Protein AF-0000000079569533 (afdb_homodimer)

Structure (mmCIF, N/CA/C/O backbone):
data_AF-0000000079569533-model_v1
#
loop_
_entity.id
_entity.type
_entity.pdbx_description
1 polymer 'Phosphonate metabolism protein PhnI'
#
loop_
_atom_site.group_PDB
_atom_site.id
_atom_site.type_symbol
_atom_site.label_atom_id
_atom_site.label_alt_id
_atom_site.label_comp_id
_atom_site.label_asym_id
_atom_site.label_entity_id
_atom_site.label_seq_id
_atom_site.pdbx_PDB_ins_code
_atom_site.Cartn_x
_atom_site.Cartn_y
_atom_site.Cartn_z
_atom_site.occupancy
_atom_site.B_iso_or_equiv
_atom_site.auth_seq_id
_atom_site.auth_comp_id
_atom_site.auth_asym_id
_atom_site.auth_atom_id
_atom_site.pdbx_PDB_model_num
ATOM 1 N N . MET A 1 1 ? -7.703 -17.672 13.281 1 24.03 1 MET A N 1
ATOM 2 C CA . MET A 1 1 ? -8.133 -18.969 12.766 1 24.03 1 MET A CA 1
ATOM 3 C C . MET A 1 1 ? -6.938 -19.844 12.43 1 24.03 1 MET A C 1
ATOM 5 O O . MET A 1 1 ? -6.188 -19.547 11.5 1 24.03 1 MET A O 1
ATOM 9 N N . THR A 1 2 ? -6.414 -20.453 13.367 1 28.97 2 THR A N 1
ATOM 10 C CA . THR A 1 2 ? -5.352 -21.438 13.297 1 28.97 2 THR A CA 1
ATOM 11 C C . THR A 1 2 ? -5.652 -22.484 12.219 1 28.97 2 THR A C 1
ATOM 13 O O . THR A 1 2 ? -6.77 -23 12.141 1 28.97 2 THR A O 1
ATOM 16 N N . TYR A 1 3 ? -5.039 -22.203 11.141 1 34.75 3 TYR A N 1
ATOM 17 C CA . TYR A 1 3 ? -5.086 -23.172 10.055 1 34.75 3 TYR A CA 1
ATOM 18 C C . TYR A 1 3 ? -4.938 -24.594 10.586 1 34.75 3 TYR A C 1
ATOM 20 O O . TYR A 1 3 ? -3.85 -25.172 10.539 1 34.75 3 TYR A O 1
ATOM 28 N N . ALA A 1 4 ? -5.539 -24.875 11.664 1 33.09 4 ALA A N 1
ATOM 29 C CA . ALA A 1 4 ? -5.441 -26.172 12.344 1 33.09 4 ALA A CA 1
ATOM 30 C C . ALA A 1 4 ? -5.852 -27.312 11.414 1 33.09 4 ALA A C 1
ATOM 32 O O . ALA A 1 4 ? -5.402 -28.453 11.578 1 33.09 4 ALA A O 1
ATOM 33 N N . GLY A 1 5 ? -6.98 -27.188 10.82 1 34.03 5 GLY A N 1
ATOM 34 C CA . GLY A 1 5 ? -7.516 -28.422 10.273 1 34.03 5 GLY A CA 1
ATOM 35 C C . GLY A 1 5 ? -6.785 -28.875 9.023 1 34.03 5 GLY A C 1
ATOM 36 O O . GLY A 1 5 ? -7.367 -29.547 8.164 1 34.03 5 GLY A O 1
ATOM 37 N N . THR A 1 6 ? -5.75 -28.141 8.672 1 40.69 6 THR A N 1
ATOM 38 C CA . THR A 1 6 ? -5.145 -28.531 7.406 1 40.69 6 THR A CA 1
ATOM 39 C C . THR A 1 6 ? -4.602 -29.953 7.488 1 40.69 6 THR A C 1
ATOM 41 O O . THR A 1 6 ? -4.129 -30.391 8.539 1 40.69 6 THR A O 1
ATOM 44 N N . ASN A 1 7 ? -5.031 -30.891 6.617 1 44.38 7 ASN A N 1
ATOM 45 C CA . ASN A 1 7 ? -4.504 -32.25 6.438 1 44.38 7 ASN A CA 1
ATOM 46 C C . ASN A 1 7 ? -2.98 -32.25 6.504 1 44.38 7 ASN A C 1
ATOM 48 O O . ASN A 1 7 ? -2.334 -31.234 6.34 1 44.38 7 ASN A O 1
ATOM 52 N N . LYS A 1 8 ? -2.406 -33.438 7.023 1 48.06 8 LYS A N 1
ATOM 53 C CA . LYS A 1 8 ? -0.995 -33.688 7.301 1 48.06 8 LYS A CA 1
ATOM 54 C C . LYS A 1 8 ? -0.109 -33.094 6.195 1 48.06 8 LYS A C 1
ATOM 56 O O . LYS A 1 8 ? 0.933 -32.5 6.473 1 48.06 8 LYS A O 1
ATOM 61 N N . GLY A 1 9 ? -0.618 -33.344 4.977 1 47.81 9 GLY A N 1
ATOM 62 C CA . GLY A 1 9 ? 0.149 -32.812 3.863 1 47.81 9 GLY A CA 1
ATOM 63 C C . GLY A 1 9 ? 0.203 -31.281 3.848 1 47.81 9 GLY A C 1
ATOM 64 O O . GLY A 1 9 ? 1.255 -30.688 3.582 1 47.81 9 GLY A O 1
ATOM 65 N N . GLY A 1 10 ? -0.952 -30.703 4.262 1 60.94 10 GLY A N 1
ATOM 66 C CA . GLY A 1 10 ? -1.012 -29.266 4.324 1 60.94 10 GLY A CA 1
ATOM 67 C C . GLY A 1 10 ? -0.12 -28.672 5.398 1 60.94 10 GLY A C 1
ATOM 68 O O . GLY A 1 10 ? 0.573 -27.672 5.164 1 60.94 10 GLY A O 1
ATOM 69 N N . THR A 1 11 ? 0.023 -29.375 6.461 1 64.44 11 THR A N 1
ATOM 70 C CA . THR A 1 11 ? 0.805 -28.875 7.586 1 64.44 11 THR A CA 1
ATOM 71 C C . THR A 1 11 ? 2.297 -28.922 7.273 1 64.44 11 THR A C 1
ATOM 73 O O . THR A 1 11 ? 3.041 -28 7.613 1 64.44 11 THR A O 1
ATOM 76 N N . ALA A 1 12 ? 2.707 -30.094 6.629 1 65.19 12 ALA A N 1
ATOM 77 C CA . ALA A 1 12 ? 4.121 -30.203 6.285 1 65.19 12 ALA A CA 1
ATOM 78 C C . ALA A 1 12 ? 4.547 -29.094 5.328 1 65.19 12 ALA A C 1
ATOM 80 O O . ALA A 1 12 ? 5.645 -28.547 5.453 1 65.19 12 ALA A O 1
ATOM 81 N N . ALA A 1 13 ? 3.701 -28.844 4.398 1 67.94 13 ALA A N 1
ATOM 82 C CA . ALA A 1 13 ? 3.994 -27.797 3.424 1 67.94 13 ALA A CA 1
ATOM 83 C C . ALA A 1 13 ? 4.055 -26.422 4.098 1 67.94 13 ALA A C 1
ATOM 85 O O . ALA A 1 13 ? 4.895 -25.594 3.75 1 67.94 13 ALA A O 1
ATOM 86 N N . ILE A 1 14 ? 3.254 -26.219 5.043 1 68 14 ILE A N 1
ATOM 87 C CA . ILE A 1 14 ? 3.205 -24.953 5.77 1 68 14 ILE A CA 1
ATOM 88 C C . ILE A 1 14 ? 4.484 -24.781 6.586 1 68 14 ILE A C 1
ATOM 90 O O . ILE A 1 14 ? 5.098 -23.703 6.562 1 68 14 ILE A O 1
ATOM 94 N N . VAL A 1 15 ? 4.871 -25.844 7.184 1 68.31 15 VAL A N 1
ATOM 95 C CA . VAL A 1 15 ? 6.074 -25.781 8.008 1 68.31 15 VAL A CA 1
ATOM 96 C C . VAL A 1 15 ? 7.293 -25.531 7.125 1 68.31 15 VAL A C 1
ATOM 98 O O . VAL A 1 15 ? 8.18 -24.766 7.484 1 68.31 15 VAL A O 1
ATOM 101 N N . ALA A 1 16 ? 7.262 -26.203 6.051 1 69.25 16 ALA A N 1
ATOM 102 C CA . ALA A 1 16 ? 8.375 -26.016 5.121 1 69.25 16 ALA A CA 1
ATOM 103 C C . ALA A 1 16 ? 8.43 -24.578 4.617 1 69.25 16 ALA A C 1
ATOM 105 O O . ALA A 1 16 ? 9.516 -24 4.469 1 69.25 16 ALA A O 1
ATOM 106 N N . ALA A 1 17 ? 7.348 -24.062 4.285 1 70.25 17 ALA A N 1
ATOM 107 C CA . ALA A 1 17 ? 7.277 -22.672 3.834 1 70.25 17 ALA A CA 1
ATOM 108 C C . ALA A 1 17 ? 7.781 -21.719 4.91 1 70.25 17 ALA A C 1
ATOM 110 O O . ALA A 1 17 ? 8.531 -20.781 4.621 1 70.25 17 ALA A O 1
ATOM 111 N N . GLU A 1 18 ? 7.395 -21.953 6.066 1 69.31 18 GLU A N 1
ATOM 112 C CA . GLU A 1 18 ? 7.824 -21.109 7.18 1 69.31 18 GLU A CA 1
ATOM 113 C C . GLU A 1 18 ? 9.328 -21.203 7.391 1 69.31 18 GLU A C 1
ATOM 115 O O . GLU A 1 18 ? 9.984 -20.203 7.684 1 69.31 18 GLU A O 1
ATOM 120 N N . ARG A 1 19 ? 9.805 -22.391 7.242 1 69.5 19 ARG A N 1
ATOM 121 C CA . ARG A 1 19 ? 11.242 -22.594 7.391 1 69.5 19 ARG A CA 1
ATOM 122 C C . ARG A 1 19 ? 12.023 -21.828 6.324 1 69.5 19 ARG A C 1
ATOM 124 O O . ARG A 1 19 ? 13.094 -21.281 6.602 1 69.5 19 ARG A O 1
ATOM 131 N N . LEU A 1 20 ? 11.445 -21.938 5.207 1 69.06 20 LEU A N 1
ATOM 132 C CA . LEU A 1 20 ? 12.117 -21.234 4.109 1 69.06 20 LEU A CA 1
ATOM 133 C C . LEU A 1 20 ? 12.156 -19.734 4.363 1 69.06 20 LEU A C 1
ATOM 135 O O . LEU A 1 20 ? 13.172 -19.094 4.109 1 69.06 20 LEU A O 1
ATOM 139 N N . VAL A 1 21 ? 11.133 -19.219 4.832 1 68.81 21 VAL A N 1
ATOM 140 C CA . VAL A 1 21 ? 11.062 -17.797 5.133 1 68.81 21 VAL A CA 1
ATOM 141 C C . VAL A 1 21 ? 12.055 -17.453 6.238 1 68.81 21 VAL A C 1
ATOM 143 O O . VAL A 1 21 ? 12.781 -16.453 6.137 1 68.81 21 VAL A O 1
ATOM 146 N N . THR A 1 22 ? 12.023 -18.281 7.207 1 67.81 22 THR A N 1
ATOM 147 C CA . THR A 1 22 ? 12.914 -18.047 8.336 1 67.81 22 THR A CA 1
ATOM 148 C C . THR A 1 22 ? 14.375 -18.156 7.91 1 67.81 22 THR A C 1
ATOM 150 O O . THR A 1 22 ? 15.219 -17.359 8.32 1 67.81 22 THR A O 1
ATOM 153 N N . ARG A 1 23 ? 14.594 -19.141 7.098 1 67.81 23 ARG A N 1
ATOM 154 C CA . ARG A 1 23 ? 15.953 -19.344 6.625 1 67.81 23 ARG A CA 1
ATOM 155 C C . ARG A 1 23 ? 16.438 -18.156 5.812 1 67.81 23 ARG A C 1
ATOM 157 O O . ARG A 1 23 ? 17.578 -17.719 5.957 1 67.81 23 ARG A O 1
ATOM 164 N N . ASN A 1 24 ? 15.602 -17.766 4.984 1 68.25 24 ASN A N 1
ATOM 165 C CA . ASN A 1 24 ? 15.961 -16.609 4.16 1 68.25 24 ASN A CA 1
ATOM 166 C C . ASN A 1 24 ? 16.25 -15.375 5.016 1 68.25 24 ASN A C 1
ATOM 168 O O . ASN A 1 24 ? 17.188 -14.633 4.734 1 68.25 24 ASN A O 1
ATOM 172 N N . ARG A 1 25 ? 15.531 -15.203 6.035 1 65.06 25 ARG A N 1
ATOM 173 C CA . ARG A 1 25 ? 15.703 -14.07 6.934 1 65.06 25 ARG A CA 1
ATOM 174 C C . ARG A 1 25 ? 17.016 -14.18 7.707 1 65.06 25 ARG A C 1
ATOM 176 O O . ARG A 1 25 ? 17.75 -13.195 7.84 1 65.06 25 ARG A O 1
ATOM 183 N N . VAL A 1 26 ? 17.234 -15.336 8.172 1 59.09 26 VAL A N 1
ATOM 184 C CA . VAL A 1 26 ? 18.422 -15.578 8.977 1 59.09 26 VAL A CA 1
ATOM 185 C C . VAL A 1 26 ? 19.672 -15.453 8.102 1 59.09 26 VAL A C 1
ATOM 187 O O . VAL A 1 26 ? 20.672 -14.883 8.531 1 59.09 26 VAL A O 1
ATOM 190 N N . ALA A 1 27 ? 19.531 -15.969 6.977 1 63.03 27 ALA A N 1
ATOM 191 C CA . ALA A 1 27 ? 20.688 -15.906 6.07 1 63.03 27 ALA A CA 1
ATOM 192 C C . ALA A 1 27 ? 21.031 -14.461 5.734 1 63.03 27 ALA A C 1
ATOM 194 O O . ALA A 1 27 ? 22.219 -14.102 5.676 1 63.03 27 ALA A O 1
ATOM 195 N N . ALA A 1 28 ? 20.156 -13.711 5.59 1 63.41 28 ALA A N 1
ATOM 196 C CA . ALA A 1 28 ? 20.391 -12.297 5.297 1 63.41 28 ALA A CA 1
ATOM 197 C C . ALA A 1 28 ? 21.078 -11.602 6.473 1 63.41 28 ALA A C 1
ATOM 199 O O . ALA A 1 28 ? 21.938 -10.742 6.277 1 63.41 28 ALA A O 1
ATOM 200 N N . PHE A 1 29 ? 20.766 -11.945 7.613 1 57.66 29 PHE A N 1
ATOM 201 C CA . PHE A 1 29 ? 21.359 -11.375 8.812 1 57.66 29 PHE A CA 1
ATOM 202 C C . PHE A 1 29 ? 22.812 -11.836 8.969 1 57.66 29 PHE A C 1
ATOM 204 O O . PHE A 1 29 ? 23.688 -11.047 9.32 1 57.66 29 PHE A O 1
ATOM 211 N N . ARG A 1 30 ? 22.953 -13 8.734 1 54.88 30 ARG A N 1
ATOM 212 C CA . ARG A 1 30 ? 24.281 -13.594 8.914 1 54.88 30 ARG A CA 1
ATOM 213 C C . ARG A 1 30 ? 25.266 -13.07 7.871 1 54.88 30 ARG A C 1
ATOM 215 O O . ARG A 1 30 ? 26.422 -12.812 8.18 1 54.88 30 ARG A O 1
ATOM 222 N N . ASP A 1 31 ? 24.812 -13.016 6.789 1 61.78 31 ASP A N 1
ATOM 223 C CA . ASP A 1 31 ? 25.719 -12.648 5.699 1 61.78 31 ASP A CA 1
ATOM 224 C C . ASP A 1 31 ? 25.969 -11.148 5.672 1 61.78 31 ASP A C 1
ATOM 226 O O . ASP A 1 31 ? 26.719 -10.648 4.824 1 61.78 31 ASP A O 1
ATOM 230 N N . GLY A 1 32 ? 25.531 -10.547 6.805 1 58.38 32 GLY A N 1
ATOM 231 C CA . GLY A 1 32 ? 25.766 -9.117 6.91 1 58.38 32 GLY A CA 1
ATOM 232 C C . GLY A 1 32 ? 24.984 -8.297 5.902 1 58.38 32 GLY A C 1
ATOM 233 O O . GLY A 1 32 ? 25.344 -7.164 5.594 1 58.38 32 GLY A O 1
ATOM 234 N N . THR A 1 33 ? 24.109 -8.992 5.402 1 64.69 33 THR A N 1
ATOM 235 C CA . THR A 1 33 ? 23.344 -8.305 4.375 1 64.69 33 THR A CA 1
ATOM 236 C C . THR A 1 33 ? 22.062 -7.734 4.953 1 64.69 33 THR A C 1
ATOM 238 O O . THR A 1 33 ? 21.281 -7.102 4.238 1 64.69 33 THR A O 1
ATOM 241 N N . SER A 1 34 ? 22.141 -7.852 6.301 1 79.19 34 SER A N 1
ATOM 242 C CA . SER A 1 34 ? 20.922 -7.336 6.934 1 79.19 34 SER A CA 1
ATOM 243 C C . SER A 1 34 ? 20.984 -5.816 7.066 1 79.19 34 SER A C 1
ATOM 245 O O . SER A 1 34 ? 22.047 -5.238 7.246 1 79.19 34 SER A O 1
ATOM 247 N N . ILE A 1 35 ? 20 -5.16 6.895 1 88.56 35 ILE A N 1
ATOM 248 C CA . ILE A 1 35 ? 19.859 -3.713 7.008 1 88.56 35 ILE A CA 1
ATOM 249 C C . ILE A 1 35 ? 19.391 -3.346 8.414 1 88.56 35 ILE A C 1
ATOM 251 O O . ILE A 1 35 ? 18.344 -3.809 8.875 1 88.56 35 ILE A O 1
ATOM 255 N N . PRO A 1 36 ? 20.172 -2.609 9.211 1 89.56 36 PRO A N 1
ATOM 256 C CA . PRO A 1 36 ? 19.719 -2.158 10.531 1 89.56 36 PRO A CA 1
ATOM 257 C C . PRO A 1 36 ? 18.453 -1.31 10.469 1 89.56 36 PRO A C 1
ATOM 259 O O . PRO A 1 36 ? 18.297 -0.51 9.539 1 89.56 36 PRO A O 1
ATOM 262 N N . PRO A 1 37 ? 17.625 -1.461 11.477 1 91.31 37 PRO A N 1
ATOM 263 C CA . PRO A 1 37 ? 16.375 -0.688 11.492 1 91.31 37 PRO A CA 1
ATOM 264 C C . PRO A 1 37 ? 16.625 0.816 11.391 1 91.31 37 PRO A C 1
ATOM 266 O O . PRO A 1 37 ? 15.812 1.536 10.797 1 91.31 37 PRO A O 1
ATOM 269 N N . GLU A 1 38 ? 17.688 1.298 11.961 1 91.06 38 GLU A N 1
ATOM 270 C CA . GLU A 1 38 ? 18 2.725 11.93 1 91.06 38 GLU A CA 1
ATOM 271 C C . GLU A 1 38 ? 18.219 3.211 10.5 1 91.06 38 GLU A C 1
ATOM 273 O O . GLU A 1 38 ? 17.859 4.344 10.164 1 91.06 38 GLU A O 1
ATOM 278 N N . GLN A 1 39 ? 18.75 2.391 9.688 1 91.12 39 GLN A N 1
ATOM 279 C CA . GLN A 1 39 ? 18.953 2.736 8.289 1 91.12 39 GLN A CA 1
ATOM 280 C C . GLN A 1 39 ? 17.625 2.736 7.523 1 91.12 39 GLN A C 1
ATOM 282 O O . GLN A 1 39 ? 17.438 3.545 6.613 1 91.12 39 GLN A O 1
ATOM 287 N N . VAL A 1 40 ? 16.797 1.774 7.895 1 93.94 40 VAL A N 1
ATOM 288 C CA . VAL A 1 40 ? 15.477 1.716 7.273 1 93.94 40 VAL A CA 1
ATOM 289 C C . VAL A 1 40 ? 14.703 2.994 7.582 1 93.94 40 VAL A C 1
ATOM 291 O O . VAL A 1 40 ? 14.07 3.576 6.695 1 93.94 40 VAL A O 1
ATOM 294 N N . ILE A 1 41 ? 14.781 3.484 8.828 1 93.62 41 ILE A N 1
ATOM 295 C CA . ILE A 1 41 ? 14.07 4.68 9.273 1 93.62 41 ILE A CA 1
ATOM 296 C C . ILE A 1 41 ? 14.602 5.902 8.531 1 93.62 41 ILE A C 1
ATOM 298 O O . ILE A 1 41 ? 13.828 6.762 8.109 1 93.62 41 ILE A O 1
ATOM 302 N N . ALA A 1 42 ? 15.812 5.945 8.281 1 89.75 42 ALA A N 1
ATOM 303 C CA . ALA A 1 42 ? 16.438 7.098 7.645 1 89.75 42 ALA A CA 1
ATOM 304 C C . ALA A 1 42 ? 16.172 7.109 6.141 1 89.75 42 ALA A C 1
ATOM 306 O O . ALA A 1 42 ? 16 8.172 5.547 1 89.75 42 ALA A O 1
ATOM 307 N N . THR A 1 43 ? 16.109 5.969 5.547 1 90.94 4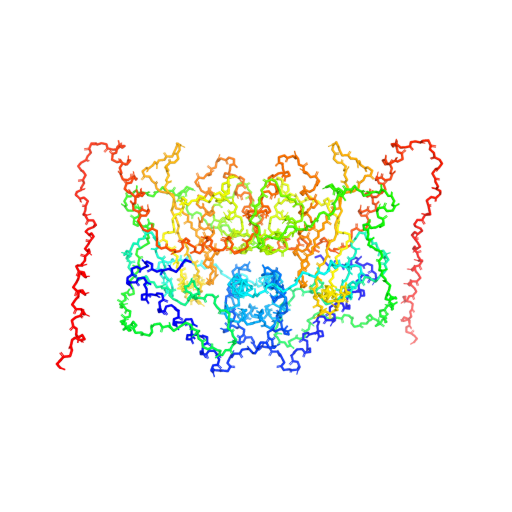3 THR A N 1
ATOM 308 C CA . THR A 1 43 ? 16.109 5.879 4.094 1 90.94 43 THR A CA 1
ATOM 309 C C . THR A 1 43 ? 14.68 5.742 3.562 1 90.94 43 THR A C 1
ATOM 311 O O . THR A 1 43 ? 14.344 6.301 2.518 1 90.94 43 THR A O 1
ATOM 314 N N . PHE A 1 44 ? 13.891 4.988 4.262 1 94.38 44 PHE A N 1
ATOM 315 C CA . PHE A 1 44 ? 12.578 4.629 3.732 1 94.38 44 PHE A CA 1
ATOM 316 C C . PHE A 1 44 ? 11.469 5.238 4.578 1 94.38 44 PHE A C 1
ATOM 318 O O . PHE A 1 44 ? 10.523 4.543 4.957 1 94.38 44 PHE A O 1
ATOM 325 N N . ARG A 1 45 ? 11.562 6.473 4.82 1 92.62 45 ARG A N 1
ATOM 326 C CA . ARG A 1 45 ? 10.594 7.172 5.66 1 92.62 45 ARG A CA 1
ATOM 327 C C . ARG A 1 45 ? 9.203 7.145 5.031 1 92.62 45 ARG A C 1
ATOM 329 O O . ARG A 1 45 ? 8.195 7.062 5.738 1 92.62 45 ARG A O 1
ATOM 336 N N . ALA A 1 46 ? 9.18 7.25 3.77 1 94.69 46 ALA A N 1
ATOM 337 C CA . ALA A 1 46 ? 7.887 7.25 3.09 1 94.69 46 ALA A CA 1
ATOM 338 C C . ALA A 1 46 ? 7.152 5.926 3.299 1 94.69 46 ALA A C 1
ATOM 340 O O . ALA A 1 46 ? 5.938 5.906 3.5 1 94.69 46 ALA A O 1
ATOM 341 N N . SER A 1 47 ? 7.895 4.836 3.219 1 97.44 47 SER A N 1
ATOM 342 C CA . SER A 1 47 ? 7.305 3.523 3.459 1 97.44 47 SER A CA 1
ATOM 343 C C . SER A 1 47 ? 6.777 3.406 4.887 1 97.44 47 SER A C 1
ATOM 345 O O . SER A 1 47 ? 5.66 2.939 5.102 1 97.44 47 SER A O 1
ATOM 347 N N . LEU A 1 48 ? 7.59 3.809 5.797 1 98.06 48 LEU A N 1
ATOM 348 C CA . LEU A 1 48 ? 7.238 3.668 7.207 1 98.06 48 LEU A CA 1
ATOM 349 C C . LEU A 1 48 ? 6.035 4.543 7.555 1 98.06 48 LEU A C 1
ATOM 351 O O . LEU A 1 48 ? 5.164 4.129 8.32 1 98.06 48 LEU A O 1
ATOM 355 N N . ASP A 1 49 ? 5.984 5.758 7.016 1 97.94 49 ASP A N 1
ATOM 356 C CA . ASP A 1 49 ? 4.84 6.637 7.242 1 97.94 49 ASP A CA 1
ATOM 357 C C . ASP A 1 49 ? 3.547 5.992 6.75 1 97.94 49 ASP A C 1
ATOM 359 O O . ASP A 1 49 ? 2.52 6.055 7.43 1 97.94 49 ASP A O 1
ATOM 363 N N . ARG A 1 50 ? 3.582 5.418 5.582 1 98.19 50 ARG A N 1
ATOM 364 C CA . ARG A 1 50 ? 2.404 4.754 5.035 1 98.19 50 ARG A CA 1
ATOM 365 C C . ARG A 1 50 ? 1.986 3.572 5.906 1 98.19 50 ARG A C 1
ATOM 367 O O . ARG A 1 50 ? 0.803 3.406 6.207 1 98.19 50 ARG A O 1
ATOM 374 N N . ILE A 1 51 ? 2.979 2.746 6.277 1 98.44 51 ILE A N 1
ATOM 375 C CA . ILE A 1 51 ? 2.711 1.562 7.086 1 98.44 51 ILE A CA 1
ATOM 376 C C . ILE A 1 51 ? 2.094 1.977 8.422 1 98.44 51 ILE A C 1
ATOM 378 O O . ILE A 1 51 ? 1.085 1.41 8.844 1 98.44 51 ILE A O 1
ATOM 382 N N . MET A 1 52 ? 2.645 2.973 9.086 1 98.44 52 MET A N 1
ATOM 383 C CA . MET A 1 52 ? 2.129 3.447 10.367 1 98.44 52 MET A CA 1
ATOM 384 C C . MET A 1 52 ? 0.743 4.062 10.203 1 98.44 52 MET A C 1
ATOM 386 O O . MET A 1 52 ? -0.125 3.885 11.062 1 98.44 52 MET A O 1
ATOM 390 N N . GLY A 1 53 ? 0.566 4.785 9.109 1 97.88 53 GLY A N 1
ATOM 391 C CA . GLY A 1 53 ? -0.74 5.352 8.812 1 97.88 53 GLY A CA 1
ATOM 392 C C . GLY A 1 53 ? -1.821 4.305 8.641 1 97.88 53 GLY A C 1
ATOM 393 O O . GLY A 1 53 ? -2.9 4.414 9.219 1 97.88 53 GLY A O 1
ATOM 394 N N . GLU A 1 54 ? -1.577 3.295 7.895 1 97.94 54 GLU A N 1
ATOM 395 C CA . GLU A 1 54 ? -2.553 2.248 7.609 1 97.94 54 GLU A CA 1
ATOM 396 C C . GLU A 1 54 ? -2.752 1.336 8.82 1 97.94 54 GLU A C 1
ATOM 398 O O . GLU A 1 54 ? -3.834 0.776 9.008 1 97.94 54 GLU A O 1
ATOM 403 N N . ALA A 1 55 ? -1.723 1.233 9.664 1 97.06 55 ALA A N 1
ATOM 404 C CA . ALA A 1 55 ? -1.809 0.366 10.836 1 97.06 55 ALA A CA 1
ATOM 405 C C . ALA A 1 55 ? -2.467 1.09 12.008 1 97.06 55 ALA A C 1
ATOM 407 O O . ALA A 1 55 ? -2.947 0.453 12.945 1 97.06 55 ALA A O 1
ATOM 408 N N . GLY A 1 56 ? -2.43 2.373 11.945 1 95.31 56 GLY A N 1
ATOM 409 C CA . GLY A 1 56 ? -2.961 3.152 13.047 1 95.31 56 GLY A CA 1
ATOM 410 C C . GLY A 1 56 ? -2.1 3.082 14.297 1 95.31 56 GLY A C 1
ATOM 411 O O . GLY A 1 56 ? -2.619 3.066 15.414 1 95.31 56 GLY A O 1
ATOM 412 N N . LEU A 1 57 ? -0.797 3.002 14.156 1 96.38 57 LEU A N 1
ATOM 413 C CA . LEU A 1 57 ? 0.155 2.951 15.258 1 96.38 57 LEU A CA 1
ATOM 414 C C . LEU A 1 57 ? 1.401 3.77 14.945 1 96.38 57 LEU A C 1
ATOM 416 O O . LEU A 1 57 ? 2.068 3.525 13.938 1 96.38 57 LEU A O 1
ATOM 420 N N . TRP A 1 58 ? 1.71 4.688 15.797 1 96.81 58 TRP A N 1
ATOM 421 C CA . TRP A 1 58 ? 2.869 5.551 15.578 1 96.81 58 TRP A CA 1
ATOM 422 C C . TRP A 1 58 ? 4.066 5.062 16.391 1 96.81 58 TRP A C 1
ATOM 424 O O . TRP A 1 58 ? 4.156 5.309 17.594 1 96.81 58 TRP A O 1
ATOM 434 N N . ASP A 1 59 ? 4.969 4.426 15.82 1 97.25 59 ASP A N 1
ATOM 435 C CA . ASP A 1 59 ? 6.242 3.916 16.328 1 97.25 59 ASP A CA 1
ATOM 436 C C . ASP A 1 59 ? 7.18 3.545 15.18 1 97.25 59 ASP A C 1
ATOM 438 O O . ASP A 1 59 ? 7.074 2.455 14.617 1 97.25 59 ASP A O 1
ATOM 442 N N . GLU A 1 60 ? 8.117 4.402 14.898 1 96.94 60 GLU A N 1
ATOM 443 C CA . GLU A 1 60 ? 8.977 4.234 13.734 1 96.94 60 GLU A CA 1
ATOM 444 C C . GLU A 1 60 ? 9.82 2.969 13.852 1 96.94 60 GLU A C 1
ATOM 446 O O . GLU A 1 60 ? 10.086 2.301 12.852 1 96.94 60 GLU A O 1
ATOM 451 N N . THR A 1 61 ? 10.219 2.66 15 1 96.38 61 THR A N 1
ATOM 452 C CA . THR A 1 61 ? 11.047 1.479 15.203 1 96.38 61 THR A CA 1
ATOM 453 C C . THR A 1 61 ? 10.25 0.204 14.953 1 96.38 61 THR A C 1
ATOM 455 O O . THR A 1 61 ? 10.719 -0.696 14.25 1 96.38 61 THR A O 1
ATOM 458 N N . LEU A 1 62 ? 9.094 0.104 15.516 1 96.69 62 LEU A N 1
ATOM 459 C CA . LEU A 1 62 ? 8.25 -1.064 15.289 1 96.69 62 LEU A CA 1
ATOM 460 C C . LEU A 1 62 ? 7.852 -1.18 13.82 1 96.69 62 LEU A C 1
ATOM 462 O O . LEU A 1 62 ? 7.758 -2.285 13.289 1 96.69 62 LEU A O 1
ATOM 466 N N . ALA A 1 63 ? 7.59 -0.014 13.219 1 98.12 63 ALA A N 1
ATOM 467 C CA . ALA A 1 63 ? 7.27 -0.021 11.797 1 98.12 63 ALA A CA 1
ATOM 468 C C . ALA A 1 63 ? 8.445 -0.545 10.977 1 98.12 63 ALA A C 1
ATOM 470 O O . ALA A 1 63 ? 8.25 -1.28 10 1 98.12 63 ALA A O 1
ATOM 471 N N . ALA A 1 64 ? 9.664 -0.168 11.336 1 96.69 64 ALA A N 1
ATOM 472 C CA . ALA A 1 64 ? 10.859 -0.658 10.656 1 96.69 64 ALA A CA 1
ATOM 473 C C . ALA A 1 64 ? 11.008 -2.168 10.82 1 96.69 64 ALA A C 1
ATOM 475 O O . ALA A 1 64 ? 11.367 -2.873 9.875 1 96.69 64 ALA A O 1
ATOM 476 N N . TYR A 1 65 ? 10.719 -2.66 12.062 1 94.44 65 TYR A N 1
ATOM 477 C CA . TYR A 1 65 ? 10.742 -4.102 12.297 1 94.44 65 TYR A CA 1
ATOM 478 C C . TYR A 1 65 ? 9.766 -4.82 11.383 1 94.44 65 TYR A C 1
ATOM 480 O O . TYR A 1 65 ? 10.109 -5.824 10.758 1 94.44 65 TYR A O 1
ATOM 488 N N . ALA A 1 66 ? 8.57 -4.324 11.359 1 95.19 66 ALA A N 1
ATOM 489 C CA . ALA A 1 66 ? 7.516 -4.938 10.562 1 95.19 66 ALA A CA 1
ATOM 490 C C . ALA A 1 66 ? 7.891 -4.949 9.078 1 95.19 66 ALA A C 1
ATOM 492 O O . ALA A 1 66 ? 7.664 -5.938 8.383 1 95.19 66 ALA A O 1
ATOM 493 N N . PHE A 1 67 ? 8.438 -3.857 8.617 1 96.44 67 PHE A N 1
ATOM 494 C CA . PHE A 1 67 ? 8.82 -3.705 7.219 1 96.44 67 PHE A CA 1
ATOM 495 C C . PHE A 1 67 ? 9.922 -4.688 6.848 1 96.44 67 PHE A C 1
ATOM 497 O O . PHE A 1 67 ? 9.852 -5.34 5.805 1 96.44 67 PHE A O 1
ATOM 504 N N . LEU A 1 68 ? 10.867 -4.789 7.652 1 92.81 68 LEU A N 1
ATOM 505 C CA . LEU A 1 68 ? 11.961 -5.734 7.453 1 92.81 68 LEU A CA 1
ATOM 506 C C . LEU A 1 68 ? 11.453 -7.172 7.516 1 92.81 68 LEU A C 1
ATOM 508 O O . LEU A 1 68 ? 11.789 -7.988 6.652 1 92.81 68 LEU A O 1
ATOM 512 N N . GLN A 1 69 ? 10.656 -7.449 8.516 1 89.19 69 GLN A N 1
ATOM 513 C CA . GLN A 1 69 ? 10.117 -8.789 8.695 1 89.19 69 GLN A CA 1
ATOM 514 C C . GLN A 1 69 ? 9.25 -9.203 7.516 1 89.19 69 GLN A C 1
ATOM 516 O O . GLN A 1 69 ? 9.219 -10.375 7.133 1 89.19 69 GLN A O 1
ATOM 521 N N . ALA A 1 70 ? 8.617 -8.25 6.938 1 91.69 70 ALA A N 1
ATOM 522 C CA . ALA A 1 70 ? 7.707 -8.508 5.824 1 91.69 70 ALA A CA 1
ATOM 523 C C . ALA A 1 70 ? 8.461 -8.578 4.504 1 91.69 70 ALA A C 1
ATOM 525 O O . ALA A 1 70 ? 7.867 -8.82 3.451 1 91.69 70 ALA A O 1
ATOM 526 N N . GLY A 1 71 ? 9.719 -8.352 4.473 1 90.12 71 GLY A N 1
ATOM 527 C CA . GLY A 1 71 ? 10.508 -8.344 3.248 1 90.12 71 GLY A CA 1
ATOM 528 C C . GLY A 1 71 ? 10.102 -7.234 2.291 1 90.12 71 GLY A C 1
ATOM 529 O O . GLY A 1 71 ? 10.211 -7.391 1.072 1 90.12 71 GLY A O 1
ATOM 530 N N . GLY A 1 72 ? 9.492 -6.16 2.84 1 93.62 72 GLY A N 1
ATOM 531 C CA . GLY A 1 72 ? 9.117 -5.008 2.029 1 93.62 72 GLY A CA 1
ATOM 532 C C . GLY A 1 72 ? 7.668 -5.035 1.589 1 93.62 72 GLY A C 1
ATOM 533 O O . GLY A 1 72 ? 7.199 -4.109 0.922 1 93.62 72 GLY A O 1
ATOM 534 N N . ASP A 1 73 ? 6.949 -6.043 1.96 1 94.31 73 ASP A N 1
ATOM 535 C CA . ASP A 1 73 ? 5.535 -6.129 1.611 1 94.31 73 ASP A CA 1
ATOM 536 C C . ASP A 1 73 ? 4.691 -5.246 2.527 1 94.31 73 ASP A C 1
ATOM 538 O O . ASP A 1 73 ? 4.527 -5.547 3.711 1 94.31 73 ASP A O 1
ATOM 542 N N . TYR A 1 74 ? 4.074 -4.191 1.99 1 96.44 74 TYR A N 1
ATOM 543 C CA . TYR A 1 74 ? 3.307 -3.236 2.779 1 96.44 74 TYR A CA 1
ATOM 544 C C . TYR A 1 74 ? 2.143 -3.924 3.484 1 96.44 74 TYR A C 1
ATOM 546 O O . TYR A 1 74 ? 1.909 -3.697 4.676 1 96.44 74 TYR A O 1
ATOM 554 N N . ALA A 1 75 ? 1.425 -4.703 2.762 1 95.25 75 ALA A N 1
ATOM 555 C CA . ALA A 1 75 ? 0.238 -5.336 3.332 1 95.25 75 ALA A CA 1
ATOM 556 C C . ALA A 1 75 ? 0.604 -6.207 4.531 1 95.25 75 ALA A C 1
ATOM 558 O O . ALA A 1 75 ? -0.081 -6.18 5.559 1 95.25 75 ALA A O 1
ATOM 559 N N . GLU A 1 76 ? 1.654 -6.996 4.363 1 93.88 76 GLU A N 1
ATOM 560 C CA . GLU A 1 76 ? 2.111 -7.844 5.461 1 93.88 76 GLU A CA 1
ATOM 561 C C . GLU A 1 76 ? 2.643 -7.008 6.621 1 93.88 76 GLU A C 1
ATOM 563 O O . GLU A 1 76 ? 2.426 -7.344 7.789 1 93.88 76 GLU A O 1
ATOM 568 N N . ALA A 1 77 ? 3.428 -5.984 6.348 1 96.5 77 ALA A N 1
ATOM 569 C CA . ALA A 1 77 ? 3.957 -5.121 7.398 1 96.5 77 ALA A CA 1
ATOM 570 C C . ALA A 1 77 ? 2.83 -4.484 8.203 1 96.5 77 ALA A C 1
ATOM 572 O O . ALA A 1 77 ? 2.91 -4.402 9.438 1 96.5 77 ALA A O 1
ATOM 573 N N . VAL A 1 78 ? 1.772 -3.99 7.523 1 97.5 78 VAL A N 1
ATOM 574 C CA . VAL A 1 78 ? 0.616 -3.395 8.188 1 97.5 78 VAL A CA 1
ATOM 575 C C . VAL A 1 78 ? -0.067 -4.438 9.07 1 97.5 78 VAL A C 1
ATOM 577 O O . VAL A 1 78 ? -0.472 -4.137 10.195 1 97.5 78 VAL A O 1
ATOM 580 N N . HIS A 1 79 ? -0.195 -5.66 8.508 1 94.88 79 HIS A N 1
ATOM 581 C CA . HIS A 1 79 ? -0.808 -6.734 9.281 1 94.88 79 HIS A CA 1
ATOM 582 C C . HIS A 1 79 ? -0.025 -7.008 10.562 1 94.88 79 HIS A C 1
ATOM 584 O O . HIS A 1 79 ? -0.615 -7.16 11.633 1 94.88 79 HIS A O 1
ATOM 590 N N . LEU A 1 80 ? 1.309 -7.07 10.461 1 93.94 80 LEU A N 1
ATOM 591 C CA . LEU A 1 80 ? 2.172 -7.309 11.617 1 93.94 80 LEU A CA 1
ATOM 592 C C . LEU A 1 80 ? 1.999 -6.215 12.664 1 93.94 80 LEU A C 1
ATOM 594 O O . LEU A 1 80 ? 1.886 -6.504 13.859 1 93.94 80 LEU A O 1
ATOM 598 N N . LEU A 1 81 ? 1.968 -5.02 12.203 1 96.12 81 LEU A N 1
ATOM 599 C CA . LEU A 1 81 ? 1.874 -3.889 13.117 1 96.12 81 LEU A CA 1
ATOM 600 C C . LEU A 1 81 ? 0.496 -3.826 13.766 1 96.12 81 LEU A C 1
ATOM 602 O O . LEU A 1 81 ? 0.378 -3.506 14.953 1 96.12 81 LEU A O 1
ATOM 606 N N . ARG A 1 82 ? -0.569 -4.059 13.039 1 94.69 82 ARG A N 1
ATOM 607 C CA . ARG A 1 82 ? -1.914 -4.074 13.602 1 94.69 82 ARG A CA 1
ATOM 608 C C . ARG A 1 82 ? -2.072 -5.207 14.617 1 94.69 82 ARG A C 1
ATOM 610 O O . ARG A 1 82 ? -2.762 -5.051 15.625 1 94.69 82 ARG A O 1
ATOM 617 N N . ALA A 1 83 ? -1.527 -6.398 14.211 1 92.69 83 ALA A N 1
ATOM 618 C CA . ALA A 1 83 ? -1.565 -7.508 15.164 1 92.69 83 ALA A CA 1
ATOM 619 C C . ALA A 1 83 ? -0.874 -7.137 16.469 1 92.69 83 ALA A C 1
ATOM 621 O O . ALA A 1 83 ? -1.368 -7.457 17.547 1 92.69 83 ALA A O 1
ATOM 622 N N . HIS A 1 84 ? 0.206 -6.461 16.391 1 93.38 84 HIS A N 1
ATOM 623 C CA . HIS A 1 84 ? 0.911 -6.008 17.578 1 93.38 84 HIS A CA 1
ATOM 624 C C . HIS A 1 84 ? 0.075 -5.004 18.359 1 93.38 84 HIS A C 1
ATOM 626 O O . HIS A 1 84 ? -0.017 -5.09 19.594 1 93.38 84 HIS A O 1
ATOM 632 N N . ARG A 1 85 ? -0.476 -4.074 17.688 1 93.19 85 ARG A N 1
ATOM 633 C CA . ARG A 1 85 ? -1.302 -3.045 18.297 1 93.19 85 ARG A CA 1
ATOM 634 C C . ARG A 1 85 ? -2.42 -3.668 19.141 1 93.19 85 ARG A C 1
ATOM 636 O O . ARG A 1 85 ? -2.773 -3.152 20.203 1 93.19 85 ARG A O 1
ATOM 643 N N . SER A 1 86 ? -2.988 -4.746 18.641 1 89.06 86 SER A N 1
ATOM 644 C CA . SER A 1 86 ? -4.117 -5.387 19.312 1 89.06 86 SER A CA 1
ATOM 645 C C . SER A 1 86 ? -3.689 -6.012 20.641 1 89.06 86 SER A C 1
ATOM 647 O O . SER A 1 86 ? -4.531 -6.32 21.484 1 89.06 86 SER A O 1
ATOM 649 N N . THR A 1 87 ? -2.375 -6.207 20.812 1 90.06 87 THR A N 1
ATOM 650 C CA . THR A 1 87 ? -1.885 -6.801 22.062 1 90.06 87 THR A CA 1
ATOM 651 C C . THR A 1 87 ? -1.589 -5.719 23.094 1 90.06 87 THR A C 1
ATOM 653 O O . THR A 1 87 ? -1.37 -6.023 24.266 1 90.06 87 THR A O 1
ATOM 656 N N . LEU A 1 88 ? -1.555 -4.543 22.688 1 90.81 88 LEU A N 1
ATOM 657 C CA . LEU A 1 88 ? -1.165 -3.451 23.578 1 90.81 88 LEU A CA 1
ATOM 658 C C . LEU A 1 88 ? -2.34 -3.01 24.453 1 90.81 88 LEU A C 1
ATOM 660 O O . LEU A 1 88 ? -3.48 -2.963 23.984 1 90.81 88 LEU A O 1
ATOM 664 N N . PRO A 1 89 ? -2.143 -2.699 25.672 1 91.81 89 PRO A N 1
ATOM 665 C CA . PRO A 1 89 ? -3.215 -2.143 26.5 1 91.81 89 PRO A CA 1
ATOM 666 C C . PRO A 1 89 ? -3.576 -0.71 26.125 1 91.81 89 PRO A C 1
ATOM 668 O O . PRO A 1 89 ? -2.721 0.039 25.641 1 91.81 89 PRO A O 1
ATOM 671 N N . ARG A 1 90 ? -4.73 -0.372 26.344 1 89.81 90 ARG A N 1
ATOM 672 C CA . ARG A 1 90 ? -5.184 1.007 26.188 1 89.81 90 ARG A CA 1
ATOM 673 C C . ARG A 1 90 ? -5.16 1.751 27.516 1 89.81 90 ARG A C 1
ATOM 675 O O . ARG A 1 90 ? -6.012 1.523 28.375 1 89.81 90 ARG A O 1
ATOM 682 N N . LEU A 1 91 ? -4.301 2.695 27.547 1 89.5 91 LEU A N 1
ATOM 683 C CA . LEU A 1 91 ? -4.016 3.324 28.844 1 89.5 91 LEU A CA 1
ATOM 684 C C . LEU A 1 91 ? -4.797 4.629 28.984 1 89.5 91 LEU A C 1
ATOM 686 O O . LEU A 1 91 ? -5.246 4.961 30.094 1 89.5 91 LEU A O 1
ATOM 690 N N . ALA A 1 92 ? -4.848 5.359 28 1 91.81 92 ALA A N 1
ATOM 691 C CA . ALA A 1 92 ? -5.504 6.66 28.062 1 91.81 92 ALA A CA 1
ATOM 692 C C . ALA A 1 92 ? -5.965 7.105 26.672 1 91.81 92 ALA A C 1
ATOM 694 O O . ALA A 1 92 ? -5.488 6.594 25.656 1 91.81 92 ALA A O 1
ATOM 695 N N . VAL A 1 93 ? -6.938 7.949 26.672 1 91.12 93 VAL A N 1
ATOM 696 C CA . VAL A 1 93 ? -7.363 8.664 25.469 1 91.12 93 VAL A CA 1
ATOM 697 C C . VAL A 1 93 ? -6.797 10.086 25.484 1 91.12 93 VAL A C 1
ATOM 699 O O . VAL A 1 93 ? -6.855 10.773 26.516 1 91.12 93 VAL A O 1
ATOM 702 N N . SER A 1 94 ? -6.152 10.445 24.422 1 93.25 94 SER A N 1
ATOM 703 C CA . SER A 1 94 ? -5.527 11.766 24.359 1 93.25 94 SER A CA 1
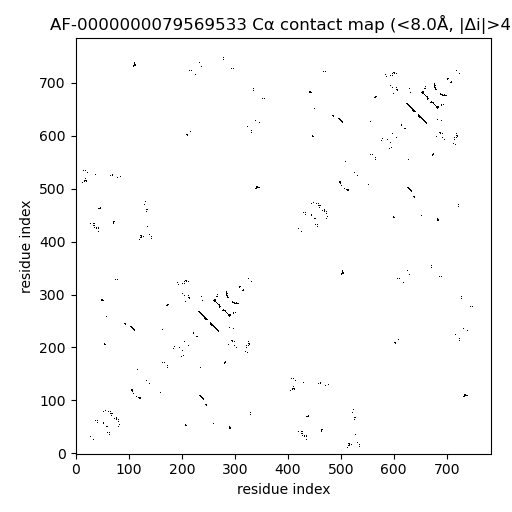ATOM 704 C C . SER A 1 94 ? -6.57 12.875 24.312 1 93.25 94 SER A C 1
ATOM 706 O O . SER A 1 94 ? -7.719 12.633 23.938 1 93.25 94 SER A O 1
ATOM 708 N N . GLU A 1 95 ? -6.164 14.086 24.75 1 93.44 95 GLU A N 1
ATOM 709 C CA . GLU A 1 95 ? -6.934 15.281 24.422 1 93.44 95 GLU A CA 1
ATOM 710 C C . GLU A 1 95 ? -6.977 15.523 22.922 1 93.44 95 GLU A C 1
ATOM 712 O O . GLU A 1 95 ? -6.043 15.156 22.203 1 93.44 95 GLU A O 1
ATOM 717 N N . PRO A 1 96 ? -8.078 16.078 22.453 1 91.25 96 PRO A N 1
ATOM 718 C CA . PRO A 1 96 ? -8.109 16.391 21.016 1 91.25 96 PRO A CA 1
ATOM 719 C C . PRO A 1 96 ? -6.957 17.297 20.594 1 91.25 96 PRO A C 1
ATOM 721 O O . PRO A 1 96 ? -6.605 18.234 21.312 1 91.25 96 PRO A O 1
ATOM 724 N N . VAL A 1 97 ? -6.379 17.016 19.5 1 90.19 97 VAL A N 1
ATOM 725 C CA . VAL A 1 97 ? -5.281 17.812 18.969 1 90.19 97 VAL A CA 1
ATOM 726 C C . VAL A 1 97 ? -5.84 19.047 18.234 1 90.19 97 VAL A C 1
ATOM 728 O O . VAL A 1 97 ? -6.836 18.938 17.516 1 90.19 97 VAL A O 1
ATOM 731 N N . ASP A 1 98 ? -5.23 20.188 18.562 1 84.06 98 ASP A N 1
ATOM 732 C CA . ASP A 1 98 ? -5.508 21.375 17.766 1 84.06 98 ASP A CA 1
ATOM 733 C C . ASP A 1 98 ? -4.535 21.484 16.594 1 84.06 98 ASP A C 1
ATOM 735 O O . ASP A 1 98 ? -3.363 21.828 16.781 1 84.06 98 ASP A O 1
ATOM 739 N N . ALA A 1 99 ? -4.969 21.234 15.445 1 82.69 99 ALA A N 1
ATOM 740 C CA . ALA A 1 99 ? -4.129 21.203 14.25 1 82.69 99 ALA A CA 1
ATOM 741 C C . ALA A 1 99 ? -3.477 22.562 14.008 1 82.69 99 ALA A C 1
ATOM 743 O O . ALA A 1 99 ? -2.449 22.656 13.336 1 82.69 99 ALA A O 1
ATOM 744 N N . ARG A 1 100 ? -4.004 23.625 14.562 1 82.12 100 ARG A N 1
ATOM 745 C CA . ARG A 1 100 ? -3.426 24.953 14.406 1 82.12 100 ARG A CA 1
ATOM 746 C C . ARG A 1 100 ? -2.098 25.062 15.141 1 82.12 100 ARG A C 1
ATOM 748 O O . ARG A 1 100 ? -1.291 25.953 14.852 1 82.12 100 ARG A O 1
ATOM 755 N N . SER A 1 101 ? -1.938 24.219 16.062 1 84.94 101 SER A N 1
ATOM 756 C CA . SER A 1 101 ? -0.718 24.266 16.859 1 84.94 101 SER A CA 1
ATOM 757 C C . SER A 1 101 ? 0.376 23.406 16.25 1 84.94 101 SER A C 1
ATOM 759 O O . SER A 1 101 ? 1.451 23.234 16.828 1 84.94 101 SER A O 1
ATOM 761 N N . MET A 1 102 ? 0.164 22.906 15.109 1 89.62 102 MET A N 1
ATOM 762 C CA . MET A 1 102 ? 1.125 22.031 14.43 1 89.62 102 MET A CA 1
ATOM 763 C C . MET A 1 102 ? 2.434 22.781 14.172 1 89.62 102 MET A C 1
ATOM 765 O O . MET A 1 102 ? 2.426 23.938 13.766 1 89.62 102 MET A O 1
ATOM 769 N N . GLN A 1 103 ? 3.496 22.203 14.594 1 89.94 103 GLN A N 1
ATOM 770 C CA . GLN A 1 103 ? 4.789 22.672 14.094 1 89.94 103 GLN A CA 1
ATOM 771 C C . GLN A 1 103 ? 5 22.25 12.641 1 89.94 103 GLN A C 1
ATOM 773 O O . GLN A 1 103 ? 5.371 21.109 12.367 1 89.94 103 GLN A O 1
ATOM 778 N N . ILE A 1 104 ? 4.898 23.141 11.781 1 87.88 104 ILE A N 1
ATOM 779 C CA . ILE A 1 104 ? 4.75 22.875 10.359 1 87.88 104 ILE A CA 1
ATOM 780 C C . ILE A 1 104 ? 6.113 22.547 9.75 1 87.88 104 ILE A C 1
ATOM 782 O O . ILE A 1 104 ? 7.086 23.281 9.961 1 87.88 104 ILE A O 1
ATOM 786 N N . LEU A 1 105 ? 6.164 21.484 9.055 1 85.88 105 LEU A N 1
ATOM 787 C CA . LEU A 1 105 ? 7.328 21.109 8.266 1 85.88 105 LEU A CA 1
ATOM 788 C C . LEU A 1 105 ? 7.094 21.375 6.785 1 85.88 105 LEU A C 1
ATOM 790 O O . LEU A 1 105 ? 8.047 21.562 6.027 1 85.88 105 LEU A O 1
ATOM 794 N N . ARG A 1 106 ? 5.867 21.328 6.422 1 87.12 106 ARG A N 1
ATOM 795 C CA . ARG A 1 106 ? 5.445 21.547 5.043 1 87.12 106 ARG A CA 1
ATOM 796 C C . ARG A 1 106 ? 4.031 22.109 4.988 1 87.12 106 ARG A C 1
ATOM 798 O O . ARG A 1 106 ? 3.16 21.703 5.758 1 87.12 106 ARG A O 1
ATOM 805 N N . ARG A 1 107 ? 3.863 23.094 4.105 1 87.44 107 ARG A N 1
ATOM 806 C CA . ARG A 1 107 ? 2.553 23.719 3.947 1 87.44 107 ARG A CA 1
ATOM 807 C C . ARG A 1 107 ? 2.369 24.266 2.531 1 87.44 107 ARG A C 1
ATOM 809 O O . ARG A 1 107 ? 3.193 25.031 2.045 1 87.44 107 ARG A O 1
ATOM 816 N N . ILE A 1 108 ? 1.375 23.766 1.873 1 86.31 108 ILE A N 1
ATOM 817 C CA . ILE A 1 108 ? 1.017 24.219 0.533 1 86.31 108 ILE A CA 1
ATOM 818 C C . ILE A 1 108 ? -0.429 24.703 0.523 1 86.31 108 ILE A C 1
ATOM 820 O O . ILE A 1 108 ? -1.317 24.062 1.077 1 86.31 108 ILE A O 1
ATOM 824 N N . VAL A 1 109 ? -0.627 25.891 -0.073 1 86.69 109 VAL A N 1
ATOM 825 C CA . VAL A 1 109 ? -1.961 26.469 -0.155 1 86.69 109 VAL A CA 1
ATOM 826 C C . VAL A 1 109 ? -2.316 26.75 -1.614 1 86.69 109 VAL A C 1
ATOM 828 O O . VAL A 1 109 ? -2.217 27.891 -2.078 1 86.69 109 VAL A O 1
ATOM 831 N N . PRO A 1 110 ? -2.869 25.781 -2.309 1 85.19 110 PRO A N 1
ATOM 832 C CA . PRO A 1 110 ? -3.176 25.938 -3.732 1 85.19 110 PRO A CA 1
ATOM 833 C C . PRO A 1 110 ? -4.258 26.984 -3.998 1 85.19 110 PRO A C 1
ATOM 835 O O . PRO A 1 110 ? -4.27 27.609 -5.059 1 85.19 110 PRO A O 1
ATOM 838 N N . ALA A 1 111 ? -5.113 27.219 -3.102 1 85.69 111 ALA A N 1
ATOM 839 C CA . ALA A 1 111 ? -6.297 28.062 -3.295 1 85.69 111 ALA A CA 1
ATOM 840 C C . ALA A 1 111 ? -5.941 29.547 -3.184 1 85.69 111 ALA A C 1
ATOM 842 O O . ALA A 1 111 ? -6.734 30.406 -3.562 1 85.69 111 ALA A O 1
ATOM 843 N N . HIS A 1 112 ? -4.766 29.797 -2.748 1 79.19 112 HIS A N 1
ATOM 844 C CA . HIS A 1 112 ? -4.43 31.188 -2.492 1 79.19 112 HIS A CA 1
ATOM 845 C C . HIS A 1 112 ? -3.016 31.516 -2.963 1 79.19 112 HIS A C 1
ATOM 847 O O . HIS A 1 112 ? -2.078 30.766 -2.68 1 79.19 112 HIS A O 1
ATOM 853 N N . ARG A 1 113 ? -2.896 32.562 -3.605 1 72.06 113 ARG A N 1
ATOM 854 C CA . ARG A 1 113 ? -1.603 32.969 -4.141 1 72.06 113 ARG A CA 1
ATOM 855 C C . ARG A 1 113 ? -0.654 33.406 -3.018 1 72.06 113 ARG A C 1
ATOM 857 O O . ARG A 1 113 ? 0.527 33.031 -3.037 1 72.06 113 ARG A O 1
ATOM 864 N N . SER A 1 114 ? -1.163 34.188 -2.07 1 70.06 114 SER A N 1
ATOM 865 C CA . SER A 1 114 ? -0.388 34.688 -0.941 1 70.06 114 SER A CA 1
ATOM 866 C C . SER A 1 114 ? -1.11 34.438 0.38 1 70.06 114 SER A C 1
ATOM 868 O O . SER A 1 114 ? -1.6 35.375 1.011 1 70.06 114 SER A O 1
ATOM 870 N N . PRO A 1 115 ? -1.012 33.188 0.724 1 69.56 115 PRO A N 1
ATOM 871 C CA . PRO A 1 115 ? -1.727 32.844 1.96 1 69.56 115 PRO A CA 1
ATOM 872 C C . PRO A 1 115 ? -1.056 33.438 3.201 1 69.56 115 PRO A C 1
ATOM 874 O O . PRO A 1 115 ? 0.116 33.812 3.15 1 69.56 115 PRO A O 1
ATOM 877 N N . ASP A 1 116 ? -1.962 33.625 4.168 1 69.31 116 ASP A N 1
ATOM 878 C CA . ASP A 1 116 ? -1.395 33.969 5.465 1 69.31 116 ASP A CA 1
ATOM 879 C C . ASP A 1 116 ? -0.444 32.906 5.973 1 69.31 116 ASP A C 1
ATOM 881 O O . ASP A 1 116 ? -0.762 31.703 5.914 1 69.31 116 ASP A O 1
ATOM 885 N N . GLY A 1 117 ? 0.792 33.312 6.309 1 66.19 117 GLY A N 1
ATOM 886 C CA . GLY A 1 117 ? 1.797 32.375 6.77 1 66.19 117 GLY A CA 1
ATOM 887 C C . GLY A 1 117 ? 2.689 31.859 5.652 1 66.19 117 GLY A 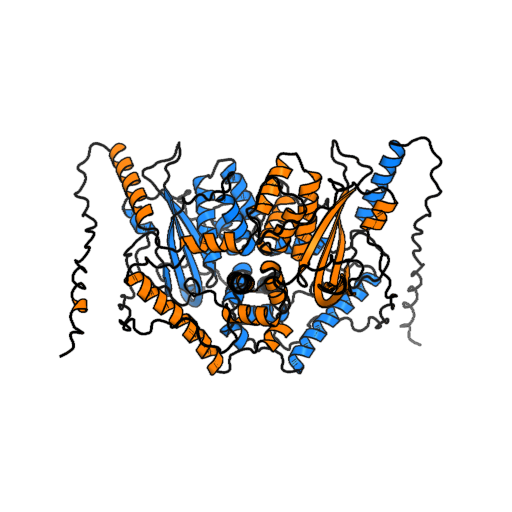C 1
ATOM 888 O O . GLY A 1 117 ? 2.557 32.281 4.504 1 66.19 117 GLY A O 1
ATOM 889 N N . PRO A 1 118 ? 3.602 31.016 5.973 1 67.31 118 PRO A N 1
ATOM 890 C CA . PRO A 1 118 ? 4.605 30.594 4.992 1 67.31 118 PRO A CA 1
ATOM 891 C C . PRO A 1 118 ? 4.094 29.5 4.055 1 67.31 118 PRO A C 1
ATOM 893 O O . PRO A 1 118 ? 3.289 28.656 4.465 1 67.31 118 PRO A O 1
ATOM 896 N N . GLN A 1 119 ? 4.32 29.641 2.773 1 71.5 119 GLN A N 1
ATOM 897 C CA . GLN A 1 119 ? 4.336 28.5 1.864 1 71.5 119 GLN A CA 1
ATOM 898 C C . GLN A 1 119 ? 5.66 27.75 1.943 1 71.5 119 GLN A C 1
ATOM 900 O O . GLN A 1 119 ? 6.715 28.312 1.644 1 71.5 119 GLN A O 1
ATOM 905 N N . LEU A 1 120 ? 5.508 26.547 2.518 1 73 120 LEU A N 1
ATOM 906 C CA . LEU A 1 120 ? 6.699 25.734 2.756 1 73 120 LEU A CA 1
ATOM 907 C C . LEU A 1 120 ? 6.629 24.422 1.987 1 73 120 LEU A C 1
ATOM 909 O O . LEU A 1 120 ? 5.879 23.516 2.361 1 73 120 LEU A O 1
ATOM 913 N N . LEU A 1 121 ? 7.383 24.344 0.967 1 71.44 121 LEU A N 1
ATOM 914 C CA . LEU A 1 121 ? 7.348 23.109 0.177 1 71.44 121 LEU A CA 1
ATOM 915 C C . LEU A 1 121 ? 8.008 21.969 0.929 1 71.44 121 LEU A C 1
ATOM 917 O O . LEU A 1 121 ? 7.566 20.812 0.822 1 71.44 121 LEU A O 1
ATOM 921 N N . GLY A 1 122 ? 8.922 22.297 1.787 1 67.31 122 GLY A N 1
ATOM 922 C CA . GLY A 1 122 ? 9.641 21.25 2.494 1 67.31 122 GLY A CA 1
ATOM 923 C C . GLY A 1 122 ? 10.297 20.25 1.566 1 67.31 122 GLY A C 1
ATOM 924 O O . GLY A 1 122 ? 10.445 20.5 0.37 1 67.31 122 GLY A O 1
ATOM 925 N N . ALA A 1 123 ? 10.789 19.188 2.168 1 67.31 123 ALA A N 1
ATOM 926 C CA . ALA A 1 123 ? 11.375 18.094 1.392 1 67.31 123 ALA A CA 1
ATOM 927 C C . ALA A 1 123 ? 10.297 17.297 0.663 1 67.31 123 ALA A C 1
ATOM 929 O O . ALA A 1 123 ? 9.453 16.656 1.296 1 67.31 123 ALA A O 1
ATOM 930 N N . THR A 1 124 ? 10.281 17.531 -0.68 1 73 124 THR A N 1
ATOM 931 C CA . THR A 1 124 ? 9.281 16.812 -1.461 1 73 124 THR A CA 1
ATOM 932 C C . THR A 1 124 ? 9.828 16.469 -2.844 1 73 124 THR A C 1
ATOM 934 O O . THR A 1 124 ? 10.602 17.234 -3.422 1 73 124 THR A O 1
ATOM 937 N N . VAL A 1 125 ? 9.367 15.391 -3.303 1 69.19 125 VAL A N 1
ATOM 938 C CA . VAL A 1 125 ? 9.797 14.938 -4.621 1 69.19 125 VAL A CA 1
ATOM 939 C C . VAL A 1 125 ? 8.805 15.422 -5.68 1 69.19 125 VAL A C 1
ATOM 941 O O . VAL A 1 125 ? 8.992 15.172 -6.875 1 69.19 125 VAL A O 1
ATOM 944 N N . ASP A 1 126 ? 7.949 16.219 -5.305 1 71.12 126 ASP A N 1
ATOM 945 C CA . ASP A 1 126 ? 6.867 16.625 -6.191 1 71.12 126 ASP A CA 1
ATOM 946 C C . ASP A 1 126 ? 7.406 17.391 -7.398 1 71.12 126 ASP A C 1
ATOM 948 O O . ASP A 1 126 ? 6.82 17.344 -8.477 1 71.12 126 ASP A O 1
ATOM 952 N N . TYR A 1 127 ? 8.539 18.031 -7.207 1 68.06 127 TYR A N 1
ATOM 953 C CA . TYR A 1 127 ? 9.023 18.953 -8.227 1 68.06 127 TYR A CA 1
ATOM 954 C C . TYR A 1 127 ? 10.359 18.5 -8.789 1 68.06 127 TYR A C 1
ATOM 956 O O . TYR A 1 127 ? 10.984 19.203 -9.586 1 68.06 127 TYR A O 1
ATOM 964 N N . THR A 1 128 ? 10.727 17.328 -8.383 1 69.81 128 THR A N 1
ATOM 965 C CA . THR A 1 128 ? 11.992 16.781 -8.859 1 69.81 128 THR A CA 1
ATOM 966 C C . THR A 1 128 ? 11.82 16.141 -10.234 1 69.81 128 THR A C 1
ATOM 968 O O . THR A 1 128 ? 10.781 15.555 -10.523 1 69.81 128 THR A O 1
ATOM 971 N N . ALA A 1 129 ? 12.859 16.375 -11.008 1 72.19 129 ALA A N 1
ATOM 972 C CA . ALA A 1 129 ? 12.859 15.672 -12.289 1 72.19 129 ALA A CA 1
ATOM 973 C C . ALA A 1 129 ? 12.867 14.156 -12.086 1 72.19 129 ALA A C 1
ATOM 975 O O . ALA A 1 129 ? 13.555 13.648 -11.188 1 72.19 129 ALA A O 1
ATOM 976 N N . ARG A 1 130 ? 12.094 13.57 -12.797 1 79.81 130 ARG A N 1
ATOM 977 C CA . ARG A 1 130 ? 12 12.125 -12.672 1 79.81 130 ARG A CA 1
ATOM 978 C C . ARG A 1 130 ? 13.008 11.43 -13.578 1 79.81 130 ARG A C 1
ATOM 980 O O . ARG A 1 130 ? 12.625 10.75 -14.539 1 79.81 130 ARG A O 1
ATOM 987 N N . ILE A 1 131 ? 14.258 11.625 -13.219 1 81.44 131 ILE A N 1
ATOM 988 C CA . ILE A 1 131 ? 15.391 11 -13.891 1 81.44 131 ILE A CA 1
ATOM 989 C C . ILE A 1 131 ? 16.031 9.953 -12.977 1 81.44 131 ILE A C 1
ATOM 991 O O . ILE A 1 131 ? 16.516 10.289 -11.891 1 81.44 131 ILE A O 1
ATOM 995 N N . LEU A 1 132 ? 15.953 8.742 -13.43 1 87.69 132 LEU A N 1
ATOM 996 C CA . LEU A 1 132 ? 16.516 7.652 -12.641 1 87.69 132 LEU A CA 1
ATOM 997 C C . LEU A 1 132 ? 18.031 7.758 -12.57 1 87.69 132 LEU A C 1
ATOM 999 O O . LEU A 1 132 ? 18.688 8.055 -13.578 1 87.69 132 LEU A O 1
ATOM 1003 N N . ARG A 1 133 ? 18.578 7.602 -11.375 1 81.06 133 ARG A N 1
ATOM 1004 C CA . ARG A 1 133 ? 20.016 7.727 -11.164 1 81.06 133 ARG A CA 1
ATOM 1005 C C . ARG A 1 133 ? 20.531 6.613 -10.266 1 81.06 133 ARG A C 1
ATOM 1007 O O . ARG A 1 133 ? 19.812 6.102 -9.414 1 81.06 133 ARG A O 1
ATOM 1014 N N . ARG A 1 134 ? 21.766 6.348 -10.531 1 82.81 134 ARG A N 1
ATOM 1015 C CA . ARG A 1 134 ? 22.438 5.434 -9.617 1 82.81 134 ARG A CA 1
ATOM 1016 C C . ARG A 1 134 ? 22.688 6.094 -8.266 1 82.81 134 ARG A C 1
ATOM 1018 O O . ARG A 1 134 ? 22.953 7.293 -8.195 1 82.81 134 ARG A O 1
ATOM 1025 N N . PRO A 1 135 ? 22.609 5.191 -7.191 1 78.06 135 PRO A N 1
ATOM 1026 C CA . PRO A 1 135 ? 22.922 5.777 -5.887 1 78.06 135 PRO A CA 1
ATOM 1027 C C . PRO A 1 135 ? 24.297 6.453 -5.852 1 78.06 135 PRO A C 1
ATOM 1029 O O . PRO A 1 135 ? 25.281 5.891 -6.332 1 78.06 135 PRO A O 1
ATOM 1032 N N . GLY A 1 136 ? 24.281 7.652 -5.324 1 73.19 136 GLY A N 1
ATOM 1033 C CA . GLY A 1 136 ? 25.547 8.375 -5.223 1 73.19 136 GLY A CA 1
ATOM 1034 C C . GLY A 1 136 ? 25.797 9.305 -6.391 1 73.19 136 GLY A C 1
ATOM 1035 O O . GLY A 1 136 ? 26.641 10.195 -6.312 1 73.19 136 GLY A O 1
ATOM 1036 N N . GLU A 1 137 ? 25.047 9.055 -7.445 1 75.31 137 GLU A N 1
ATOM 1037 C CA . GLU A 1 137 ? 25.203 9.93 -8.602 1 75.31 137 GLU A CA 1
ATOM 1038 C C . GLU A 1 137 ? 24.516 11.266 -8.383 1 75.31 137 GLU A C 1
ATOM 1040 O O . GLU A 1 137 ? 23.438 11.328 -7.777 1 75.31 137 GLU A O 1
ATOM 1045 N N . GLY A 1 138 ? 25.141 12.344 -8.781 1 65.69 138 GLY A N 1
ATOM 1046 C CA . GLY A 1 138 ? 24.578 13.672 -8.633 1 65.69 138 GLY A CA 1
ATOM 1047 C C . GLY A 1 138 ? 23.391 13.922 -9.539 1 65.69 138 GLY A C 1
ATOM 1048 O O . GLY A 1 138 ? 23.078 13.102 -10.406 1 65.69 138 GLY A O 1
ATOM 1049 N N . ASP A 1 139 ? 22.625 14.891 -9.211 1 65.38 139 ASP A N 1
ATOM 1050 C CA . ASP A 1 139 ? 21.469 15.281 -10.016 1 65.38 139 ASP A CA 1
ATOM 1051 C C . ASP A 1 139 ? 21.906 15.773 -11.398 1 65.38 139 ASP A C 1
ATOM 1053 O O . ASP A 1 139 ? 22.781 16.625 -11.508 1 65.38 139 ASP A O 1
ATOM 1057 N N . PRO A 1 140 ? 21.438 15.039 -12.32 1 61.25 140 PRO A N 1
ATOM 1058 C CA . PRO A 1 140 ? 21.844 15.414 -13.68 1 61.25 140 PRO A CA 1
ATOM 1059 C C . PRO A 1 140 ? 21.406 16.828 -14.055 1 61.25 140 PRO A C 1
ATOM 1061 O O . PRO A 1 140 ? 21.953 17.422 -14.992 1 61.25 140 PRO A O 1
ATOM 1064 N N . LEU A 1 141 ? 20.344 17.234 -13.516 1 61.06 141 LEU A N 1
ATOM 1065 C CA . LEU A 1 141 ? 19.891 18.578 -13.836 1 61.06 141 LEU A CA 1
ATOM 1066 C C . LEU A 1 141 ? 20.438 19.594 -12.828 1 61.06 141 LEU A C 1
ATOM 1068 O O . LEU A 1 141 ? 20.312 19.391 -11.617 1 61.06 141 LEU A O 1
ATOM 1072 N N . PRO A 1 142 ? 21.297 20.422 -13.312 1 53.5 142 PRO A N 1
ATOM 1073 C CA . PRO A 1 142 ? 21.875 21.406 -12.398 1 53.5 142 PRO A CA 1
ATOM 1074 C C . PRO A 1 142 ? 20.812 22.172 -11.609 1 53.5 142 PRO A C 1
ATOM 1076 O O . PRO A 1 142 ? 19.797 22.578 -12.164 1 53.5 142 PRO A O 1
ATOM 1079 N N . ILE A 1 143 ? 20.797 21.797 -10.289 1 53.59 143 ILE A N 1
ATOM 1080 C CA . ILE A 1 143 ? 19.984 22.672 -9.445 1 53.59 143 ILE A CA 1
ATOM 1081 C C . ILE A 1 143 ? 20.469 24.109 -9.594 1 53.59 143 ILE A C 1
ATOM 1083 O O . ILE A 1 143 ? 21.672 24.375 -9.547 1 53.59 143 ILE A O 1
ATOM 1087 N N . VAL A 1 144 ? 19.781 24.906 -10.398 1 49.19 144 VAL A N 1
ATOM 1088 C CA . VAL A 1 144 ? 20.172 26.297 -10.602 1 49.19 144 VAL A CA 1
ATOM 1089 C C . VAL A 1 144 ? 20.609 26.906 -9.273 1 49.19 144 VAL A C 1
ATOM 1091 O O . VAL A 1 144 ? 19.797 27.047 -8.352 1 49.19 144 VAL A O 1
ATOM 1094 N N . ASP A 1 145 ? 21.75 26.656 -8.945 1 46.41 145 ASP A N 1
ATOM 1095 C CA . ASP A 1 145 ? 22.391 27.234 -7.762 1 46.41 145 ASP A CA 1
ATOM 1096 C C . ASP A 1 145 ? 22.094 28.719 -7.633 1 46.41 145 ASP A C 1
ATOM 1098 O O . ASP A 1 145 ? 22.281 29.312 -6.562 1 46.41 145 ASP A O 1
ATOM 1102 N N . ASP A 1 146 ? 21.984 29.328 -8.789 1 43.69 146 ASP A N 1
ATOM 1103 C CA . ASP A 1 146 ? 22.125 30.766 -8.664 1 43.69 146 ASP A CA 1
ATOM 1104 C C . ASP A 1 146 ? 20.906 31.391 -7.996 1 43.69 146 ASP A C 1
ATOM 1106 O O . ASP A 1 146 ? 20.609 32.562 -8.195 1 43.69 146 ASP A O 1
ATOM 1110 N N . ILE A 1 147 ? 19.969 30.672 -7.855 1 44.94 147 ILE A N 1
ATOM 1111 C CA . ILE A 1 147 ? 18.953 31.469 -7.184 1 44.94 147 ILE A CA 1
ATOM 1112 C C . ILE A 1 147 ? 19.453 31.906 -5.809 1 44.94 147 ILE A C 1
ATOM 1114 O O . ILE A 1 147 ? 19.812 31.062 -4.977 1 44.94 147 ILE A O 1
ATOM 1118 N N . SER A 1 148 ? 20.047 33 -5.703 1 41.06 148 SER A N 1
ATOM 1119 C CA . SER A 1 148 ? 20.469 33.656 -4.473 1 41.06 148 SER A CA 1
ATOM 1120 C C . SER A 1 148 ? 19.656 33.188 -3.277 1 41.06 148 SER A C 1
ATOM 1122 O O . SER A 1 148 ? 18.422 33.094 -3.342 1 41.06 148 SER A O 1
ATOM 1124 N N . ALA A 1 149 ? 20.266 32.312 -2.52 1 45.91 149 ALA A N 1
ATOM 1125 C CA . ALA A 1 149 ? 19.797 31.859 -1.209 1 45.91 149 ALA A CA 1
ATOM 1126 C C . ALA A 1 149 ? 18.953 32.938 -0.538 1 45.91 149 ALA A C 1
ATOM 1128 O O . ALA A 1 149 ? 19.469 33.781 0.222 1 45.91 149 ALA A O 1
ATOM 1129 N N . GLN A 1 150 ? 18.203 33.625 -1.2 1 44.22 150 GLN A N 1
ATOM 1130 C CA . GLN A 1 150 ? 17.406 34.5 -0.331 1 44.22 150 GLN A CA 1
ATOM 1131 C C . GLN A 1 150 ? 16.859 33.719 0.857 1 44.22 150 GLN A C 1
ATOM 1133 O O . GLN A 1 150 ? 16.453 32.562 0.71 1 44.22 150 GLN A O 1
ATOM 1138 N N . GLN A 1 151 ? 17.453 34.062 2.049 1 47.59 151 GLN A N 1
ATOM 1139 C CA . GLN A 1 151 ? 16.969 33.531 3.318 1 47.59 151 GLN A CA 1
ATOM 1140 C C . GLN A 1 151 ? 15.438 33.438 3.316 1 47.59 151 GLN A C 1
ATOM 1142 O O . GLN A 1 151 ? 14.742 34.375 2.949 1 47.59 151 GLN A O 1
ATOM 1147 N N . PRO A 1 152 ? 15.047 32.219 3.299 1 53.31 152 PRO A N 1
ATOM 1148 C CA . PRO A 1 152 ? 13.586 32.125 3.412 1 53.31 152 PRO A CA 1
ATOM 1149 C C . PRO A 1 152 ? 13.008 33.125 4.426 1 53.31 152 PRO A C 1
ATOM 1151 O O . PRO A 1 152 ? 13.648 33.438 5.434 1 53.31 152 PRO A O 1
ATOM 1154 N N . PRO A 1 153 ? 12.039 34 4.008 1 52.84 153 PRO A N 1
ATOM 1155 C CA . PRO A 1 153 ? 11.406 34.875 5.004 1 52.84 153 PRO A CA 1
ATOM 1156 C C . PRO A 1 153 ? 11.07 34.125 6.301 1 52.84 153 PRO A C 1
ATOM 1158 O O . PRO A 1 153 ? 10.781 32.938 6.277 1 52.84 153 PRO A O 1
ATOM 1161 N N . GLU A 1 154 ? 11.594 34.688 7.445 1 55.84 154 GLU A N 1
ATOM 1162 C CA . GLU A 1 154 ? 11.227 34.188 8.766 1 55.84 154 GLU A CA 1
ATOM 1163 C C . GLU A 1 154 ? 9.766 34.469 9.086 1 55.84 154 GLU A C 1
ATOM 1165 O O . GLU A 1 154 ? 9.281 35.562 8.844 1 55.84 154 GLU A O 1
ATOM 1170 N N . TYR A 1 155 ? 9.031 33.5 9.062 1 58.91 155 TYR A N 1
ATOM 1171 C CA . TYR A 1 155 ? 7.648 33.688 9.477 1 58.91 155 TYR A CA 1
ATOM 1172 C C . TYR A 1 155 ? 7.496 33.5 10.977 1 58.91 155 TYR A C 1
ATOM 1174 O O . TYR A 1 155 ? 8.219 32.719 11.586 1 58.91 155 TYR A O 1
ATOM 1182 N N . ALA A 1 156 ? 6.75 34.5 11.672 1 55.22 156 ALA A N 1
ATOM 1183 C CA . ALA A 1 156 ? 6.461 34.375 13.102 1 55.22 156 ALA A CA 1
ATOM 1184 C C . ALA A 1 156 ? 5.766 33.031 13.391 1 55.22 156 ALA A C 1
ATOM 1186 O O . ALA A 1 156 ? 5.016 32.531 12.555 1 55.22 156 ALA A O 1
ATOM 1187 N N . ASP A 1 157 ? 6.25 32.5 14.484 1 58.44 157 ASP A N 1
ATOM 1188 C CA . ASP A 1 157 ? 5.625 31.266 14.992 1 58.44 157 ASP A CA 1
ATOM 1189 C C . ASP A 1 157 ? 4.188 31.531 15.438 1 58.44 157 ASP A C 1
ATOM 1191 O O . ASP A 1 157 ? 3.904 31.594 16.641 1 58.44 157 ASP A O 1
ATOM 1195 N N . GLU A 1 158 ? 3.375 32.219 14.641 1 56.53 158 GLU A N 1
ATOM 1196 C CA . GLU A 1 158 ? 1.977 32.438 14.992 1 56.53 158 GLU A CA 1
ATOM 1197 C C . GLU A 1 158 ? 1.064 31.453 14.266 1 56.53 158 GLU A C 1
ATOM 1199 O O . GLU A 1 158 ? 1.369 31.031 13.148 1 56.53 158 GLU A O 1
ATOM 1204 N N . PRO A 1 159 ? 0.103 31.188 15.102 1 61.38 159 PRO A N 1
ATOM 1205 C CA . PRO A 1 159 ? -0.865 30.297 14.461 1 61.38 159 PRO A CA 1
ATOM 1206 C C . PRO A 1 159 ? -1.438 30.875 13.172 1 61.38 159 PRO A C 1
ATOM 1208 O O . PRO A 1 159 ? -1.727 32.062 13.094 1 61.38 159 PRO A O 1
ATOM 1211 N N . PHE A 1 160 ? -1.247 30.25 12.203 1 65.62 160 PHE A N 1
ATOM 1212 C CA . PHE A 1 160 ? -1.789 30.688 10.914 1 65.62 160 PHE A CA 1
ATOM 1213 C C . PHE A 1 160 ? -3.291 30.453 10.852 1 65.62 160 PHE A C 1
ATOM 1215 O O . PHE A 1 160 ? -3.824 29.625 11.602 1 65.62 160 PHE A O 1
ATOM 1222 N N . GLN A 1 161 ? -3.975 31.375 10.148 1 69.69 161 GLN A N 1
ATOM 1223 C CA . GLN A 1 161 ? -5.398 31.188 9.891 1 69.69 161 GLN A CA 1
ATOM 1224 C C . GLN A 1 161 ? -5.629 30.141 8.812 1 69.69 161 GLN A C 1
ATOM 1226 O O . GLN A 1 161 ? -4.992 30.172 7.754 1 69.69 161 GLN A O 1
ATOM 1231 N N . ARG A 1 162 ? -6.441 29.219 9.156 1 79.12 162 ARG A N 1
ATOM 1232 C CA . ARG A 1 162 ? -6.848 28.234 8.164 1 79.12 162 ARG A CA 1
ATOM 1233 C C . ARG A 1 162 ? -7.691 28.875 7.066 1 79.12 162 ARG A C 1
ATOM 1235 O O . ARG A 1 162 ? -8.383 29.875 7.316 1 79.12 162 ARG A O 1
ATOM 1242 N N . TYR A 1 163 ? -7.617 28.359 5.977 1 82.69 163 TYR A N 1
ATOM 1243 C CA . TYR A 1 163 ? -8.422 28.891 4.875 1 82.69 163 TYR A CA 1
ATOM 1244 C C . TYR A 1 163 ? -9.906 28.719 5.152 1 82.69 163 TYR A C 1
ATOM 1246 O O . TYR A 1 163 ? -10.727 29.547 4.758 1 82.69 163 TYR A O 1
ATOM 1254 N N . SER A 1 164 ? -10.211 27.625 5.785 1 87.44 164 SER A N 1
ATOM 1255 C CA . SER A 1 164 ? -11.602 27.406 6.172 1 87.44 164 SER A CA 1
ATOM 1256 C C . SER A 1 164 ? -12.102 28.516 7.09 1 87.44 164 SER A C 1
ATOM 1258 O O . SER A 1 164 ? -13.258 28.922 7.012 1 87.44 164 SER A O 1
ATOM 1260 N N . ASP A 1 165 ? -11.281 29 7.914 1 84.12 165 ASP A N 1
ATOM 1261 C CA . ASP A 1 165 ? -11.648 30.109 8.797 1 84.12 165 ASP A CA 1
ATOM 1262 C C . ASP A 1 165 ? -11.93 31.375 8 1 84.12 165 ASP A C 1
ATOM 1264 O O . ASP A 1 165 ? -12.836 32.125 8.336 1 84.12 165 ASP A O 1
ATOM 1268 N N . PHE A 1 166 ? -11.102 31.516 7.059 1 83.25 166 PHE A N 1
ATOM 1269 C CA . PHE A 1 166 ? -11.281 32.656 6.168 1 83.25 166 PHE A CA 1
ATOM 1270 C C . PHE A 1 166 ? -12.648 32.625 5.504 1 83.25 166 PHE A C 1
ATOM 1272 O O . PHE A 1 166 ? -13.352 33.625 5.465 1 83.25 166 PHE A O 1
ATOM 1279 N N . LEU A 1 167 ? -13.055 31.484 4.988 1 88.94 167 LEU A N 1
ATOM 1280 C CA . LEU A 1 167 ? -14.344 31.312 4.336 1 88.94 167 LEU A CA 1
ATOM 1281 C C . LEU A 1 167 ? -15.484 31.422 5.344 1 88.94 167 LEU A C 1
ATOM 1283 O O . LEU A 1 167 ? -16.531 31.984 5.047 1 88.94 167 LEU A O 1
ATOM 1287 N N . ARG A 1 168 ? -15.297 30.922 6.492 1 89 168 ARG A N 1
ATOM 1288 C CA . ARG A 1 168 ? -16.312 30.938 7.535 1 89 168 ARG A CA 1
ATOM 1289 C C . ARG A 1 168 ? -16.594 32.375 8.008 1 89 168 ARG A C 1
ATOM 1291 O O . ARG A 1 168 ? -17.75 32.75 8.227 1 89 168 ARG A O 1
ATOM 1298 N N . GLU A 1 169 ? -15.633 33.062 8.227 1 87.25 169 GLU A N 1
ATOM 1299 C CA . GLU A 1 169 ? -15.766 34.469 8.68 1 87.25 169 GLU A CA 1
ATOM 1300 C C . GLU A 1 169 ? -16.578 35.281 7.688 1 87.25 169 GLU A C 1
ATOM 1302 O O . GLU A 1 169 ? -17.234 36.25 8.07 1 87.25 169 GLU A O 1
ATOM 1307 N N . ARG A 1 170 ? -16.531 34.844 6.496 1 87 170 ARG A N 1
ATOM 1308 C CA . ARG A 1 170 ? -17.234 35.562 5.441 1 87 170 ARG A CA 1
ATOM 1309 C C . ARG A 1 170 ? -18.562 34.906 5.117 1 87 170 ARG A C 1
ATOM 1311 O O . ARG A 1 170 ? -19.219 35.25 4.133 1 87 170 ARG A O 1
ATOM 1318 N N . ASP A 1 171 ? -18.891 33.906 5.891 1 90.69 171 ASP A N 1
ATOM 1319 C CA . ASP A 1 171 ? -20.141 33.156 5.75 1 90.69 171 ASP A CA 1
ATOM 1320 C C . ASP A 1 171 ? -20.234 32.5 4.375 1 90.69 171 ASP A C 1
ATOM 1322 O O . ASP A 1 171 ? -21.297 32.531 3.752 1 90.69 171 ASP A O 1
ATOM 1326 N N . LEU A 1 172 ? -19.172 32.031 3.879 1 93.75 172 LEU A N 1
ATOM 1327 C CA . LEU A 1 172 ? -19.109 31.391 2.564 1 93.75 172 LEU A CA 1
ATOM 1328 C C . LEU A 1 172 ? -19.016 29.875 2.693 1 93.75 172 LEU A C 1
ATOM 1330 O O . LEU A 1 172 ? -19.109 29.156 1.694 1 93.75 172 LEU A O 1
ATOM 1334 N N . LEU A 1 173 ? -18.922 29.375 3.881 1 94.19 173 LEU A N 1
ATOM 1335 C CA . LEU A 1 173 ? -18.766 27.938 4.102 1 94.19 173 LEU A CA 1
ATOM 1336 C C . LEU A 1 173 ? -20.047 27.344 4.652 1 94.19 173 LEU A C 1
ATOM 1338 O O . LEU A 1 173 ? -20.578 27.797 5.672 1 94.19 173 LEU A O 1
ATOM 1342 N N . ALA A 1 174 ? -20.5 26.312 3.939 1 92.44 174 ALA A N 1
ATOM 1343 C CA . ALA A 1 174 ? -21.656 25.578 4.445 1 92.44 174 ALA A CA 1
ATOM 1344 C C . ALA A 1 174 ? -21.312 24.828 5.723 1 92.44 174 ALA A C 1
ATOM 1346 O O . ALA A 1 174 ? -20.234 24.25 5.84 1 92.44 174 ALA A O 1
ATOM 1347 N N . PRO A 1 175 ? -22.172 24.922 6.652 1 84.5 175 PRO A N 1
ATOM 1348 C CA . PRO A 1 175 ? -21.891 24.188 7.887 1 84.5 175 PRO A CA 1
ATOM 1349 C C . PRO A 1 175 ? -21.953 22.672 7.691 1 84.5 175 PRO A C 1
ATOM 1351 O O . PRO A 1 175 ? -22.656 22.188 6.805 1 84.5 175 PRO A O 1
ATOM 1354 N N . HIS A 1 176 ? -21.078 22.031 8.5 1 79.56 176 HIS A N 1
ATOM 1355 C CA . HIS A 1 176 ? -21.203 20.578 8.57 1 79.56 176 HIS A CA 1
ATOM 1356 C C . HIS A 1 176 ? -22.266 20.172 9.586 1 79.56 176 HIS A C 1
ATOM 1358 O O . HIS A 1 176 ? -22.375 20.766 10.656 1 79.56 176 HIS A O 1
ATOM 1364 N N . GLU A 1 177 ? -23.219 19.328 9.141 1 67.5 177 GLU A N 1
ATOM 1365 C CA . GLU A 1 177 ? -24.234 18.781 10.039 1 67.5 177 GLU A CA 1
ATOM 1366 C C . GLU A 1 177 ? -23.844 17.375 10.508 1 67.5 177 GLU A C 1
ATOM 1368 O O . GLU A 1 177 ? -23.25 16.609 9.758 1 67.5 177 GLU A O 1
ATOM 1373 N N . PRO A 1 178 ? -24.188 17.062 11.656 1 62.81 178 PRO A N 1
ATOM 1374 C CA . PRO A 1 178 ? -24.781 17.891 12.719 1 62.81 178 PRO A CA 1
ATOM 1375 C C . PRO A 1 178 ? -23.781 18.844 13.352 1 62.81 178 PRO A C 1
ATOM 1377 O O . PRO A 1 178 ? -22.562 18.656 13.227 1 62.81 178 PRO A O 1
ATOM 1380 N N . HIS A 1 179 ? -24.328 19.781 14 1 68.12 179 HIS A N 1
ATOM 1381 C CA . HIS A 1 179 ? -23.531 20.859 14.594 1 68.12 179 HIS A CA 1
ATOM 1382 C C . HIS A 1 179 ? -22.906 20.406 15.906 1 68.12 179 HIS A C 1
ATOM 1384 O O . HIS A 1 179 ? -21.922 21.016 16.359 1 68.12 179 HIS A O 1
ATOM 1390 N N . ASP A 1 180 ? -23.438 19.266 16.297 1 73 180 ASP A N 1
ATOM 1391 C CA . ASP A 1 180 ? -22.875 18.75 17.531 1 73 180 ASP A CA 1
ATOM 1392 C C . ASP A 1 180 ? -21.562 18 17.281 1 73 180 ASP A C 1
ATOM 1394 O O . ASP A 1 180 ? -21.266 17.641 16.141 1 73 180 ASP A O 1
ATOM 1398 N N . ASP A 1 181 ? -20.641 18.109 18.172 1 78.69 181 ASP A N 1
ATOM 1399 C CA . ASP A 1 181 ? -19.344 17.469 18.078 1 78.69 181 ASP A CA 1
ATOM 1400 C C . ASP A 1 181 ? -19.25 16.281 19.031 1 78.69 181 ASP A C 1
ATOM 1402 O O . ASP A 1 181 ? -18.5 16.312 20.016 1 78.69 181 ASP A O 1
ATOM 1406 N N . PRO A 1 182 ? -20.047 15.234 18.656 1 83.38 182 PRO A N 1
ATOM 1407 C CA . PRO A 1 182 ? -20 14.055 19.516 1 83.38 182 PRO A CA 1
ATOM 1408 C C . PRO A 1 182 ? -18.625 13.383 19.531 1 83.38 182 PRO A C 1
ATOM 1410 O O . PRO A 1 182 ? -17.781 13.688 18.688 1 83.38 182 PRO A O 1
ATOM 1413 N N . GLU A 1 183 ? -18.453 12.5 20.609 1 87.75 183 GLU A N 1
ATOM 1414 C CA . GLU A 1 183 ? -17.234 11.703 20.656 1 87.75 183 GLU A CA 1
ATOM 1415 C C . GLU A 1 183 ? -17.078 10.852 19.391 1 87.75 183 GLU A C 1
ATOM 1417 O O . GLU A 1 183 ? -18.047 10.297 18.891 1 87.75 183 GLU A O 1
ATOM 1422 N N . PRO A 1 184 ? -15.875 10.836 18.891 1 89.19 184 PRO A N 1
ATOM 1423 C CA . PRO A 1 184 ? -15.656 10.07 17.672 1 89.19 184 PRO A CA 1
ATOM 1424 C C . PRO A 1 184 ? -15.812 8.57 17.875 1 89.19 184 PRO A C 1
ATOM 1426 O O . PRO A 1 184 ? -15.578 8.062 18.969 1 89.19 184 PRO A O 1
ATOM 1429 N N . ILE A 1 185 ? -16.219 7.898 16.781 1 87.88 185 ILE A N 1
ATOM 1430 C CA . ILE A 1 185 ? -16.359 6.445 16.797 1 87.88 185 ILE A CA 1
ATOM 1431 C C . ILE A 1 185 ? -15 5.789 16.578 1 87.88 185 ILE A C 1
ATOM 1433 O O . ILE A 1 185 ? -14.289 6.117 15.625 1 87.88 185 ILE A O 1
ATOM 1437 N N . ASP A 1 186 ? -14.586 4.945 17.531 1 84.44 186 ASP A N 1
ATOM 1438 C CA . ASP A 1 186 ? -13.383 4.137 17.391 1 84.44 186 ASP A CA 1
ATOM 1439 C C . ASP A 1 186 ? -13.672 2.836 16.656 1 84.44 186 ASP A C 1
ATOM 1441 O O . ASP A 1 186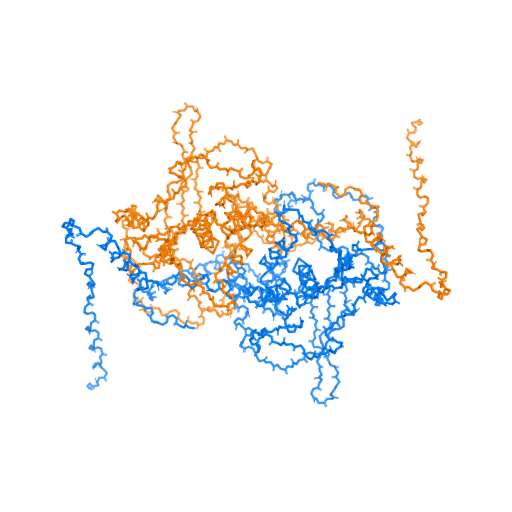 ? -14.289 1.922 17.203 1 84.44 186 ASP A O 1
ATOM 1445 N N . LEU A 1 187 ? -13.18 2.693 15.453 1 85.62 187 LEU A N 1
ATOM 1446 C CA . LEU A 1 187 ? -13.5 1.55 14.602 1 85.62 187 LEU A CA 1
ATOM 1447 C C . LEU A 1 187 ? -12.766 0.301 15.078 1 85.62 187 LEU A C 1
ATOM 1449 O O . LEU A 1 187 ? -13.102 -0.814 14.672 1 85.62 187 LEU A O 1
ATOM 1453 N N . ALA A 1 188 ? -11.766 0.477 15.906 1 78.06 188 ALA A N 1
ATOM 1454 C CA . ALA A 1 188 ? -11.102 -0.687 16.484 1 78.06 188 ALA A CA 1
ATOM 1455 C C . ALA A 1 188 ? -12.008 -1.375 17.5 1 78.06 188 ALA A C 1
ATOM 1457 O O . ALA A 1 188 ? -11.859 -2.572 17.766 1 78.06 188 ALA A O 1
ATOM 1458 N N . LEU A 1 189 ? -12.945 -0.621 18.031 1 79.94 189 LEU A N 1
ATOM 1459 C CA . LEU A 1 189 ? -13.789 -1.13 19.109 1 79.94 189 LEU A CA 1
ATOM 1460 C C . LEU A 1 189 ? -15.219 -1.358 18.609 1 79.94 189 LEU A C 1
ATOM 1462 O O . LEU A 1 189 ? -15.961 -2.145 19.203 1 79.94 189 LEU A O 1
ATOM 1466 N N . ASN A 1 190 ? -15.547 -0.63 17.531 1 81 190 ASN A N 1
ATOM 1467 C CA . ASN A 1 190 ? -16.906 -0.694 17 1 81 190 ASN A CA 1
ATOM 1468 C C . ASN A 1 190 ? -16.906 -1.117 15.531 1 81 190 ASN A C 1
ATOM 1470 O O . ASN A 1 190 ? -16.344 -0.416 14.68 1 81 190 ASN A O 1
ATOM 1474 N N . PRO A 1 191 ? -17.516 -2.168 15.336 1 78.38 191 PRO A N 1
ATOM 1475 C CA . PRO A 1 191 ? -17.562 -2.574 13.93 1 78.38 191 PRO A CA 1
ATOM 1476 C C . PRO A 1 191 ? -18.297 -1.562 13.055 1 78.38 191 PRO A C 1
ATOM 1478 O O . PRO A 1 191 ? -19.156 -0.827 13.539 1 78.38 191 PRO A O 1
ATOM 1481 N N . PRO A 1 192 ? -18.047 -1.618 11.836 1 75.25 192 PRO A N 1
ATOM 1482 C CA . PRO A 1 192 ? -18.672 -0.68 10.906 1 75.25 192 PRO A CA 1
ATOM 1483 C C . PRO A 1 192 ? -20.203 -0.808 10.883 1 75.25 192 PRO A C 1
ATOM 1485 O O . PRO A 1 192 ? -20.734 -1.921 10.906 1 75.25 192 PRO A O 1
ATOM 1488 N N . ALA A 1 193 ? -20.891 0.311 10.969 1 80.38 193 ALA A N 1
ATOM 1489 C CA . ALA A 1 193 ? -22.344 0.367 10.891 1 80.38 193 ALA A CA 1
ATOM 1490 C C . ALA A 1 193 ? -22.797 1.499 9.977 1 80.38 193 ALA A C 1
ATOM 1492 O O . ALA A 1 193 ? -22.109 2.514 9.844 1 80.38 193 ALA A O 1
ATOM 1493 N N . LEU A 1 194 ? -23.812 1.134 9.203 1 82.44 194 LEU A N 1
ATOM 1494 C CA . LEU A 1 194 ? -24.391 2.152 8.336 1 82.44 194 LEU A CA 1
ATOM 1495 C C . LEU A 1 194 ? -25.797 2.539 8.812 1 82.44 194 LEU A C 1
ATOM 1497 O O . LEU A 1 194 ? -26.531 1.701 9.344 1 82.44 194 LEU A O 1
ATOM 1501 N N . PRO A 1 195 ? -26.234 3.854 8.664 1 84.44 195 PRO A N 1
ATOM 1502 C CA . PRO A 1 195 ? -25.406 4.969 8.203 1 84.44 195 PRO A CA 1
ATOM 1503 C C . PRO A 1 195 ? -24.297 5.328 9.195 1 84.44 195 PRO A C 1
ATOM 1505 O O . PRO A 1 195 ? -24.484 5.195 10.406 1 84.44 195 PRO A O 1
ATOM 1508 N N . ALA A 1 196 ? -23.203 5.754 8.641 1 86.5 196 ALA A N 1
ATOM 1509 C CA . ALA A 1 196 ? -22.031 6.027 9.469 1 86.5 196 ALA A CA 1
ATOM 1510 C C . ALA A 1 196 ? -21.891 7.52 9.75 1 86.5 196 ALA A C 1
ATOM 1512 O O . ALA A 1 196 ? -22.078 8.344 8.852 1 86.5 196 ALA A O 1
ATOM 1513 N N . PRO A 1 197 ? -21.609 7.828 11.031 1 89 197 PRO A N 1
ATOM 1514 C CA . PRO A 1 197 ? -21.281 9.227 11.305 1 89 197 PRO A CA 1
ATOM 1515 C C . PRO A 1 197 ? -19.984 9.664 10.633 1 89 197 PRO A C 1
ATOM 1517 O O . PRO A 1 197 ? -19.156 8.828 10.273 1 89 197 PRO A O 1
ATOM 1520 N N . ARG A 1 198 ? -19.797 10.945 10.414 1 92.25 198 ARG A N 1
ATOM 1521 C CA . ARG A 1 198 ? -18.656 11.508 9.719 1 92.25 198 ARG A CA 1
ATOM 1522 C C . ARG A 1 198 ? -17.344 11.07 10.375 1 92.25 198 ARG A C 1
ATOM 1524 O O . ARG A 1 198 ? -16.359 10.82 9.688 1 92.25 198 ARG A O 1
ATOM 1531 N N . SER A 1 199 ? -17.344 10.984 11.734 1 92.31 199 SER A N 1
ATOM 1532 C CA . SER A 1 199 ? -16.141 10.578 12.438 1 92.31 199 SER A CA 1
ATOM 1533 C C . SER A 1 199 ? -15.727 9.156 12.062 1 92.31 199 SER A C 1
ATOM 1535 O O . SER A 1 199 ? -14.539 8.844 11.977 1 92.31 199 SER A O 1
ATOM 1537 N N . ALA A 1 200 ? -16.688 8.305 11.859 1 94.38 200 ALA A N 1
ATOM 1538 C CA . ALA A 1 200 ? -16.406 6.93 11.438 1 94.38 200 ALA A CA 1
ATOM 1539 C C . ALA A 1 200 ? -15.836 6.895 10.023 1 94.38 200 ALA A C 1
ATOM 1541 O O . ALA A 1 200 ? -14.914 6.121 9.734 1 94.38 200 ALA A O 1
ATOM 1542 N N . LEU A 1 201 ? -16.406 7.715 9.141 1 95.44 201 LEU A N 1
ATOM 1543 C CA . LEU A 1 201 ? -15.906 7.797 7.77 1 95.44 201 LEU A CA 1
ATOM 1544 C C . LEU A 1 201 ? -14.461 8.258 7.738 1 95.44 201 LEU A C 1
ATOM 1546 O O . LEU A 1 201 ? -13.625 7.672 7.043 1 95.44 201 LEU A O 1
ATOM 1550 N N . LEU A 1 202 ? -14.203 9.289 8.484 1 95.94 202 LEU A N 1
ATOM 1551 C CA . LEU A 1 202 ? -12.859 9.844 8.531 1 95.94 202 LEU A CA 1
ATOM 1552 C C . LEU A 1 202 ? -11.883 8.836 9.141 1 95.94 202 LEU A C 1
ATOM 1554 O O . LEU A 1 202 ? -10.75 8.711 8.68 1 95.94 202 LEU A O 1
ATOM 1558 N N . SER A 1 203 ? -12.32 8.172 10.195 1 95.38 203 SER A N 1
ATOM 1559 C CA . SER A 1 203 ? -11.484 7.148 10.812 1 95.38 203 SER A CA 1
ATOM 1560 C C . SER A 1 203 ? -11.18 6.02 9.836 1 95.38 203 SER A C 1
ATOM 1562 O O . SER A 1 203 ? -10.031 5.57 9.742 1 95.38 203 SER A O 1
ATOM 1564 N N . ALA A 1 204 ? -12.195 5.527 9.117 1 96.19 204 ALA A N 1
ATOM 1565 C CA . ALA A 1 204 ? -12.016 4.461 8.133 1 96.19 204 ALA A CA 1
ATOM 1566 C C . ALA A 1 204 ? -11.016 4.871 7.062 1 96.19 204 ALA A C 1
ATOM 1568 O O . ALA A 1 204 ? -10.148 4.078 6.672 1 96.19 204 ALA A O 1
ATOM 1569 N N . MET A 1 205 ? -11.117 6.098 6.613 1 97.94 205 MET A N 1
ATOM 1570 C CA . MET A 1 205 ? -10.25 6.566 5.535 1 97.94 205 MET A CA 1
ATOM 1571 C C . MET A 1 205 ? -8.828 6.801 6.043 1 97.94 205 MET A C 1
ATOM 1573 O O . MET A 1 205 ? -7.859 6.59 5.312 1 97.94 205 MET A O 1
ATOM 1577 N N . SER A 1 206 ? -8.672 7.23 7.281 1 97.38 206 SER A N 1
ATOM 1578 C CA . SER A 1 206 ? -7.344 7.438 7.844 1 97.38 206 SER A CA 1
ATOM 1579 C C . SER A 1 206 ? -6.57 6.125 7.926 1 97.38 206 SER A C 1
ATOM 1581 O O . SER A 1 206 ? -5.34 6.113 7.82 1 97.38 206 SER A O 1
ATOM 1583 N N . LEU A 1 207 ? -7.301 5.031 8.078 1 96.5 207 LEU A N 1
ATOM 1584 C CA . LEU A 1 207 ? -6.684 3.715 8.211 1 96.5 207 LEU A CA 1
ATOM 1585 C C . LEU A 1 207 ? -6.719 2.959 6.887 1 96.5 207 LEU A C 1
ATOM 1587 O O . LEU A 1 207 ? -6.195 1.847 6.785 1 96.5 207 LEU A O 1
ATOM 1591 N N . ALA A 1 208 ? -7.246 3.518 5.867 1 97.94 208 ALA A N 1
ATOM 1592 C CA . ALA A 1 208 ? -7.496 2.848 4.594 1 97.94 208 ALA A CA 1
ATOM 1593 C C . ALA A 1 208 ? -6.188 2.486 3.898 1 97.94 208 ALA A C 1
ATOM 1595 O O . ALA A 1 208 ? -5.164 3.145 4.102 1 97.94 208 ALA A O 1
ATOM 1596 N N . GLU A 1 209 ? -6.199 1.415 3.164 1 98.06 209 GLU A N 1
ATOM 1597 C CA . GLU A 1 209 ? -5.098 1.162 2.236 1 98.06 209 GLU A CA 1
ATOM 1598 C C . GLU A 1 209 ? -4.949 2.303 1.235 1 98.06 209 GLU A C 1
ATOM 1600 O O . GLU A 1 209 ? -5.906 2.668 0.552 1 98.06 209 GLU A O 1
ATOM 1605 N N . THR A 1 210 ? -3.816 2.879 1.137 1 98 210 THR A N 1
ATOM 1606 C CA . THR A 1 210 ? -3.596 4.156 0.465 1 98 210 THR A CA 1
ATOM 1607 C C . THR A 1 210 ? -3.885 4.035 -1.029 1 98 210 THR A C 1
ATOM 1609 O O . THR A 1 210 ? -4.578 4.879 -1.603 1 98 210 THR A O 1
ATOM 1612 N N . GLY A 1 211 ? -3.326 3.014 -1.684 1 96.69 211 GLY A N 1
ATOM 1613 C CA . GLY A 1 211 ? -3.576 2.824 -3.104 1 96.69 211 GLY A CA 1
ATOM 1614 C C . GLY A 1 211 ? -5.047 2.633 -3.428 1 96.69 211 GLY A C 1
ATOM 1615 O O . GLY A 1 211 ? -5.543 3.17 -4.422 1 96.69 211 GLY A O 1
ATOM 1616 N N . GLY A 1 212 ? -5.727 1.849 -2.621 1 96.81 212 GLY A N 1
ATOM 1617 C CA . GLY A 1 212 ? -7.156 1.637 -2.785 1 96.81 212 GLY A CA 1
ATOM 1618 C C . GLY A 1 212 ? -7.969 2.906 -2.625 1 96.81 212 GLY A C 1
ATOM 1619 O O . GLY A 1 212 ? -8.906 3.152 -3.391 1 96.81 212 GLY A O 1
ATOM 1620 N N . LEU A 1 213 ? -7.613 3.686 -1.62 1 98.06 213 LEU A N 1
ATOM 1621 C CA . LEU A 1 213 ? -8.328 4.934 -1.368 1 98.06 213 LEU A CA 1
ATOM 1622 C C . LEU A 1 213 ? -8.125 5.918 -2.516 1 98.06 213 LEU A C 1
ATOM 1624 O O . LEU A 1 213 ? -9.07 6.566 -2.961 1 98.06 213 LEU A O 1
ATOM 1628 N N . VAL A 1 214 ? -6.898 6.039 -3 1 97.44 214 VAL A N 1
ATOM 1629 C CA . VAL A 1 214 ? -6.586 6.922 -4.117 1 97.44 214 VAL A CA 1
ATOM 1630 C C . VAL A 1 214 ? -7.309 6.438 -5.375 1 97.44 214 VAL A C 1
ATOM 1632 O O . VAL A 1 214 ? -7.828 7.242 -6.148 1 97.44 214 VAL A O 1
ATOM 1635 N N . GLY A 1 215 ? -7.316 5.125 -5.551 1 95 215 GLY A N 1
ATOM 1636 C CA . GLY A 1 215 ? -8.055 4.574 -6.676 1 95 215 GLY A CA 1
ATOM 1637 C C . GLY A 1 215 ? -9.539 4.863 -6.617 1 95 215 GLY A C 1
ATOM 1638 O O . GLY A 1 215 ? -10.156 5.18 -7.637 1 95 215 GLY A O 1
ATOM 1639 N N . MET A 1 216 ? -10.117 4.754 -5.457 1 94 216 MET A N 1
ATOM 1640 C CA . MET A 1 216 ? -11.531 5.047 -5.258 1 94 216 MET A CA 1
ATOM 1641 C C . MET A 1 216 ? -11.82 6.52 -5.539 1 94 216 MET A C 1
ATOM 1643 O O . MET A 1 216 ? -12.82 6.844 -6.188 1 94 216 MET A O 1
ATOM 1647 N N . TRP A 1 217 ? -11.008 7.363 -5.035 1 95.69 217 TRP A N 1
ATOM 1648 C CA . TRP A 1 217 ? -11.125 8.797 -5.297 1 95.69 217 TRP A CA 1
ATOM 1649 C C . TRP A 1 217 ? -11.055 9.086 -6.789 1 95.69 217 TRP A C 1
ATOM 1651 O O . TRP A 1 217 ? -11.906 9.805 -7.328 1 95.69 217 TRP A O 1
ATOM 1661 N N . TYR A 1 218 ? -10.047 8.492 -7.461 1 94.81 218 TYR A N 1
ATOM 1662 C CA . TYR A 1 218 ? -9.828 8.734 -8.883 1 94.81 218 TYR A CA 1
ATOM 1663 C C . TYR A 1 218 ? -11.047 8.305 -9.703 1 94.81 218 TYR A C 1
ATOM 1665 O O . TYR A 1 218 ? -11.453 9 -10.633 1 94.81 218 TYR A O 1
ATOM 1673 N N . ARG A 1 219 ? -11.633 7.211 -9.344 1 90.06 219 ARG A N 1
ATOM 1674 C CA . ARG A 1 219 ? -12.852 6.73 -9.984 1 90.06 219 ARG A CA 1
ATOM 1675 C C . ARG A 1 219 ? -14 7.715 -9.789 1 90.06 219 ARG A C 1
ATOM 1677 O O . ARG A 1 219 ? -14.812 7.914 -10.695 1 90.06 219 ARG A O 1
ATOM 1684 N N . SER A 1 220 ? -14.047 8.297 -8.695 1 87 220 SER A N 1
ATOM 1685 C CA . SER A 1 220 ? -15.148 9.188 -8.344 1 87 220 SER A CA 1
ATOM 1686 C C . SER A 1 220 ? -15.094 10.484 -9.148 1 87 220 SER A C 1
ATOM 1688 O O . SER A 1 220 ? -16.125 11.109 -9.391 1 87 220 SER A O 1
ATOM 1690 N N . ILE A 1 221 ? -13.945 10.844 -9.562 1 85.62 221 ILE A N 1
ATOM 1691 C CA . ILE A 1 221 ? -13.844 12.148 -10.211 1 85.62 221 ILE A CA 1
ATOM 1692 C C . ILE A 1 221 ? -13.859 11.969 -11.727 1 85.62 221 ILE A C 1
ATOM 1694 O O . ILE A 1 221 ? -14.016 12.938 -12.477 1 85.62 221 ILE A O 1
ATOM 1698 N N . LEU A 1 222 ? -13.602 10.68 -12.094 1 80.88 222 LEU A N 1
ATOM 1699 C CA . LEU A 1 222 ? -13.609 10.43 -13.531 1 80.88 222 LEU A CA 1
ATOM 1700 C C . LEU A 1 222 ? -15.039 10.297 -14.055 1 80.88 222 LEU A C 1
ATOM 1702 O O . LEU A 1 222 ? -15.828 9.523 -13.516 1 80.88 222 LEU A O 1
ATOM 1706 N N . GLY A 1 223 ? -15.547 11.141 -14.742 1 63.19 223 GLY A N 1
ATOM 1707 C CA . GLY A 1 223 ? -16.859 11.086 -15.359 1 63.19 223 GLY A CA 1
ATOM 1708 C C . GLY A 1 223 ? -17.016 9.961 -16.359 1 63.19 223 GLY A C 1
ATOM 1709 O O . GLY A 1 223 ? -16.047 9.234 -16.641 1 63.19 223 GLY A O 1
ATOM 1710 N N . PRO A 1 224 ? -18.172 9.742 -16.719 1 58.31 224 PRO A N 1
ATOM 1711 C CA . PRO A 1 224 ? -18.469 8.664 -17.656 1 58.31 224 PRO A CA 1
ATOM 1712 C C . PRO A 1 224 ? -17.641 8.766 -18.938 1 58.31 224 PRO A C 1
ATOM 1714 O O . PRO A 1 224 ? -17.406 7.754 -19.609 1 58.31 224 PRO A O 1
ATOM 1717 N N . ASP A 1 225 ? -17.312 9.953 -19.156 1 57.31 225 ASP A N 1
ATOM 1718 C CA . ASP A 1 225 ? -16.562 10.172 -20.391 1 57.31 225 ASP A CA 1
ATOM 1719 C C . ASP A 1 225 ? -15.062 10.086 -20.156 1 57.31 225 ASP A C 1
ATOM 1721 O O . ASP A 1 225 ? -14.273 10.211 -21.094 1 57.31 225 ASP A O 1
ATOM 1725 N N . GLY A 1 226 ? -14.789 9.844 -19 1 61.19 226 GLY A N 1
ATOM 1726 C CA . GLY A 1 226 ? -13.375 9.695 -18.703 1 61.19 226 GLY A CA 1
ATOM 1727 C C . GLY A 1 226 ? -12.703 11 -18.328 1 61.19 226 GLY A C 1
ATOM 1728 O O . GLY A 1 226 ? -11.5 11.023 -18.031 1 61.19 226 GLY A O 1
ATOM 1729 N N . TYR A 1 227 ? -13.484 11.992 -18.391 1 59.38 227 TYR A N 1
ATOM 1730 C CA . TYR A 1 227 ? -12.891 13.273 -18.031 1 59.38 227 TYR A CA 1
ATOM 1731 C C . TYR A 1 227 ? -13.055 13.547 -16.531 1 59.38 227 TYR A C 1
ATOM 1733 O O . TYR A 1 227 ? -14.102 13.258 -15.953 1 59.38 227 TYR A O 1
ATOM 1741 N N . ALA A 1 228 ? -12.023 14.055 -15.984 1 69.5 228 ALA A N 1
ATOM 1742 C CA . ALA A 1 228 ? -11.984 14.273 -14.547 1 69.5 228 ALA A CA 1
ATOM 1743 C C . ALA A 1 228 ? -12.664 15.586 -14.172 1 69.5 228 ALA A C 1
ATOM 1745 O O . ALA A 1 228 ? -12.516 16.594 -14.867 1 69.5 228 ALA A O 1
ATOM 1746 N N . ASP A 1 229 ? -13.492 15.469 -13.211 1 68.69 229 ASP A N 1
ATOM 1747 C CA . ASP A 1 229 ? -14.125 16.641 -12.609 1 68.69 229 ASP A CA 1
ATOM 1748 C C . ASP A 1 229 ? -13.156 17.359 -11.672 1 68.69 229 ASP A C 1
ATOM 1750 O O . ASP A 1 229 ? -12.695 16.781 -10.688 1 68.69 229 ASP A O 1
ATOM 1754 N N . GLU A 1 230 ? -12.844 18.578 -12.055 1 66.44 230 GLU A N 1
ATOM 1755 C CA . GLU A 1 230 ? -11.906 19.375 -11.273 1 66.44 230 GLU A CA 1
ATOM 1756 C C . GLU A 1 230 ? -12.648 20.391 -10.398 1 66.44 230 GLU A C 1
ATOM 1758 O O . GLU A 1 230 ? -12.18 21.516 -10.203 1 66.44 230 GLU A O 1
ATOM 1763 N N . SER A 1 231 ? -13.594 19.891 -9.859 1 80.44 231 SER A N 1
ATOM 1764 C CA . SER A 1 231 ? -14.438 20.828 -9.133 1 80.44 231 SER A CA 1
ATOM 1765 C C . SER A 1 231 ? -13.953 21.031 -7.703 1 80.44 231 SER A C 1
ATOM 1767 O O . SER A 1 231 ? -14.43 21.906 -6.992 1 80.44 231 SER A O 1
ATOM 1769 N N . VAL A 1 232 ? -12.984 20.359 -7.332 1 91.38 232 VAL A N 1
ATOM 1770 C CA . VAL A 1 232 ? -12.492 20.453 -5.961 1 91.38 232 VAL A CA 1
ATOM 1771 C C . VAL A 1 232 ? -11.148 21.188 -5.945 1 91.38 232 VAL A C 1
ATOM 1773 O O . VAL A 1 232 ? -10.266 20.891 -6.758 1 91.38 232 VAL A O 1
ATOM 1776 N N . THR A 1 233 ? -11.047 22.156 -5.129 1 93.62 233 THR A N 1
ATOM 1777 C CA . THR A 1 233 ? -9.797 22.891 -4.938 1 93.62 233 THR A CA 1
ATOM 1778 C C . THR A 1 233 ? -9.219 22.625 -3.553 1 93.62 233 THR A C 1
ATOM 1780 O O . THR A 1 233 ? -9.93 22.734 -2.547 1 93.62 233 THR A O 1
ATOM 1783 N N . LEU A 1 234 ? -7.93 22.312 -3.514 1 94.25 234 LEU A N 1
ATOM 1784 C CA . LEU A 1 234 ? -7.289 22.141 -2.217 1 94.25 234 LEU A CA 1
ATOM 1785 C C . LEU A 1 234 ? -7.102 23.484 -1.515 1 94.25 234 LEU A C 1
ATOM 1787 O O . LEU A 1 234 ? -6.602 24.438 -2.113 1 94.25 234 LEU A O 1
ATOM 1791 N N . GLY A 1 235 ? -7.605 23.578 -0.347 1 92.88 235 GLY A N 1
ATOM 1792 C CA . GLY A 1 235 ? -7.344 24.75 0.475 1 92.88 235 GLY A CA 1
ATOM 1793 C C . GLY A 1 235 ? -5.93 24.781 1.023 1 92.88 235 GLY A C 1
ATOM 1794 O O . GLY A 1 235 ? -5.156 25.688 0.684 1 92.88 235 GLY A O 1
ATOM 1795 N N . GLU A 1 236 ? -5.727 23.75 1.829 1 91.88 236 GLU A N 1
ATOM 1796 C CA . GLU A 1 236 ? -4.414 23.641 2.455 1 91.88 236 GLU A CA 1
ATOM 1797 C C . GLU A 1 236 ? -4 22.188 2.625 1 91.88 236 GLU A C 1
ATOM 1799 O O . GLU A 1 236 ? -4.824 21.328 2.969 1 91.88 236 GLU A O 1
ATOM 1804 N N . VAL A 1 237 ? -2.721 21.922 2.334 1 93.06 237 VAL A N 1
ATOM 1805 C CA . VAL A 1 237 ? -2.051 20.672 2.635 1 93.06 237 VAL A CA 1
ATOM 1806 C C . VAL A 1 237 ? -0.869 20.922 3.566 1 93.06 237 VAL A C 1
ATOM 1808 O O . VAL A 1 237 ? 0.027 21.703 3.246 1 93.06 237 VAL A O 1
ATOM 1811 N N . ARG A 1 238 ? -0.9 20.297 4.676 1 92.5 238 ARG A N 1
ATOM 1812 C CA . ARG A 1 238 ? 0.153 20.531 5.656 1 92.5 238 ARG A CA 1
ATOM 1813 C C . ARG A 1 238 ? 0.712 19.234 6.199 1 92.5 238 ARG A C 1
ATOM 1815 O O . ARG A 1 238 ? 0.006 18.219 6.25 1 92.5 238 ARG A O 1
ATOM 1822 N N . HIS A 1 239 ? 1.895 19.266 6.598 1 92.81 239 HIS A N 1
ATOM 1823 C CA . HIS A 1 239 ? 2.625 18.203 7.285 1 92.81 239 HIS A CA 1
ATOM 1824 C C . HIS A 1 239 ? 3.465 18.766 8.43 1 92.81 239 HIS A C 1
ATOM 1826 O O . HIS A 1 239 ? 4.113 19.797 8.273 1 92.81 239 HIS A O 1
ATOM 1832 N N . GLY A 1 240 ? 3.334 18.125 9.562 1 93.12 240 GLY A N 1
ATOM 1833 C CA . GLY A 1 240 ? 4.09 18.609 10.711 1 93.12 240 GLY A CA 1
ATOM 1834 C C . GLY A 1 240 ? 3.902 17.766 11.953 1 93.12 240 GLY A C 1
ATOM 1835 O O . GLY A 1 240 ? 3.385 16.641 11.875 1 93.12 240 GLY A O 1
ATOM 1836 N N . THR A 1 241 ? 4.441 18.344 13.094 1 94.31 241 THR A N 1
ATOM 1837 C CA . THR A 1 241 ? 4.395 17.656 14.375 1 94.31 241 THR A CA 1
ATOM 1838 C C . THR A 1 241 ? 3.346 18.281 15.289 1 94.31 241 THR A C 1
ATOM 1840 O O . THR A 1 241 ? 3.234 19.5 15.367 1 94.31 241 THR A O 1
ATOM 1843 N N . VAL A 1 242 ? 2.57 17.422 15.883 1 94.62 242 VAL A N 1
ATOM 1844 C CA . VAL A 1 242 ? 1.581 17.875 16.859 1 94.62 242 VAL A CA 1
ATOM 1845 C C . VAL A 1 242 ? 1.878 17.266 18.219 1 94.62 242 VAL A C 1
ATOM 1847 O O . VAL A 1 242 ? 2.41 16.156 18.312 1 94.62 242 VAL A O 1
ATOM 1850 N N . ALA A 1 243 ? 1.505 18 19.234 1 94.69 243 ALA A N 1
ATOM 1851 C CA . ALA A 1 243 ? 1.718 17.531 20.594 1 94.69 243 ALA A CA 1
ATOM 1852 C C . ALA A 1 243 ? 0.637 16.531 21 1 94.69 243 ALA A C 1
ATOM 1854 O O . ALA A 1 243 ? -0.523 16.672 20.609 1 94.69 243 ALA A O 1
ATOM 1855 N N . LEU A 1 244 ? 1.044 15.562 21.766 1 94.38 244 LEU A N 1
ATOM 1856 C CA . LEU A 1 244 ? 0.125 14.586 22.344 1 94.38 244 LEU A CA 1
ATOM 1857 C C . LEU A 1 244 ? -0.013 14.789 23.844 1 94.38 244 LEU A C 1
ATOM 1859 O O . LEU A 1 244 ? 0.932 14.547 24.609 1 94.38 244 LEU A O 1
ATOM 1863 N N . ASP A 1 245 ? -1.235 15.188 24.234 1 96.12 245 ASP A N 1
ATOM 1864 C CA . ASP A 1 245 ? -1.506 15.438 25.641 1 96.12 245 ASP A CA 1
ATOM 1865 C C . ASP A 1 245 ? -2.572 14.477 26.172 1 96.12 245 ASP A C 1
ATOM 1867 O O . ASP A 1 245 ? -3.506 14.117 25.453 1 96.12 245 ASP A O 1
ATOM 1871 N N . VAL A 1 246 ? -2.361 14.039 27.438 1 95.56 246 VAL A N 1
ATOM 1872 C CA . VAL A 1 246 ? -3.361 13.234 28.125 1 95.56 246 VAL A CA 1
ATOM 1873 C C . VAL A 1 246 ? -3.705 13.891 29.469 1 95.56 246 VAL A C 1
ATOM 1875 O O . VAL A 1 246 ? -2.871 14.57 30.062 1 95.56 246 VAL A O 1
ATOM 1878 N N . THR A 1 247 ? -4.961 13.68 29.812 1 95.44 247 THR A N 1
ATOM 1879 C CA . THR A 1 247 ? -5.375 14.172 31.109 1 95.44 247 THR A CA 1
ATOM 1880 C C . THR A 1 247 ? -4.777 13.32 32.219 1 95.44 247 THR A C 1
ATOM 1882 O O . THR A 1 247 ? -4.973 12.102 32.25 1 95.44 247 THR A O 1
ATOM 1885 N N . HIS A 1 248 ? -4.109 14.023 33.125 1 93.38 248 HIS A N 1
ATOM 1886 C CA . HIS A 1 248 ? -3.543 13.297 34.281 1 93.38 248 HIS A CA 1
ATOM 1887 C C . HIS A 1 248 ? -4.641 12.742 35.188 1 93.38 248 HIS A C 1
ATOM 1889 O O . HIS A 1 248 ? -5.547 13.469 35.594 1 93.38 248 HIS A O 1
ATOM 1895 N N . PRO A 1 249 ? -4.52 11.453 35.531 1 91.31 249 PRO A N 1
ATOM 1896 C CA . PRO A 1 249 ? -5.613 10.812 36.281 1 91.31 249 PRO A CA 1
ATOM 1897 C C . PRO A 1 249 ? -5.809 11.406 37.688 1 91.31 249 PRO A C 1
ATOM 1899 O O . PRO A 1 249 ? -6.93 11.438 38.188 1 91.31 249 PRO A O 1
ATOM 1902 N N . HIS A 1 250 ? -4.789 11.977 38.25 1 93.75 250 HIS A N 1
ATOM 1903 C CA . HIS A 1 250 ? -4.883 12.469 39.594 1 93.75 250 HIS A CA 1
ATOM 1904 C C . HIS A 1 250 ? -5.117 13.977 39.625 1 93.75 250 HIS A C 1
ATOM 1906 O O . HIS A 1 250 ? -5.941 14.469 40.406 1 93.75 250 HIS A O 1
ATOM 1912 N N . THR A 1 251 ? -4.484 14.75 38.844 1 95.06 251 THR A N 1
ATOM 1913 C CA . THR A 1 251 ? -4.547 16.203 38.906 1 95.06 251 THR A CA 1
ATOM 1914 C C . THR A 1 251 ? -5.641 16.734 37.969 1 95.06 251 THR A C 1
ATOM 1916 O O . THR A 1 251 ? -6.062 17.891 38.125 1 95.06 251 THR A O 1
ATOM 1919 N N . GLY A 1 252 ? -6.012 15.93 36.969 1 94.19 252 GLY A N 1
ATOM 1920 C CA . GLY A 1 252 ? -7.004 16.375 36.031 1 94.19 252 GLY A CA 1
ATOM 1921 C C . GLY A 1 252 ? -6.457 17.359 35 1 94.19 252 GLY A C 1
ATOM 1922 O O . GLY A 1 252 ? -7.195 17.859 34.156 1 94.19 252 GLY A O 1
ATOM 1923 N N . LYS A 1 253 ? -5.184 17.672 35 1 95.62 253 LYS A N 1
ATOM 1924 C CA . LYS A 1 253 ? -4.535 18.625 34.094 1 95.62 253 LYS A CA 1
ATOM 1925 C C . LYS A 1 253 ? -3.906 17.891 32.906 1 95.62 253 LYS A C 1
ATOM 1927 O O . LYS A 1 253 ? -3.457 16.75 33.031 1 95.62 253 LYS A O 1
ATOM 1932 N N . PRO A 1 254 ? -3.889 18.547 31.766 1 94.69 254 PRO A N 1
ATOM 1933 C CA . PRO A 1 254 ? -3.23 17.922 30.609 1 94.69 254 PRO A CA 1
ATOM 1934 C C . PRO A 1 254 ? -1.725 17.766 30.812 1 94.69 254 PRO A C 1
ATOM 1936 O O . PRO A 1 254 ? -1.075 18.656 31.359 1 94.69 254 PRO A O 1
ATOM 1939 N N . VAL A 1 255 ? -1.171 16.656 30.469 1 95.62 255 VAL A N 1
ATOM 1940 C CA . VAL A 1 255 ? 0.259 16.375 30.5 1 95.62 255 VAL A CA 1
ATOM 1941 C C . VAL A 1 255 ? 0.725 15.914 29.125 1 95.62 255 VAL A C 1
ATOM 1943 O O . VAL A 1 255 ? 0.1 15.055 28.5 1 95.62 255 VAL A O 1
ATOM 1946 N N . ARG A 1 256 ? 1.84 16.547 28.703 1 95.25 256 ARG A N 1
ATOM 1947 C CA . ARG A 1 256 ? 2.424 16.156 27.422 1 95.25 256 ARG A CA 1
ATOM 1948 C C . ARG A 1 256 ? 3.174 14.844 27.531 1 95.25 256 ARG A C 1
ATOM 1950 O O . ARG A 1 256 ? 4.102 14.719 28.328 1 95.25 256 ARG A O 1
ATOM 1957 N N . ILE A 1 257 ? 2.814 13.875 26.672 1 94.38 257 ILE A N 1
ATOM 1958 C CA . ILE A 1 257 ? 3.451 12.57 26.797 1 94.38 257 ILE A CA 1
ATOM 1959 C C . ILE A 1 257 ? 4.277 12.281 25.547 1 94.38 257 ILE A C 1
ATOM 1961 O O . ILE A 1 257 ? 4.992 11.281 25.469 1 94.38 257 ILE A O 1
ATOM 1965 N N . GLY A 1 258 ? 4.219 13.164 24.484 1 94.5 258 GLY A N 1
ATOM 1966 C CA . GLY A 1 258 ? 4.992 12.977 23.281 1 94.5 258 GLY A CA 1
ATOM 1967 C C . GLY A 1 258 ? 4.504 13.836 22.125 1 94.5 258 GLY A C 1
ATOM 1968 O O . GLY A 1 258 ? 3.879 14.875 22.344 1 94.5 258 GLY A O 1
ATOM 1969 N N . SER A 1 259 ? 4.93 13.516 20.953 1 95.19 259 SER A N 1
ATOM 1970 C CA . SER A 1 259 ? 4.52 14.188 19.719 1 95.19 259 SER A CA 1
ATOM 1971 C C . SER A 1 259 ? 4.336 13.188 18.578 1 95.19 259 SER A C 1
ATOM 1973 O O . SER A 1 259 ? 4.848 12.07 18.641 1 95.19 259 SER A O 1
ATOM 1975 N N . LEU A 1 260 ? 3.539 13.555 17.625 1 94.25 260 LEU A N 1
ATOM 1976 C CA . LEU A 1 260 ? 3.285 12.781 16.406 1 94.25 260 LEU A CA 1
ATOM 1977 C C . LEU A 1 260 ? 3.473 13.633 15.164 1 94.25 260 LEU A C 1
ATOM 1979 O O . LEU A 1 260 ? 3.223 14.844 15.195 1 94.25 260 LEU A O 1
ATOM 1983 N N . ARG A 1 261 ? 3.883 12.992 14.133 1 96.44 261 ARG A N 1
ATOM 1984 C CA . ARG A 1 261 ? 3.867 13.641 12.828 1 96.44 261 ARG A CA 1
ATOM 1985 C C . ARG A 1 261 ? 2.6 13.281 12.055 1 96.44 261 ARG A C 1
ATOM 1987 O O . ARG A 1 261 ? 2.18 12.125 12.047 1 96.44 261 ARG A O 1
ATOM 1994 N N . VAL A 1 262 ? 2.014 14.297 11.438 1 96.75 262 VAL A N 1
ATOM 1995 C CA . VAL A 1 262 ? 0.751 14.062 10.742 1 96.75 262 VAL A CA 1
ATOM 1996 C C . VAL A 1 262 ? 0.708 14.883 9.461 1 96.75 262 VAL A C 1
ATOM 1998 O O . VAL A 1 262 ? 1.497 15.82 9.281 1 96.75 262 VAL A O 1
ATOM 2001 N N . SER A 1 263 ? -0.084 14.469 8.578 1 96.88 263 SER A N 1
ATOM 2002 C CA . SER A 1 263 ? -0.506 15.258 7.422 1 96.88 263 SER A CA 1
ATOM 2003 C C . SER A 1 263 ? -1.979 15.641 7.523 1 96.88 263 SER A C 1
ATOM 2005 O O . SER A 1 263 ? -2.799 14.852 8 1 96.88 263 SER A O 1
ATOM 2007 N N . GLU A 1 264 ? -2.312 16.781 7.117 1 96.38 264 GLU A N 1
ATOM 2008 C CA . GLU A 1 264 ? -3.666 17.328 7.152 1 96.38 264 GLU A CA 1
ATOM 2009 C C . GLU A 1 264 ? -4 18.047 5.852 1 96.38 264 GLU A C 1
ATOM 2011 O O . GLU A 1 264 ? -3.16 18.75 5.293 1 96.38 264 GLU A O 1
ATOM 2016 N N . THR A 1 265 ? -5.152 17.828 5.332 1 97 265 THR A N 1
ATOM 2017 C CA . THR A 1 265 ? -5.598 18.469 4.102 1 97 265 THR A CA 1
ATOM 2018 C C . THR A 1 265 ? -7.023 18.984 4.25 1 97 265 THR A C 1
ATOM 2020 O O . THR A 1 265 ? -7.879 18.312 4.828 1 97 265 THR A O 1
ATOM 2023 N N . GLU A 1 266 ? -7.309 20.172 3.785 1 95.75 266 GLU A N 1
ATOM 2024 C CA . GLU A 1 266 ? -8.641 20.734 3.584 1 95.75 266 GLU A CA 1
ATOM 2025 C C . GLU A 1 266 ? -8.883 21.062 2.117 1 95.75 266 GLU A C 1
ATOM 2027 O O . GLU A 1 266 ? -7.984 21.547 1.43 1 95.75 266 GLU A O 1
ATOM 2032 N N . CYS A 1 267 ? -10.039 20.828 1.658 1 96.38 267 CYS A N 1
ATOM 2033 C CA . CYS A 1 267 ? -10.398 21.172 0.286 1 96.38 267 CYS A CA 1
ATOM 2034 C C . CYS A 1 267 ? -11.797 21.766 0.218 1 96.38 267 CYS A C 1
ATOM 2036 O O . CYS A 1 267 ? -12.547 21.703 1.193 1 96.38 267 CYS A O 1
ATOM 2038 N N . PHE A 1 268 ? -12.164 22.391 -0.93 1 95.38 268 PHE A N 1
ATOM 2039 C CA . PHE A 1 268 ? -13.422 23.109 -1.073 1 95.38 268 PHE A CA 1
ATOM 2040 C C . PHE A 1 268 ? -14.031 22.859 -2.447 1 95.38 268 PHE A C 1
ATOM 2042 O O . PHE A 1 268 ? -13.312 22.734 -3.439 1 95.38 268 PHE A O 1
ATOM 2049 N N . SER A 1 269 ? -15.242 22.781 -2.477 1 94.88 269 SER A N 1
ATOM 2050 C CA . SER A 1 269 ? -16 22.766 -3.721 1 94.88 269 SER A CA 1
ATOM 2051 C C . SER A 1 269 ? -17.141 23.797 -3.682 1 94.88 269 SER A C 1
ATOM 2053 O O . SER A 1 269 ? -17.797 23.953 -2.654 1 94.88 269 SER A O 1
ATOM 2055 N N . HIS A 1 270 ? -17.328 24.516 -4.77 1 94.81 270 HIS A N 1
ATOM 2056 C CA . HIS A 1 270 ? -18.438 25.453 -4.898 1 94.81 270 HIS A CA 1
ATOM 2057 C C . HIS A 1 270 ? -19.766 24.734 -5.062 1 94.81 270 HIS A C 1
ATOM 2059 O O . HIS A 1 270 ? -19.875 23.812 -5.871 1 94.81 270 HIS A O 1
ATOM 2065 N N . LEU A 1 271 ? -20.719 25.141 -4.297 1 94.19 271 LEU A N 1
ATOM 2066 C CA . LEU A 1 271 ? -22.031 24.516 -4.352 1 94.19 271 LEU A CA 1
ATOM 2067 C C . LEU A 1 271 ? -22.891 25.156 -5.434 1 94.19 271 LEU A C 1
ATOM 2069 O O . LEU A 1 271 ? -23.891 25.812 -5.129 1 94.19 271 LEU A O 1
ATOM 2073 N N . ASP A 1 272 ? -22.594 24.828 -6.66 1 91.31 272 ASP A N 1
ATOM 2074 C CA . ASP A 1 272 ? -23.234 25.531 -7.766 1 91.31 272 ASP A CA 1
ATOM 2075 C C . ASP A 1 272 ? -24.109 24.578 -8.578 1 91.31 272 ASP A C 1
ATOM 2077 O O . ASP A 1 272 ? -24.531 24.906 -9.688 1 91.31 272 ASP A O 1
ATOM 2081 N N . GLU A 1 273 ? -24.359 23.406 -8.062 1 89.25 273 GLU A N 1
ATOM 2082 C CA . GLU A 1 273 ? -25.281 22.5 -8.734 1 89.25 273 GLU A CA 1
ATOM 2083 C C . GLU A 1 273 ? -26.734 22.844 -8.414 1 89.25 273 GLU A C 1
ATOM 2085 O O . GLU A 1 273 ? -27 23.609 -7.492 1 89.25 273 GLU A O 1
ATOM 2090 N N . ARG A 1 274 ? -27.641 22.25 -9.219 1 88.44 274 ARG A N 1
ATOM 2091 C CA . ARG A 1 274 ? -29.062 22.516 -9 1 88.44 274 ARG A CA 1
ATOM 2092 C C . ARG A 1 274 ? -29.484 22.078 -7.609 1 88.44 274 ARG A C 1
ATOM 2094 O O . ARG A 1 274 ? -29.203 20.953 -7.191 1 88.44 274 ARG A O 1
ATOM 2101 N N . GLY A 1 275 ? -30.141 22.984 -6.887 1 89.19 275 GLY A N 1
ATOM 2102 C CA . GLY A 1 275 ? -30.641 22.672 -5.562 1 89.19 275 GLY A CA 1
ATOM 2103 C C . GLY A 1 275 ? -29.688 23.062 -4.445 1 89.19 275 GLY A C 1
ATOM 2104 O O . GLY A 1 275 ? -30.062 23.031 -3.271 1 89.19 275 GLY A O 1
ATOM 2105 N N . GLU A 1 276 ? -28.516 23.453 -4.82 1 92.25 276 GLU A N 1
ATOM 2106 C CA . GLU A 1 276 ? -27.531 23.875 -3.83 1 92.25 276 GLU A CA 1
ATOM 2107 C C . GLU A 1 276 ? -27.531 25.391 -3.656 1 92.25 276 GLU A C 1
ATOM 2109 O O . GLU A 1 276 ? -28.203 26.109 -4.402 1 92.25 276 GLU A O 1
ATOM 2114 N N . ASP A 1 277 ? -26.906 25.859 -2.611 1 93.88 277 ASP A N 1
ATOM 2115 C CA . ASP A 1 277 ? -26.75 27.281 -2.355 1 93.88 277 ASP A CA 1
ATOM 2116 C C . ASP A 1 277 ? -25.469 27.812 -2.998 1 93.88 277 ASP A C 1
ATOM 2118 O O . ASP A 1 277 ? -24.375 27.703 -2.416 1 93.88 277 ASP A O 1
ATOM 2122 N N . PRO A 1 278 ? -25.562 28.406 -4.07 1 94.44 278 PRO A N 1
ATOM 2123 C CA . PRO A 1 278 ? -24.375 28.812 -4.832 1 94.44 278 PRO A CA 1
ATOM 2124 C C . PRO A 1 278 ? -23.578 29.922 -4.137 1 94.44 278 PRO A C 1
ATOM 2126 O O . PRO A 1 278 ? -22.5 30.281 -4.594 1 94.44 278 PRO A O 1
ATOM 2129 N N . SER A 1 279 ? -24.047 30.438 -3.078 1 95.19 279 SER A N 1
ATOM 2130 C CA . SER A 1 279 ? -23.297 31.438 -2.322 1 95.19 279 SER A CA 1
ATOM 2131 C C . SER A 1 279 ? -22.328 30.766 -1.357 1 95.19 279 SER A C 1
ATOM 2133 O O . SER A 1 279 ? -21.562 31.453 -0.664 1 95.19 279 SER A O 1
ATOM 2135 N N . ARG A 1 280 ? -22.328 29.438 -1.416 1 95.5 280 ARG A N 1
ATOM 2136 C CA . ARG A 1 280 ? -21.562 28.75 -0.381 1 95.5 280 ARG A CA 1
ATOM 2137 C C . ARG A 1 280 ? -20.594 27.734 -0.994 1 95.5 280 ARG A C 1
ATOM 2139 O O . ARG A 1 280 ? -20.734 27.375 -2.164 1 95.5 280 ARG A O 1
ATOM 2146 N N . PHE A 1 281 ? -19.609 27.375 -0.179 1 95.88 281 PHE A N 1
ATOM 2147 C CA . PHE A 1 281 ? -18.703 26.266 -0.448 1 95.88 281 PHE A CA 1
ATOM 2148 C C . PHE A 1 281 ? -18.906 25.141 0.558 1 95.88 281 PHE A C 1
ATOM 2150 O O . PHE A 1 281 ? -19.391 25.375 1.663 1 95.88 281 PHE A O 1
ATOM 2157 N N . GLN A 1 282 ? -18.656 23.953 0.083 1 95.38 282 GLN A N 1
ATOM 2158 C CA . GLN A 1 282 ? -18.562 22.812 0.984 1 95.38 282 GLN A CA 1
ATOM 2159 C C . GLN A 1 282 ? -17.094 22.438 1.239 1 95.38 282 GLN A C 1
ATOM 2161 O O . GLN A 1 282 ? -16.281 22.438 0.317 1 95.38 282 GLN A O 1
ATOM 2166 N N . ALA A 1 283 ? -16.828 22.172 2.504 1 95.44 283 ALA A N 1
ATOM 2167 C CA . ALA A 1 283 ? -15.453 21.797 2.859 1 95.44 283 ALA A CA 1
ATOM 2168 C C . ALA A 1 283 ? -15.312 20.297 3.025 1 95.44 283 ALA A C 1
ATOM 2170 O O . ALA A 1 283 ? -16.25 19.625 3.461 1 95.44 283 ALA A O 1
ATOM 2171 N N . GLY A 1 284 ? -14.156 19.719 2.689 1 96.31 284 GLY A N 1
ATOM 2172 C CA . GLY A 1 284 ? -13.695 18.375 3.012 1 96.31 284 GLY A CA 1
ATOM 2173 C C . GLY A 1 284 ? -12.43 18.375 3.85 1 96.31 284 GLY A C 1
ATOM 2174 O O . GLY A 1 284 ? -11.68 19.359 3.863 1 96.31 284 GLY A O 1
ATOM 2175 N N . TYR A 1 285 ? -12.219 17.266 4.465 1 96.25 285 TYR A N 1
ATOM 2176 C CA . TYR A 1 285 ? -11.133 17.203 5.434 1 96.25 285 TYR A CA 1
ATOM 2177 C C . TYR A 1 285 ? -10.477 15.828 5.438 1 96.25 285 TYR A C 1
ATOM 2179 O O . TYR A 1 285 ? -11.148 14.812 5.219 1 96.25 285 TYR A O 1
ATOM 2187 N N . GLY A 1 286 ? -9.164 15.797 5.668 1 97.31 286 GLY A N 1
ATOM 2188 C CA . GLY A 1 286 ? -8.398 14.578 5.863 1 97.31 286 GLY A CA 1
ATOM 2189 C C . GLY A 1 286 ? -7.195 14.758 6.77 1 97.31 286 GLY A C 1
ATOM 2190 O O . GLY A 1 286 ? -6.52 15.789 6.707 1 97.31 286 GLY A O 1
ATOM 2191 N N . MET A 1 287 ? -6.973 13.836 7.594 1 97.06 287 MET A N 1
ATOM 2192 C CA . MET A 1 287 ? -5.797 13.797 8.461 1 97.06 287 MET A CA 1
ATOM 2193 C C . MET A 1 287 ? -5.328 12.367 8.68 1 97.06 287 MET A C 1
ATOM 2195 O O . MET A 1 287 ? -6.148 11.461 8.836 1 97.06 287 MET A O 1
ATOM 2199 N N . ALA A 1 288 ? -4.105 12.117 8.68 1 97.25 288 ALA A N 1
ATOM 2200 C CA . ALA A 1 288 ? -3.533 10.789 8.883 1 97.25 288 ALA A CA 1
ATOM 2201 C C . ALA A 1 288 ? -2.143 10.883 9.5 1 97.25 288 ALA A C 1
ATOM 2203 O O . ALA A 1 288 ? -1.492 11.922 9.438 1 97.25 288 ALA A O 1
ATOM 2204 N N . LEU A 1 289 ? -1.663 9.812 10.078 1 97.44 289 LEU A N 1
ATOM 2205 C CA . LEU A 1 289 ? -0.334 9.727 10.672 1 97.44 289 LEU A CA 1
ATOM 2206 C C . LEU A 1 289 ? 0.749 9.789 9.602 1 97.44 289 LEU A C 1
ATOM 2208 O O . LEU A 1 289 ? 0.585 9.234 8.516 1 97.44 289 LEU A O 1
ATOM 2212 N N . GLY A 1 290 ? 1.826 10.469 9.93 1 96.69 290 GLY A N 1
ATOM 2213 C CA . GLY A 1 290 ? 2.986 10.484 9.055 1 96.69 290 GLY A CA 1
ATOM 2214 C C . GLY A 1 290 ? 2.852 11.469 7.906 1 96.69 290 GLY A C 1
ATOM 2215 O O . GLY A 1 290 ? 1.903 12.258 7.867 1 96.69 290 GLY A O 1
ATOM 2216 N N . HIS A 1 291 ? 3.828 11.492 7.039 1 95.38 291 HIS A N 1
ATOM 2217 C CA . HIS A 1 291 ? 3.812 12.305 5.828 1 95.38 291 HIS A CA 1
ATOM 2218 C C . HIS A 1 291 ? 3.07 11.602 4.699 1 95.38 291 HIS A C 1
ATOM 2220 O O . HIS A 1 291 ? 3.689 11.102 3.758 1 95.38 291 HIS A O 1
ATOM 2226 N N . ASN A 1 292 ? 1.798 11.617 4.809 1 96.81 292 ASN A N 1
ATOM 2227 C CA . ASN A 1 292 ? 0.915 10.914 3.883 1 96.81 292 ASN A CA 1
ATOM 2228 C C . ASN A 1 292 ? -0.042 11.875 3.182 1 96.81 292 ASN A C 1
ATOM 2230 O O . ASN A 1 292 ? -1.261 11.75 3.312 1 96.81 292 ASN A O 1
ATOM 2234 N N . GLU A 1 293 ? 0.455 12.727 2.375 1 95.88 293 GLU A N 1
ATOM 2235 C CA . GLU A 1 293 ? -0.345 13.758 1.728 1 95.88 293 GLU A CA 1
ATOM 2236 C C . GLU A 1 293 ? -1.323 13.156 0.724 1 95.88 293 GLU A C 1
ATOM 2238 O O . GLU A 1 293 ? -2.467 13.602 0.618 1 95.88 293 GLU A O 1
ATOM 2243 N N . ARG A 1 294 ? -0.839 12.148 -0.046 1 96.31 294 ARG A N 1
ATOM 2244 C CA . ARG A 1 294 ? -1.717 11.516 -1.029 1 96.31 294 ARG A CA 1
ATOM 2245 C C . ARG A 1 294 ? -2.977 10.969 -0.368 1 96.31 294 ARG A C 1
ATOM 2247 O O . ARG A 1 294 ? -4.078 11.133 -0.893 1 96.31 294 ARG A O 1
ATOM 2254 N N . LYS A 1 295 ? -2.795 10.344 0.72 1 97.88 295 LYS A N 1
ATOM 2255 C CA . LYS A 1 295 ? -3.93 9.805 1.461 1 97.88 295 LYS A CA 1
ATOM 2256 C C . LYS A 1 295 ? -4.848 10.914 1.958 1 97.88 295 LYS A C 1
ATOM 2258 O O . LYS A 1 295 ? -6.066 10.828 1.821 1 97.88 295 LYS A O 1
ATOM 2263 N N . THR A 1 296 ? -4.297 11.969 2.537 1 98.31 296 THR A N 1
ATOM 2264 C CA . THR A 1 296 ? -5.121 13.008 3.146 1 98.31 296 THR A CA 1
ATOM 2265 C C . THR A 1 296 ? -5.84 13.828 2.076 1 98.31 296 THR A C 1
ATOM 2267 O O . THR A 1 296 ? -6.957 14.297 2.295 1 98.31 296 THR A O 1
ATOM 2270 N N . ILE A 1 297 ? -5.227 13.953 0.932 1 97.69 297 ILE A N 1
ATOM 2271 C CA . ILE A 1 297 ? -5.883 14.633 -0.178 1 97.69 297 ILE A CA 1
ATOM 2272 C C . ILE A 1 297 ? -7.082 13.812 -0.648 1 97.69 297 ILE A C 1
ATOM 2274 O O . ILE A 1 297 ? -8.172 14.352 -0.843 1 97.69 297 ILE A O 1
ATOM 2278 N N . ALA A 1 298 ? -6.852 12.508 -0.798 1 98 298 ALA A N 1
ATOM 2279 C CA . ALA A 1 298 ? -7.965 11.641 -1.17 1 98 298 ALA A CA 1
ATOM 2280 C C . ALA A 1 298 ? -9.055 11.656 -0.105 1 98 298 ALA A C 1
ATOM 2282 O O . ALA A 1 298 ? -10.25 11.711 -0.428 1 98 298 ALA A O 1
ATOM 2283 N N . MET A 1 299 ? -8.688 11.648 1.118 1 98.25 299 MET A N 1
ATOM 2284 C CA . MET A 1 299 ? -9.617 11.703 2.246 1 98.25 299 MET A CA 1
ATOM 2285 C C . MET A 1 299 ? -10.484 12.953 2.178 1 98.25 299 MET A C 1
ATOM 2287 O O . MET A 1 299 ? -11.703 12.883 2.314 1 98.25 299 MET A O 1
ATOM 2291 N N . ALA A 1 300 ? -9.812 14.055 2.016 1 97.62 300 ALA A N 1
ATOM 2292 C CA . ALA A 1 300 ? -10.523 15.328 2.012 1 97.62 300 ALA A CA 1
ATOM 2293 C C . ALA A 1 300 ? -11.562 15.375 0.893 1 97.62 300 ALA A C 1
ATOM 2295 O O . ALA A 1 300 ? -12.688 15.828 1.102 1 97.62 300 ALA A O 1
ATOM 2296 N N . ASN A 1 301 ? -11.18 14.914 -0.258 1 96.94 301 ASN A N 1
ATOM 2297 C CA . ASN A 1 301 ? -12.086 14.891 -1.401 1 96.94 301 ASN A CA 1
ATOM 2298 C C . ASN A 1 301 ? -13.266 13.953 -1.167 1 96.94 301 ASN A C 1
ATOM 2300 O O . ASN A 1 301 ? -14.406 14.289 -1.489 1 96.94 301 ASN A O 1
ATOM 2304 N N . MET A 1 302 ? -12.938 12.781 -0.622 1 96.81 302 MET A N 1
ATOM 2305 C CA . MET A 1 302 ? -13.984 11.797 -0.378 1 96.81 302 MET A CA 1
ATOM 2306 C C . MET A 1 302 ? -14.922 12.258 0.732 1 96.81 302 MET A C 1
ATOM 2308 O O . MET A 1 302 ? -16.125 12.008 0.674 1 96.81 302 MET A O 1
ATOM 2312 N N . ASP A 1 303 ? -14.383 12.898 1.732 1 96.19 303 ASP A N 1
ATOM 2313 C CA . ASP A 1 303 ? -15.188 13.492 2.799 1 96.19 303 ASP A CA 1
ATOM 2314 C C . ASP A 1 303 ? -16.141 14.555 2.25 1 96.19 303 ASP A C 1
ATOM 2316 O O . ASP A 1 303 ? -17.312 14.609 2.631 1 96.19 303 ASP A O 1
ATOM 2320 N N . LEU A 1 304 ? -15.625 15.398 1.409 1 95.56 304 LEU A N 1
ATOM 2321 C CA . LEU A 1 304 ? -16.422 16.438 0.763 1 95.56 304 LEU A CA 1
ATOM 2322 C C . LEU A 1 304 ? -17.578 15.828 -0.011 1 95.56 304 LEU A C 1
ATOM 2324 O O . LEU A 1 304 ? -18.719 16.266 0.142 1 95.56 304 LEU A O 1
ATOM 2328 N N . ALA A 1 305 ? -17.281 14.82 -0.813 1 94.06 305 ALA A N 1
ATOM 2329 C CA . ALA A 1 305 ? -18.312 14.18 -1.629 1 94.06 305 ALA A CA 1
ATOM 2330 C C . ALA A 1 305 ? -19.359 13.508 -0.753 1 94.06 305 ALA A C 1
ATOM 2332 O O . ALA A 1 305 ? -20.562 13.617 -1.021 1 94.06 305 ALA A O 1
ATOM 2333 N N . ALA A 1 306 ? -18.906 12.812 0.264 1 93 306 ALA A N 1
ATOM 2334 C CA . ALA A 1 306 ? -19.828 12.117 1.163 1 93 306 ALA A CA 1
ATOM 2335 C C . ALA A 1 306 ? -20.75 13.102 1.882 1 93 306 ALA A C 1
ATOM 2337 O O . ALA A 1 306 ? -21.906 12.797 2.152 1 93 306 ALA A O 1
ATOM 2338 N N . THR A 1 307 ? -20.219 14.242 2.217 1 91.94 307 THR A N 1
ATOM 2339 C CA . THR A 1 307 ? -20.984 15.273 2.906 1 91.94 307 THR A CA 1
ATOM 2340 C C . THR A 1 307 ? -21.938 15.984 1.939 1 91.94 307 THR A C 1
ATOM 2342 O O . THR A 1 307 ? -23.109 16.156 2.232 1 91.94 307 THR A O 1
ATOM 2345 N N . ARG A 1 308 ? -21.422 16.391 0.787 1 91.44 308 ARG A N 1
ATOM 2346 C CA . ARG A 1 308 ? -22.172 17.156 -0.206 1 91.44 308 ARG A CA 1
ATOM 2347 C C . ARG A 1 308 ? -23.359 16.359 -0.743 1 91.44 308 ARG A C 1
ATOM 2349 O O . ARG A 1 308 ? -24.422 16.922 -0.986 1 91.44 308 ARG A O 1
ATOM 2356 N N . TYR A 1 309 ? -23.188 15.062 -0.82 1 91.38 309 TYR A N 1
ATOM 2357 C CA . TYR A 1 309 ? -24.234 14.242 -1.436 1 91.38 309 TYR A CA 1
ATOM 2358 C C . TYR A 1 309 ? -24.938 13.383 -0.395 1 91.38 309 TYR A C 1
ATOM 2360 O O . TYR A 1 309 ? -25.625 12.414 -0.74 1 91.38 309 TYR A O 1
ATOM 2368 N N . ALA A 1 310 ? -24.781 13.695 0.847 1 88.88 310 ALA A N 1
ATOM 2369 C CA . ALA A 1 310 ? -25.438 12.969 1.924 1 88.88 310 ALA A CA 1
ATOM 2370 C C . ALA A 1 310 ? -26.953 12.938 1.716 1 88.88 310 ALA A C 1
ATOM 2372 O O . ALA A 1 310 ? -27.562 13.953 1.378 1 88.88 310 ALA A O 1
ATOM 2373 N N . GLY A 1 311 ? -27.547 11.75 1.883 1 87.69 311 GLY A N 1
ATOM 2374 C CA . GLY A 1 311 ? -29 11.617 1.75 1 87.69 311 GLY A CA 1
ATOM 2375 C C . GLY A 1 311 ? -29.438 11.242 0.347 1 87.69 311 GLY A C 1
ATOM 2376 O O . GLY A 1 311 ? -30.609 10.977 0.109 1 87.69 311 GLY A O 1
ATOM 2377 N N . THR A 1 312 ? -28.531 11.305 -0.557 1 90.75 312 THR A N 1
ATOM 2378 C CA . THR A 1 312 ? -28.812 10.836 -1.909 1 90.75 312 THR A CA 1
ATOM 2379 C C . THR A 1 312 ? -28.312 9.406 -2.1 1 90.75 312 THR A C 1
ATOM 2381 O O . THR A 1 312 ? -27.562 8.891 -1.268 1 90.75 312 THR A O 1
ATOM 2384 N N . ASP A 1 313 ? -28.734 8.758 -3.186 1 89.06 313 ASP A N 1
ATOM 2385 C CA . ASP A 1 313 ? -28.281 7.41 -3.492 1 89.06 313 ASP A CA 1
ATOM 2386 C C . ASP A 1 313 ? -26.766 7.375 -3.697 1 89.06 313 ASP A C 1
ATOM 2388 O O . ASP A 1 313 ? -26.094 6.441 -3.26 1 89.06 313 ASP A O 1
ATOM 2392 N N . GLU A 1 314 ? -26.234 8.383 -4.312 1 86.56 314 GLU A N 1
ATOM 2393 C CA . GLU A 1 314 ? -24.797 8.461 -4.574 1 86.56 314 GLU A CA 1
ATOM 2394 C C . GLU A 1 314 ? -24.016 8.625 -3.277 1 86.56 314 GLU A C 1
ATOM 2396 O O . GLU A 1 314 ? -22.969 7.98 -3.096 1 86.56 314 GLU A O 1
ATOM 2401 N N . GLY A 1 315 ? -24.531 9.5 -2.477 1 88.12 315 GLY A N 1
ATOM 2402 C CA . GLY A 1 315 ? -23.875 9.703 -1.194 1 88.12 315 GLY A CA 1
ATOM 2403 C C . GLY A 1 315 ? -23.922 8.477 -0.299 1 88.12 315 GLY A C 1
ATOM 2404 O O . GLY A 1 315 ? -22.938 8.156 0.367 1 88.12 315 GLY A O 1
ATOM 2405 N N . ASP A 1 316 ? -25.031 7.809 -0.255 1 88.56 316 ASP A N 1
ATOM 2406 C CA . ASP A 1 316 ? -25.188 6.609 0.562 1 88.56 316 ASP A CA 1
ATOM 2407 C C . ASP A 1 316 ? -24.281 5.484 0.061 1 88.56 316 ASP A C 1
ATOM 2409 O O . ASP A 1 316 ? -23.656 4.781 0.859 1 88.56 316 ASP A O 1
ATOM 2413 N N . SER A 1 317 ? -24.234 5.348 -1.231 1 87.94 317 SER A N 1
ATOM 2414 C CA . SER A 1 317 ? -23.359 4.344 -1.831 1 87.94 317 SER A CA 1
ATOM 2415 C C . SER A 1 317 ? -21.906 4.629 -1.516 1 87.94 317 SER A C 1
ATOM 2417 O O . SER A 1 317 ? -21.109 3.705 -1.302 1 87.94 317 SER A O 1
ATOM 2419 N N . LEU A 1 318 ? -21.547 5.883 -1.56 1 90.69 318 LEU A N 1
ATOM 2420 C CA . LEU A 1 318 ? -20.172 6.277 -1.276 1 90.69 318 LEU A CA 1
ATOM 2421 C C . LEU A 1 318 ? -19.812 5.973 0.173 1 90.69 318 LEU A C 1
ATOM 2423 O O . LEU A 1 318 ? -18.719 5.477 0.451 1 90.69 318 LEU A O 1
ATOM 2427 N N . GLN A 1 319 ? -20.734 6.266 1.069 1 91.88 319 GLN A N 1
ATOM 2428 C CA . GLN A 1 319 ? -20.5 5.992 2.482 1 91.88 319 GLN A CA 1
ATOM 2429 C C . GLN A 1 319 ? -20.328 4.496 2.732 1 91.88 319 GLN A C 1
ATOM 2431 O O . GLN A 1 319 ? -19.484 4.086 3.527 1 91.88 319 GLN A O 1
ATOM 2436 N N . GLN A 1 320 ? -21.094 3.768 2.047 1 90.19 320 GLN A N 1
ATOM 2437 C CA . GLN A 1 320 ? -20.969 2.316 2.154 1 90.19 320 GLN A CA 1
ATOM 2438 C C . GLN A 1 320 ? -19.625 1.837 1.643 1 90.19 320 GLN A C 1
ATOM 2440 O O . GLN A 1 320 ? -18.984 0.993 2.27 1 90.19 320 GLN A O 1
ATOM 2445 N N . LEU A 1 321 ? -19.234 2.35 0.557 1 91.25 321 LEU A N 1
ATOM 2446 C CA . LEU A 1 321 ? -17.953 1.97 -0.035 1 91.25 321 LEU A CA 1
ATOM 2447 C C . LEU A 1 321 ? -16.797 2.328 0.893 1 91.25 321 LEU A C 1
ATOM 2449 O O . LEU A 1 321 ? -15.875 1.528 1.082 1 91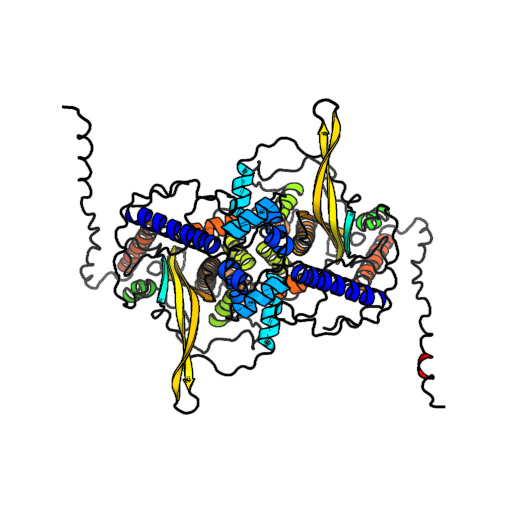.25 321 LEU A O 1
ATOM 2453 N N . ILE A 1 322 ? -16.828 3.516 1.441 1 94.25 322 ILE A N 1
ATOM 2454 C CA . ILE A 1 322 ? -15.781 3.973 2.338 1 94.25 322 ILE A CA 1
ATOM 2455 C C . ILE A 1 322 ? -15.695 3.053 3.553 1 94.25 322 ILE A C 1
ATOM 2457 O O . ILE A 1 322 ? -14.609 2.623 3.941 1 94.25 322 ILE A O 1
ATOM 2461 N N . MET A 1 323 ? -16.812 2.686 4.09 1 92.75 323 MET A N 1
ATOM 2462 C CA . MET A 1 323 ? -16.875 1.95 5.352 1 92.75 323 MET A CA 1
ATOM 2463 C C . MET A 1 323 ? -16.531 0.478 5.137 1 92.75 323 MET A C 1
ATOM 2465 O O . MET A 1 323 ? -15.945 -0.164 6.008 1 92.75 323 MET A O 1
ATOM 2469 N N . LEU A 1 324 ? -16.797 -0.033 3.947 1 90.56 324 LEU A N 1
ATOM 2470 C CA . LEU A 1 324 ? -16.797 -1.487 3.836 1 90.56 324 LEU A CA 1
ATOM 2471 C C . LEU A 1 324 ? -15.633 -1.956 2.961 1 90.56 324 LEU A C 1
ATOM 2473 O O . LEU A 1 324 ? -15.258 -3.129 3.002 1 90.56 324 LEU A O 1
ATOM 2477 N N . THR A 1 325 ? -15.016 -1.069 2.232 1 92.25 325 THR A N 1
ATOM 2478 C CA . THR A 1 325 ? -14.125 -1.612 1.206 1 92.25 325 THR A CA 1
ATOM 2479 C C . THR A 1 325 ? -12.742 -0.987 1.303 1 92.25 325 THR A C 1
ATOM 2481 O O . THR A 1 325 ? -11.844 -1.331 0.53 1 92.25 325 THR A O 1
ATOM 2484 N N . THR A 1 326 ? -12.469 -0.108 2.199 1 93.88 326 THR A N 1
ATOM 2485 C CA . THR A 1 326 ? -11.219 0.641 2.168 1 93.88 326 THR A CA 1
ATOM 2486 C C . THR A 1 326 ? -10.18 0.005 3.09 1 93.88 326 THR A C 1
ATOM 2488 O O . THR A 1 326 ? -9 0.346 3.033 1 93.88 326 THR A O 1
ATOM 2491 N N . ASP A 1 327 ? -10.539 -0.942 3.953 1 93.88 327 ASP A N 1
ATOM 2492 C CA . ASP A 1 327 ? -9.617 -1.591 4.875 1 93.88 327 ASP A CA 1
ATOM 2493 C C . ASP A 1 327 ? -8.719 -2.586 4.141 1 93.88 327 ASP A C 1
ATOM 2495 O O . ASP A 1 327 ? -9.188 -3.611 3.65 1 93.88 327 ASP A O 1
ATOM 2499 N N . GLY A 1 328 ? -7.418 -2.307 4.16 1 95.19 328 GLY A N 1
ATOM 2500 C CA . GLY A 1 328 ? -6.457 -3.15 3.471 1 95.19 328 GLY A CA 1
ATOM 2501 C C . GLY A 1 328 ? -6.336 -4.535 4.074 1 95.19 328 GLY A C 1
ATOM 2502 O O . GLY A 1 328 ? -6.074 -5.508 3.365 1 95.19 328 GLY A O 1
ATOM 2503 N N . LEU A 1 329 ? -6.477 -4.629 5.371 1 92.69 329 LEU A N 1
ATOM 2504 C CA . LEU A 1 329 ? -6.422 -5.93 6.023 1 92.69 329 LEU A CA 1
ATOM 2505 C C . LEU A 1 329 ? -7.574 -6.82 5.559 1 92.69 329 LEU A C 1
ATOM 2507 O O . LEU A 1 329 ? -7.383 -8.016 5.324 1 92.69 329 LEU A O 1
ATOM 2511 N N . ALA A 1 330 ? -8.719 -6.254 5.434 1 91.25 330 ALA A N 1
ATOM 2512 C CA . ALA A 1 330 ? -9.891 -7.008 5 1 91.25 330 ALA A CA 1
ATOM 2513 C C . ALA A 1 330 ? -9.75 -7.449 3.545 1 91.25 330 ALA A C 1
ATOM 2515 O O . ALA A 1 330 ? -9.984 -8.617 3.219 1 91.25 330 ALA A O 1
ATOM 2516 N N . SER A 1 331 ? -9.422 -6.504 2.635 1 93.94 331 SER A N 1
ATOM 2517 C CA . SER A 1 331 ? -9.328 -6.82 1.213 1 93.94 331 SER A CA 1
ATOM 2518 C C . SER A 1 331 ? -8.203 -7.812 0.936 1 93.94 331 SER A C 1
ATOM 2520 O O . SER A 1 331 ? -8.414 -8.82 0.263 1 93.94 331 SER A O 1
ATOM 2522 N N . ASN A 1 332 ? -7.008 -7.527 1.459 1 93.62 332 ASN A N 1
ATOM 2523 C CA . ASN A 1 332 ? -5.875 -8.43 1.273 1 93.62 332 ASN A CA 1
ATOM 2524 C C . ASN A 1 332 ? -6.102 -9.758 1.984 1 93.62 332 ASN A C 1
ATOM 2526 O O . ASN A 1 332 ? -5.707 -10.812 1.479 1 93.62 332 ASN A O 1
ATOM 2530 N N . GLY A 1 333 ? -6.688 -9.672 3.172 1 89.44 333 GLY A N 1
ATOM 2531 C CA . GLY A 1 333 ? -6.988 -10.891 3.902 1 89.44 333 GLY A CA 1
ATOM 2532 C C . GLY A 1 333 ? -7.926 -11.82 3.154 1 89.44 333 GLY A C 1
ATOM 2533 O O . GLY A 1 333 ? -7.703 -13.031 3.102 1 89.44 333 GLY A O 1
ATOM 2534 N N . PHE A 1 334 ? -8.984 -11.289 2.637 1 90.25 334 PHE A N 1
ATOM 2535 C CA . PHE A 1 334 ? -9.93 -12.094 1.873 1 90.25 334 PHE A CA 1
ATOM 2536 C C . PHE A 1 334 ? -9.266 -12.688 0.635 1 90.25 334 PHE A C 1
ATOM 2538 O O . PHE A 1 334 ? -9.523 -13.836 0.272 1 90.25 334 PHE A O 1
ATOM 2545 N N . LEU A 1 335 ? -8.477 -11.883 -0.01 1 93 335 LEU A N 1
ATOM 2546 C CA . LEU A 1 335 ? -7.773 -12.344 -1.201 1 93 335 LEU A CA 1
ATOM 2547 C C . LEU A 1 335 ? -6.848 -13.516 -0.866 1 93 335 LEU A C 1
ATOM 2549 O O . LEU A 1 335 ? -6.812 -14.508 -1.59 1 93 335 LEU A O 1
ATOM 2553 N N . GLU A 1 336 ? -6.109 -13.398 0.182 1 88.19 336 GLU A N 1
ATOM 2554 C CA . GLU A 1 336 ? -5.211 -14.461 0.628 1 88.19 336 GLU A CA 1
ATOM 2555 C C . GLU A 1 336 ? -5.988 -15.719 0.988 1 88.19 336 GLU A C 1
ATOM 2557 O O . GLU A 1 336 ? -5.496 -16.844 0.796 1 88.19 336 GLU A O 1
ATOM 2562 N N . HIS A 1 337 ? -7.156 -15.555 1.506 1 87.5 337 HIS A N 1
ATOM 2563 C CA . HIS A 1 337 ? -8.023 -16.672 1.866 1 87.5 337 HIS A CA 1
ATOM 2564 C C . HIS A 1 337 ? -8.359 -17.531 0.646 1 87.5 337 HIS A C 1
ATOM 2566 O O . HIS A 1 337 ? -8.539 -18.734 0.763 1 87.5 337 HIS A O 1
ATOM 2572 N N . LEU A 1 338 ? -8.359 -16.922 -0.509 1 90.19 338 LEU A N 1
ATOM 2573 C CA . LEU A 1 338 ? -8.688 -17.672 -1.724 1 90.19 338 LEU A CA 1
ATOM 2574 C C . LEU A 1 338 ? -7.613 -18.703 -2.037 1 90.19 338 LEU A C 1
ATOM 2576 O O . LEU A 1 338 ? -7.859 -19.656 -2.789 1 90.19 338 LEU A O 1
ATOM 2580 N N . LYS A 1 339 ? -6.461 -18.531 -1.482 1 88.12 339 LYS A N 1
ATOM 2581 C CA . LYS A 1 339 ? -5.359 -19.453 -1.727 1 88.12 339 LYS A CA 1
ATOM 2582 C C . LYS A 1 339 ? -5.512 -20.734 -0.896 1 88.12 339 LYS A C 1
ATOM 2584 O O . LYS A 1 339 ? -4.848 -21.734 -1.158 1 88.12 339 LYS A O 1
ATOM 2589 N N . LEU A 1 340 ? -6.398 -20.734 0.088 1 83 340 LEU A N 1
ATOM 2590 C CA . LEU A 1 340 ? -6.645 -21.922 0.909 1 83 340 LEU A CA 1
ATOM 2591 C C . LEU A 1 340 ? -7.328 -23.016 0.097 1 83 340 LEU A C 1
ATOM 2593 O O . LEU A 1 340 ? -7.883 -22.734 -0.971 1 83 340 LEU A O 1
ATOM 2597 N N . PRO A 1 341 ? -7.273 -24.25 0.617 1 82.38 341 PRO A N 1
ATOM 2598 C CA . PRO A 1 341 ? -7.914 -25.344 -0.122 1 82.38 341 PRO A CA 1
ATOM 2599 C C . PRO A 1 341 ? -9.43 -25.172 -0.22 1 82.38 341 PRO A C 1
ATOM 2601 O O . PRO A 1 341 ? -10.109 -25.062 0.803 1 82.38 341 PRO A O 1
ATOM 2604 N N . HIS A 1 342 ? -9.891 -25.141 -1.43 1 86.25 342 HIS A N 1
ATOM 2605 C CA . HIS A 1 342 ? -11.32 -25.047 -1.703 1 86.25 342 HIS A CA 1
ATOM 2606 C C . HIS A 1 342 ? -11.789 -26.203 -2.576 1 86.25 342 HIS A C 1
ATOM 2608 O O . HIS A 1 342 ? -12.773 -26.078 -3.307 1 86.25 342 HIS A O 1
ATOM 2614 N N . TYR A 1 343 ? -11.109 -27.328 -2.475 1 85.19 343 TYR A N 1
ATOM 2615 C CA . TYR A 1 343 ? -11.352 -28.422 -3.4 1 85.19 343 TYR A CA 1
ATOM 2616 C C . TYR A 1 343 ? -12.703 -29.078 -3.131 1 85.19 343 TYR A C 1
ATOM 2618 O O . TYR A 1 343 ? -13.352 -29.594 -4.051 1 85.19 343 TYR A O 1
ATOM 2626 N N . VAL A 1 344 ? -13.203 -29.047 -1.834 1 82.94 344 VAL A N 1
ATOM 2627 C CA . VAL A 1 344 ? -14.492 -29.656 -1.521 1 82.94 344 VAL A CA 1
ATOM 2628 C C . VAL A 1 344 ? -15.609 -28.875 -2.197 1 82.94 344 VAL A C 1
ATOM 2630 O O . VAL A 1 344 ? -16.484 -29.453 -2.838 1 82.94 344 VAL A O 1
ATOM 2633 N N . THR A 1 345 ? -15.516 -27.578 -2.043 1 85.31 345 THR A N 1
ATOM 2634 C CA . THR A 1 345 ? -16.516 -26.703 -2.656 1 85.31 345 THR A CA 1
ATOM 2635 C C . THR A 1 345 ? -16.453 -26.812 -4.18 1 85.31 345 THR A C 1
ATOM 2637 O O . THR A 1 345 ? -17.484 -26.859 -4.844 1 85.31 345 THR A O 1
ATOM 2640 N N . PHE A 1 346 ? -15.352 -26.906 -4.73 1 89.12 346 PHE A N 1
ATOM 2641 C CA . PHE A 1 346 ? -15.211 -26.953 -6.18 1 89.12 346 PHE A CA 1
ATOM 2642 C C . PHE A 1 346 ? -15.719 -28.281 -6.73 1 89.12 346 PHE A C 1
ATOM 2644 O O . PHE A 1 346 ? -16.328 -28.328 -7.805 1 89.12 346 PHE A O 1
ATOM 2651 N N . ARG A 1 347 ? -15.43 -29.266 -6.023 1 87.88 347 ARG A N 1
ATOM 2652 C CA . ARG A 1 347 ? -15.93 -30.578 -6.426 1 87.88 347 ARG A CA 1
ATOM 2653 C C . ARG A 1 347 ? -17.453 -30.578 -6.496 1 87.88 347 ARG A C 1
ATOM 2655 O O . ARG A 1 347 ? -18.031 -31.188 -7.406 1 87.88 347 ARG A O 1
ATOM 2662 N N . SER A 1 348 ? -18 -29.984 -5.543 1 90.31 348 SER A N 1
ATOM 2663 C CA . SER A 1 348 ? -19.469 -29.875 -5.559 1 90.31 348 SER A CA 1
ATOM 2664 C C . SER A 1 348 ? -19.938 -29.125 -6.801 1 90.31 348 SER A C 1
ATOM 2666 O O . SER A 1 348 ? -20.969 -29.484 -7.391 1 90.31 348 SER A O 1
ATOM 2668 N N . MET A 1 349 ? -19.25 -28.141 -7.176 1 90.69 349 MET A N 1
ATOM 2669 C CA . MET A 1 349 ? -19.594 -27.391 -8.383 1 90.69 349 MET A CA 1
ATOM 2670 C C . MET A 1 349 ? -19.406 -28.25 -9.625 1 90.69 349 MET A C 1
ATOM 2672 O O . MET A 1 349 ? -20.219 -28.188 -10.555 1 90.69 349 MET A O 1
ATOM 2676 N N . LEU A 1 350 ? -18.375 -29 -9.617 1 91.31 350 LEU A N 1
ATOM 2677 C CA . LEU A 1 350 ? -18.094 -29.906 -10.727 1 91.31 350 LEU A CA 1
ATOM 2678 C C . LEU A 1 350 ? -19.219 -30.938 -10.883 1 91.31 350 LEU A C 1
ATOM 2680 O O . LEU A 1 350 ? -19.672 -31.219 -11.992 1 91.31 350 LEU A O 1
ATOM 2684 N N . ASP A 1 351 ? -19.609 -31.422 -9.758 1 92.31 351 ASP A N 1
ATOM 2685 C CA . ASP A 1 351 ? -20.703 -32.406 -9.766 1 92.31 351 ASP A CA 1
ATOM 2686 C C . ASP A 1 351 ? -21.984 -31.797 -10.32 1 92.31 351 ASP A C 1
ATOM 2688 O O . ASP A 1 351 ? -22.703 -32.438 -11.078 1 92.31 351 ASP A O 1
ATOM 2692 N N . ARG A 1 352 ? -22.203 -30.641 -9.977 1 92.56 352 ARG A N 1
ATOM 2693 C CA . ARG A 1 352 ? -23.391 -29.938 -10.469 1 92.56 352 ARG A CA 1
ATOM 2694 C C . ARG A 1 352 ? -23.297 -29.688 -11.969 1 92.56 352 ARG A C 1
ATOM 2696 O O . ARG A 1 352 ? -24.281 -29.797 -12.688 1 92.56 352 ARG A O 1
ATOM 2703 N N . ALA A 1 353 ? -22.188 -29.297 -12.398 1 93.5 353 ALA A N 1
ATOM 2704 C CA . ALA A 1 353 ? -22 -29.047 -13.828 1 93.5 353 ALA A CA 1
ATOM 2705 C C . ALA A 1 353 ? -22.188 -30.328 -14.641 1 93.5 353 ALA A C 1
ATOM 2707 O O . ALA A 1 353 ? -22.812 -30.297 -15.711 1 93.5 353 ALA A O 1
ATOM 2708 N N . LEU A 1 354 ? -21.672 -31.375 -14.125 1 92.19 354 LEU A N 1
ATOM 2709 C CA . LEU A 1 354 ? -21.781 -32.656 -14.805 1 92.19 354 LEU A CA 1
ATOM 2710 C C . LEU A 1 354 ? -23.234 -33.125 -14.828 1 92.19 354 LEU A C 1
ATOM 2712 O O . LEU A 1 354 ? -23.703 -33.688 -15.828 1 92.19 354 LEU A O 1
ATOM 2716 N N . ALA A 1 355 ? -23.875 -32.906 -13.758 1 92.44 355 ALA A N 1
ATOM 2717 C CA . ALA A 1 355 ? -25.297 -33.25 -13.703 1 92.44 355 ALA A CA 1
ATOM 2718 C C . ALA A 1 355 ? -26.094 -32.438 -14.711 1 92.44 355 ALA A C 1
ATOM 2720 O O . ALA A 1 355 ? -27 -32.969 -15.375 1 92.44 355 ALA A O 1
ATOM 2721 N N . ALA A 1 356 ? -25.828 -31.25 -14.805 1 92 356 ALA A N 1
ATOM 2722 C CA . ALA A 1 356 ? -26.5 -30.375 -15.766 1 92 356 ALA A CA 1
ATOM 2723 C C . ALA A 1 356 ? -26.219 -30.828 -17.188 1 92 356 ALA A C 1
ATOM 2725 O O . ALA A 1 356 ? -27.094 -30.75 -18.062 1 92 356 ALA A O 1
ATOM 2726 N N . ARG A 1 357 ? -25.031 -31.219 -17.406 1 90.38 357 ARG A N 1
ATOM 2727 C CA . ARG A 1 357 ? -24.641 -31.703 -18.734 1 90.38 357 ARG A CA 1
ATOM 2728 C C . ARG A 1 357 ? -25.422 -32.969 -19.109 1 90.38 357 ARG A C 1
ATOM 2730 O O . ARG A 1 357 ? -25.859 -33.125 -20.25 1 90.38 357 ARG A O 1
ATOM 2737 N N . ALA A 1 358 ? -25.578 -33.812 -18.203 1 89.19 358 ALA A N 1
ATOM 2738 C CA . ALA A 1 358 ? -26.297 -35.062 -18.406 1 89.19 358 ALA A CA 1
ATOM 2739 C C . ALA A 1 358 ? -27.766 -34.781 -18.719 1 89.19 358 ALA A C 1
ATOM 2741 O O . ALA A 1 358 ? -28.391 -35.5 -19.516 1 89.19 358 ALA A O 1
ATOM 2742 N N . GLU A 1 359 ? -28.219 -33.844 -18.062 1 87.88 359 GLU A N 1
ATOM 2743 C CA . GLU A 1 359 ? -29.609 -33.469 -18.312 1 87.88 359 GLU A CA 1
ATOM 2744 C C . GLU A 1 359 ? -29.781 -32.875 -19.703 1 87.88 359 GLU A C 1
ATOM 2746 O O . GLU A 1 359 ? -30.844 -33 -20.312 1 87.88 359 GLU A O 1
ATOM 2751 N N . GLN A 1 360 ? -28.859 -32.156 -20.203 1 83.44 360 GLN A N 1
ATOM 2752 C CA . GLN A 1 360 ? -28.922 -31.5 -21.516 1 83.44 360 GLN A CA 1
ATOM 2753 C C . GLN A 1 360 ? -28.703 -32.5 -22.641 1 83.44 360 GLN A C 1
ATOM 2755 O O . GLN A 1 360 ? -29.156 -32.312 -23.766 1 83.44 360 GLN A O 1
ATOM 2760 N N . GLN A 1 361 ? -27.844 -33.625 -22.453 1 70.75 361 GLN A N 1
ATOM 2761 C CA . GLN A 1 361 ? -27.609 -34.656 -23.453 1 70.75 361 GLN A CA 1
ATOM 2762 C C . GLN A 1 361 ? -28.172 -36 -23 1 70.75 361 GLN A C 1
ATOM 2764 O O . GLN A 1 361 ? -27.422 -36.844 -22.547 1 70.75 361 GLN A O 1
ATOM 2769 N N . PRO A 1 362 ? -29.375 -36.219 -22.828 1 54.62 362 PRO A N 1
ATOM 2770 C CA . PRO A 1 362 ? -29.891 -37.5 -22.328 1 54.62 362 PRO A CA 1
ATOM 2771 C C . PRO A 1 362 ? -29.359 -38.688 -23.125 1 54.62 362 PRO A C 1
ATOM 2773 O O . PRO A 1 362 ? -29.531 -39.844 -22.703 1 54.62 362 PRO A O 1
ATOM 2776 N N . ALA A 1 363 ? -29.297 -38.906 -24.469 1 47.09 363 ALA A N 1
ATOM 2777 C CA . ALA A 1 363 ? -29.203 -40.188 -25.172 1 47.09 363 ALA A CA 1
ATOM 2778 C C . ALA A 1 363 ? -27.875 -40.875 -24.875 1 47.09 363 ALA A C 1
ATOM 2780 O O . ALA A 1 363 ? -27.812 -42.125 -24.812 1 47.09 363 ALA A O 1
ATOM 2781 N N . GLN A 1 364 ? -26.609 -40.5 -25.562 1 41.81 364 GLN A N 1
ATOM 2782 C CA . GLN A 1 364 ? -25.547 -41.469 -25.844 1 41.81 364 GLN A CA 1
ATOM 2783 C C . GLN A 1 364 ? -24.891 -41.938 -24.562 1 41.81 364 GLN A C 1
ATOM 2785 O O . GLN A 1 364 ? -24.844 -41.219 -23.562 1 41.81 364 GLN A O 1
ATOM 2790 N N . GLN A 1 365 ? -24.266 -43.281 -24.547 1 38.88 365 GLN A N 1
ATOM 2791 C CA . GLN A 1 365 ? -23.672 -44.125 -23.531 1 38.88 365 GLN A CA 1
ATOM 2792 C C . GLN A 1 365 ? -22.609 -43.375 -22.734 1 38.88 365 GLN A C 1
ATOM 2794 O O . GLN A 1 365 ? -21.656 -42.844 -23.297 1 38.88 365 GLN A O 1
ATOM 2799 N N . ALA A 1 366 ? -22.797 -42.969 -21.625 1 40.81 366 ALA A N 1
ATOM 2800 C CA . ALA A 1 366 ? -21.875 -42.312 -20.703 1 40.81 366 ALA A CA 1
ATOM 2801 C C . ALA A 1 366 ? -20.594 -43.125 -20.547 1 40.81 366 ALA A C 1
ATOM 2803 O O . ALA A 1 366 ? -20.641 -44.312 -20.125 1 40.81 366 ALA A O 1
ATOM 2804 N N . PRO A 1 367 ? -19.516 -42.906 -21.312 1 36.72 367 PRO A N 1
ATOM 2805 C CA . PRO A 1 367 ? -18.406 -43.75 -20.844 1 36.72 367 PRO A CA 1
ATOM 2806 C C . PRO A 1 367 ? -18.266 -43.75 -19.312 1 36.72 367 PRO A C 1
ATOM 2808 O O . PRO A 1 367 ? -18.688 -42.781 -18.656 1 36.72 367 PRO A O 1
ATOM 2811 N N . GLN A 1 368 ? -18 -44.938 -18.656 1 34.03 368 GLN A N 1
ATOM 2812 C CA . GLN A 1 368 ? -17.688 -45.25 -17.266 1 34.03 368 GLN A CA 1
ATOM 2813 C C . GLN A 1 368 ? -16.703 -44.25 -16.688 1 34.03 368 GLN A C 1
ATOM 2815 O O . GLN A 1 368 ? -15.602 -44.062 -17.219 1 34.03 368 GLN A O 1
ATOM 2820 N N . GLN A 1 369 ? -17.109 -43.156 -16.094 1 37 369 GLN A N 1
ATOM 2821 C CA . GLN A 1 369 ? -16.297 -42.188 -15.383 1 37 369 GLN A CA 1
ATOM 2822 C C . GLN A 1 369 ? -15.297 -42.844 -14.438 1 37 369 GLN A C 1
ATOM 2824 O O . GLN A 1 369 ? -15.688 -43.688 -13.617 1 37 369 GLN A O 1
ATOM 2829 N N . PRO A 1 370 ? -14 -43.031 -14.758 1 34.66 370 PRO A N 1
ATOM 2830 C CA . PRO A 1 370 ? -13.156 -43.562 -13.68 1 34.66 370 PRO A CA 1
ATOM 2831 C C . PRO A 1 370 ? -13.406 -42.875 -12.336 1 34.66 370 PRO A C 1
ATOM 2833 O O . PRO A 1 370 ? -13.648 -41.656 -12.289 1 34.66 370 PRO A O 1
ATOM 2836 N N . GLU A 1 371 ? -14.055 -43.531 -11.406 1 32.97 371 GLU A N 1
ATOM 2837 C CA . GLU A 1 371 ? -14.18 -43.125 -10.016 1 32.97 371 GLU A CA 1
ATOM 2838 C C . GLU A 1 371 ? -12.898 -42.469 -9.508 1 32.97 371 GLU A C 1
ATOM 2840 O O . GLU A 1 371 ? -11.82 -43.062 -9.602 1 32.97 371 GLU A O 1
ATOM 2845 N N . LEU A 1 372 ? -12.758 -41.125 -9.648 1 34.47 372 LEU A N 1
ATOM 2846 C CA . LEU A 1 372 ? -11.703 -40.531 -8.828 1 34.47 372 LEU A CA 1
ATOM 2847 C C . LEU A 1 372 ? -11.672 -41.156 -7.445 1 34.47 372 LEU A C 1
ATOM 2849 O O . LEU A 1 372 ? -12.578 -40.969 -6.637 1 34.47 372 LEU A O 1
ATOM 2853 N N . THR A 1 373 ? -11.258 -42.562 -7.328 1 30.7 373 THR A N 1
ATOM 2854 C CA . THR A 1 373 ? -11.047 -43.25 -6.074 1 30.7 373 THR A CA 1
ATOM 2855 C C . THR A 1 373 ? -10.352 -42.375 -5.055 1 30.7 373 THR A C 1
ATOM 2857 O O . THR A 1 373 ? -9.297 -41.781 -5.34 1 30.7 373 THR A O 1
ATOM 2860 N N . ASP A 1 374 ? -11.109 -41.781 -4.199 1 35.16 374 ASP A N 1
ATOM 2861 C CA . ASP A 1 374 ? -10.625 -41.281 -2.916 1 35.16 374 ASP A CA 1
ATOM 2862 C C . ASP A 1 374 ? -9.688 -42.281 -2.252 1 35.16 374 ASP A C 1
ATOM 2864 O O . ASP A 1 374 ? -10.141 -43.25 -1.631 1 35.16 374 ASP A O 1
ATOM 2868 N N . GLN A 1 375 ? -8.648 -42.812 -2.799 1 28.2 375 GLN A N 1
ATOM 2869 C CA . GLN A 1 375 ? -7.793 -43.688 -1.992 1 28.2 375 GLN A CA 1
ATOM 2870 C C . GLN A 1 375 ? -7.387 -43 -0.692 1 28.2 375 GLN A C 1
ATOM 2872 O O . GLN A 1 375 ? -6.457 -42.188 -0.676 1 28.2 375 GLN A O 1
ATOM 2877 N N . ALA A 1 376 ? -8.312 -42.719 0.205 1 31.19 376 ALA A N 1
ATOM 2878 C CA . ALA A 1 376 ? -8.078 -42.562 1.638 1 31.19 376 ALA A CA 1
ATOM 2879 C C . ALA A 1 376 ? -7.25 -43.719 2.193 1 31.19 376 ALA A C 1
ATOM 2881 O O . ALA A 1 376 ? -7.746 -44.812 2.338 1 31.19 376 ALA A O 1
ATOM 2882 N N . GLY A 1 377 ? -5.992 -43.906 1.931 1 27 377 GLY A N 1
ATOM 2883 C CA . GLY A 1 377 ? -5.258 -44.844 2.791 1 27 377 GLY A CA 1
ATOM 2884 C C . GLY A 1 377 ? -5.547 -44.625 4.266 1 27 377 GLY A C 1
ATOM 2885 O O . GLY A 1 377 ? -5.918 -43.531 4.684 1 27 377 GLY A O 1
ATOM 2886 N N . ASP A 1 378 ? -5.941 -45.719 4.988 1 27.58 378 ASP A N 1
ATOM 2887 C CA . ASP A 1 378 ? -6.234 -46.094 6.371 1 27.58 378 ASP A CA 1
ATOM 2888 C C . ASP A 1 378 ? -5.18 -45.531 7.32 1 27.58 378 ASP A C 1
ATOM 2890 O O . ASP A 1 378 ? -4.113 -46.125 7.5 1 27.58 378 ASP A O 1
ATOM 2894 N N . LEU A 1 379 ? -4.766 -44.312 7.211 1 24.94 379 LEU A N 1
ATOM 2895 C CA . LEU A 1 379 ? -3.832 -43.906 8.258 1 24.94 379 LEU A CA 1
ATOM 2896 C C . LEU A 1 379 ? -4.473 -44.062 9.641 1 24.94 379 LEU A C 1
ATOM 2898 O O . LEU A 1 379 ? -4.793 -43.031 10.281 1 24.94 379 LEU A O 1
ATOM 2902 N N . ASP A 1 380 ? -5.484 -44.938 9.781 1 26.41 380 ASP A N 1
ATOM 2903 C CA . ASP A 1 380 ? -6.016 -45.281 11.102 1 26.41 380 ASP A CA 1
ATOM 2904 C C . ASP A 1 380 ? -4.902 -45.75 12.039 1 26.41 380 ASP A C 1
ATOM 2906 O O . ASP A 1 380 ? -5.141 -45.969 13.227 1 26.41 380 ASP A O 1
ATOM 2910 N N . ASP A 1 381 ? -3.764 -46.312 11.5 1 24.66 381 ASP A N 1
ATOM 2911 C CA . ASP A 1 381 ? -2.992 -47.125 12.43 1 24.66 381 ASP A CA 1
ATOM 2912 C C . ASP A 1 381 ? -2.264 -46.25 13.453 1 24.66 381 ASP A C 1
ATOM 2914 O O . ASP A 1 381 ? -1.386 -46.75 14.172 1 24.66 381 ASP A O 1
ATOM 2918 N N . VAL A 1 382 ? -2.342 -44.906 13.32 1 23.84 382 VAL A N 1
ATOM 2919 C CA . VAL A 1 382 ? -1.536 -44.281 14.367 1 23.84 382 VAL A CA 1
ATOM 2920 C C . VAL A 1 382 ? -2.232 -44.438 15.719 1 23.84 382 VAL A C 1
ATOM 2922 O O . VAL A 1 382 ? -2.727 -43.438 16.281 1 23.84 382 VAL A O 1
ATOM 2925 N N . ARG A 1 383 ? -3.127 -45.438 15.844 1 26.73 383 ARG A N 1
ATOM 2926 C CA . ARG A 1 383 ? -3.74 -45.688 17.141 1 26.73 383 ARG A CA 1
ATOM 2927 C C . ARG A 1 383 ? -2.682 -45.938 18.203 1 26.73 383 ARG A C 1
ATOM 2929 O O . ARG A 1 383 ? -2.912 -45.719 19.391 1 26.73 383 ARG A O 1
ATOM 2936 N N . ASP A 1 384 ? -1.634 -46.781 17.859 1 23.16 384 ASP A N 1
ATOM 2937 C CA . ASP A 1 384 ? -0.992 -47.531 18.938 1 23.16 384 ASP A CA 1
ATOM 2938 C C . ASP A 1 384 ? 0.002 -46.656 19.703 1 23.16 384 ASP A C 1
ATOM 2940 O O . ASP A 1 384 ? 0.798 -47.188 20.484 1 23.16 384 ASP A O 1
ATOM 2944 N N . ILE A 1 385 ? 0.241 -45.438 19.391 1 23.3 385 ILE A N 1
ATOM 2945 C CA . ILE A 1 385 ? 1.279 -44.875 20.25 1 23.3 385 ILE A CA 1
ATOM 2946 C C . ILE A 1 385 ? 0.716 -44.594 21.641 1 23.3 385 ILE A C 1
ATOM 2948 O O . ILE A 1 385 ? 1.039 -43.594 22.266 1 23.3 385 ILE A O 1
ATOM 2952 N N . GLN A 1 386 ? -0.558 -45.156 21.906 1 22.59 386 GLN A N 1
ATOM 2953 C CA . GLN A 1 386 ? -1.004 -44.906 23.281 1 22.59 386 GLN A CA 1
ATOM 2954 C C . GLN A 1 386 ? -0.044 -45.562 24.281 1 22.59 386 GLN A C 1
ATOM 2956 O O . GLN A 1 386 ? -0.013 -45.156 25.453 1 22.59 386 GLN A O 1
ATOM 2961 N N . LYS A 1 387 ? 0.384 -46.812 24.047 1 26.03 387 LYS A N 1
ATOM 2962 C CA . LYS A 1 387 ? 0.662 -47.75 25.141 1 26.03 387 LYS A CA 1
ATOM 2963 C C . LYS A 1 387 ? 2.039 -47.5 25.75 1 26.03 387 LYS A C 1
ATOM 2965 O O . LYS A 1 387 ? 2.516 -48.281 26.578 1 26.03 387 LYS A O 1
ATOM 2970 N N . VAL A 1 388 ? 2.928 -46.781 25.188 1 23.11 388 VAL A N 1
ATOM 2971 C CA . VAL A 1 388 ? 4.281 -47 25.688 1 23.11 388 VAL A CA 1
ATOM 2972 C C . VAL A 1 388 ? 4.398 -46.469 27.109 1 23.11 388 VAL A C 1
ATOM 2974 O O . VAL A 1 388 ? 5.414 -46.688 27.781 1 23.11 388 VAL A O 1
ATOM 2977 N N . GLY A 1 389 ? 3.643 -45.5 27.656 1 20.66 389 GLY A N 1
ATOM 2978 C CA . GLY A 1 389 ? 4.215 -45 28.906 1 20.66 389 GLY A CA 1
ATOM 2979 C C . GLY A 1 389 ? 3.9 -45.906 30.094 1 20.66 389 GLY A C 1
ATOM 2980 O O . GLY A 1 389 ? 3.971 -45.469 31.234 1 20.66 389 GLY A O 1
ATOM 2981 N N . GLN A 1 390 ? 3.293 -47.188 29.766 1 19.86 390 GLN A N 1
ATOM 2982 C CA . GLN A 1 390 ? 3.236 -47.875 31.047 1 19.86 390 GLN A CA 1
ATOM 2983 C C . GLN A 1 390 ? 4.625 -48.312 31.5 1 19.86 390 GLN A C 1
ATOM 2985 O O . GLN A 1 390 ? 5.418 -48.812 30.688 1 19.86 390 GLN A O 1
ATOM 2990 N N . PRO A 1 391 ? 5.168 -48.094 32.75 1 22.66 391 PRO A N 1
ATOM 2991 C CA . PRO A 1 391 ? 6.348 -48.625 33.438 1 22.66 391 PRO A CA 1
ATOM 2992 C C . PRO A 1 391 ? 6.367 -50.156 33.5 1 22.66 391 PRO A C 1
ATOM 2994 O O . PRO A 1 391 ? 5.312 -50.781 33.438 1 22.66 391 PRO A O 1
ATOM 2997 N N . ALA A 1 392 ? 7.352 -50.906 33 1 18.3 392 ALA A N 1
ATOM 2998 C CA . ALA A 1 392 ? 7.836 -51.844 34 1 18.3 392 ALA A CA 1
ATOM 2999 C C . ALA A 1 392 ? 8.336 -51.125 35.25 1 18.3 392 ALA A C 1
ATOM 3001 O O . ALA A 1 392 ? 8.93 -50.062 35.156 1 18.3 392 ALA A O 1
ATOM 3002 N N . MET B 1 1 ? 5.477 18.625 -18.797 1 23.75 1 MET B N 1
ATOM 3003 C CA . MET B 1 1 ? 4.992 19.984 -18.547 1 23.75 1 MET B CA 1
ATOM 3004 C C . MET B 1 1 ? 5.863 20.688 -17.531 1 23.75 1 MET B C 1
ATOM 3006 O O . MET B 1 1 ? 5.867 20.328 -16.344 1 23.75 1 MET B O 1
ATOM 3010 N N . THR B 1 2 ? 6.895 21.172 -17.938 1 28.55 2 THR B N 1
ATOM 3011 C CA . THR B 1 2 ? 7.824 22.016 -17.188 1 28.55 2 THR B CA 1
ATOM 3012 C C . THR B 1 2 ? 7.074 23.125 -16.453 1 28.55 2 THR B C 1
ATOM 3014 O O . THR B 1 2 ? 6.203 23.781 -17.031 1 28.55 2 THR B O 1
ATOM 3017 N N . TYR B 1 3 ? 6.855 22.797 -15.234 1 34.78 3 TYR B N 1
ATOM 3018 C CA . TYR B 1 3 ? 6.297 23.812 -14.336 1 34.78 3 TYR B CA 1
ATOM 3019 C C . TYR B 1 3 ? 6.934 25.172 -14.578 1 34.78 3 TYR B C 1
ATOM 3021 O O . TYR B 1 3 ? 7.844 25.578 -13.852 1 34.78 3 TYR B O 1
ATOM 3029 N N . ALA B 1 4 ? 7.164 25.516 -15.773 1 33.06 4 ALA B N 1
ATOM 3030 C CA . ALA B 1 4 ? 7.836 26.75 -16.172 1 33.06 4 ALA B CA 1
ATOM 3031 C C . ALA B 1 4 ? 7.109 27.969 -15.625 1 33.06 4 ALA B C 1
ATOM 3033 O O . ALA B 1 4 ? 7.723 29.016 -15.414 1 33.06 4 ALA B O 1
ATOM 3034 N N . GLY B 1 5 ? 5.883 28 -15.859 1 34.16 5 GLY B N 1
ATOM 3035 C CA . GLY B 1 5 ? 5.344 29.344 -15.664 1 34.16 5 GLY B CA 1
ATOM 3036 C C . GLY B 1 5 ? 5.285 29.75 -14.203 1 34.16 5 GLY B C 1
ATOM 3037 O O . GLY B 1 5 ? 4.395 30.5 -13.805 1 34.16 5 GLY B O 1
ATOM 3038 N N . THR B 1 6 ? 5.824 28.891 -13.383 1 40.44 6 THR B N 1
ATOM 3039 C CA . THR B 1 6 ? 5.652 29.234 -11.977 1 40.44 6 THR B CA 1
ATOM 3040 C C . THR B 1 6 ? 6.305 30.578 -11.672 1 40.44 6 THR B C 1
ATOM 3042 O O . THR B 1 6 ? 7.348 30.922 -12.242 1 40.44 6 THR B O 1
ATOM 3045 N N . ASN B 1 7 ? 5.559 31.547 -11.188 1 45.34 7 ASN B N 1
ATOM 3046 C CA . ASN B 1 7 ? 6.035 32.812 -10.641 1 45.34 7 ASN B CA 1
ATOM 3047 C C . ASN B 1 7 ? 7.293 32.625 -9.797 1 45.34 7 ASN B C 1
ATOM 3049 O O . ASN B 1 7 ? 7.582 31.5 -9.359 1 45.34 7 ASN B O 1
ATOM 3053 N N . LYS B 1 8 ? 8.219 33.625 -9.875 1 47.94 8 LYS B N 1
ATOM 3054 C CA . LYS B 1 8 ? 9.539 33.656 -9.242 1 47.94 8 LYS B CA 1
ATOM 3055 C C . LYS B 1 8 ? 9.508 33.031 -7.855 1 47.94 8 LYS B C 1
ATOM 3057 O O . LYS B 1 8 ? 10.414 32.281 -7.492 1 47.94 8 LYS B O 1
ATOM 3062 N N . GLY B 1 9 ? 8.391 33.375 -7.117 1 49.16 9 GLY B N 1
ATOM 3063 C CA . GLY B 1 9 ? 8.273 32.812 -5.789 1 49.16 9 GLY B CA 1
ATOM 3064 C C . GLY B 1 9 ? 8.102 31.297 -5.816 1 49.16 9 GLY B C 1
ATOM 3065 O O . GLY B 1 9 ? 8.703 30.578 -5.012 1 49.16 9 GLY B O 1
ATOM 3066 N N . GLY B 1 10 ? 7.359 30.875 -6.848 1 61.59 10 GLY B N 1
ATOM 3067 C CA . GLY B 1 10 ? 7.145 29.453 -7.004 1 61.59 10 GLY B CA 1
ATOM 3068 C C . GLY B 1 10 ? 8.406 28.703 -7.375 1 61.59 10 GLY B C 1
ATOM 3069 O O . GLY B 1 10 ? 8.688 27.625 -6.828 1 61.59 10 GLY B O 1
ATOM 3070 N N . THR B 1 11 ? 9.234 29.328 -8.125 1 65 11 THR B N 1
ATOM 3071 C CA . THR B 1 11 ? 10.445 28.672 -8.602 1 65 11 THR B CA 1
ATOM 3072 C C . THR B 1 11 ? 11.461 28.531 -7.473 1 65 11 THR B C 1
ATOM 3074 O O . THR B 1 11 ? 12.133 27.5 -7.355 1 65 11 THR B O 1
ATOM 3077 N N . ALA B 1 12 ? 11.578 29.672 -6.617 1 65.5 12 ALA B N 1
ATOM 3078 C CA . ALA B 1 12 ? 12.523 29.609 -5.504 1 65.5 12 ALA B CA 1
ATOM 3079 C C . ALA B 1 12 ? 12.148 28.5 -4.527 1 65.5 12 ALA B C 1
ATOM 3081 O O . ALA B 1 12 ? 13.016 27.797 -4.012 1 65.5 12 ALA B O 1
ATOM 3082 N N . ALA B 1 13 ? 10.891 28.391 -4.305 1 68.31 13 ALA B N 1
ATOM 3083 C CA . ALA B 1 13 ? 10.406 27.359 -3.395 1 68.31 13 ALA B CA 1
ATOM 3084 C C . ALA B 1 13 ? 10.656 25.969 -3.963 1 68.31 13 ALA B C 1
ATOM 3086 O O . ALA B 1 13 ? 11.016 25.047 -3.227 1 68.31 13 ALA B O 1
ATOM 3087 N N . ILE B 1 14 ? 10.547 25.828 -5.18 1 68.25 14 ILE B N 1
ATOM 3088 C CA . ILE B 1 14 ? 10.758 24.562 -5.855 1 68.25 14 ILE B CA 1
ATOM 3089 C C . ILE B 1 14 ? 12.234 24.172 -5.77 1 68.25 14 ILE B C 1
ATOM 3091 O O . ILE B 1 14 ? 12.555 23.031 -5.438 1 68.25 14 ILE B O 1
ATOM 3095 N N . VAL B 1 15 ? 13.039 25.125 -6.004 1 68.38 15 VAL B N 1
ATOM 3096 C CA . VAL B 1 15 ? 14.469 24.875 -5.969 1 68.38 15 VAL B CA 1
ATOM 3097 C C . VAL B 1 15 ? 14.891 24.5 -4.547 1 68.38 15 VAL B C 1
ATOM 3099 O O . VAL B 1 15 ? 15.703 23.594 -4.352 1 68.38 15 VAL B O 1
ATOM 3102 N N . ALA B 1 16 ? 14.328 25.203 -3.648 1 69.44 16 ALA B N 1
ATOM 3103 C CA . ALA B 1 16 ? 14.648 24.906 -2.254 1 69.44 16 ALA B CA 1
ATOM 3104 C C . ALA B 1 16 ? 14.203 23.5 -1.875 1 69.44 16 ALA B C 1
ATOM 3106 O O . ALA B 1 16 ? 14.898 22.797 -1.146 1 69.44 16 ALA B O 1
ATOM 3107 N N . ALA B 1 17 ? 13.07 23.156 -2.26 1 70.25 17 ALA B N 1
ATOM 3108 C CA . ALA B 1 17 ? 12.555 21.812 -1.998 1 70.25 17 ALA B CA 1
ATOM 3109 C C . ALA B 1 17 ? 13.461 20.75 -2.615 1 70.25 17 ALA B C 1
ATOM 3111 O O . ALA B 1 17 ? 13.758 19.734 -1.979 1 70.25 17 ALA B O 1
ATOM 3112 N N . GLU B 1 18 ? 13.859 20.969 -3.785 1 69.38 18 GLU B N 1
ATOM 3113 C CA . GLU B 1 18 ? 14.734 20.031 -4.477 1 69.38 18 GLU B CA 1
ATOM 3114 C C . GLU B 1 18 ? 16.078 19.906 -3.758 1 69.38 18 GLU B C 1
ATOM 3116 O O . GLU B 1 18 ? 16.625 18.812 -3.656 1 69.38 18 GLU B O 1
ATOM 3121 N N . ARG B 1 19 ? 16.531 21.031 -3.285 1 69.44 19 ARG B N 1
ATOM 3122 C CA . ARG B 1 19 ? 17.797 21.031 -2.551 1 69.44 19 ARG B CA 1
ATOM 3123 C C . ARG B 1 19 ? 17.688 20.219 -1.271 1 69.44 19 ARG B C 1
ATOM 3125 O O . ARG B 1 19 ? 18.625 19.516 -0.892 1 69.44 19 ARG B O 1
ATOM 3132 N N . LEU B 1 20 ? 16.594 20.438 -0.713 1 69.25 20 LEU B N 1
ATOM 3133 C CA . LEU B 1 20 ? 16.391 19.703 0.537 1 69.25 20 LEU B CA 1
ATOM 3134 C C . LEU B 1 20 ? 16.359 18.203 0.294 1 69.25 20 LEU B C 1
ATOM 3136 O O . LEU B 1 20 ? 16.938 17.438 1.069 1 69.25 20 LEU B O 1
ATOM 3140 N N . VAL B 1 21 ? 15.742 17.828 -0.68 1 68.75 21 VAL B N 1
ATOM 3141 C CA . VAL B 1 21 ? 15.664 16.422 -1.027 1 68.75 21 VAL B CA 1
ATOM 3142 C C . VAL B 1 21 ? 17.062 15.883 -1.351 1 68.75 21 VAL B C 1
ATOM 3144 O O . VAL B 1 21 ? 17.438 14.805 -0.889 1 68.75 21 VAL B O 1
ATOM 3147 N N . THR B 1 22 ? 17.719 16.641 -2.148 1 67.81 22 THR B N 1
ATOM 3148 C CA . THR B 1 22 ? 19.062 16.234 -2.549 1 67.81 22 THR B CA 1
ATOM 3149 C C . THR B 1 22 ? 19.984 16.172 -1.341 1 67.81 22 THR B C 1
ATOM 3151 O O . THR B 1 22 ? 20.797 15.25 -1.216 1 67.81 22 THR B O 1
ATOM 3154 N N . ARG B 1 23 ? 19.828 17.188 -0.505 1 67.88 23 ARG B N 1
ATOM 3155 C CA . ARG B 1 23 ? 20.672 17.219 0.689 1 67.88 23 ARG B CA 1
ATOM 3156 C C . ARG B 1 23 ? 20.406 16 1.576 1 67.88 23 ARG B C 1
ATOM 3158 O O . ARG B 1 23 ? 21.344 15.406 2.109 1 67.88 23 ARG B O 1
ATOM 3165 N N . ASN B 1 24 ? 19.203 15.75 1.737 1 68.38 24 ASN B N 1
ATOM 3166 C CA . ASN B 1 24 ? 18.844 14.602 2.562 1 68.38 24 ASN B CA 1
ATOM 3167 C C . ASN B 1 24 ? 19.406 13.305 1.985 1 68.38 24 ASN B C 1
ATOM 3169 O O . ASN B 1 24 ? 19.875 12.445 2.727 1 68.38 24 ASN B O 1
ATOM 3173 N N . ARG B 1 25 ? 19.391 13.211 0.747 1 64.88 25 ARG B N 1
ATOM 3174 C CA . ARG B 1 25 ? 19.891 12.023 0.067 1 64.88 25 ARG B CA 1
ATOM 3175 C C . ARG B 1 25 ? 21.406 11.914 0.215 1 64.88 25 ARG B C 1
ATOM 3177 O O . ARG B 1 25 ? 21.938 10.828 0.495 1 64.88 25 ARG B O 1
ATOM 3184 N N . VAL B 1 26 ? 22.031 12.992 0.003 1 59.12 26 VAL B N 1
ATOM 3185 C CA . VAL B 1 26 ? 23.484 13.031 0.064 1 59.12 26 VAL B CA 1
ATOM 3186 C C . VAL B 1 26 ? 23.953 12.773 1.495 1 59.12 26 VAL B C 1
ATOM 3188 O O . VAL B 1 26 ? 24.938 12.055 1.717 1 59.12 26 VAL B O 1
ATOM 3191 N N . ALA B 1 27 ? 23.25 13.375 2.352 1 62.88 27 ALA B N 1
ATOM 3192 C CA . ALA B 1 27 ? 23.625 13.195 3.752 1 62.88 27 ALA B CA 1
ATOM 3193 C C . ALA B 1 27 ? 23.516 11.734 4.168 1 62.88 27 ALA B C 1
ATOM 3195 O O . ALA B 1 27 ? 24.359 11.219 4.891 1 62.88 27 ALA B O 1
ATOM 3196 N N . ALA B 1 28 ? 22.609 11.102 3.76 1 62.97 28 ALA B N 1
ATOM 3197 C CA . ALA B 1 28 ? 22.438 9.688 4.07 1 62.97 28 ALA B CA 1
ATOM 3198 C C . ALA B 1 28 ? 23.578 8.852 3.496 1 62.97 28 ALA B C 1
ATOM 3200 O O . ALA B 1 28 ? 24.031 7.887 4.117 1 62.97 28 ALA B O 1
ATOM 3201 N N . PHE B 1 29 ? 24.062 9.195 2.365 1 57.25 29 PHE B N 1
ATOM 3202 C CA . PHE B 1 29 ? 25.156 8.484 1.725 1 57.25 29 PHE B CA 1
ATOM 3203 C C . PHE B 1 29 ? 26.469 8.734 2.473 1 57.25 29 PHE B C 1
ATOM 3205 O O . PHE B 1 29 ? 27.25 7.812 2.672 1 57.25 29 PHE B O 1
ATOM 3212 N N . ARG B 1 30 ? 26.609 9.906 2.826 1 54.75 30 ARG B N 1
ATOM 3213 C CA . ARG B 1 30 ? 27.859 10.305 3.48 1 54.75 30 ARG B CA 1
ATOM 3214 C C . ARG B 1 30 ? 27.969 9.695 4.875 1 54.75 30 ARG B C 1
ATOM 3216 O O . ARG B 1 30 ? 29.047 9.273 5.297 1 54.75 30 ARG B O 1
ATOM 3223 N N . ASP B 1 31 ? 26.953 9.75 5.492 1 61.72 31 ASP B N 1
ATOM 3224 C CA . ASP B 1 31 ? 26.984 9.32 6.887 1 61.72 31 ASP B CA 1
ATOM 3225 C C . ASP B 1 31 ? 26.969 7.793 6.992 1 61.72 31 ASP B C 1
ATOM 3227 O O . ASP B 1 31 ? 26.984 7.242 8.094 1 61.72 31 ASP B O 1
ATOM 3231 N N . GLY B 1 32 ? 27.219 7.188 5.773 1 58.03 32 GLY B N 1
ATOM 3232 C CA . GLY B 1 32 ? 27.281 5.734 5.777 1 58.03 32 GLY B CA 1
ATOM 3233 C C . GLY B 1 32 ? 25.938 5.086 6.078 1 58.03 32 GLY B C 1
ATOM 3234 O O . GLY B 1 32 ? 25.891 3.918 6.477 1 58.03 32 GLY B O 1
ATOM 3235 N N . THR B 1 33 ? 25.047 5.93 6.016 1 64.5 33 THR B N 1
ATOM 3236 C CA . THR B 1 33 ? 23.719 5.395 6.355 1 64.5 33 THR B CA 1
ATOM 3237 C C . THR B 1 33 ? 22.969 4.984 5.098 1 64.5 33 THR B C 1
ATOM 3239 O O . THR B 1 33 ? 21.844 4.5 5.18 1 64.5 33 THR B O 1
ATOM 3242 N N . SER B 1 34 ? 23.844 5.008 4.066 1 79 34 SER B N 1
ATOM 3243 C CA . SER B 1 34 ? 23.188 4.633 2.816 1 79 34 SER B CA 1
ATOM 3244 C C . SER B 1 34 ? 23.109 3.117 2.67 1 79 34 SER B C 1
ATOM 3246 O O . SER B 1 34 ? 23.984 2.393 3.121 1 79 34 SER B O 1
ATOM 3248 N N . ILE B 1 35 ? 22.125 2.617 2.189 1 88.62 35 ILE B N 1
ATOM 3249 C CA . ILE B 1 35 ? 21.891 1.196 1.957 1 88.62 35 ILE B CA 1
ATOM 3250 C C . ILE B 1 35 ? 22.297 0.831 0.531 1 88.62 35 ILE B C 1
ATOM 3252 O O . ILE B 1 35 ? 21.797 1.406 -0.433 1 88.62 35 ILE B O 1
ATOM 3256 N N . PRO B 1 36 ? 23.266 -0.047 0.338 1 89.56 36 PRO B N 1
ATOM 3257 C CA . PRO B 1 36 ? 23.625 -0.49 -1.012 1 89.56 36 PRO B CA 1
ATOM 3258 C C . PRO B 1 36 ? 22.469 -1.155 -1.742 1 89.56 36 PRO B C 1
ATOM 3260 O O . PRO B 1 36 ? 21.688 -1.884 -1.128 1 89.56 36 PRO B O 1
ATOM 3263 N N . PRO B 1 37 ? 22.422 -0.945 -3.066 1 91.25 37 PRO B N 1
ATOM 3264 C CA . PRO B 1 37 ? 21.328 -1.54 -3.842 1 91.25 37 PRO B CA 1
ATOM 3265 C C . PRO B 1 37 ? 21.25 -3.059 -3.689 1 91.25 37 PRO B C 1
ATOM 3267 O O . PRO B 1 37 ? 20.156 -3.633 -3.711 1 91.25 37 PRO B O 1
ATOM 3270 N N . GLU B 1 38 ? 22.375 -3.705 -3.514 1 90.94 38 GLU B N 1
ATOM 3271 C CA . GLU B 1 38 ? 22.406 -5.156 -3.369 1 90.94 38 GLU B CA 1
ATOM 3272 C C . GLU B 1 38 ? 21.672 -5.602 -2.111 1 90.94 38 GLU B C 1
ATOM 3274 O O . GLU B 1 38 ? 21.031 -6.656 -2.102 1 90.94 38 GLU B O 1
ATOM 3279 N N . GLN B 1 39 ? 21.75 -4.816 -1.132 1 91.06 39 GLN B N 1
ATOM 3280 C CA . GLN B 1 39 ? 21.031 -5.125 0.105 1 91.06 39 GLN B CA 1
ATOM 3281 C C . GLN B 1 39 ? 19.531 -4.906 -0.058 1 91.06 39 GLN B C 1
ATOM 3283 O O . GLN B 1 39 ? 18.734 -5.641 0.522 1 91.06 39 GLN B O 1
ATOM 3288 N N . VAL B 1 40 ? 19.203 -3.871 -0.777 1 93.81 40 VAL B N 1
ATOM 3289 C CA . VAL B 1 40 ? 17.797 -3.605 -1.051 1 93.81 40 VAL B CA 1
ATOM 3290 C C . VAL B 1 40 ? 17.188 -4.777 -1.813 1 93.81 40 VAL B C 1
ATOM 3292 O O . VAL B 1 40 ? 16.078 -5.227 -1.494 1 93.81 40 VAL B O 1
ATOM 3295 N N . ILE B 1 41 ? 17.922 -5.316 -2.814 1 93.56 41 ILE B N 1
ATOM 3296 C CA . ILE B 1 41 ? 17.453 -6.422 -3.646 1 93.56 41 ILE B CA 1
ATOM 3297 C C . ILE B 1 41 ? 17.281 -7.672 -2.789 1 93.56 41 ILE B C 1
ATOM 3299 O O . ILE B 1 41 ? 16.281 -8.391 -2.936 1 93.56 41 ILE B O 1
ATOM 3303 N N . ALA B 1 42 ? 18.078 -7.863 -1.881 1 89.62 42 ALA B N 1
ATOM 3304 C CA . ALA B 1 42 ? 18.047 -9.062 -1.049 1 89.62 42 ALA B CA 1
ATOM 3305 C C . ALA B 1 42 ? 16.953 -8.969 0.005 1 89.62 42 ALA B C 1
ATOM 3307 O O . ALA B 1 42 ? 16.297 -9.969 0.332 1 89.62 42 ALA B O 1
ATOM 3308 N N . THR B 1 43 ? 16.703 -7.816 0.511 1 90.88 43 THR B N 1
ATOM 3309 C CA . THR B 1 43 ? 15.859 -7.656 1.688 1 90.88 43 THR B CA 1
ATOM 3310 C C . THR B 1 43 ? 14.43 -7.305 1.281 1 90.88 43 THR B C 1
ATOM 3312 O O . THR B 1 43 ? 13.469 -7.766 1.902 1 90.88 43 THR B O 1
ATOM 3315 N N . PHE B 1 44 ? 14.32 -6.48 0.284 1 94.31 44 PHE B N 1
ATOM 3316 C CA . PHE B 1 44 ? 13.008 -5.922 -0.046 1 94.31 44 PHE B CA 1
ATOM 3317 C C . PHE B 1 44 ? 12.539 -6.414 -1.411 1 94.31 44 PHE B C 1
ATOM 3319 O O . PHE B 1 44 ? 12.109 -5.617 -2.246 1 94.31 44 PHE B O 1
ATOM 3326 N N . ARG B 1 45 ? 12.594 -7.652 -1.622 1 92.62 45 ARG B N 1
ATOM 3327 C CA . ARG B 1 45 ? 12.227 -8.25 -2.9 1 92.62 45 ARG B CA 1
ATOM 3328 C C . ARG B 1 45 ? 10.75 -8.008 -3.209 1 92.62 45 ARG B C 1
ATOM 3330 O O . ARG B 1 45 ? 10.375 -7.824 -4.367 1 92.62 45 ARG B O 1
ATOM 3337 N N . ALA B 1 46 ? 9.969 -8.055 -2.184 1 94.69 46 ALA B N 1
ATOM 3338 C CA . ALA B 1 46 ? 8.539 -7.852 -2.393 1 94.69 46 ALA B CA 1
ATOM 3339 C C . ALA B 1 46 ? 8.258 -6.453 -2.932 1 94.69 46 ALA B C 1
ATOM 3341 O O . ALA B 1 46 ? 7.406 -6.281 -3.809 1 94.69 46 ALA B O 1
ATOM 3342 N N . SER B 1 47 ? 8.961 -5.457 -2.408 1 97.38 47 SER B N 1
ATOM 3343 C CA . SER B 1 47 ? 8.812 -4.086 -2.889 1 97.38 47 SER B CA 1
ATOM 3344 C C . SER B 1 47 ? 9.25 -3.961 -4.344 1 97.38 47 SER B C 1
ATOM 3346 O O . SER B 1 47 ? 8.547 -3.352 -5.156 1 97.38 47 SER B O 1
ATOM 3348 N N . LEU B 1 48 ? 10.367 -4.539 -4.613 1 98.06 48 LEU B N 1
ATOM 3349 C CA . LEU B 1 48 ? 10.93 -4.41 -5.953 1 98.06 48 LEU B CA 1
ATOM 3350 C C . LEU B 1 48 ? 10.062 -5.125 -6.98 1 98.06 48 LEU B C 1
ATOM 3352 O O . LEU B 1 48 ? 9.867 -4.625 -8.094 1 98.06 48 LEU B O 1
ATOM 3356 N N . ASP B 1 49 ? 9.531 -6.293 -6.637 1 97.94 49 ASP B N 1
ATOM 3357 C CA . ASP B 1 49 ? 8.633 -7.02 -7.531 1 97.94 49 ASP B CA 1
ATOM 3358 C C . ASP B 1 49 ? 7.398 -6.188 -7.867 1 97.94 49 ASP B C 1
ATOM 3360 O O . ASP B 1 49 ? 6.973 -6.137 -9.023 1 97.94 49 ASP B O 1
ATOM 3364 N N . ARG B 1 50 ? 6.824 -5.559 -6.859 1 98.19 50 ARG B N 1
ATOM 3365 C CA . ARG B 1 50 ? 5.652 -4.719 -7.078 1 98.19 50 ARG B CA 1
ATOM 3366 C C . ARG B 1 50 ? 5.988 -3.531 -7.977 1 98.19 50 ARG B C 1
ATOM 3368 O O . ARG B 1 50 ? 5.246 -3.221 -8.906 1 98.19 50 ARG B O 1
ATOM 3375 N N . ILE B 1 51 ? 7.102 -2.873 -7.688 1 98.44 51 ILE B N 1
ATOM 3376 C CA . ILE B 1 51 ? 7.527 -1.7 -8.445 1 98.44 51 ILE B CA 1
ATOM 3377 C C . ILE B 1 51 ? 7.766 -2.086 -9.906 1 98.44 51 ILE B C 1
ATOM 3379 O O . ILE B 1 51 ? 7.289 -1.406 -10.812 1 98.44 51 ILE B O 1
ATOM 3383 N N . MET B 1 52 ? 8.469 -3.178 -10.156 1 98.44 52 MET B N 1
ATOM 3384 C CA . MET B 1 52 ? 8.75 -3.635 -11.516 1 98.44 52 MET B CA 1
ATOM 3385 C C . MET B 1 52 ? 7.461 -4.047 -12.219 1 98.44 52 MET B C 1
ATOM 3387 O O . MET B 1 52 ? 7.297 -3.789 -13.414 1 98.44 52 MET B O 1
ATOM 3391 N N . GLY B 1 53 ? 6.551 -4.703 -11.477 1 97.88 53 GLY B N 1
ATOM 3392 C CA . GLY B 1 53 ? 5.262 -5.074 -12.031 1 97.88 53 GLY B CA 1
ATOM 3393 C C . GLY B 1 53 ? 4.438 -3.881 -12.484 1 97.88 53 GLY B C 1
ATOM 3394 O O . GLY B 1 53 ? 3.904 -3.871 -13.594 1 97.88 53 GLY B O 1
ATOM 3395 N N . GLU B 1 54 ? 4.359 -2.861 -11.68 1 97.88 54 GLU B N 1
ATOM 3396 C CA . GLU B 1 54 ? 3.557 -1.678 -11.977 1 97.88 54 GLU B CA 1
ATOM 3397 C C . GLU B 1 54 ? 4.23 -0.804 -13.031 1 97.88 54 GLU B C 1
ATOM 3399 O O . GLU B 1 54 ? 3.557 -0.111 -13.797 1 97.88 54 GLU B O 1
ATOM 3404 N N . ALA B 1 55 ? 5.555 -0.885 -13.125 1 97 55 ALA B N 1
ATOM 3405 C CA . ALA B 1 55 ? 6.293 -0.068 -14.086 1 97 55 ALA B CA 1
ATOM 3406 C C . ALA B 1 55 ? 6.355 -0.746 -15.445 1 97 55 ALA B C 1
ATOM 3408 O O . ALA B 1 55 ? 6.613 -0.093 -16.469 1 97 55 ALA B O 1
ATOM 3409 N N . GLY B 1 56 ? 6.164 -2.051 -15.422 1 95.31 56 GLY B N 1
ATOM 3410 C CA . GLY B 1 56 ? 6.289 -2.801 -16.656 1 95.31 56 GLY B CA 1
ATOM 3411 C C . GLY B 1 56 ? 7.719 -2.9 -17.156 1 95.31 56 GLY B C 1
ATOM 3412 O O . GLY B 1 56 ? 7.965 -2.855 -18.359 1 95.31 56 GLY B O 1
ATOM 3413 N N . LEU B 1 57 ? 8.695 -2.943 -16.281 1 96.44 57 LEU B N 1
ATOM 3414 C CA . LEU B 1 57 ? 10.109 -3.07 -16.609 1 96.44 57 LEU B CA 1
ATOM 3415 C C . LEU B 1 57 ? 10.805 -4.035 -15.656 1 96.44 57 LEU B C 1
ATOM 3417 O O . LEU B 1 57 ? 10.781 -3.838 -14.438 1 96.44 57 LEU B O 1
ATOM 3421 N N . TRP B 1 58 ? 11.414 -5.059 -16.188 1 96.81 58 TRP B N 1
ATOM 3422 C CA . TRP B 1 58 ? 12.094 -6.055 -15.367 1 96.81 58 TRP B CA 1
ATOM 3423 C C . TRP B 1 58 ? 13.586 -5.77 -15.289 1 96.81 58 TRP B C 1
ATOM 3425 O O . TRP B 1 58 ? 14.336 -6.078 -16.219 1 96.81 58 TRP B O 1
ATOM 3435 N N . ASP B 1 59 ? 14.07 -5.223 -14.266 1 97.25 59 ASP B N 1
ATOM 3436 C CA . ASP B 1 59 ? 15.453 -4.918 -13.906 1 97.25 59 ASP B CA 1
ATOM 3437 C C . ASP B 1 59 ? 15.578 -4.625 -12.414 1 97.25 59 ASP B C 1
ATOM 3439 O O . ASP B 1 59 ? 15.305 -3.508 -11.969 1 97.25 59 ASP B O 1
ATOM 3443 N N . GLU B 1 60 ? 16.047 -5.59 -11.672 1 96.88 60 GLU B N 1
ATOM 3444 C CA . GLU B 1 60 ? 16.062 -5.488 -10.211 1 96.88 60 GLU B CA 1
ATOM 3445 C C . GLU B 1 60 ? 16.984 -4.355 -9.758 1 96.88 60 GLU B C 1
ATOM 3447 O O . GLU B 1 60 ? 16.688 -3.688 -8.758 1 96.88 60 GLU B O 1
ATOM 3452 N N . THR B 1 61 ? 18.031 -4.156 -10.438 1 96.31 61 THR B N 1
ATOM 3453 C CA . THR B 1 61 ? 18.969 -3.111 -10.062 1 96.31 61 THR B CA 1
ATOM 3454 C C . THR B 1 61 ? 18.359 -1.729 -10.273 1 96.31 61 THR B C 1
ATOM 3456 O O . THR B 1 61 ? 18.438 -0.87 -9.391 1 96.31 61 THR B O 1
ATOM 3459 N N . LEU B 1 62 ? 17.781 -1.516 -11.406 1 96.62 62 LEU B N 1
ATOM 3460 C CA . LEU B 1 62 ? 17.125 -0.235 -11.672 1 96.62 62 LEU B CA 1
ATOM 3461 C C . LEU B 1 62 ? 15.961 -0.002 -10.719 1 96.62 62 LEU B C 1
ATOM 3463 O O . LEU B 1 62 ? 15.727 1.129 -10.289 1 96.62 62 LEU B O 1
ATOM 3467 N N . ALA B 1 63 ? 15.25 -1.072 -10.43 1 98.12 63 ALA B N 1
ATOM 3468 C CA . ALA B 1 63 ? 14.156 -0.954 -9.469 1 98.12 63 ALA B CA 1
ATOM 3469 C C . ALA B 1 63 ? 14.68 -0.559 -8.086 1 98.12 63 ALA B C 1
ATOM 3471 O O . ALA B 1 63 ? 14.055 0.241 -7.387 1 98.12 63 ALA B O 1
ATOM 3472 N N . ALA B 1 64 ? 15.812 -1.127 -7.699 1 96.75 64 ALA B N 1
ATOM 3473 C CA . ALA B 1 64 ? 16.438 -0.771 -6.426 1 96.75 64 ALA B CA 1
ATOM 3474 C C . ALA B 1 64 ? 16.859 0.696 -6.41 1 96.75 64 ALA B C 1
ATOM 3476 O O . ALA B 1 64 ? 16.672 1.389 -5.406 1 96.75 64 ALA B O 1
ATOM 3477 N N . TYR B 1 65 ? 17.438 1.146 -7.543 1 94.38 65 TYR B N 1
ATOM 3478 C CA . TYR B 1 65 ? 17.781 2.557 -7.656 1 94.38 65 TYR B CA 1
ATOM 3479 C C . TYR B 1 65 ? 16.562 3.443 -7.465 1 94.38 65 TYR B C 1
ATOM 3481 O O . TYR B 1 65 ? 16.609 4.414 -6.707 1 94.38 65 TYR B O 1
ATOM 3489 N N . ALA B 1 66 ? 15.516 3.146 -8.18 1 95.19 66 ALA B N 1
ATOM 3490 C CA . ALA B 1 66 ? 14.289 3.938 -8.125 1 95.19 66 ALA B CA 1
ATOM 3491 C C . ALA B 1 66 ? 13.719 3.963 -6.707 1 95.19 66 ALA B C 1
ATOM 3493 O O . ALA B 1 66 ? 13.266 5.008 -6.23 1 95.19 66 ALA B O 1
ATOM 3494 N N . PHE B 1 67 ? 13.742 2.814 -6.059 1 96.44 67 PHE B N 1
ATOM 3495 C CA . PHE B 1 67 ? 13.203 2.678 -4.711 1 96.44 67 PHE B CA 1
ATOM 3496 C C . PHE B 1 67 ? 14 3.516 -3.719 1 96.44 67 PHE B C 1
ATOM 3498 O O . PHE B 1 67 ? 13.422 4.219 -2.887 1 96.44 67 PHE B O 1
ATOM 3505 N N . LEU B 1 68 ? 15.25 3.445 -3.803 1 92.88 68 LEU B N 1
ATOM 3506 C CA . LEU B 1 68 ? 16.141 4.238 -2.959 1 92.88 68 LEU B CA 1
ATOM 3507 C C . LEU B 1 68 ? 15.961 5.73 -3.24 1 92.88 68 LEU B C 1
ATOM 3509 O O . LEU B 1 68 ? 15.828 6.531 -2.311 1 92.88 68 LEU B O 1
ATOM 3513 N N . GLN B 1 69 ? 15.953 6.062 -4.512 1 89.25 69 GLN B N 1
ATOM 3514 C CA . GLN B 1 69 ? 15.812 7.457 -4.918 1 89.25 69 GLN B CA 1
ATOM 3515 C C . GLN B 1 69 ? 14.477 8.039 -4.461 1 89.25 69 GLN B C 1
ATOM 3517 O O . GLN B 1 69 ? 14.398 9.219 -4.113 1 89.25 69 GLN B O 1
ATOM 3522 N N . ALA B 1 70 ? 13.492 7.23 -4.391 1 91.75 70 ALA B N 1
ATOM 3523 C CA . ALA B 1 70 ? 12.156 7.664 -4.016 1 91.75 70 ALA B CA 1
ATOM 3524 C C . ALA B 1 70 ? 11.984 7.684 -2.5 1 91.75 70 ALA B C 1
ATOM 3526 O O . ALA B 1 70 ? 10.93 8.047 -1.988 1 91.75 70 ALA B O 1
ATOM 3527 N N . GLY B 1 71 ? 12.969 7.254 -1.764 1 90.12 71 GLY B N 1
ATOM 3528 C CA . GLY B 1 71 ? 12.867 7.191 -0.314 1 90.12 71 GLY B CA 1
ATOM 3529 C C . GLY B 1 71 ? 11.828 6.199 0.174 1 90.12 71 GLY B C 1
ATOM 3530 O O . GLY B 1 71 ? 11.219 6.398 1.226 1 90.12 71 GLY B O 1
ATOM 3531 N N . GLY B 1 72 ? 11.492 5.203 -0.659 1 93.56 72 GLY B N 1
ATOM 3532 C CA . GLY B 1 72 ? 10.562 4.156 -0.272 1 93.56 72 GLY B CA 1
ATOM 3533 C C . GLY B 1 72 ? 9.148 4.398 -0.774 1 93.56 72 GLY B C 1
ATOM 3534 O O . GLY B 1 72 ? 8.258 3.572 -0.559 1 93.56 72 GLY B O 1
ATOM 3535 N N . ASP B 1 73 ? 8.938 5.473 -1.458 1 94.38 73 ASP B N 1
ATOM 3536 C CA . ASP B 1 73 ? 7.613 5.762 -2.006 1 94.38 73 ASP B CA 1
ATOM 3537 C C . ASP B 1 73 ? 7.359 4.961 -3.279 1 94.38 73 ASP B C 1
ATOM 3539 O O . ASP B 1 73 ? 7.961 5.23 -4.32 1 94.38 73 ASP B O 1
ATOM 3543 N N . TYR B 1 74 ? 6.422 4.023 -3.273 1 96.44 74 TYR B N 1
ATOM 3544 C CA . TYR B 1 74 ? 6.145 3.146 -4.406 1 96.44 74 TYR B CA 1
ATOM 3545 C C . TYR B 1 74 ? 5.723 3.953 -5.629 1 96.44 74 TYR B C 1
ATOM 3547 O O . TYR B 1 74 ? 6.199 3.705 -6.738 1 96.44 74 TYR B O 1
ATOM 3555 N N . ALA B 1 75 ? 4.816 4.879 -5.406 1 95.38 75 ALA B N 1
ATOM 3556 C CA . ALA B 1 75 ? 4.289 5.641 -6.535 1 95.38 75 ALA B CA 1
ATOM 3557 C C . ALA B 1 75 ? 5.402 6.395 -7.254 1 95.38 75 ALA B C 1
ATOM 3559 O O . ALA B 1 75 ? 5.449 6.418 -8.484 1 95.38 75 ALA B O 1
ATOM 3560 N N . GLU B 1 76 ? 6.27 7.023 -6.488 1 94 76 GLU B N 1
ATOM 3561 C CA . GLU B 1 76 ? 7.395 7.75 -7.066 1 94 76 GLU B CA 1
ATOM 3562 C C . GLU B 1 76 ? 8.391 6.801 -7.727 1 94 76 GLU B C 1
ATOM 3564 O O . GLU B 1 76 ? 8.945 7.117 -8.781 1 94 76 GLU B O 1
ATOM 3569 N N . ALA B 1 77 ? 8.68 5.707 -7.098 1 96.5 77 ALA B N 1
ATOM 3570 C CA . ALA B 1 77 ? 9.602 4.727 -7.664 1 96.5 77 ALA B CA 1
ATOM 3571 C C . ALA B 1 77 ? 9.094 4.207 -9.008 1 96.5 77 ALA B C 1
ATOM 3573 O O . ALA B 1 77 ? 9.867 4.051 -9.953 1 96.5 77 ALA B O 1
ATOM 3574 N N . VAL B 1 78 ? 7.801 3.912 -9.086 1 97.5 78 VAL B N 1
ATOM 3575 C CA . VAL B 1 78 ? 7.184 3.449 -10.328 1 97.5 78 VAL B CA 1
ATOM 3576 C C . VAL B 1 78 ? 7.301 4.531 -11.398 1 97.5 78 VAL B C 1
ATOM 3578 O O . VAL B 1 78 ? 7.598 4.234 -12.555 1 97.5 78 VAL B O 1
ATOM 3581 N N . HIS B 1 79 ? 7.043 5.766 -10.984 1 94.88 79 HIS B N 1
ATOM 3582 C CA . HIS B 1 79 ? 7.16 6.883 -11.914 1 94.88 79 HIS B CA 1
ATOM 3583 C C . HIS B 1 79 ? 8.57 6.988 -12.477 1 94.88 79 HIS B C 1
ATOM 3585 O O . HIS B 1 79 ? 8.75 7.176 -13.68 1 94.88 79 HIS B O 1
ATOM 3591 N N . LEU B 1 80 ? 9.578 6.879 -11.617 1 94 80 LEU B N 1
ATOM 3592 C CA . LEU B 1 80 ? 10.977 6.945 -12.023 1 94 80 LEU B CA 1
ATOM 3593 C C . LEU B 1 80 ? 11.312 5.836 -13.016 1 94 80 LEU B C 1
ATOM 3595 O O . LEU B 1 80 ? 11.961 6.082 -14.031 1 94 80 LEU B O 1
ATOM 3599 N N . LEU B 1 81 ? 10.844 4.68 -12.719 1 96.06 81 LEU B N 1
ATOM 3600 C CA . LEU B 1 81 ? 11.156 3.529 -13.555 1 96.06 81 LEU B CA 1
ATOM 3601 C C . LEU B 1 81 ? 10.43 3.621 -14.898 1 96.06 81 LEU B C 1
ATOM 3603 O O . LEU B 1 81 ? 10.992 3.266 -15.93 1 96.06 81 LEU B O 1
ATOM 3607 N N . ARG B 1 82 ? 9.195 4.047 -14.906 1 94.62 82 ARG B N 1
ATOM 3608 C CA . ARG B 1 82 ? 8.453 4.219 -16.156 1 94.62 82 ARG B CA 1
ATOM 3609 C C . ARG B 1 82 ? 9.078 5.316 -17.016 1 94.62 82 ARG B C 1
ATOM 3611 O O . ARG B 1 82 ? 9.102 5.215 -18.25 1 94.62 82 ARG B O 1
ATOM 3618 N N . ALA B 1 83 ? 9.438 6.414 -16.344 1 92.69 83 ALA B N 1
ATOM 3619 C CA . ALA B 1 83 ? 10.125 7.477 -17.078 1 92.69 83 ALA B CA 1
ATOM 3620 C C . ALA B 1 83 ? 11.391 6.957 -17.75 1 92.69 83 ALA B C 1
ATOM 3622 O O . ALA B 1 83 ? 11.68 7.289 -18.906 1 92.69 83 ALA B O 1
ATOM 3623 N N . HIS B 1 84 ? 12.109 6.152 -17.062 1 93.25 84 HIS B N 1
ATOM 3624 C CA . HIS B 1 84 ? 13.312 5.555 -17.625 1 93.25 84 HIS B CA 1
ATOM 3625 C C . HIS B 1 84 ? 12.969 4.637 -18.797 1 93.25 84 HIS B C 1
ATOM 3627 O O . HIS B 1 84 ? 13.633 4.68 -19.844 1 93.25 84 HIS B O 1
ATOM 3633 N N . ARG B 1 85 ? 11.992 3.822 -18.609 1 93.12 85 ARG B N 1
ATOM 3634 C CA . ARG B 1 85 ? 11.555 2.889 -19.641 1 93.12 85 ARG B CA 1
ATOM 3635 C C . ARG B 1 85 ? 11.242 3.619 -20.953 1 93.12 85 ARG B C 1
ATOM 3637 O O . ARG B 1 85 ? 11.523 3.111 -22.031 1 93.12 85 ARG B O 1
ATOM 3644 N N . SER B 1 86 ? 10.656 4.801 -20.828 1 89.06 86 SER B N 1
ATOM 3645 C CA . SER B 1 86 ? 10.242 5.559 -22 1 89.06 86 SER B CA 1
ATOM 3646 C C . SER B 1 86 ? 11.453 6.059 -22.797 1 89.06 86 SER B C 1
ATOM 3648 O O . SER B 1 86 ? 11.32 6.445 -23.953 1 89.06 86 SER B O 1
ATOM 3650 N N . THR B 1 87 ? 12.617 6.055 -22.172 1 90 87 THR B N 1
ATOM 3651 C CA . THR B 1 87 ? 13.82 6.52 -22.859 1 90 87 THR B CA 1
ATOM 3652 C C . THR B 1 87 ? 14.523 5.363 -23.562 1 90 87 THR B C 1
ATOM 3654 O O . THR B 1 87 ? 15.43 5.582 -24.359 1 90 87 THR B O 1
ATOM 3657 N N . LEU B 1 88 ? 14.133 4.203 -23.25 1 90.62 88 LEU B N 1
ATOM 3658 C CA . LEU B 1 88 ? 14.82 3.033 -23.797 1 90.62 88 LEU B CA 1
ATOM 3659 C C . LEU B 1 88 ? 14.336 2.715 -25.203 1 90.62 88 LEU B C 1
ATOM 3661 O O . LEU B 1 88 ? 13.141 2.84 -25.5 1 90.62 88 LEU B O 1
ATOM 3665 N N . PRO B 1 89 ? 15.242 2.332 -26.094 1 91.75 89 PRO B N 1
ATOM 3666 C CA . PRO B 1 89 ? 14.805 1.889 -27.422 1 91.75 89 PRO B CA 1
ATOM 3667 C C . PRO B 1 89 ? 14.086 0.54 -27.375 1 91.75 89 PRO B C 1
ATOM 3669 O O . PRO B 1 89 ? 14.375 -0.295 -26.516 1 91.75 89 PRO B O 1
ATOM 3672 N N . ARG B 1 90 ? 13.172 0.349 -28.25 1 89.88 90 ARG B N 1
ATOM 3673 C CA . ARG B 1 90 ? 12.523 -0.945 -28.438 1 89.88 90 ARG B CA 1
ATOM 3674 C C . ARG B 1 90 ? 13.219 -1.748 -29.531 1 89.88 90 ARG B C 1
ATOM 3676 O O . ARG B 1 90 ? 13.078 -1.445 -30.719 1 89.88 90 ARG B O 1
ATOM 3683 N N . LEU B 1 91 ? 13.844 -2.777 -29.109 1 89.5 91 LEU B N 1
ATOM 3684 C CA . LEU B 1 91 ? 14.742 -3.492 -30 1 89.5 91 LEU B CA 1
ATOM 3685 C C . LEU B 1 91 ? 14.039 -4.684 -30.641 1 89.5 91 LEU B C 1
ATOM 3687 O O . LEU B 1 91 ? 14.281 -5.008 -31.812 1 89.5 91 LEU B O 1
ATOM 3691 N N . ALA B 1 92 ? 13.266 -5.367 -29.922 1 91.88 92 ALA B N 1
ATOM 3692 C CA . ALA B 1 92 ? 12.609 -6.57 -30.406 1 91.88 92 ALA B CA 1
ATOM 3693 C C . ALA B 1 92 ? 11.359 -6.887 -29.594 1 91.88 92 ALA B C 1
ATOM 3695 O O . ALA B 1 92 ? 11.203 -6.391 -28.469 1 91.88 92 ALA B O 1
ATOM 3696 N N . VAL B 1 93 ? 10.5 -7.59 -30.172 1 91.12 93 VAL B N 1
ATOM 3697 C CA . VAL B 1 93 ? 9.359 -8.188 -29.484 1 91.12 93 VAL B CA 1
ATOM 3698 C C . VAL B 1 93 ? 9.633 -9.664 -29.219 1 91.12 93 VAL B C 1
ATOM 3700 O O . VAL B 1 93 ? 10.086 -10.391 -30.109 1 91.12 93 VAL B O 1
ATOM 3703 N N . SER B 1 94 ? 9.414 -10.039 -28.031 1 93.31 94 SER B N 1
ATOM 3704 C CA . SER B 1 94 ? 9.695 -11.43 -27.672 1 93.31 94 SER B CA 1
ATOM 3705 C C . SER B 1 94 ? 8.688 -12.383 -28.297 1 93.31 94 SER B C 1
ATOM 3707 O O . SER B 1 94 ? 7.578 -11.977 -28.641 1 93.31 94 SER B O 1
ATOM 3709 N N . GLU B 1 95 ? 9.133 -13.672 -28.438 1 93.44 95 GLU B N 1
ATOM 3710 C CA . GLU B 1 95 ? 8.164 -14.734 -28.688 1 93.44 95 GLU B CA 1
ATOM 3711 C C . GLU B 1 95 ? 7.207 -14.898 -27.516 1 93.44 95 GLU B C 1
ATOM 3713 O O . GLU B 1 95 ? 7.574 -14.625 -26.375 1 93.44 95 GLU B O 1
ATOM 3718 N N . PRO B 1 96 ? 5.965 -15.273 -27.812 1 91.19 96 PRO B N 1
ATOM 3719 C CA . PRO B 1 96 ? 5.059 -15.516 -26.688 1 91.19 96 PRO B CA 1
ATOM 3720 C C . PRO B 1 96 ? 5.598 -16.562 -25.703 1 91.19 96 PRO B C 1
ATOM 3722 O O . PRO B 1 96 ? 6.18 -17.562 -26.125 1 91.19 96 PRO B O 1
ATOM 3725 N N . VAL B 1 97 ? 5.441 -16.297 -24.469 1 90.12 97 VAL B N 1
ATOM 3726 C CA . VAL B 1 97 ? 5.891 -17.219 -23.438 1 90.12 97 VAL B CA 1
ATOM 3727 C C . VAL B 1 97 ? 4.848 -18.312 -23.234 1 90.12 97 VAL B C 1
ATOM 3729 O O . VAL B 1 97 ? 3.645 -18.047 -23.234 1 90.12 97 VAL B O 1
ATOM 3732 N N . ASP B 1 98 ? 5.383 -19.578 -23.188 1 84.06 98 ASP B N 1
ATOM 3733 C CA . ASP B 1 98 ? 4.527 -20.672 -22.75 1 84.06 98 ASP B CA 1
ATOM 3734 C C . ASP B 1 98 ? 4.605 -20.859 -21.234 1 84.06 98 ASP B C 1
ATOM 3736 O O . ASP B 1 98 ? 5.605 -21.359 -20.719 1 84.06 98 ASP B O 1
ATOM 3740 N N . ALA B 1 99 ? 3.602 -20.5 -20.547 1 82.69 99 ALA B N 1
ATOM 3741 C CA . ALA B 1 99 ? 3.582 -20.531 -19.094 1 82.69 99 ALA B CA 1
ATOM 3742 C C . ALA B 1 99 ? 3.779 -21.953 -18.562 1 82.69 99 ALA B C 1
ATOM 3744 O O . ALA B 1 99 ? 4.195 -22.156 -17.422 1 82.69 99 ALA B O 1
ATOM 3745 N N . ARG B 1 100 ? 3.557 -22.969 -19.391 1 82.12 100 ARG B N 1
ATOM 3746 C CA . ARG B 1 100 ? 3.748 -24.344 -18.984 1 82.12 100 ARG B CA 1
ATOM 3747 C C . ARG B 1 100 ? 5.227 -24.672 -18.797 1 82.12 100 ARG B C 1
ATOM 3749 O O . ARG B 1 100 ? 5.578 -25.641 -18.125 1 82.12 100 ARG B O 1
ATOM 3756 N N . SER B 1 101 ? 6.023 -23.906 -19.406 1 84.75 101 SER B N 1
ATOM 3757 C CA . SER B 1 101 ? 7.461 -24.125 -19.344 1 84.75 101 SER B CA 1
ATOM 3758 C C . SER B 1 101 ? 8.078 -23.406 -18.156 1 84.75 101 SER B C 1
ATOM 3760 O O . SER B 1 101 ? 9.305 -23.406 -17.984 1 84.75 101 SER B O 1
ATOM 3762 N N . MET B 1 102 ? 7.277 -22.844 -17.312 1 89.44 102 MET B N 1
ATOM 3763 C CA . MET B 1 102 ? 7.758 -22.094 -16.156 1 89.44 102 MET B CA 1
ATOM 3764 C C . MET B 1 102 ? 8.547 -22.984 -15.219 1 89.44 102 MET B C 1
ATOM 3766 O O . MET B 1 102 ? 8.141 -24.125 -14.945 1 89.44 102 MET B O 1
ATOM 3770 N N . GLN B 1 103 ? 9.742 -22.562 -14.945 1 89.81 103 GLN B N 1
ATOM 3771 C CA . GLN B 1 103 ? 10.414 -23.172 -13.797 1 89.81 103 GLN B CA 1
ATOM 3772 C C . GLN B 1 103 ? 9.781 -22.719 -12.484 1 89.81 103 GLN B C 1
ATOM 3774 O O . GLN B 1 103 ? 10.062 -21.625 -12 1 89.81 103 GLN B O 1
ATOM 3779 N N . ILE B 1 104 ? 9.086 -23.562 -11.867 1 87.75 104 ILE B N 1
ATOM 3780 C CA . ILE B 1 104 ? 8.164 -23.219 -10.789 1 87.75 104 ILE B CA 1
ATOM 3781 C C . ILE B 1 104 ? 8.938 -23.047 -9.484 1 87.75 104 ILE B C 1
ATOM 3783 O O . ILE B 1 104 ? 9.734 -23.922 -9.109 1 87.75 104 ILE B O 1
ATOM 3787 N N . LEU B 1 105 ? 8.719 -21.969 -8.859 1 85.75 105 LEU B N 1
ATOM 3788 C CA . LEU B 1 105 ? 9.234 -21.719 -7.523 1 85.75 105 LEU B CA 1
ATOM 3789 C C . LEU B 1 105 ? 8.141 -21.875 -6.477 1 85.75 105 LEU B C 1
ATOM 3791 O O . LEU B 1 105 ? 8.43 -22.172 -5.312 1 85.75 105 LEU B O 1
ATOM 3795 N N . ARG B 1 106 ? 6.957 -21.656 -6.91 1 87 106 ARG B N 1
ATOM 3796 C CA . ARG B 1 106 ? 5.781 -21.766 -6.055 1 87 106 ARG B CA 1
ATOM 3797 C C . ARG B 1 106 ? 4.543 -22.141 -6.867 1 87 106 ARG B C 1
ATOM 3799 O O . ARG B 1 106 ? 4.359 -21.641 -7.98 1 87 106 ARG B O 1
ATOM 3806 N N . ARG B 1 107 ? 3.77 -23.031 -6.277 1 87.38 107 ARG B N 1
ATOM 3807 C CA . ARG B 1 107 ? 2.549 -23.469 -6.949 1 87.38 107 ARG B CA 1
ATOM 3808 C C . ARG B 1 107 ? 1.495 -23.906 -5.938 1 87.38 107 ARG B C 1
ATOM 3810 O O . ARG B 1 107 ? 1.757 -24.766 -5.094 1 87.38 107 ARG B O 1
ATOM 3817 N N . ILE B 1 108 ? 0.374 -23.266 -6.004 1 86.19 108 ILE B N 1
ATOM 3818 C CA . ILE B 1 108 ? -0.763 -23.594 -5.152 1 86.19 108 ILE B CA 1
ATOM 3819 C C . ILE B 1 108 ? -1.985 -23.891 -6.016 1 86.19 108 ILE B C 1
ATOM 3821 O O . ILE B 1 108 ? -2.279 -23.156 -6.961 1 86.19 108 ILE B O 1
ATOM 3825 N N . VAL B 1 109 ? -2.637 -25 -5.68 1 86.56 109 VAL B N 1
ATOM 3826 C CA . VAL B 1 109 ? -3.828 -25.406 -6.422 1 86.56 109 VAL B CA 1
ATOM 3827 C C . VAL B 1 109 ? -5.008 -25.562 -5.465 1 86.56 109 VAL B C 1
ATOM 3829 O O . VAL B 1 109 ? -5.355 -26.688 -5.082 1 86.56 109 VAL B O 1
ATOM 3832 N N . PRO B 1 110 ? -5.738 -24.5 -5.188 1 84.81 110 PRO B N 1
ATOM 3833 C CA . PRO B 1 110 ? -6.844 -24.547 -4.227 1 84.81 110 PRO B CA 1
ATOM 3834 C C . PRO 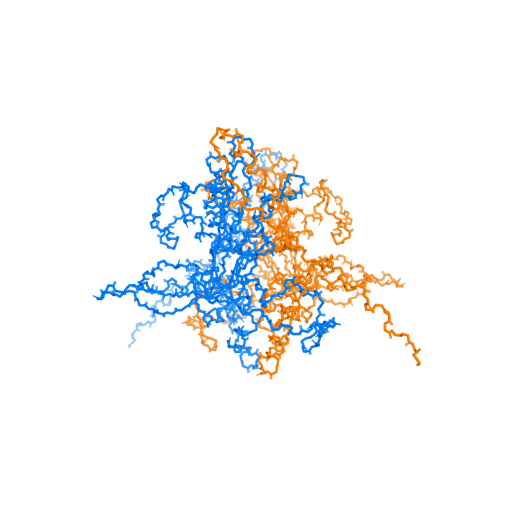B 1 110 ? -8 -25.438 -4.695 1 84.81 110 PRO B C 1
ATOM 3836 O O . PRO B 1 110 ? -8.719 -26 -3.871 1 84.81 110 PRO B O 1
ATOM 3839 N N . ALA B 1 111 ? -8.188 -25.594 -5.941 1 85.19 111 ALA B N 1
ATOM 3840 C CA . ALA B 1 111 ? -9.359 -26.25 -6.516 1 85.19 111 ALA B CA 1
ATOM 3841 C C . ALA B 1 111 ? -9.211 -27.781 -6.465 1 85.19 111 ALA B C 1
ATOM 3843 O O . ALA B 1 111 ? -10.18 -28.5 -6.668 1 85.19 111 ALA B O 1
ATOM 3844 N N . HIS B 1 112 ? -8.039 -28.203 -6.141 1 78.62 112 HIS B N 1
ATOM 3845 C CA . HIS B 1 112 ? -7.812 -29.641 -6.211 1 78.62 112 HIS B CA 1
ATOM 3846 C C . HIS B 1 112 ? -7.004 -30.125 -5.016 1 78.62 112 HIS B C 1
ATOM 3848 O O . HIS B 1 112 ? -5.988 -29.531 -4.66 1 78.62 112 HIS B O 1
ATOM 3854 N N . ARG B 1 113 ? -7.434 -31.156 -4.453 1 71.75 113 ARG B N 1
ATOM 3855 C CA . ARG B 1 113 ? -6.77 -31.719 -3.283 1 71.75 113 ARG B CA 1
ATOM 3856 C C . ARG B 1 113 ? -5.41 -32.312 -3.65 1 71.75 113 ARG B C 1
ATOM 3858 O O . ARG B 1 113 ? -4.43 -32.125 -2.926 1 71.75 113 ARG B O 1
ATOM 3865 N N . SER B 1 114 ? -5.375 -33.062 -4.762 1 70.19 114 SER B N 1
ATOM 3866 C CA . SER B 1 114 ? -4.164 -33.719 -5.242 1 70.19 114 SER B CA 1
ATOM 3867 C C . SER B 1 114 ? -3.932 -33.438 -6.723 1 70.19 114 SER B C 1
ATOM 3869 O O . SER B 1 114 ? -4.078 -34.312 -7.562 1 70.19 114 SER B O 1
ATOM 3871 N N . PRO B 1 115 ? -3.486 -32.219 -6.879 1 69.44 115 PRO B N 1
ATOM 3872 C CA . PRO B 1 115 ? -3.285 -31.844 -8.281 1 69.44 115 PRO B CA 1
ATOM 3873 C C . PRO B 1 115 ? -2.1 -32.562 -8.914 1 69.44 115 PRO B C 1
ATOM 3875 O O . PRO B 1 115 ? -1.246 -33.094 -8.203 1 69.44 115 PRO B O 1
ATOM 3878 N N . ASP B 1 116 ? -2.275 -32.656 -10.234 1 68.88 116 ASP B N 1
ATOM 3879 C CA . ASP B 1 116 ? -1.112 -33.156 -10.961 1 68.88 116 ASP B CA 1
ATOM 3880 C C . ASP B 1 116 ? 0.091 -32.219 -10.773 1 68.88 116 ASP B C 1
ATOM 3882 O O . ASP B 1 116 ? -0.031 -31.016 -10.883 1 68.88 116 ASP B O 1
ATOM 3886 N N . GLY B 1 117 ? 1.212 -32.812 -10.297 1 65.94 117 GLY B N 1
ATOM 3887 C CA . GLY B 1 117 ? 2.412 -32.031 -10.039 1 65.94 117 GLY B CA 1
ATOM 3888 C C . GLY B 1 117 ? 2.533 -31.609 -8.586 1 65.94 117 GLY B C 1
ATOM 3889 O O . GLY B 1 117 ? 1.691 -31.953 -7.758 1 65.94 117 GLY B O 1
ATOM 3890 N N . PRO B 1 118 ? 3.562 -30.922 -8.289 1 67.06 118 PRO B N 1
ATOM 3891 C CA . PRO B 1 118 ? 3.842 -30.594 -6.887 1 67.06 118 PRO B CA 1
ATOM 3892 C C . PRO B 1 118 ? 3.027 -29.406 -6.387 1 67.06 118 PRO B C 1
ATOM 3894 O O . PRO B 1 118 ? 2.744 -28.469 -7.156 1 67.06 118 PRO B O 1
ATOM 3897 N N . GLN B 1 119 ? 2.438 -29.5 -5.203 1 71.38 119 GLN B N 1
ATOM 3898 C CA . GLN B 1 119 ? 2.068 -28.328 -4.414 1 71.38 119 GLN B CA 1
ATOM 3899 C C . GLN B 1 119 ? 3.273 -27.766 -3.666 1 71.38 119 GLN B C 1
ATOM 3901 O O . GLN B 1 119 ? 3.857 -28.453 -2.82 1 71.38 119 GLN B O 1
ATOM 3906 N N . LEU B 1 120 ? 3.672 -26.594 -4.176 1 72.75 120 LEU B N 1
ATOM 3907 C CA . LEU B 1 120 ? 4.871 -25.953 -3.629 1 72.75 120 LEU B CA 1
ATOM 3908 C C . LEU B 1 120 ? 4.535 -24.609 -2.99 1 72.75 120 LEU B C 1
ATOM 3910 O O . LEU B 1 120 ? 4.27 -23.641 -3.693 1 72.75 120 LEU B O 1
ATOM 3914 N N . LEU B 1 121 ? 4.551 -24.594 -1.731 1 71.38 121 LEU B N 1
ATOM 3915 C CA . LEU B 1 121 ? 4.227 -23.328 -1.059 1 71.38 121 LEU B CA 1
ATOM 3916 C C . LEU B 1 121 ? 5.352 -22.312 -1.227 1 71.38 121 LEU B C 1
ATOM 3918 O O . LEU B 1 121 ? 5.098 -21.125 -1.347 1 71.38 121 LEU B O 1
ATOM 3922 N N . GLY B 1 122 ? 6.539 -22.812 -1.385 1 67.31 122 GLY B N 1
ATOM 3923 C CA . GLY B 1 122 ? 7.668 -21.906 -1.487 1 67.31 122 GLY B CA 1
ATOM 3924 C C . GLY B 1 122 ? 7.789 -20.969 -0.301 1 67.31 122 GLY B C 1
ATOM 3925 O O . GLY B 1 122 ? 7.164 -21.188 0.738 1 67.31 122 GLY B O 1
ATOM 3926 N N . ALA B 1 123 ? 8.688 -20.016 -0.47 1 67.06 123 ALA B N 1
ATOM 3927 C CA . ALA B 1 123 ? 8.844 -18.969 0.552 1 67.06 123 ALA B CA 1
ATOM 3928 C C . ALA B 1 123 ? 7.668 -18 0.542 1 67.06 123 ALA B C 1
ATOM 3930 O O . ALA B 1 123 ? 7.461 -17.281 -0.433 1 67.06 123 ALA B O 1
ATOM 3931 N N . THR B 1 124 ? 6.828 -18.203 1.611 1 73.31 124 THR B N 1
ATOM 3932 C CA . THR B 1 124 ? 5.676 -17.312 1.688 1 73.31 124 THR B CA 1
ATOM 3933 C C . THR B 1 124 ? 5.34 -16.984 3.141 1 73.31 124 THR B C 1
ATOM 3935 O O . THR B 1 124 ? 5.504 -17.828 4.027 1 73.31 124 THR B O 1
ATOM 3938 N N . VAL B 1 125 ? 4.875 -15.812 3.262 1 68.81 125 VAL B N 1
ATOM 3939 C CA . VAL B 1 125 ? 4.496 -15.367 4.602 1 68.81 125 VAL B CA 1
ATOM 3940 C C . VAL B 1 125 ? 3.02 -15.664 4.848 1 68.81 125 VAL B C 1
ATOM 3942 O O . VAL B 1 125 ? 2.498 -15.398 5.93 1 68.81 125 VAL B O 1
ATOM 3945 N N . ASP B 1 126 ? 2.445 -16.344 4.023 1 71 126 ASP B N 1
ATOM 3946 C CA . ASP B 1 126 ? 1.005 -16.578 4.086 1 71 126 ASP B CA 1
ATOM 3947 C C . ASP B 1 126 ? 0.624 -17.359 5.34 1 71 126 ASP B C 1
ATOM 3949 O O . ASP B 1 126 ? -0.477 -17.188 5.871 1 71 126 ASP B O 1
ATOM 3953 N N . TYR B 1 127 ? 1.559 -18.141 5.797 1 67.94 127 TYR B N 1
ATOM 3954 C CA . TYR B 1 127 ? 1.219 -19.078 6.863 1 67.94 127 TYR B CA 1
ATOM 3955 C C . TYR B 1 127 ? 2.018 -18.781 8.125 1 67.94 127 TYR B C 1
ATOM 3957 O O . TYR B 1 127 ? 1.958 -19.547 9.094 1 67.94 127 TYR B O 1
ATOM 3965 N N . THR B 1 128 ? 2.705 -17.719 8.086 1 69.69 128 THR B N 1
ATOM 3966 C CA . THR B 1 128 ? 3.502 -17.328 9.25 1 69.69 128 THR B CA 1
ATOM 3967 C C . THR B 1 128 ? 2.641 -16.609 10.273 1 69.69 128 THR B C 1
ATOM 3969 O O . THR B 1 128 ? 1.719 -15.875 9.914 1 69.69 128 THR B O 1
ATOM 3972 N N . ALA B 1 129 ? 2.973 -16.922 11.5 1 72.38 129 ALA B N 1
ATOM 3973 C CA . ALA B 1 129 ? 2.312 -16.172 12.562 1 72.38 129 ALA B CA 1
ATOM 3974 C C . ALA B 1 129 ? 2.648 -14.68 12.477 1 72.38 129 ALA B C 1
ATOM 3976 O O . ALA B 1 129 ? 3.789 -14.312 12.18 1 72.38 129 ALA B O 1
ATOM 3977 N N . ARG B 1 130 ? 1.674 -14.008 12.602 1 79.81 130 ARG B N 1
ATOM 3978 C CA . ARG B 1 130 ? 1.871 -12.562 12.508 1 79.81 130 ARG B CA 1
ATOM 3979 C C . ARG B 1 130 ? 2.232 -11.969 13.867 1 79.81 130 ARG B C 1
ATOM 3981 O O . ARG B 1 130 ? 1.462 -11.195 14.445 1 79.81 130 ARG B O 1
ATOM 3988 N N . ILE B 1 131 ? 3.436 -12.305 14.312 1 81.75 131 ILE B N 1
ATOM 3989 C CA . ILE B 1 131 ? 4.027 -11.805 15.547 1 81.75 131 ILE B CA 1
ATOM 3990 C C . ILE B 1 131 ? 5.215 -10.898 15.227 1 81.75 131 ILE B C 1
ATOM 3992 O O . ILE B 1 131 ? 6.195 -11.344 14.625 1 81.75 131 ILE B O 1
ATOM 3996 N N . LEU B 1 132 ? 5.07 -9.719 15.602 1 88.06 132 LEU B N 1
ATOM 3997 C CA . LEU B 1 132 ? 6.129 -8.742 15.352 1 88.06 132 LEU B CA 1
ATOM 3998 C C . LEU B 1 132 ? 7.367 -9.062 16.188 1 88.06 132 LEU B C 1
ATOM 4000 O O . LEU B 1 132 ? 7.258 -9.391 17.359 1 88.06 132 LEU B O 1
ATOM 4004 N N . ARG B 1 133 ? 8.469 -9.023 15.555 1 80.75 133 ARG B N 1
ATOM 4005 C CA . ARG B 1 133 ? 9.727 -9.352 16.234 1 80.75 133 ARG B CA 1
ATOM 4006 C C . ARG B 1 133 ? 10.82 -8.359 15.859 1 80.75 133 ARG B C 1
ATOM 4008 O O . ARG B 1 133 ? 10.805 -7.781 14.773 1 80.75 133 ARG B O 1
ATOM 4015 N N . ARG B 1 134 ? 11.727 -8.219 16.781 1 82.94 134 ARG B N 1
ATOM 4016 C CA . ARG B 1 134 ? 12.922 -7.441 16.484 1 82.94 134 ARG B CA 1
ATOM 4017 C C . ARG B 1 134 ? 13.828 -8.195 15.516 1 82.94 134 ARG B C 1
ATOM 4019 O O . ARG B 1 134 ? 13.93 -9.422 15.578 1 82.94 134 ARG B O 1
ATOM 4026 N N . PRO B 1 135 ? 14.484 -7.402 14.664 1 78.25 135 PRO B N 1
ATOM 4027 C CA . PRO B 1 135 ? 15.422 -8.086 13.773 1 78.25 135 PRO B CA 1
ATOM 4028 C C . PRO B 1 135 ? 16.453 -8.93 14.523 1 78.25 135 PRO B C 1
ATOM 4030 O O . PRO B 1 135 ? 17.016 -8.477 15.516 1 78.25 135 PRO B O 1
ATOM 4033 N N . GLY B 1 136 ? 16.625 -10.07 14.055 1 72.94 136 GLY B N 1
ATOM 4034 C CA . GLY B 1 136 ? 17.594 -10.953 14.688 1 72.94 136 GLY B CA 1
ATOM 4035 C C . GLY B 1 136 ? 16.969 -11.859 15.742 1 72.94 136 GLY B C 1
ATOM 4036 O O . GLY B 1 136 ? 17.562 -12.867 16.125 1 72.94 136 GLY B O 1
ATOM 4037 N N . GLU B 1 137 ? 15.766 -11.516 16.109 1 75.38 137 GLU B N 1
ATOM 4038 C CA . GLU B 1 137 ? 15.094 -12.352 17.109 1 75.38 137 GLU B CA 1
ATOM 4039 C C . GLU B 1 137 ? 14.492 -13.594 16.453 1 75.38 137 GLU B C 1
ATOM 4041 O O . GLU B 1 137 ? 13.984 -13.531 15.336 1 75.38 137 GLU B O 1
ATOM 4046 N N . GLY B 1 138 ? 14.609 -14.703 17.109 1 65.38 138 GLY B N 1
ATOM 4047 C CA . GLY B 1 138 ? 14.07 -15.953 16.594 1 65.38 138 GLY B CA 1
ATOM 4048 C C . GLY B 1 138 ? 12.555 -16 16.609 1 65.38 138 GLY B C 1
ATOM 4049 O O . GLY B 1 138 ? 11.906 -15.102 17.172 1 65.38 138 GLY B O 1
ATOM 4050 N N . ASP B 1 139 ? 12.039 -16.859 15.875 1 65.19 139 ASP B N 1
ATOM 4051 C CA . ASP B 1 139 ? 10.594 -17.062 15.82 1 65.19 139 ASP B CA 1
ATOM 4052 C C . ASP B 1 139 ? 10.055 -17.547 17.172 1 65.19 139 ASP B C 1
ATOM 4054 O O . ASP B 1 139 ? 10.57 -18.5 17.75 1 65.19 139 ASP B O 1
ATOM 4058 N N . PRO B 1 140 ? 9.227 -16.75 17.609 1 60.81 140 PRO B N 1
ATOM 4059 C CA . PRO B 1 140 ? 8.688 -17.109 18.922 1 60.81 140 PRO B CA 1
ATOM 4060 C C . PRO B 1 140 ? 7.93 -18.438 18.906 1 60.81 140 PRO B C 1
ATOM 4062 O O . PRO B 1 140 ? 7.727 -19.047 19.953 1 60.81 140 PRO B O 1
ATOM 4065 N N . LEU B 1 141 ? 7.387 -18.672 17.859 1 61.03 141 LEU B N 1
ATOM 4066 C CA . LEU B 1 141 ? 6.656 -19.938 17.781 1 61.03 141 LEU B CA 1
ATOM 4067 C C . LEU B 1 141 ? 7.547 -21.047 17.25 1 61.03 141 LEU B C 1
ATOM 4069 O O . LEU B 1 141 ? 8.18 -20.891 16.203 1 61.03 141 LEU B O 1
ATOM 4073 N N . PRO B 1 142 ? 7.789 -22 18.062 1 53 142 PRO B N 1
ATOM 4074 C CA . PRO B 1 142 ? 8.648 -23.094 17.625 1 53 142 PRO B CA 1
ATOM 4075 C C . PRO B 1 142 ? 8.164 -23.734 16.328 1 53 142 PRO B C 1
ATOM 4077 O O . PRO B 1 142 ? 6.961 -23.969 16.156 1 53 142 PRO B O 1
ATOM 4080 N N . ILE B 1 143 ? 8.984 -23.406 15.289 1 52.88 143 ILE B N 1
ATOM 4081 C CA . ILE B 1 143 ? 8.711 -24.203 14.102 1 52.88 143 ILE B CA 1
ATOM 4082 C C . ILE B 1 143 ? 8.781 -25.688 14.445 1 52.88 143 ILE B C 1
ATOM 4084 O O . ILE B 1 143 ? 9.711 -26.141 15.117 1 52.88 143 ILE B O 1
ATOM 4088 N N . VAL B 1 144 ? 7.66 -26.312 14.617 1 48.78 144 VAL B N 1
ATOM 4089 C CA . VAL B 1 144 ? 7.645 -27.734 14.961 1 48.78 144 VAL B CA 1
ATOM 4090 C C . VAL B 1 144 ? 8.703 -28.469 14.133 1 48.78 144 VAL B C 1
ATOM 4092 O O . VAL B 1 144 ? 8.602 -28.531 12.906 1 48.78 144 VAL B O 1
ATOM 4095 N N . ASP B 1 145 ? 9.82 -28.391 14.555 1 46.34 145 ASP B N 1
ATOM 4096 C CA . ASP B 1 145 ? 10.953 -29.094 13.961 1 46.34 145 ASP B CA 1
ATOM 4097 C C . ASP B 1 145 ? 10.578 -30.547 13.633 1 46.34 145 ASP B C 1
ATOM 4099 O O . ASP B 1 145 ? 11.219 -31.172 12.789 1 46.34 145 ASP B O 1
ATOM 4103 N N . ASP B 1 146 ? 9.75 -31.062 14.477 1 43.19 146 ASP B N 1
ATOM 4104 C CA . ASP B 1 146 ? 9.734 -32.531 14.398 1 43.19 146 ASP B CA 1
ATOM 4105 C C . ASP B 1 146 ? 9.055 -33 13.117 1 43.19 146 ASP B C 1
ATOM 4107 O O . ASP B 1 146 ? 8.555 -34.125 13.047 1 43.19 146 ASP B O 1
ATOM 4111 N N . ILE B 1 147 ? 8.508 -32.188 12.484 1 44.91 147 ILE B N 1
ATOM 4112 C CA . ILE B 1 147 ? 7.973 -32.875 11.32 1 44.91 147 ILE B CA 1
ATOM 4113 C C . ILE B 1 147 ? 9.125 -33.406 10.469 1 44.91 147 ILE B C 1
ATOM 4115 O O . ILE B 1 147 ? 9.992 -32.656 10.047 1 44.91 147 ILE B O 1
ATOM 4119 N N . SER B 1 148 ? 9.516 -34.562 10.656 1 40.91 148 SER B N 1
ATOM 4120 C CA . SER B 1 148 ? 10.469 -35.344 9.859 1 40.91 148 SER B CA 1
ATOM 4121 C C . SER B 1 148 ? 10.562 -34.812 8.438 1 40.91 148 SER B C 1
ATOM 4123 O O . SER B 1 148 ? 9.547 -34.594 7.777 1 40.91 148 SER B O 1
ATOM 4125 N N . ALA B 1 149 ? 11.602 -34.062 8.25 1 45.53 149 ALA B N 1
ATOM 4126 C CA . ALA B 1 149 ? 12.047 -33.625 6.93 1 45.53 149 ALA B CA 1
ATOM 4127 C C . ALA B 1 149 ? 11.633 -34.625 5.848 1 45.53 149 ALA B C 1
ATOM 4129 O O . ALA B 1 149 ? 12.383 -35.531 5.508 1 45.53 149 ALA B O 1
ATOM 4130 N N . GLN B 1 150 ? 10.555 -35.156 5.922 1 43.88 150 GLN B N 1
ATOM 4131 C CA . GLN B 1 150 ? 10.328 -35.938 4.711 1 43.88 150 GLN B CA 1
ATOM 4132 C C . GLN B 1 150 ? 10.688 -35.125 3.461 1 43.88 150 GLN B C 1
ATOM 4134 O O . GLN B 1 150 ? 10.414 -33.938 3.387 1 43.88 150 GLN B O 1
ATOM 4139 N N . GLN B 1 151 ? 11.844 -35.625 2.867 1 47.38 151 GLN B N 1
ATOM 4140 C CA . GLN B 1 151 ? 12.273 -35.094 1.578 1 47.38 151 GLN B CA 1
ATOM 4141 C C . GLN B 1 151 ? 11.078 -34.781 0.681 1 47.38 151 GLN B C 1
ATOM 4143 O O . GLN B 1 151 ? 10.188 -35.625 0.523 1 47.38 151 GLN B O 1
ATOM 4148 N N . PRO B 1 152 ? 10.891 -33.562 0.507 1 53.06 152 PRO B N 1
ATOM 4149 C CA . PRO B 1 152 ? 9.812 -33.281 -0.443 1 53.06 152 PRO B CA 1
ATOM 4150 C C . PRO B 1 152 ? 9.828 -34.219 -1.644 1 53.06 152 PRO B C 1
ATOM 4152 O O . PRO B 1 152 ? 10.898 -34.656 -2.084 1 53.06 152 PRO B O 1
ATOM 4155 N N . PRO B 1 153 ? 8.727 -34.938 -1.927 1 52.91 153 PRO B N 1
ATOM 4156 C CA . PRO B 1 153 ? 8.703 -35.75 -3.143 1 52.91 153 PRO B CA 1
ATOM 4157 C C . PRO B 1 153 ? 9.297 -35.031 -4.352 1 52.91 153 PRO B C 1
ATOM 4159 O O . PRO B 1 153 ? 9.211 -33.812 -4.445 1 52.91 153 PRO B O 1
ATOM 4162 N N . GLU B 1 154 ? 10.297 -35.688 -4.988 1 55.81 154 GLU B N 1
ATOM 4163 C CA . GLU B 1 154 ? 10.859 -35.188 -6.238 1 55.81 154 GLU B CA 1
ATOM 4164 C C . GLU B 1 154 ? 9.844 -35.281 -7.375 1 55.81 154 GLU B C 1
ATOM 4166 O O . GLU B 1 154 ? 9.164 -36.312 -7.523 1 55.81 154 GLU B O 1
ATOM 4171 N N . TYR B 1 155 ? 9.391 -34.25 -7.742 1 58.78 155 TYR B N 1
ATOM 4172 C CA . TYR B 1 155 ? 8.508 -34.281 -8.898 1 58.78 155 TYR B CA 1
ATOM 4173 C C . TYR B 1 155 ? 9.297 -34.125 -10.195 1 58.78 155 TYR B C 1
ATOM 4175 O O . TYR B 1 155 ? 10.336 -33.469 -10.227 1 58.78 155 TYR B O 1
ATOM 4183 N N . ALA B 1 156 ? 8.969 -35.031 -11.234 1 55.19 156 ALA B N 1
ATOM 4184 C CA . ALA B 1 156 ? 9.594 -34.906 -12.547 1 55.19 156 ALA B CA 1
ATOM 4185 C C . ALA B 1 156 ? 9.391 -33.531 -13.141 1 55.19 156 ALA B C 1
ATOM 4187 O O . ALA B 1 156 ? 8.367 -32.875 -12.883 1 55.19 156 ALA B O 1
ATOM 4188 N N . ASP B 1 157 ? 10.469 -33.094 -13.711 1 58.56 157 ASP B N 1
ATOM 4189 C CA . ASP B 1 157 ? 10.438 -31.828 -14.43 1 58.56 157 ASP B CA 1
ATOM 4190 C C . ASP B 1 157 ? 9.516 -31.906 -15.648 1 58.56 157 ASP B C 1
ATOM 4192 O O . ASP B 1 157 ? 9.977 -32 -16.781 1 58.56 157 ASP B O 1
ATOM 4196 N N . GLU B 1 158 ? 8.297 -32.438 -15.508 1 56.66 158 GLU B N 1
ATOM 4197 C CA . GLU B 1 158 ? 7.355 -32.469 -16.625 1 56.66 158 GLU B CA 1
ATOM 4198 C C . GLU B 1 158 ? 6.336 -31.359 -16.531 1 56.66 158 GLU B C 1
ATOM 4200 O O . GLU B 1 158 ? 5.98 -30.938 -15.422 1 56.66 158 GLU B O 1
ATOM 4205 N N . PRO B 1 159 ? 6.094 -31 -17.75 1 61.34 159 PRO B N 1
ATOM 4206 C CA . PRO B 1 159 ? 5.074 -29.953 -17.75 1 61.34 159 PRO B CA 1
ATOM 4207 C C . PRO B 1 159 ? 3.777 -30.391 -17.078 1 61.34 159 PRO B C 1
ATOM 4209 O O . PRO B 1 159 ? 3.336 -31.531 -17.25 1 61.34 159 PRO B O 1
ATOM 4212 N N . PHE B 1 160 ? 3.439 -29.766 -16.141 1 65.69 160 PHE B N 1
ATOM 4213 C CA . PHE B 1 160 ? 2.197 -30.062 -15.445 1 65.69 160 PHE B CA 1
ATOM 4214 C C . PHE B 1 160 ? 0.993 -29.625 -16.266 1 65.69 160 PHE B C 1
ATOM 4216 O O . PHE B 1 160 ? 1.116 -28.766 -17.141 1 65.69 160 PHE B O 1
ATOM 4223 N N . GLN B 1 161 ? -0.081 -30.422 -16.156 1 69.56 161 GLN B N 1
ATOM 4224 C CA . GLN B 1 161 ? -1.341 -30.031 -16.781 1 69.56 161 GLN B CA 1
ATOM 4225 C C . GLN B 1 161 ? -2.023 -28.922 -15.992 1 69.56 161 GLN B C 1
ATOM 4227 O O . GLN B 1 161 ? -2.137 -29 -14.773 1 69.56 161 GLN B O 1
ATOM 4232 N N . ARG B 1 162 ? -2.348 -27.906 -16.719 1 79.06 162 ARG B N 1
ATOM 4233 C CA . ARG B 1 162 ? -3.125 -26.844 -16.094 1 79.06 162 ARG B CA 1
ATOM 4234 C C . ARG B 1 162 ? -4.527 -27.312 -15.742 1 79.06 162 ARG B C 1
ATOM 4236 O O . ARG B 1 162 ? -5.066 -28.219 -16.391 1 79.06 162 ARG B O 1
ATOM 4243 N N . TYR B 1 163 ? -5.027 -26.781 -14.812 1 82.69 163 TYR B N 1
ATOM 4244 C CA . TYR B 1 163 ? -6.387 -27.141 -14.422 1 82.69 163 TYR B CA 1
ATOM 4245 C C . TYR B 1 163 ? -7.387 -26.781 -15.508 1 82.69 163 TYR B C 1
ATOM 4247 O O . TYR B 1 163 ? -8.383 -27.484 -15.711 1 82.69 163 TYR B O 1
ATOM 4255 N N . SER B 1 164 ? -7.109 -25.688 -16.141 1 87.44 164 SER B N 1
ATOM 4256 C CA . SER B 1 164 ? -7.965 -25.297 -17.266 1 87.44 164 SER B CA 1
ATOM 4257 C C . SER B 1 164 ? -7.969 -26.375 -18.344 1 87.44 164 SER B C 1
ATOM 4259 O O . SER B 1 164 ? -9 -26.609 -18.984 1 87.44 164 SER B O 1
ATOM 4261 N N . ASP B 1 165 ? -6.883 -27 -18.547 1 84.19 165 ASP B N 1
ATOM 4262 C CA . ASP B 1 165 ? -6.809 -28.078 -19.531 1 84.19 165 ASP B CA 1
ATOM 4263 C C . ASP B 1 165 ? -7.676 -29.266 -19.109 1 84.19 165 ASP B C 1
ATOM 4265 O O . ASP B 1 165 ? -8.305 -29.906 -19.938 1 84.19 165 ASP B O 1
ATOM 4269 N N . PHE B 1 166 ? -7.605 -29.469 -17.859 1 83.19 166 PHE B N 1
ATOM 4270 C CA . PHE B 1 166 ? -8.43 -30.531 -17.297 1 83.19 166 PHE B CA 1
ATOM 4271 C C . PHE B 1 166 ? -9.906 -30.281 -17.562 1 83.19 166 PHE B C 1
ATOM 4273 O O . PHE B 1 166 ? -10.625 -31.188 -18 1 83.19 166 PHE B O 1
ATOM 4280 N N . LEU B 1 167 ? -10.359 -29.094 -17.344 1 88.94 167 LEU B N 1
ATOM 4281 C CA . LEU B 1 167 ? -11.75 -28.719 -17.562 1 88.94 167 LEU B CA 1
ATOM 4282 C C . LEU B 1 167 ? -12.078 -28.703 -19.047 1 88.94 167 LEU B C 1
ATOM 4284 O O . LEU B 1 167 ? -13.172 -29.109 -19.453 1 88.94 167 LEU B O 1
ATOM 4288 N N . ARG B 1 168 ? -11.188 -28.281 -19.859 1 88.88 168 ARG B N 1
ATOM 4289 C CA . ARG B 1 168 ? -11.391 -28.203 -21.297 1 88.88 168 ARG B CA 1
ATOM 4290 C C . ARG B 1 168 ? -11.539 -29.594 -21.906 1 88.88 168 ARG B C 1
ATOM 4292 O O . ARG B 1 168 ? -12.375 -29.812 -22.781 1 88.88 168 ARG B O 1
ATOM 4299 N N . GLU B 1 169 ? -10.734 -30.453 -21.531 1 87.12 169 GLU B N 1
ATOM 4300 C CA . GLU B 1 169 ? -10.766 -31.812 -22.031 1 87.12 169 GLU B CA 1
ATOM 4301 C C . GLU B 1 169 ? -12.102 -32.5 -21.75 1 87.12 169 GLU B C 1
ATOM 4303 O O . GLU B 1 169 ? -12.539 -33.375 -22.484 1 87.12 169 GLU B O 1
ATOM 4308 N N . ARG B 1 170 ? -12.695 -32 -20.766 1 87.06 170 ARG B N 1
ATOM 4309 C CA . ARG B 1 170 ? -13.977 -32.562 -20.359 1 87.06 170 ARG B CA 1
ATOM 4310 C C . ARG B 1 170 ? -15.141 -31.719 -20.844 1 87.06 170 ARG B C 1
ATOM 4312 O O . ARG B 1 170 ? -16.297 -31.938 -20.453 1 87.06 170 ARG B O 1
ATOM 4319 N N . ASP B 1 171 ? -14.797 -30.734 -21.594 1 90.81 171 ASP B N 1
ATOM 4320 C CA . ASP B 1 171 ? -15.781 -29.828 -22.188 1 90.81 171 ASP B CA 1
ATOM 4321 C C . ASP B 1 171 ? -16.578 -29.094 -21.109 1 90.81 171 ASP B C 1
ATOM 4323 O O . ASP B 1 171 ? -17.797 -28.938 -21.219 1 90.81 171 ASP B O 1
ATOM 4327 N N . LEU B 1 172 ? -15.953 -28.719 -20.062 1 93.69 172 LEU B N 1
ATOM 4328 C CA . LEU B 1 172 ? -16.594 -28.047 -18.938 1 93.69 172 LEU B CA 1
ATOM 4329 C C . LEU B 1 172 ? -16.25 -26.562 -18.922 1 93.69 172 LEU B C 1
ATOM 4331 O O . LEU B 1 172 ? -16.797 -25.797 -18.125 1 93.69 172 LEU B O 1
ATOM 4335 N N . LEU B 1 173 ? -15.406 -26.141 -19.797 1 94.19 173 LEU B N 1
ATOM 4336 C CA . LEU B 1 173 ? -14.961 -24.75 -19.812 1 94.19 173 LEU B CA 1
ATOM 4337 C C . LEU B 1 173 ? -15.578 -24 -20.984 1 94.19 173 LEU B C 1
ATOM 4339 O O . LEU B 1 173 ? -15.453 -24.422 -22.141 1 94.19 173 LEU B O 1
ATOM 4343 N N . ALA B 1 174 ? -16.219 -22.891 -20.641 1 92.44 174 ALA B N 1
ATOM 4344 C CA . ALA B 1 174 ? -16.75 -22.031 -21.703 1 92.44 174 ALA B CA 1
ATOM 4345 C C . ALA B 1 174 ? -15.617 -21.391 -22.5 1 92.44 174 ALA B C 1
ATOM 4347 O O . ALA B 1 174 ? -14.602 -20.984 -21.938 1 92.44 174 ALA B O 1
ATOM 4348 N N . PRO B 1 175 ? -15.758 -21.422 -23.75 1 84.56 175 PRO B N 1
ATOM 4349 C CA . PRO B 1 175 ? -14.719 -20.781 -24.562 1 84.56 175 PRO B CA 1
ATOM 4350 C C . PRO B 1 175 ? -14.664 -19.266 -24.375 1 84.56 175 PRO B C 1
ATOM 4352 O O . PRO B 1 175 ? -15.68 -18.656 -24.047 1 84.56 175 PRO B O 1
ATOM 4355 N N . HIS B 1 176 ? -13.422 -18.781 -24.484 1 79.88 176 HIS B N 1
ATOM 4356 C CA . HIS B 1 176 ? -13.273 -17.328 -24.547 1 79.88 176 HIS B CA 1
ATOM 4357 C C . HIS B 1 176 ? -13.469 -16.828 -25.984 1 79.88 176 HIS B C 1
ATOM 4359 O O . HIS B 1 176 ? -13 -17.453 -26.938 1 79.88 176 HIS B O 1
ATOM 4365 N N . GLU B 1 177 ? -14.375 -15.836 -26.141 1 67.5 177 GLU B N 1
ATOM 4366 C CA . GLU B 1 177 ? -14.57 -15.188 -27.438 1 67.5 177 GLU B CA 1
ATOM 4367 C C . GLU B 1 177 ? -13.789 -13.883 -27.531 1 67.5 177 GLU B C 1
ATOM 4369 O O . GLU B 1 177 ? -13.648 -13.172 -26.531 1 67.5 177 GLU B O 1
ATOM 4374 N N . PRO B 1 178 ? -13.352 -13.578 -28.672 1 62.47 178 PRO B N 1
ATOM 4375 C CA . PRO B 1 178 ? -13.32 -14.352 -29.922 1 62.47 178 PRO B CA 1
ATOM 4376 C C . PRO B 1 178 ? -12.281 -15.469 -29.875 1 62.47 178 PRO B C 1
ATOM 4378 O O . PRO B 1 178 ? -11.359 -15.438 -29.062 1 62.47 178 PRO B O 1
ATOM 4381 N N . HIS B 1 179 ? -12.453 -16.359 -30.75 1 68.06 179 HIS B N 1
ATOM 4382 C CA . HIS B 1 179 ? -11.609 -17.547 -30.812 1 68.06 179 HIS B CA 1
ATOM 4383 C C . HIS B 1 179 ? -10.273 -17.25 -31.469 1 68.06 179 HIS B C 1
ATOM 4385 O O . HIS B 1 179 ? -9.305 -18 -31.297 1 68.06 179 HIS B O 1
ATOM 4391 N N . ASP B 1 180 ? -10.32 -16.031 -32.062 1 72.62 180 ASP B N 1
ATOM 4392 C CA . ASP B 1 180 ? -9.062 -15.664 -32.719 1 72.62 180 ASP B CA 1
ATOM 4393 C C . ASP B 1 180 ? -8.078 -15.078 -31.703 1 72.62 180 ASP B C 1
ATOM 4395 O O . ASP B 1 180 ? -8.461 -14.711 -30.578 1 72.62 180 ASP B O 1
ATOM 4399 N N . ASP B 1 181 ? -6.859 -15.352 -31.828 1 78.56 181 ASP B N 1
ATOM 4400 C CA . ASP B 1 181 ? -5.781 -14.898 -30.953 1 78.56 181 ASP B CA 1
ATOM 4401 C C . ASP B 1 181 ? -4.98 -13.773 -31.609 1 78.56 181 ASP B C 1
ATOM 4403 O O . ASP B 1 181 ? -3.811 -13.961 -31.953 1 78.56 181 ASP B O 1
ATOM 4407 N N . PRO B 1 182 ? -5.676 -12.609 -31.766 1 83.31 182 PRO B N 1
ATOM 4408 C CA . PRO B 1 182 ? -4.957 -11.5 -32.375 1 83.31 182 PRO B CA 1
ATOM 4409 C C . PRO B 1 182 ? -3.768 -11.023 -31.547 1 83.31 182 PRO B C 1
ATOM 4411 O O . PRO B 1 182 ? -3.639 -11.398 -30.391 1 83.31 182 PRO B O 1
ATOM 4414 N N . GLU B 1 183 ? -2.881 -10.234 -32.25 1 87.75 183 GLU B N 1
ATOM 4415 C CA . GLU B 1 183 ? -1.769 -9.625 -31.516 1 87.75 183 GLU B CA 1
ATOM 4416 C C . GLU B 1 183 ? -2.266 -8.75 -30.375 1 87.75 183 GLU B C 1
ATOM 4418 O O . GLU B 1 183 ? -3.266 -8.039 -30.516 1 87.75 183 GLU B O 1
ATOM 4423 N N . PRO B 1 184 ? -1.606 -8.875 -29.281 1 89.25 184 PRO B N 1
ATOM 4424 C CA . PRO B 1 184 ? -2.049 -8.094 -28.125 1 89.25 184 PRO B CA 1
ATOM 4425 C C . PRO B 1 184 ? 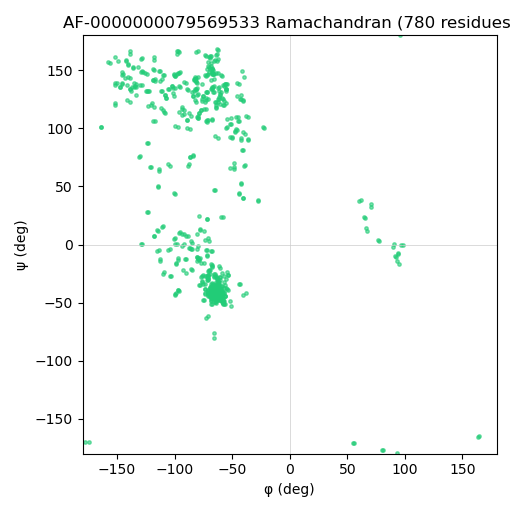-1.852 -6.59 -28.312 1 89.25 184 PRO B C 1
ATOM 4427 O O . PRO B 1 184 ? -0.941 -6.172 -29.031 1 89.25 184 PRO B O 1
ATOM 4430 N N . ILE B 1 185 ? -2.688 -5.828 -27.656 1 87.88 185 ILE B N 1
ATOM 4431 C CA . ILE B 1 185 ? -2.592 -4.371 -27.688 1 87.88 185 ILE B CA 1
ATOM 4432 C C . ILE B 1 185 ? -1.548 -3.9 -26.672 1 87.88 185 ILE B C 1
ATOM 4434 O O . ILE B 1 185 ? -1.593 -4.281 -25.5 1 87.88 185 ILE B O 1
ATOM 4438 N N . ASP B 1 186 ? -0.596 -3.164 -27.156 1 84.75 186 ASP B N 1
ATOM 4439 C CA . ASP B 1 186 ? 0.392 -2.527 -26.297 1 84.75 186 ASP B CA 1
ATOM 4440 C C . ASP B 1 186 ? -0.1 -1.165 -25.812 1 84.75 186 ASP B C 1
ATOM 4442 O O . ASP B 1 186 ? -0.114 -0.196 -26.578 1 84.75 186 ASP B O 1
ATOM 4446 N N . LEU B 1 187 ? -0.343 -1.053 -24.562 1 85.88 187 LEU B N 1
ATOM 4447 C CA . LEU B 1 187 ? -0.938 0.161 -24.016 1 85.88 187 LEU B CA 1
ATOM 4448 C C . LEU B 1 187 ? 0.101 1.271 -23.906 1 85.88 187 LEU B C 1
ATOM 4450 O O . LEU B 1 187 ? -0.251 2.439 -23.719 1 85.88 187 LEU B O 1
ATOM 4454 N N . ALA B 1 188 ? 1.341 0.946 -23.984 1 78.31 188 ALA B N 1
ATOM 4455 C CA . ALA B 1 188 ? 2.377 1.976 -24.016 1 78.31 188 ALA B CA 1
ATOM 4456 C C . ALA B 1 188 ? 2.352 2.74 -25.328 1 78.31 188 ALA B C 1
ATOM 4458 O O . ALA B 1 188 ? 2.793 3.891 -25.406 1 78.31 188 ALA B O 1
ATOM 4459 N N . LEU B 1 189 ? 1.804 2.104 -26.344 1 80.38 189 LEU B N 1
ATOM 4460 C CA . LEU B 1 189 ? 1.826 2.684 -27.688 1 80.38 189 LEU B CA 1
ATOM 4461 C C . LEU B 1 189 ? 0.431 3.129 -28.109 1 80.38 189 LEU B C 1
ATOM 4463 O O . LEU B 1 189 ? 0.288 3.992 -28.984 1 80.38 189 LEU B O 1
ATOM 4467 N N . ASN B 1 190 ? -0.549 2.465 -27.484 1 81 190 ASN B N 1
ATOM 4468 C CA . ASN B 1 190 ? -1.937 2.74 -27.828 1 81 190 ASN B CA 1
ATOM 4469 C C . ASN B 1 190 ? -2.74 3.227 -26.625 1 81 190 ASN B C 1
ATOM 4471 O O . ASN B 1 190 ? -2.896 2.5 -25.656 1 81 190 ASN B O 1
ATOM 4475 N N . PRO B 1 191 ? -3.227 4.387 -26.812 1 78.69 191 PRO B N 1
ATOM 4476 C CA . PRO B 1 191 ? -4.043 4.863 -25.688 1 78.69 191 PRO B CA 1
ATOM 4477 C C . PRO B 1 191 ? -5.281 3.996 -25.453 1 78.69 191 PRO B C 1
ATOM 4479 O O . PRO B 1 191 ? -5.777 3.359 -26.391 1 78.69 191 PRO B O 1
ATOM 4482 N N . PRO B 1 192 ? -5.766 4.055 -24.312 1 75.56 192 PRO B N 1
ATOM 4483 C CA . PRO B 1 192 ? -6.945 3.258 -23.969 1 75.56 192 PRO B CA 1
ATOM 4484 C C . PRO B 1 192 ? -8.148 3.59 -24.844 1 75.56 192 PRO B C 1
ATOM 4486 O O . PRO B 1 192 ? -8.406 4.762 -25.125 1 75.56 192 PRO B O 1
ATOM 4489 N N . ALA B 1 193 ? -8.797 2.57 -25.391 1 80.44 193 ALA B N 1
ATOM 4490 C CA . ALA B 1 193 ? -10.008 2.717 -26.188 1 80.44 193 ALA B CA 1
ATOM 4491 C C . ALA B 1 193 ? -11.07 1.704 -25.766 1 80.44 193 ALA B C 1
ATOM 4493 O O . ALA B 1 193 ? -10.742 0.614 -25.297 1 80.44 193 ALA B O 1
ATOM 4494 N N . LEU B 1 194 ? -12.273 2.232 -25.719 1 82.69 194 LEU B N 1
ATOM 4495 C CA . LEU B 1 194 ? -13.391 1.346 -25.406 1 82.69 194 LEU B CA 1
ATOM 4496 C C . LEU B 1 194 ? -14.266 1.138 -26.641 1 82.69 194 LEU B C 1
ATOM 4498 O O . LEU B 1 194 ? -14.422 2.045 -27.469 1 82.69 194 LEU B O 1
ATOM 4502 N N . PRO B 1 195 ? -14.898 -0.086 -26.859 1 84.62 195 PRO B N 1
ATOM 4503 C CA . PRO B 1 195 ? -14.672 -1.286 -26.062 1 84.62 195 PRO B CA 1
ATOM 4504 C C . PRO B 1 195 ? -13.25 -1.839 -26.219 1 84.62 195 PRO B C 1
ATOM 4506 O O . PRO B 1 195 ? -12.664 -1.735 -27.297 1 84.62 195 PRO B O 1
ATOM 4509 N N . ALA B 1 196 ? -12.781 -2.406 -25.125 1 86.56 196 ALA B N 1
ATOM 4510 C CA . ALA B 1 196 ? -11.398 -2.869 -25.125 1 86.56 196 ALA B CA 1
ATOM 4511 C C . ALA B 1 196 ? -11.32 -4.379 -25.328 1 86.56 196 ALA B C 1
ATOM 4513 O O . ALA B 1 196 ? -12.109 -5.129 -24.75 1 86.56 196 ALA B O 1
ATOM 4514 N N . PRO B 1 197 ? -10.398 -4.777 -26.219 1 89 197 PRO B N 1
ATOM 4515 C CA . PRO B 1 197 ? -10.164 -6.223 -26.297 1 89 197 PRO B CA 1
ATOM 4516 C C . PRO B 1 197 ? -9.586 -6.801 -25.016 1 89 197 PRO B C 1
ATOM 4518 O O . PRO B 1 197 ? -9.023 -6.066 -24.203 1 89 197 PRO B O 1
ATOM 4521 N N . ARG B 1 198 ? -9.719 -8.086 -24.797 1 92.19 198 ARG B N 1
ATOM 4522 C CA . ARG B 1 198 ? -9.289 -8.766 -23.578 1 92.19 198 ARG B CA 1
ATOM 4523 C C . ARG B 1 198 ? -7.805 -8.539 -23.312 1 92.19 198 ARG B C 1
ATOM 4525 O O . ARG B 1 198 ? -7.383 -8.391 -22.156 1 92.19 198 ARG B O 1
ATOM 4532 N N . SER B 1 199 ? -7.008 -8.516 -24.406 1 92.31 199 SER B N 1
ATOM 4533 C CA . SER B 1 199 ? -5.574 -8.312 -24.234 1 92.31 199 SER B CA 1
ATOM 4534 C C . SER B 1 199 ? -5.285 -6.941 -23.625 1 92.31 199 SER B C 1
ATOM 4536 O O . SER B 1 199 ? -4.348 -6.789 -22.844 1 92.31 199 SER B O 1
ATOM 4538 N N . ALA B 1 200 ? -6.051 -5.957 -23.984 1 94.31 200 ALA B N 1
ATOM 4539 C CA . ALA B 1 200 ? -5.887 -4.617 -23.422 1 94.31 200 ALA B CA 1
ATOM 4540 C C . ALA B 1 200 ? -6.27 -4.598 -21.953 1 94.31 200 ALA B C 1
ATOM 4542 O O . ALA B 1 200 ? -5.605 -3.945 -21.141 1 94.31 200 ALA B O 1
ATOM 4543 N N . LEU B 1 201 ? -7.344 -5.289 -21.609 1 95.38 201 LEU B N 1
ATOM 4544 C CA . LEU B 1 201 ? -7.77 -5.371 -20.219 1 95.38 201 LEU B CA 1
ATOM 4545 C C . LEU B 1 201 ? -6.695 -6.027 -19.359 1 95.38 201 LEU B C 1
ATOM 4547 O O . LEU B 1 201 ? -6.359 -5.523 -18.297 1 95.38 201 LEU B O 1
ATOM 4551 N N . LEU B 1 202 ? -6.188 -7.113 -19.859 1 95.94 202 LEU B N 1
ATOM 4552 C CA . LEU B 1 202 ? -5.16 -7.84 -19.125 1 95.94 202 LEU B CA 1
ATOM 4553 C C . LEU B 1 202 ? -3.891 -7.004 -19 1 95.94 202 LEU B C 1
ATOM 4555 O O . LEU B 1 202 ? -3.244 -7.008 -17.938 1 95.94 202 LEU B O 1
ATOM 4559 N N . SER B 1 203 ? -3.537 -6.344 -20.078 1 95.5 203 SER B N 1
ATOM 4560 C CA . SER B 1 203 ? -2.367 -5.473 -20.047 1 95.5 203 SER B CA 1
ATOM 4561 C C . SER B 1 203 ? -2.543 -4.355 -19.016 1 95.5 203 SER B C 1
ATOM 4563 O O . SER B 1 203 ? -1.626 -4.066 -18.234 1 95.5 203 SER B O 1
ATOM 4565 N N . ALA B 1 204 ? -3.732 -3.707 -19.016 1 96.19 204 ALA B N 1
ATOM 4566 C CA . ALA B 1 204 ? -4.02 -2.633 -18.062 1 96.19 204 ALA B CA 1
ATOM 4567 C C . ALA B 1 204 ? -3.912 -3.129 -16.625 1 96.19 204 ALA B C 1
ATOM 4569 O O . ALA B 1 204 ? -3.344 -2.447 -15.773 1 96.19 204 ALA B O 1
ATOM 4570 N N . MET B 1 205 ? -4.379 -4.281 -16.391 1 97.94 205 MET B N 1
ATOM 4571 C CA . MET B 1 205 ? -4.379 -4.809 -15.031 1 97.94 205 MET B CA 1
ATOM 4572 C C . MET B 1 205 ? -2.982 -5.262 -14.617 1 97.94 205 MET B C 1
ATOM 4574 O O . MET B 1 205 ? -2.607 -5.148 -13.445 1 97.94 205 MET B O 1
ATOM 4578 N N . SER B 1 206 ? -2.236 -5.773 -15.562 1 97.44 206 SER B N 1
ATOM 4579 C CA . SER B 1 206 ? -0.875 -6.184 -15.227 1 97.44 206 SER B CA 1
ATOM 4580 C C . SER B 1 206 ? -0.033 -4.996 -14.781 1 97.44 206 SER B C 1
ATOM 4582 O O . SER B 1 206 ? 0.878 -5.148 -13.961 1 97.44 206 SER B O 1
ATOM 4584 N N . LEU B 1 207 ? -0.341 -3.818 -15.297 1 96.56 207 LEU B N 1
ATOM 4585 C CA . LEU B 1 207 ? 0.409 -2.605 -14.984 1 96.56 207 LEU B CA 1
ATOM 4586 C C . LEU B 1 207 ? -0.289 -1.8 -13.891 1 96.56 207 LEU B C 1
ATOM 4588 O O . LEU B 1 207 ? 0.227 -0.772 -13.445 1 96.56 207 LEU B O 1
ATOM 4592 N N . ALA B 1 208 ? -1.393 -2.254 -13.391 1 97.94 208 ALA B N 1
ATOM 4593 C CA . ALA B 1 208 ? -2.248 -1.507 -12.469 1 97.94 208 ALA B CA 1
ATOM 4594 C C . ALA B 1 208 ? -1.562 -1.301 -11.125 1 97.94 208 ALA B C 1
ATOM 4596 O O . ALA B 1 208 ? -0.711 -2.1 -10.727 1 97.94 208 ALA B O 1
ATOM 4597 N N . GLU B 1 209 ? -1.866 -0.157 -10.516 1 98.06 209 GLU B N 1
ATOM 4598 C CA . GLU B 1 209 ? -1.503 -0.01 -9.109 1 98.06 209 GLU B CA 1
ATOM 4599 C C . GLU B 1 209 ? -2.125 -1.116 -8.258 1 98.06 209 GLU B C 1
ATOM 4601 O O . GLU B 1 209 ? -3.34 -1.319 -8.289 1 98.06 209 GLU B O 1
ATOM 4606 N N . THR B 1 210 ? -1.333 -1.861 -7.531 1 98 210 THR B N 1
ATOM 4607 C CA . THR B 1 210 ? -1.725 -3.123 -6.914 1 98 210 THR B CA 1
ATOM 4608 C C . THR B 1 210 ? -2.814 -2.898 -5.871 1 98 210 THR B C 1
ATOM 4610 O O . THR B 1 210 ? -3.818 -3.613 -5.852 1 98 210 THR B O 1
ATOM 4613 N N . GLY B 1 211 ? -2.625 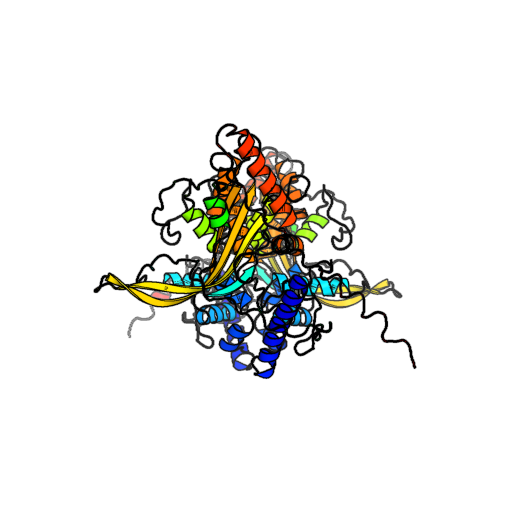-1.936 -4.977 1 96.69 211 GLY B N 1
ATOM 4614 C CA . GLY B 1 211 ? -3.637 -1.652 -3.969 1 96.69 211 GLY B CA 1
ATOM 4615 C C . GLY B 1 211 ? -4.973 -1.25 -4.566 1 96.69 211 GLY B C 1
ATOM 4616 O O . GLY B 1 211 ? -6.027 -1.671 -4.082 1 96.69 211 GLY B O 1
ATOM 4617 N N . GLY B 1 212 ? -4.926 -0.406 -5.582 1 96.88 212 GLY B N 1
ATOM 4618 C CA . GLY B 1 212 ? -6.133 0.005 -6.281 1 96.88 212 GLY B CA 1
ATOM 4619 C C . GLY B 1 212 ? -6.859 -1.148 -6.945 1 96.88 212 GLY B C 1
ATOM 4620 O O . GLY B 1 212 ? -8.086 -1.232 -6.883 1 96.88 212 GLY B O 1
ATOM 4621 N N . LEU B 1 213 ? -6.098 -2.023 -7.578 1 98 213 LEU B N 1
ATOM 4622 C CA . LEU B 1 213 ? -6.688 -3.172 -8.258 1 98 213 LEU B CA 1
ATOM 4623 C C . LEU B 1 213 ? -7.332 -4.125 -7.25 1 98 213 LEU B C 1
ATOM 4625 O O . LEU B 1 213 ? -8.438 -4.617 -7.477 1 98 213 LEU B O 1
ATOM 4629 N N . VAL B 1 214 ? -6.648 -4.379 -6.148 1 97.5 214 VAL B N 1
ATOM 4630 C CA . VAL B 1 214 ? -7.18 -5.246 -5.102 1 97.5 214 VAL B CA 1
ATOM 4631 C C . VAL B 1 214 ? -8.43 -4.613 -4.488 1 97.5 214 VAL B C 1
ATOM 4633 O O . VAL B 1 214 ? -9.406 -5.309 -4.207 1 97.5 214 VAL B O 1
ATOM 4636 N N . GLY B 1 215 ? -8.359 -3.318 -4.285 1 94.94 215 GLY B N 1
ATOM 4637 C CA . GLY B 1 215 ? -9.531 -2.617 -3.789 1 94.94 215 GLY B CA 1
ATOM 4638 C C . GLY B 1 215 ? -10.727 -2.709 -4.727 1 94.94 215 GLY B C 1
ATOM 4639 O O . GLY B 1 215 ? -11.859 -2.887 -4.281 1 94.94 215 GLY B O 1
ATOM 4640 N N . MET B 1 216 ? -10.492 -2.555 -5.992 1 93.88 216 MET B N 1
ATOM 4641 C CA . MET B 1 216 ? -11.539 -2.666 -7 1 93.88 216 MET B CA 1
ATOM 4642 C C . MET B 1 216 ? -12.141 -4.07 -7.012 1 93.88 216 MET B C 1
ATOM 4644 O O . MET B 1 216 ? -13.359 -4.23 -7.086 1 93.88 216 MET B O 1
ATOM 4648 N N . TRP B 1 217 ? -11.305 -5.051 -6.996 1 95.62 217 TRP B N 1
ATOM 4649 C CA . TRP B 1 217 ? -11.75 -6.438 -6.922 1 95.62 217 TRP B CA 1
ATOM 4650 C C . TRP B 1 217 ? -12.617 -6.664 -5.684 1 95.62 217 TRP B C 1
ATOM 4652 O O . TRP B 1 217 ? -13.711 -7.23 -5.777 1 95.62 217 TRP B O 1
ATOM 4662 N N . TYR B 1 218 ? -12.125 -6.184 -4.5 1 94.81 218 TYR B N 1
ATOM 4663 C CA . TYR B 1 218 ? -12.82 -6.391 -3.234 1 94.81 218 TYR B CA 1
ATOM 4664 C C . TYR B 1 218 ? -14.211 -5.762 -3.27 1 94.81 218 TYR B C 1
ATOM 4666 O O . TYR B 1 218 ? -15.18 -6.359 -2.789 1 94.81 218 TYR B O 1
ATOM 4674 N N . ARG B 1 219 ? -14.312 -4.605 -3.863 1 90.06 219 ARG B N 1
ATOM 4675 C CA . ARG B 1 219 ? -15.602 -3.934 -4.035 1 90.06 219 ARG B CA 1
ATOM 4676 C C . ARG B 1 219 ? -16.531 -4.762 -4.91 1 90.06 219 ARG B C 1
ATOM 4678 O O . ARG B 1 219 ? -17.734 -4.809 -4.668 1 90.06 219 ARG B O 1
ATOM 4685 N N . SER B 1 220 ? -16 -5.379 -5.863 1 87.06 220 SER B N 1
ATOM 4686 C CA . SER B 1 220 ? -16.797 -6.117 -6.836 1 87.06 220 SER B CA 1
ATOM 4687 C C . SER B 1 220 ? -17.406 -7.371 -6.219 1 87.06 220 SER B C 1
ATOM 4689 O O . SER B 1 220 ? -18.453 -7.844 -6.66 1 87.06 220 SER B O 1
ATOM 4691 N N . ILE B 1 221 ? -16.781 -7.887 -5.211 1 85.75 221 ILE B N 1
ATOM 4692 C CA . ILE B 1 221 ? -17.266 -9.156 -4.684 1 85.75 221 ILE B CA 1
ATOM 4693 C C . ILE B 1 221 ? -18.141 -8.906 -3.457 1 85.75 221 ILE B C 1
ATOM 4695 O O . ILE B 1 221 ? -18.844 -9.812 -2.994 1 85.75 221 ILE B O 1
ATOM 4699 N N . LEU B 1 222 ? -17.984 -7.641 -2.951 1 80.94 222 LEU B N 1
ATOM 4700 C CA . LEU B 1 222 ? -18.797 -7.328 -1.784 1 80.94 222 LEU B CA 1
ATOM 4701 C C . LEU B 1 222 ? -20.234 -6.984 -2.197 1 80.94 222 LEU B C 1
ATOM 4703 O O . LEU B 1 222 ? -20.438 -6.137 -3.066 1 80.94 222 LEU B O 1
ATOM 4707 N N . GLY B 1 223 ? -21.141 -7.723 -1.963 1 63.06 223 GLY B N 1
ATOM 4708 C CA . GLY B 1 223 ? -22.547 -7.465 -2.236 1 63.06 223 GLY B CA 1
ATOM 4709 C C . GLY B 1 223 ? -23.094 -6.289 -1.459 1 63.06 223 GLY B C 1
ATOM 4710 O O . GLY B 1 223 ? -22.391 -5.695 -0.637 1 63.06 223 GLY B O 1
ATOM 4711 N N . PRO B 1 224 ? -24.203 -5.922 -1.853 1 58.06 224 PRO B N 1
ATOM 4712 C CA . PRO B 1 224 ? -24.844 -4.773 -1.211 1 58.06 224 PRO B CA 1
ATOM 4713 C C . PRO B 1 224 ? -24.969 -4.934 0.303 1 58.06 224 PRO B C 1
ATOM 4715 O O . PRO B 1 224 ? -25.031 -3.938 1.029 1 58.06 224 PRO B O 1
ATOM 4718 N N . ASP B 1 225 ? -24.953 -6.102 0.62 1 57.47 225 ASP B N 1
ATOM 4719 C CA . ASP B 1 225 ? -25.125 -6.367 2.045 1 57.47 225 ASP B CA 1
ATOM 4720 C C . ASP B 1 225 ? -23.766 -6.496 2.746 1 57.47 225 ASP B C 1
ATOM 4722 O O . ASP B 1 225 ? -23.719 -6.699 3.961 1 57.47 225 ASP B O 1
ATOM 4726 N N . GLY B 1 226 ? -22.844 -6.379 1.995 1 61.28 226 GLY B N 1
ATOM 4727 C CA . GLY B 1 226 ? -21.516 -6.43 2.59 1 61.28 226 GLY B CA 1
ATOM 4728 C C . GLY B 1 226 ? -20.938 -7.828 2.641 1 61.28 226 GLY B C 1
ATOM 4729 O O . GLY B 1 226 ? -19.812 -8.023 3.104 1 61.28 226 GLY B O 1
ATOM 4730 N N . TYR B 1 227 ? -21.719 -8.672 2.156 1 59.25 227 TYR B N 1
ATOM 4731 C CA . TYR B 1 227 ? -21.219 -10.039 2.154 1 59.25 227 TYR B CA 1
ATOM 4732 C C . TYR B 1 227 ? -20.5 -10.352 0.844 1 59.25 227 TYR B C 1
ATOM 4734 O O . TYR B 1 227 ? -20.953 -9.953 -0.23 1 59.25 227 TYR B O 1
ATOM 4742 N N . ALA B 1 228 ? -19.438 -11.039 0.987 1 69.06 228 ALA B N 1
ATOM 4743 C CA . ALA B 1 228 ? -18.594 -11.328 -0.17 1 69.06 228 ALA B CA 1
ATOM 4744 C C . ALA B 1 228 ? -19.094 -12.555 -0.926 1 69.06 228 ALA B C 1
ATOM 4746 O O . ALA B 1 228 ? -19.516 -13.539 -0.314 1 69.06 228 ALA B O 1
ATOM 4747 N N . ASP B 1 229 ? -19.188 -12.344 -2.191 1 68.38 229 ASP B N 1
ATOM 4748 C CA . ASP B 1 229 ? -19.5 -13.453 -3.092 1 68.38 229 ASP B CA 1
ATOM 4749 C C . ASP B 1 229 ? -18.281 -14.336 -3.32 1 68.38 229 ASP B C 1
ATOM 4751 O O . ASP B 1 229 ? -17.25 -13.867 -3.814 1 68.38 229 ASP B O 1
ATOM 4755 N N . GLU B 1 230 ? -18.406 -15.578 -2.861 1 66.31 230 GLU B N 1
ATOM 4756 C CA . GLU B 1 230 ? -17.312 -16.531 -2.984 1 66.31 230 GLU B CA 1
ATOM 4757 C C . GLU B 1 230 ? -17.516 -17.469 -4.172 1 66.31 230 GLU B C 1
ATOM 4759 O O . GLU B 1 230 ? -17.203 -18.656 -4.102 1 66.31 230 GLU B O 1
ATOM 4764 N N . SER B 1 231 ? -17.906 -16.859 -5.156 1 80.56 231 SER B N 1
ATOM 4765 C CA . SER B 1 231 ? -18.281 -17.703 -6.281 1 80.56 231 SER B CA 1
ATOM 4766 C C . SER B 1 231 ? -17.062 -18.031 -7.156 1 80.56 231 SER B C 1
ATOM 4768 O O . SER B 1 231 ? -17.156 -18.875 -8.055 1 80.56 231 SER B O 1
ATOM 4770 N N . VAL B 1 232 ? -15.992 -17.516 -6.852 1 91.31 232 VAL B N 1
ATOM 4771 C CA . VAL B 1 232 ? -14.805 -17.75 -7.676 1 91.31 232 VAL B CA 1
ATOM 4772 C C . VAL B 1 232 ? -13.828 -18.656 -6.93 1 91.31 232 VAL B C 1
ATOM 4774 O O . VAL B 1 232 ? -13.555 -18.438 -5.742 1 91.31 232 VAL B O 1
ATOM 4777 N N . THR B 1 233 ? -13.406 -19.672 -7.578 1 93.44 233 THR B N 1
ATOM 4778 C CA . THR B 1 233 ? -12.398 -20.578 -7.035 1 93.44 233 THR B CA 1
ATOM 4779 C C . THR B 1 233 ? -11.086 -20.453 -7.801 1 93.44 233 THR B C 1
ATOM 4781 O O . THR B 1 233 ? -11.07 -20.5 -9.031 1 93.44 233 THR B O 1
ATOM 4784 N N . LEU B 1 234 ? -10 -20.328 -7.016 1 94.19 234 LEU B N 1
ATOM 4785 C CA . LEU B 1 234 ? -8.703 -20.297 -7.68 1 94.19 234 LEU B CA 1
ATOM 4786 C C . LEU B 1 234 ? -8.32 -21.688 -8.195 1 94.19 234 LEU B C 1
ATOM 4788 O O . LEU B 1 234 ? -8.406 -22.672 -7.465 1 94.19 234 LEU B O 1
ATOM 4792 N N . GLY B 1 235 ? -8.07 -21.75 -9.523 1 92.75 235 GLY B N 1
ATOM 4793 C CA . GLY B 1 235 ? -7.539 -22.984 -10.086 1 92.75 235 GLY B CA 1
ATOM 4794 C C . GLY B 1 235 ? -6.094 -23.25 -9.695 1 92.75 235 GLY B C 1
ATOM 4795 O O . GLY B 1 235 ? -5.801 -24.203 -8.984 1 92.75 235 GLY B O 1
ATOM 4796 N N . GLU B 1 236 ? -5.293 -22.281 -10.148 1 91.81 236 GLU B N 1
ATOM 4797 C CA . GLU B 1 236 ? -3.863 -22.391 -9.875 1 91.81 236 GLU B CA 1
ATOM 4798 C C . GLU B 1 236 ? -3.236 -21 -9.703 1 91.81 236 GLU B C 1
ATOM 4800 O O . GLU B 1 236 ? -3.578 -20.062 -10.422 1 91.81 236 GLU B O 1
ATOM 4805 N N . VAL B 1 237 ? -2.373 -20.906 -8.648 1 92.94 237 VAL B N 1
ATOM 4806 C CA . VAL B 1 237 ? -1.492 -19.766 -8.438 1 92.94 237 VAL B CA 1
ATOM 4807 C C . VAL B 1 237 ? -0.035 -20.203 -8.5 1 92.94 237 VAL B C 1
ATOM 4809 O O . VAL B 1 237 ? 0.384 -21.078 -7.746 1 92.94 237 VAL B O 1
ATOM 4812 N N . ARG B 1 238 ? 0.692 -19.641 -9.484 1 92.38 238 ARG B N 1
ATOM 4813 C CA . ARG B 1 238 ? 2.076 -20.062 -9.664 1 92.38 238 ARG B CA 1
ATOM 4814 C C . ARG B 1 238 ? 3.02 -18.875 -9.719 1 92.38 238 ARG B C 1
ATOM 4816 O O . ARG B 1 238 ? 2.623 -17.781 -10.117 1 92.38 238 ARG B O 1
ATOM 4823 N N . HIS B 1 239 ? 4.184 -19.078 -9.258 1 92.62 239 HIS B N 1
ATOM 4824 C CA . HIS B 1 239 ? 5.312 -18.156 -9.336 1 92.62 239 HIS B CA 1
ATOM 4825 C C . HIS B 1 239 ? 6.578 -18.875 -9.789 1 92.62 239 HIS B C 1
ATOM 4827 O O . HIS B 1 239 ? 6.871 -19.984 -9.328 1 92.62 239 HIS B O 1
ATOM 4833 N N . GLY B 1 240 ? 7.215 -18.297 -10.828 1 93.06 240 GLY B N 1
ATOM 4834 C CA . GLY B 1 240 ? 8.422 -18.922 -11.32 1 93.06 240 GLY B CA 1
ATOM 4835 C C . GLY B 1 240 ? 9.125 -18.125 -12.398 1 93.06 240 GLY B C 1
ATOM 4836 O O . GLY B 1 240 ? 8.82 -16.938 -12.594 1 93.06 240 GLY B O 1
ATOM 4837 N N . THR B 1 241 ? 10.133 -18.812 -13 1 94.38 241 THR B N 1
ATOM 4838 C CA . THR B 1 241 ? 10.938 -18.172 -14.039 1 94.38 241 THR B CA 1
ATOM 4839 C C . THR B 1 241 ? 10.555 -18.688 -15.422 1 94.38 241 THR B C 1
ATOM 4841 O O . THR B 1 241 ? 10.352 -19.891 -15.602 1 94.38 241 THR B O 1
ATOM 4844 N N . VAL B 1 242 ? 10.406 -17.781 -16.312 1 94.56 242 VAL B N 1
ATOM 4845 C CA . VAL B 1 242 ? 10.133 -18.141 -17.703 1 94.56 242 VAL B CA 1
ATOM 4846 C C . VAL B 1 242 ? 11.258 -17.625 -18.594 1 94.56 242 VAL B C 1
ATOM 4848 O O . VAL B 1 242 ? 11.875 -16.609 -18.312 1 94.56 242 VAL B O 1
ATOM 4851 N N . ALA B 1 243 ? 11.445 -18.344 -19.672 1 94.56 243 ALA B N 1
ATOM 4852 C CA . ALA B 1 243 ? 12.484 -17.969 -20.625 1 94.56 243 ALA B CA 1
ATOM 4853 C C . ALA B 1 243 ? 12 -16.859 -21.547 1 94.56 243 ALA B C 1
ATOM 4855 O O . ALA B 1 243 ? 10.828 -16.812 -21.906 1 94.56 243 ALA B O 1
ATOM 4856 N N . LEU B 1 244 ? 12.906 -15.992 -21.859 1 94.31 244 LEU B N 1
ATOM 4857 C CA . LEU B 1 244 ? 12.648 -14.922 -22.812 1 94.31 244 LEU B CA 1
ATOM 4858 C C . LEU B 1 244 ? 13.391 -15.164 -24.125 1 94.31 244 LEU B C 1
ATOM 4860 O O . LEU B 1 244 ? 14.625 -15.078 -24.156 1 94.31 244 LEU B O 1
ATOM 4864 N N . ASP B 1 245 ? 12.594 -15.414 -25.188 1 96 245 ASP B N 1
ATOM 4865 C CA . ASP B 1 245 ? 13.18 -15.688 -26.484 1 96 245 ASP B CA 1
ATOM 4866 C C . ASP B 1 245 ? 12.773 -14.617 -27.5 1 96 245 ASP B C 1
ATOM 4868 O O . ASP B 1 245 ? 11.656 -14.102 -27.453 1 96 245 ASP B O 1
ATOM 4872 N N . VAL B 1 246 ? 13.719 -14.242 -28.344 1 95.62 246 VAL B N 1
ATOM 4873 C CA . VAL B 1 246 ? 13.445 -13.344 -29.469 1 95.62 246 VAL B CA 1
ATOM 4874 C C . VAL B 1 246 ? 13.867 -14 -30.781 1 95.62 246 VAL B C 1
ATOM 4876 O O . VAL B 1 246 ? 14.789 -14.82 -30.797 1 95.62 246 VAL B O 1
ATOM 4879 N N . THR B 1 247 ? 13.094 -13.664 -31.797 1 95.44 247 THR B N 1
ATOM 4880 C CA . THR B 1 247 ? 13.469 -14.164 -33.125 1 95.44 247 THR B CA 1
ATOM 4881 C C . THR B 1 247 ? 14.719 -13.453 -33.625 1 95.44 247 THR B C 1
ATOM 4883 O O . THR B 1 247 ? 14.75 -12.219 -33.719 1 95.44 247 THR B O 1
ATOM 4886 N N . HIS B 1 248 ? 15.68 -14.227 -33.969 1 93.75 248 HIS B N 1
ATOM 4887 C CA . HIS B 1 248 ? 16.906 -13.648 -34.531 1 93.75 248 HIS B CA 1
ATOM 4888 C C . HIS B 1 248 ? 16.641 -12.992 -35.875 1 93.75 248 HIS B C 1
ATOM 4890 O O . HIS B 1 248 ? 16.062 -13.609 -36.781 1 93.75 248 HIS B O 1
ATOM 4896 N N . PRO B 1 249 ? 17.125 -11.758 -36.031 1 91.25 249 PRO B N 1
ATOM 4897 C CA . PRO B 1 249 ? 16.781 -11.016 -37.25 1 91.25 249 PRO B CA 1
ATOM 4898 C C . PRO B 1 249 ? 17.359 -11.648 -38.5 1 91.25 249 PRO B C 1
ATOM 4900 O O . PRO B 1 249 ? 16.766 -11.547 -39.562 1 91.25 249 PRO B O 1
ATOM 4903 N N . HIS B 1 250 ? 18.422 -12.383 -38.406 1 93.75 250 HIS B N 1
ATOM 4904 C CA . HIS B 1 250 ? 19.094 -12.922 -39.594 1 93.75 250 HIS B CA 1
ATOM 4905 C C . HIS B 1 250 ? 18.703 -14.383 -39.812 1 93.75 250 HIS B C 1
ATOM 4907 O O . HIS B 1 250 ? 18.438 -14.789 -40.938 1 93.75 250 HIS B O 1
ATOM 4913 N N . THR B 1 251 ? 18.656 -15.18 -38.844 1 95 251 THR B N 1
ATOM 4914 C CA . THR B 1 251 ? 18.438 -16.609 -38.969 1 95 251 THR B CA 1
ATOM 4915 C C . THR B 1 251 ? 16.953 -16.953 -38.906 1 95 251 THR B C 1
ATOM 4917 O O . THR B 1 251 ? 16.547 -18.047 -39.312 1 95 251 THR B O 1
ATOM 4920 N N . GLY B 1 252 ? 16.172 -16.094 -38.281 1 94.19 252 GLY B N 1
ATOM 4921 C CA . GLY B 1 252 ? 14.742 -16.344 -38.094 1 94.19 252 GLY B CA 1
ATOM 4922 C C . GLY B 1 252 ? 14.453 -17.344 -37 1 94.19 252 GLY B C 1
ATOM 4923 O O . GLY B 1 252 ? 13.297 -17.703 -36.75 1 94.19 252 GLY B O 1
ATOM 4924 N N . LYS B 1 253 ? 15.414 -17.828 -36.281 1 95.56 253 LYS B N 1
ATOM 4925 C CA . LYS B 1 253 ? 15.266 -18.797 -35.219 1 95.56 253 LYS B CA 1
ATOM 4926 C C . LYS B 1 253 ? 15.172 -18.109 -33.844 1 95.56 253 LYS B C 1
ATOM 4928 O O . LYS B 1 253 ? 15.766 -17.047 -33.625 1 95.56 253 LYS B O 1
ATOM 4933 N N . PRO B 1 254 ? 14.445 -18.719 -32.938 1 94.81 254 PRO B N 1
ATOM 4934 C CA . PRO B 1 254 ? 14.375 -18.141 -31.594 1 94.81 254 PRO B CA 1
ATOM 4935 C C . PRO B 1 254 ? 15.711 -18.203 -30.859 1 94.81 254 PRO B C 1
ATOM 4937 O O . PRO B 1 254 ? 16.438 -19.188 -30.953 1 94.81 254 PRO B O 1
ATOM 4940 N N . VAL B 1 255 ? 16.109 -17.141 -30.219 1 95.56 255 VAL B N 1
ATOM 4941 C CA . VAL B 1 255 ? 17.297 -17.062 -29.391 1 95.56 255 VAL B CA 1
ATOM 4942 C C . VAL B 1 255 ? 16.922 -16.609 -27.984 1 95.56 255 VAL B C 1
ATOM 4944 O O . VAL B 1 255 ? 16.188 -15.641 -27.812 1 95.56 255 VAL B O 1
ATOM 4947 N N . ARG B 1 256 ? 17.469 -17.375 -27 1 95.44 256 ARG B N 1
ATOM 4948 C CA . ARG B 1 256 ? 17.234 -17.016 -25.609 1 95.44 256 ARG B CA 1
ATOM 4949 C C . ARG B 1 256 ? 18.078 -15.82 -25.188 1 95.44 256 ARG B C 1
ATOM 4951 O O . ARG B 1 256 ? 19.312 -15.859 -25.281 1 95.44 256 ARG B O 1
ATOM 4958 N N . ILE B 1 257 ? 17.422 -14.773 -24.703 1 94.38 257 ILE B N 1
ATOM 4959 C CA . ILE B 1 257 ? 18.188 -13.57 -24.359 1 94.38 257 ILE B CA 1
ATOM 4960 C C . ILE B 1 257 ? 18.141 -13.344 -22.844 1 94.38 257 ILE B C 1
ATOM 4962 O O . ILE B 1 257 ? 18.812 -12.445 -22.328 1 94.38 257 ILE B O 1
ATOM 4966 N N . GLY B 1 258 ? 17.375 -14.172 -22.094 1 94.5 258 GLY B N 1
ATOM 4967 C CA . GLY B 1 258 ? 17.297 -14.039 -20.641 1 94.5 258 GLY B CA 1
ATOM 4968 C C . GLY B 1 258 ? 16.109 -14.773 -20.047 1 94.5 258 GLY B C 1
ATOM 4969 O O . GLY B 1 258 ? 15.602 -15.734 -20.625 1 94.5 258 GLY B O 1
ATOM 4970 N N . SER B 1 259 ? 15.812 -14.461 -18.828 1 95.12 259 SER B N 1
ATOM 4971 C CA . SER B 1 259 ? 14.664 -15.016 -18.109 1 95.12 259 SER B CA 1
ATOM 4972 C C . SER B 1 259 ? 13.984 -13.953 -17.25 1 95.12 259 SER B C 1
ATOM 4974 O O . SER B 1 259 ? 14.578 -12.914 -16.953 1 95.12 259 SER B O 1
ATOM 4976 N N . LEU B 1 260 ? 12.727 -14.156 -16.984 1 94.25 260 LEU B N 1
ATOM 4977 C CA . LEU B 1 260 ? 11.922 -13.305 -16.125 1 94.25 260 LEU B CA 1
ATOM 4978 C C . LEU B 1 260 ? 11.219 -14.117 -15.039 1 94.25 260 LEU B C 1
ATOM 4980 O O . LEU B 1 260 ? 10.875 -15.281 -15.258 1 94.25 260 LEU B O 1
ATOM 4984 N N . ARG B 1 261 ? 11.047 -13.484 -13.938 1 96.38 261 ARG B N 1
ATOM 4985 C CA . ARG B 1 261 ? 10.18 -14.062 -12.914 1 96.38 261 ARG B CA 1
ATOM 4986 C C . ARG B 1 261 ? 8.766 -13.5 -13.016 1 96.38 261 ARG B C 1
ATOM 4988 O O . ARG B 1 261 ? 8.578 -12.297 -13.195 1 96.38 261 ARG B O 1
ATOM 4995 N N . VAL B 1 262 ? 7.801 -14.422 -12.914 1 96.69 262 VAL B N 1
ATOM 4996 C CA . VAL B 1 262 ? 6.418 -13.984 -13.086 1 96.69 262 VAL B CA 1
ATOM 4997 C C . VAL B 1 262 ? 5.516 -14.734 -12.109 1 96.69 262 VAL B C 1
ATOM 4999 O O . VAL B 1 262 ? 5.91 -15.75 -11.547 1 96.69 262 VAL B O 1
ATOM 5002 N N . SER B 1 263 ? 4.395 -14.148 -11.867 1 96.81 263 SER B N 1
ATOM 5003 C CA . SER B 1 263 ? 3.273 -14.82 -11.219 1 96.81 263 SER B CA 1
ATOM 5004 C C . SER B 1 263 ? 2.105 -15 -12.18 1 96.81 263 SER B C 1
ATOM 5006 O O . SER B 1 263 ? 1.84 -14.133 -13.016 1 96.81 263 SER B O 1
ATOM 5008 N N . GLU B 1 264 ? 1.484 -16.094 -12.086 1 96.38 264 GLU B N 1
ATOM 5009 C CA . GLU B 1 264 ? 0.348 -16.453 -12.93 1 96.38 264 GLU B CA 1
ATOM 5010 C C . GLU B 1 264 ? -0.784 -17.062 -12.109 1 96.38 264 GLU B C 1
ATOM 5012 O O . GLU B 1 264 ? -0.539 -17.859 -11.195 1 96.38 264 GLU B O 1
ATOM 5017 N N . THR B 1 265 ? -2.002 -16.641 -12.375 1 96.94 265 THR B N 1
ATOM 5018 C CA . THR B 1 265 ? -3.168 -17.156 -11.672 1 96.94 265 THR B CA 1
ATOM 5019 C C . THR B 1 265 ? -4.289 -17.5 -12.656 1 96.94 265 THR B C 1
ATOM 5021 O O . THR B 1 265 ? -4.539 -16.734 -13.594 1 96.94 265 THR B O 1
ATOM 5024 N N . GLU B 1 266 ? -4.914 -18.625 -12.484 1 95.75 266 GLU B N 1
ATOM 5025 C CA . GLU B 1 266 ? -6.172 -18.984 -13.133 1 95.75 266 GLU B CA 1
ATOM 5026 C C . GLU B 1 266 ? -7.273 -19.219 -12.102 1 95.75 266 GLU B C 1
ATOM 5028 O O . GLU B 1 266 ? -7.027 -19.797 -11.039 1 95.75 266 GLU B O 1
ATOM 5033 N N . CYS B 1 267 ? -8.461 -18.797 -12.414 1 96.38 267 CYS B N 1
ATOM 5034 C CA . CYS B 1 267 ? -9.594 -19.016 -11.531 1 96.38 267 CYS B CA 1
ATOM 5035 C C . CYS B 1 267 ? -10.836 -19.406 -12.328 1 96.38 267 CYS B C 1
ATOM 5037 O O . CYS B 1 267 ? -10.852 -19.297 -13.555 1 96.38 267 CYS B O 1
ATOM 5039 N N . PHE B 1 268 ? -11.859 -19.953 -11.617 1 95.38 268 PHE B N 1
ATOM 5040 C CA . PHE B 1 268 ? -13.047 -20.484 -12.281 1 95.38 268 PHE B CA 1
ATOM 5041 C C . PHE B 1 268 ? -14.312 -20.094 -11.516 1 95.38 268 PHE B C 1
ATOM 5043 O O . PHE B 1 268 ? -14.297 -20.016 -10.281 1 95.38 268 PHE B O 1
ATOM 5050 N N . SER B 1 269 ? -15.289 -19.828 -12.219 1 94.81 269 SER B N 1
ATOM 5051 C CA . SER B 1 269 ? -16.625 -19.656 -11.656 1 94.81 269 SER B CA 1
ATOM 5052 C C . SER B 1 269 ? -17.641 -20.516 -12.398 1 94.81 269 SER B C 1
ATOM 5054 O O . SER B 1 269 ? -17.594 -20.625 -13.625 1 94.81 269 SER B O 1
ATOM 5056 N N . HIS B 1 270 ? -18.531 -21.156 -11.664 1 94.75 270 HIS B N 1
ATOM 5057 C CA . HIS B 1 270 ? -19.609 -21.938 -12.242 1 94.75 270 HIS B CA 1
ATOM 5058 C C . HIS B 1 270 ? -20.672 -21.031 -12.859 1 94.75 270 HIS B C 1
ATOM 5060 O O . HIS B 1 270 ? -21.109 -20.062 -12.227 1 94.75 270 HIS B O 1
ATOM 5066 N N . LEU B 1 271 ? -21.031 -21.344 -14.039 1 94.12 271 LEU B N 1
ATOM 5067 C CA . LEU B 1 271 ? -22.031 -20.531 -14.734 1 94.12 271 LEU B CA 1
ATOM 5068 C C . LEU B 1 271 ? -23.438 -21 -14.391 1 94.12 271 LEU B C 1
ATOM 5070 O O . LEU B 1 271 ? -24.156 -21.516 -15.258 1 94.12 271 LEU B O 1
ATOM 5074 N N . ASP B 1 272 ? -23.859 -20.672 -13.219 1 91.19 272 ASP B N 1
ATOM 5075 C CA . ASP B 1 272 ? -25.125 -21.219 -12.734 1 91.19 272 ASP B CA 1
ATOM 5076 C C . ASP B 1 272 ? -26.172 -20.109 -12.547 1 91.19 272 ASP B C 1
ATOM 5078 O O . ASP B 1 272 ? -27.203 -20.328 -11.906 1 91.19 272 ASP B O 1
ATOM 5082 N N . GLU B 1 273 ? -25.906 -18.938 -13.039 1 89.06 273 GLU B N 1
ATOM 5083 C CA . GLU B 1 273 ? -26.922 -17.891 -13 1 89.06 273 GLU B CA 1
ATOM 5084 C C . GLU B 1 273 ? -27.938 -18.062 -14.117 1 89.06 273 GLU B C 1
ATOM 5086 O O . GLU B 1 273 ? -27.719 -18.828 -15.062 1 89.06 273 GLU B O 1
ATOM 5091 N N . ARG B 1 274 ? -29.047 -17.328 -13.992 1 88.06 274 ARG B N 1
ATOM 5092 C CA . ARG B 1 274 ? -30.094 -17.406 -15.008 1 88.06 274 ARG B CA 1
ATOM 5093 C C . ARG B 1 274 ? -29.562 -16.969 -16.375 1 88.06 274 ARG B C 1
ATOM 5095 O O . ARG B 1 274 ? -28.938 -15.906 -16.484 1 88.06 274 ARG B O 1
ATOM 5102 N N . GLY B 1 275 ? -29.797 -17.797 -17.359 1 89 275 GLY B N 1
ATOM 5103 C CA . GLY B 1 275 ? -29.391 -17.469 -18.719 1 89 275 GLY B CA 1
ATOM 5104 C C . GLY B 1 275 ? -28.031 -18.031 -19.094 1 89 275 GLY B C 1
ATOM 5105 O O . GLY B 1 275 ? -27.641 -18.016 -20.25 1 89 275 GLY B O 1
ATOM 5106 N N . GLU B 1 276 ? -27.375 -18.594 -18.109 1 92 276 GLU B N 1
ATOM 5107 C CA . GLU B 1 276 ? -26.062 -19.172 -18.344 1 92 276 GLU B CA 1
ATOM 5108 C C . GLU B 1 276 ? -26.156 -20.688 -18.547 1 92 276 GLU B C 1
ATOM 5110 O O . GLU B 1 276 ? -27.219 -21.266 -18.375 1 92 276 GLU B O 1
ATOM 5115 N N . ASP B 1 277 ? -25.094 -21.266 -19.094 1 93.81 277 ASP B N 1
ATOM 5116 C CA . ASP B 1 277 ? -25 -22.703 -19.266 1 93.81 277 ASP B CA 1
ATOM 5117 C C . ASP B 1 277 ? -24.438 -23.375 -18.031 1 93.81 277 ASP B C 1
ATOM 5119 O O . ASP B 1 277 ? -23.203 -23.438 -17.859 1 93.81 277 ASP B O 1
ATOM 5123 N N . PRO B 1 278 ? -25.234 -23.922 -17.203 1 94.38 278 PRO B N 1
ATOM 5124 C CA . PRO B 1 278 ? -24.797 -24.453 -15.906 1 94.38 278 PRO B CA 1
ATOM 5125 C C . PRO B 1 278 ? -23.891 -25.688 -16.047 1 94.38 278 PRO B C 1
ATOM 5127 O O . PRO B 1 278 ? -23.344 -26.172 -15.062 1 94.38 278 PRO B O 1
ATOM 5130 N N . SER B 1 279 ? -23.734 -26.156 -17.234 1 95.06 279 SER B N 1
ATOM 5131 C CA . SER B 1 279 ? -22.828 -27.281 -17.438 1 95.06 279 SER B CA 1
ATOM 5132 C C . SER B 1 279 ? -21.391 -26.812 -17.625 1 95.06 279 SER B C 1
ATOM 5134 O O . SER B 1 279 ? -20.469 -27.625 -17.766 1 95.06 279 SER B O 1
ATOM 5136 N N . ARG B 1 280 ? -21.219 -25.516 -17.516 1 95.44 280 ARG B N 1
ATOM 5137 C CA . ARG B 1 280 ? -19.906 -24.969 -17.875 1 95.44 280 ARG B CA 1
ATOM 5138 C C . ARG B 1 280 ? -19.359 -24.078 -16.766 1 95.44 280 ARG B C 1
ATOM 5140 O O . ARG B 1 280 ? -20.109 -23.641 -15.891 1 95.44 280 ARG B O 1
ATOM 5147 N N . PHE B 1 281 ? -18.062 -23.891 -16.812 1 95.81 281 PHE B N 1
ATOM 5148 C CA . PHE B 1 281 ? -17.328 -22.906 -16.016 1 95.81 281 PHE B CA 1
ATOM 5149 C C . PHE B 1 281 ? -16.75 -21.812 -16.906 1 95.81 281 PHE B C 1
ATOM 5151 O O . PHE B 1 281 ? -16.547 -22.016 -18.094 1 95.81 281 PHE B O 1
ATOM 5158 N N . GLN B 1 282 ? -16.656 -20.641 -16.328 1 95.38 282 GLN B N 1
ATOM 5159 C CA . GLN B 1 282 ? -15.898 -19.562 -16.953 1 95.38 282 GLN B CA 1
ATOM 5160 C C . GLN B 1 282 ? -14.539 -19.406 -16.297 1 95.38 282 GLN B C 1
ATOM 5162 O O . GLN B 1 282 ? -14.43 -19.469 -15.07 1 95.38 282 GLN B O 1
ATOM 5167 N N . ALA B 1 283 ? -13.539 -19.234 -17.141 1 95.44 283 ALA B N 1
ATOM 5168 C CA . ALA B 1 283 ? -12.188 -19.078 -16.609 1 95.44 283 ALA B CA 1
ATOM 5169 C C . ALA B 1 283 ? -11.766 -17.609 -16.594 1 95.44 283 ALA B C 1
ATOM 5171 O O . ALA B 1 283 ? -12.172 -16.844 -17.453 1 95.44 283 ALA B O 1
ATOM 5172 N N . GLY B 1 284 ? -10.977 -17.203 -15.586 1 96.25 284 GLY B N 1
ATOM 5173 C CA . GLY B 1 284 ? -10.242 -15.945 -15.516 1 96.25 284 GLY B CA 1
ATOM 5174 C C . GLY B 1 284 ? -8.734 -16.156 -15.445 1 96.25 284 GLY B C 1
ATOM 5175 O O . GLY B 1 284 ? -8.266 -17.219 -15.062 1 96.25 284 GLY B O 1
ATOM 5176 N N . TYR B 1 285 ? -8.047 -15.102 -15.82 1 96.12 285 TYR B N 1
ATOM 5177 C CA . TYR B 1 285 ? -6.598 -15.227 -15.961 1 96.12 285 TYR B CA 1
ATOM 5178 C C . TYR B 1 285 ? -5.887 -13.961 -15.508 1 96.12 285 TYR B C 1
ATOM 5180 O O . TYR B 1 285 ? -6.414 -12.852 -15.68 1 96.12 285 TYR B O 1
ATOM 5188 N N . GLY B 1 286 ? -4.703 -14.109 -14.867 1 97.31 286 GLY B N 1
ATOM 5189 C CA . GLY B 1 286 ? -3.818 -13.008 -14.531 1 97.31 286 GLY B CA 1
ATOM 5190 C C . GLY B 1 286 ? -2.352 -13.391 -14.555 1 97.31 286 GLY B C 1
ATOM 5191 O O . GLY B 1 286 ? -1.984 -14.5 -14.148 1 97.31 286 GLY B O 1
ATOM 5192 N N . MET B 1 287 ? -1.582 -12.555 -15.125 1 97.06 287 MET B N 1
ATOM 5193 C CA . MET B 1 287 ? -0.131 -12.719 -15.125 1 97.06 287 MET B CA 1
ATOM 5194 C C . MET B 1 287 ? 0.567 -11.375 -14.953 1 97.06 287 MET B C 1
ATOM 5196 O O . MET B 1 287 ? 0.133 -10.367 -15.516 1 97.06 287 MET B O 1
ATOM 5200 N N . ALA B 1 288 ? 1.579 -11.297 -14.164 1 97.25 288 ALA B N 1
ATOM 5201 C CA . ALA B 1 288 ? 2.33 -10.07 -13.922 1 97.25 288 ALA B CA 1
ATOM 5202 C C . ALA B 1 288 ? 3.793 -10.375 -13.609 1 97.25 288 ALA B C 1
ATOM 5204 O O . ALA B 1 288 ? 4.133 -11.492 -13.227 1 97.25 288 ALA B O 1
ATOM 5205 N N . LEU B 1 289 ? 4.664 -9.406 -13.805 1 97.44 289 LEU B N 1
ATOM 5206 C CA . LEU B 1 289 ? 6.086 -9.531 -13.508 1 97.44 289 LEU B CA 1
ATOM 5207 C C . LEU B 1 289 ? 6.312 -9.688 -12.008 1 97.44 289 LEU B C 1
ATOM 5209 O O . LEU B 1 289 ? 5.617 -9.062 -11.203 1 97.44 289 LEU B O 1
ATOM 5213 N N . GLY B 1 290 ? 7.277 -10.508 -11.664 1 96.69 290 GLY B N 1
ATOM 5214 C CA . GLY B 1 290 ? 7.688 -10.648 -10.273 1 96.69 290 GLY B CA 1
ATOM 5215 C C . GLY B 1 290 ? 6.77 -11.555 -9.469 1 96.69 290 GLY B C 1
ATOM 5216 O O . GLY B 1 290 ? 5.891 -12.211 -10.031 1 96.69 290 GLY B O 1
ATOM 5217 N N . HIS B 1 291 ? 7.047 -11.672 -8.18 1 95.38 291 HIS B N 1
ATOM 5218 C CA . HIS B 1 291 ? 6.211 -12.422 -7.246 1 95.38 291 HIS B CA 1
ATOM 5219 C C . HIS B 1 291 ? 5.051 -11.57 -6.742 1 95.38 291 HIS B C 1
ATOM 5221 O O . HIS B 1 291 ? 5.062 -11.117 -5.594 1 95.38 291 HIS B O 1
ATOM 5227 N N . ASN B 1 292 ? 4.086 -11.43 -7.574 1 96.81 292 ASN B N 1
ATOM 5228 C CA . ASN B 1 292 ? 2.936 -10.57 -7.316 1 96.81 292 ASN B CA 1
ATOM 5229 C C . ASN B 1 292 ? 1.63 -11.359 -7.355 1 96.81 292 ASN B C 1
ATOM 5231 O O . ASN B 1 292 ? 0.751 -11.078 -8.172 1 96.81 292 ASN B O 1
ATOM 5235 N N . GLU B 1 293 ? 1.439 -12.211 -6.469 1 95.75 293 GLU B N 1
ATOM 5236 C CA . GLU B 1 293 ? 0.282 -13.102 -6.457 1 95.75 293 GLU B CA 1
ATOM 5237 C C . GLU B 1 293 ? -1.006 -12.328 -6.191 1 95.75 293 GLU B C 1
ATOM 5239 O O . GLU B 1 293 ? -2.043 -12.609 -6.793 1 95.75 293 GLU B O 1
ATOM 5244 N N . ARG B 1 294 ? -0.927 -11.375 -5.242 1 96.31 294 ARG B N 1
ATOM 5245 C CA . ARG B 1 294 ? -2.121 -10.594 -4.934 1 96.31 294 ARG B CA 1
ATOM 5246 C C . ARG B 1 294 ? -2.664 -9.914 -6.188 1 96.31 294 ARG B C 1
ATOM 5248 O O . ARG B 1 294 ? -3.875 -9.898 -6.418 1 96.31 294 ARG B O 1
ATOM 5255 N N . LYS B 1 295 ? -1.787 -9.352 -6.938 1 97.88 295 LYS B N 1
ATOM 5256 C CA . LYS B 1 295 ? -2.182 -8.695 -8.18 1 97.88 295 LYS B CA 1
ATOM 5257 C C . LYS B 1 295 ? -2.773 -9.695 -9.164 1 97.88 295 LYS B C 1
ATOM 5259 O O . LYS B 1 295 ? -3.816 -9.438 -9.773 1 97.88 295 LYS B O 1
ATOM 5264 N N . THR B 1 296 ? -2.148 -10.844 -9.359 1 98.31 296 THR B N 1
ATOM 5265 C CA . THR B 1 296 ? -2.588 -11.789 -10.383 1 98.31 296 THR B CA 1
ATOM 5266 C C . THR B 1 296 ? -3.9 -12.453 -9.977 1 98.31 296 THR B C 1
ATOM 5268 O O . THR B 1 296 ? -4.727 -12.781 -10.828 1 98.31 296 THR B O 1
ATOM 5271 N N . ILE B 1 297 ? -4.105 -12.609 -8.672 1 97.62 297 ILE B N 1
ATOM 5272 C CA . ILE B 1 297 ? -5.375 -13.148 -8.195 1 97.62 297 ILE B CA 1
ATOM 5273 C C . ILE B 1 297 ? -6.496 -12.148 -8.492 1 97.62 297 ILE B C 1
ATOM 5275 O O . ILE B 1 297 ? -7.551 -12.531 -9 1 97.62 297 ILE B O 1
ATOM 5279 N N . ALA B 1 298 ? -6.219 -10.883 -8.188 1 98 298 ALA B N 1
ATOM 5280 C CA . ALA B 1 298 ? -7.203 -9.852 -8.508 1 98 298 ALA B CA 1
ATOM 5281 C C . ALA B 1 298 ? -7.453 -9.773 -10.008 1 98 298 ALA B C 1
ATOM 5283 O O . ALA B 1 298 ? -8.602 -9.656 -10.445 1 98 298 ALA B O 1
ATOM 5284 N N . MET B 1 299 ? -6.426 -9.875 -10.781 1 98.25 299 MET B N 1
ATOM 5285 C CA . MET B 1 299 ? -6.508 -9.852 -12.242 1 98.25 299 MET B CA 1
ATOM 5286 C C . MET B 1 299 ? -7.41 -10.969 -12.75 1 98.25 299 MET B C 1
ATOM 5288 O O . MET B 1 299 ? -8.297 -10.727 -13.578 1 98.25 299 MET B O 1
ATOM 5292 N N . ALA B 1 300 ? -7.137 -12.133 -12.266 1 97.56 300 ALA B N 1
ATOM 5293 C CA . ALA B 1 300 ? -7.879 -13.305 -12.734 1 97.56 300 ALA B CA 1
ATOM 5294 C C . ALA B 1 300 ? -9.367 -13.156 -12.445 1 97.56 300 ALA B C 1
ATOM 5296 O O . ALA B 1 300 ? -10.211 -13.461 -13.297 1 97.56 300 ALA B O 1
ATOM 5297 N N . ASN B 1 301 ? -9.68 -12.695 -11.266 1 96.88 301 ASN B N 1
ATOM 5298 C CA . ASN B 1 301 ? -11.07 -12.5 -10.875 1 96.88 301 ASN B CA 1
ATOM 5299 C C . ASN B 1 301 ? -11.75 -11.422 -11.719 1 96.88 301 ASN B C 1
ATOM 5301 O O . ASN B 1 301 ? -12.891 -11.586 -12.148 1 96.88 301 ASN B O 1
ATOM 5305 N N . MET B 1 302 ? -10.992 -10.336 -11.922 1 96.75 302 MET B N 1
ATOM 5306 C CA . MET B 1 302 ? -11.547 -9.227 -12.695 1 96.75 302 MET B CA 1
ATOM 5307 C C . MET B 1 302 ? -11.711 -9.609 -14.164 1 96.75 302 MET B C 1
ATOM 5309 O O . MET B 1 302 ? -12.672 -9.195 -14.812 1 96.75 302 MET B O 1
ATOM 5313 N N . ASP B 1 303 ? -10.789 -10.367 -14.664 1 96.19 303 ASP B N 1
ATOM 5314 C CA . ASP B 1 303 ? -10.883 -10.883 -16.031 1 96.19 303 ASP B CA 1
ATOM 5315 C C . ASP B 1 303 ? -12.102 -11.789 -16.188 1 96.19 303 ASP B C 1
ATOM 5317 O O . ASP B 1 303 ? -12.82 -11.703 -17.188 1 96.19 303 ASP B O 1
ATOM 5321 N N . LEU B 1 304 ? -12.312 -12.641 -15.25 1 95.5 304 LEU B N 1
ATOM 5322 C CA . LEU B 1 304 ? -13.469 -13.531 -15.242 1 95.5 304 LEU B CA 1
ATOM 5323 C C . LEU B 1 304 ? -14.766 -12.742 -15.273 1 95.5 304 LEU B C 1
ATOM 5325 O O . LEU B 1 304 ? -15.648 -13.023 -16.094 1 95.5 304 LEU B O 1
ATOM 5329 N N . ALA B 1 305 ? -14.852 -11.758 -14.414 1 93.94 305 ALA B N 1
ATOM 5330 C CA . ALA B 1 305 ? -16.062 -10.945 -14.336 1 93.94 305 ALA B CA 1
ATOM 5331 C C . ALA B 1 305 ? -16.297 -10.18 -15.633 1 93.94 305 ALA B C 1
ATOM 5333 O O . ALA B 1 305 ? -17.422 -10.109 -16.125 1 93.94 305 ALA B O 1
ATOM 5334 N N . ALA B 1 306 ? -15.25 -9.602 -16.141 1 93 306 ALA B N 1
ATOM 5335 C CA . ALA B 1 306 ? -15.352 -8.828 -17.375 1 93 306 ALA B CA 1
ATOM 5336 C C . ALA B 1 306 ? -15.797 -9.711 -18.531 1 93 306 ALA B C 1
ATOM 5338 O O . ALA B 1 306 ? -16.516 -9.258 -19.422 1 93 306 ALA B O 1
ATOM 5339 N N . THR B 1 307 ? -15.336 -10.914 -18.562 1 91.88 307 THR B N 1
ATOM 5340 C CA . THR B 1 307 ? -15.68 -11.875 -19.609 1 91.88 307 THR B CA 1
ATOM 5341 C C . THR B 1 307 ? -17.094 -12.398 -19.406 1 91.88 307 THR B C 1
ATOM 5343 O O . THR B 1 307 ? -17.891 -12.422 -20.344 1 91.88 307 THR B O 1
ATOM 5346 N N . ARG B 1 308 ? -17.438 -12.805 -18.188 1 91.38 308 ARG B N 1
ATOM 5347 C CA . ARG B 1 308 ? -18.719 -13.422 -17.859 1 91.38 308 ARG B CA 1
ATOM 5348 C C . ARG B 1 308 ? -19.875 -12.445 -18.094 1 91.38 308 ARG B C 1
ATOM 5350 O O . ARG B 1 308 ? -20.953 -12.844 -18.547 1 91.38 308 ARG B O 1
ATOM 5357 N N . TYR B 1 309 ? -19.609 -11.18 -17.891 1 91.38 309 TYR B N 1
ATOM 5358 C CA . TYR B 1 309 ? -20.688 -10.195 -17.953 1 91.38 309 TYR B CA 1
ATOM 5359 C C . TYR B 1 309 ? -20.516 -9.297 -19.172 1 91.38 309 TYR B C 1
ATOM 5361 O O . TYR B 1 309 ? -21.141 -8.234 -19.266 1 91.38 309 TYR B O 1
ATOM 5369 N N . ALA B 1 310 ? -19.703 -9.703 -20.078 1 88.81 310 ALA B N 1
ATOM 5370 C CA . ALA B 1 310 ? -19.5 -8.945 -21.312 1 88.81 310 ALA B CA 1
ATOM 5371 C C . ALA B 1 310 ? -20.828 -8.703 -22.031 1 88.81 310 ALA B C 1
ATOM 5373 O O . ALA B 1 310 ? -21.641 -9.617 -22.156 1 88.81 310 ALA B O 1
ATOM 5374 N N . GLY B 1 311 ? -21.047 -7.441 -22.484 1 87.56 311 GLY B N 1
ATOM 5375 C CA . GLY B 1 311 ? -22.266 -7.109 -23.219 1 87.56 311 GLY B CA 1
ATOM 5376 C C . GLY B 1 311 ? -23.391 -6.617 -22.312 1 87.56 311 GLY B C 1
ATOM 5377 O O . GLY B 1 311 ? -24.438 -6.195 -22.812 1 87.56 311 GLY B O 1
ATOM 5378 N N . THR B 1 312 ? -23.203 -6.75 -21.078 1 90.69 312 THR B N 1
ATOM 5379 C CA . THR B 1 312 ? -24.156 -6.184 -20.125 1 90.69 312 THR B CA 1
ATOM 5380 C C . THR B 1 312 ? -23.672 -4.828 -19.609 1 90.69 312 THR B C 1
ATOM 5382 O O . THR B 1 312 ? -22.516 -4.457 -19.828 1 90.69 312 THR B O 1
ATOM 5385 N N . ASP B 1 313 ? -24.562 -4.09 -18.953 1 89.19 313 ASP B N 1
ATOM 5386 C CA . ASP B 1 313 ? -24.188 -2.799 -18.375 1 89.19 313 ASP B CA 1
ATOM 5387 C C . ASP B 1 313 ? -23.109 -2.963 -17.312 1 89.19 313 ASP B C 1
ATOM 5389 O O . ASP B 1 313 ? -22.188 -2.148 -17.234 1 89.19 313 ASP B O 1
ATOM 5393 N N . GLU B 1 314 ? -23.172 -3.992 -16.562 1 86.56 314 GLU B N 1
ATOM 5394 C CA . GLU B 1 314 ? -22.203 -4.258 -15.516 1 86.56 314 GLU B CA 1
ATOM 5395 C C . GLU B 1 314 ? -20.828 -4.578 -16.109 1 86.56 314 GLU B C 1
ATOM 5397 O O . GLU B 1 314 ? -19.797 -4.094 -15.617 1 86.56 314 GLU B O 1
ATOM 5402 N N . GLY B 1 315 ? -20.891 -5.426 -17.094 1 88 315 GLY B N 1
ATOM 5403 C CA . GLY B 1 315 ? -19.641 -5.773 -17.75 1 88 315 GLY B CA 1
ATOM 5404 C C . GLY B 1 315 ? -18.984 -4.594 -18.438 1 88 315 GLY B C 1
ATOM 5405 O O . GLY B 1 315 ? -17.766 -4.441 -18.375 1 88 315 GLY B O 1
ATOM 5406 N N . ASP B 1 316 ? -19.766 -3.758 -19.109 1 88.5 316 ASP B N 1
ATOM 5407 C CA . ASP B 1 316 ? -19.234 -2.584 -19.797 1 88.5 316 ASP B CA 1
ATOM 5408 C C . ASP B 1 316 ? -18.656 -1.576 -18.812 1 88.5 316 ASP B C 1
ATOM 5410 O O . ASP B 1 316 ? -17.594 -1 -19.062 1 88.5 316 ASP B O 1
ATOM 5414 N N . SER B 1 317 ? -19.359 -1.421 -17.734 1 87.94 317 SER B N 1
ATOM 5415 C CA . SER B 1 317 ? -18.875 -0.521 -16.688 1 87.94 317 SER B CA 1
ATOM 5416 C C . SER B 1 317 ? -17.562 -1.021 -16.094 1 87.94 317 SER B C 1
ATOM 5418 O O . SER B 1 317 ? -16.688 -0.224 -15.773 1 87.94 317 SER B O 1
ATOM 5420 N N . LEU B 1 318 ? -17.484 -2.273 -15.906 1 90.62 318 LEU B N 1
ATOM 5421 C CA . LEU B 1 318 ? -16.281 -2.863 -15.344 1 90.62 318 LEU B CA 1
ATOM 5422 C C . LEU B 1 318 ? -15.094 -2.674 -16.281 1 90.62 318 LEU B C 1
ATOM 5424 O O . LEU B 1 318 ? -13.992 -2.346 -15.836 1 90.62 318 LEU B O 1
ATOM 5428 N N . GLN B 1 319 ? -15.344 -2.914 -17.578 1 91.88 319 GLN B N 1
ATOM 5429 C CA . GLN B 1 319 ? -14.281 -2.738 -18.562 1 91.88 319 GLN B CA 1
ATOM 5430 C C . GLN B 1 319 ? -13.797 -1.292 -18.609 1 91.88 319 GLN B C 1
ATOM 5432 O O . GLN B 1 319 ? -12.594 -1.035 -18.719 1 91.88 319 GLN B O 1
ATOM 5437 N N . GLN B 1 320 ? -14.719 -0.402 -18.469 1 90.31 320 GLN B N 1
ATOM 5438 C CA . GLN B 1 320 ? -14.367 1.013 -18.406 1 90.31 320 GLN B CA 1
ATOM 5439 C C . GLN B 1 320 ? -13.523 1.323 -17.188 1 90.31 320 GLN B C 1
ATOM 5441 O O . GLN B 1 320 ? -12.523 2.043 -17.266 1 90.31 320 GLN B O 1
ATOM 5446 N N . LEU B 1 321 ? -13.906 0.777 -16.109 1 91.25 321 LEU B N 1
ATOM 5447 C CA . LEU B 1 321 ? -13.18 1.006 -14.859 1 91.25 321 LEU B CA 1
ATOM 5448 C C . LEU B 1 321 ? -11.758 0.455 -14.945 1 91.25 321 LEU B C 1
ATOM 5450 O O . LEU B 1 321 ? -10.805 1.113 -14.523 1 91.25 321 LEU B O 1
ATOM 5454 N N . ILE B 1 322 ? -11.641 -0.719 -15.453 1 94.31 322 ILE B N 1
ATOM 5455 C CA . ILE B 1 322 ? -10.336 -1.355 -15.57 1 94.31 322 ILE B CA 1
ATOM 5456 C C . ILE B 1 322 ? -9.43 -0.51 -16.469 1 94.31 322 ILE B C 1
ATOM 5458 O O . ILE B 1 322 ? -8.273 -0.249 -16.125 1 94.31 322 ILE B O 1
ATOM 5462 N N . MET B 1 323 ? -9.953 -0.038 -17.578 1 92.81 323 MET B N 1
ATOM 5463 C CA . MET B 1 323 ? -9.148 0.64 -18.594 1 92.81 323 MET B CA 1
ATOM 5464 C C . MET B 1 323 ? -8.812 2.061 -18.156 1 92.81 323 MET B C 1
ATOM 5466 O O . MET B 1 323 ? -7.742 2.578 -18.484 1 92.81 323 MET B O 1
ATOM 5470 N N . LEU B 1 324 ? -9.656 2.68 -17.312 1 90.62 324 LEU B N 1
ATOM 5471 C CA . LEU B 1 324 ? -9.523 4.121 -17.156 1 90.62 324 LEU B CA 1
ATOM 5472 C C . LEU B 1 324 ? -9.047 4.465 -15.742 1 90.62 324 LEU B C 1
ATOM 5474 O O . LEU B 1 324 ? -8.562 5.574 -15.5 1 90.62 324 LEU B O 1
ATOM 5478 N N . THR B 1 325 ? -9.086 3.504 -14.844 1 92.25 325 THR B N 1
ATOM 5479 C CA . THR B 1 325 ? -8.906 3.965 -13.469 1 92.25 325 THR B CA 1
ATOM 5480 C C . THR B 1 325 ? -7.828 3.148 -12.766 1 92.25 325 THR B C 1
ATOM 5482 O O . THR B 1 325 ? -7.512 3.404 -11.602 1 92.25 325 THR B O 1
ATOM 5485 N N . THR B 1 326 ? -7.215 2.23 -13.352 1 93.94 326 THR B N 1
ATOM 5486 C CA . THR B 1 326 ? -6.34 1.318 -12.625 1 93.94 326 THR B CA 1
ATOM 5487 C C . THR B 1 326 ? -4.883 1.769 -12.727 1 93.94 326 THR B C 1
ATOM 5489 O O . THR B 1 326 ? -4.023 1.274 -12 1 93.94 326 THR B O 1
ATOM 5492 N N . ASP B 1 327 ? -4.531 2.699 -13.617 1 94 327 ASP B N 1
ATOM 5493 C CA . ASP B 1 327 ? -3.162 3.174 -13.781 1 94 327 ASP B CA 1
ATOM 5494 C C . ASP B 1 327 ? -2.748 4.07 -12.617 1 94 327 ASP B C 1
ATOM 5496 O O . ASP B 1 327 ? -3.271 5.176 -12.461 1 94 327 ASP B O 1
ATOM 5500 N N . GLY B 1 328 ? -1.744 3.619 -11.867 1 95.38 328 GLY B N 1
ATOM 5501 C CA . GLY B 1 328 ? -1.275 4.355 -10.703 1 95.38 328 GLY B CA 1
ATOM 5502 C C . GLY B 1 328 ? -0.632 5.684 -11.062 1 95.38 328 GLY B C 1
ATOM 5503 O O . GLY B 1 328 ? -0.708 6.641 -10.289 1 95.38 328 GLY B O 1
ATOM 5504 N N . LEU B 1 329 ? 0.059 5.746 -12.188 1 92.75 329 LEU B N 1
ATOM 5505 C CA . LEU B 1 329 ? 0.664 7 -12.625 1 92.75 329 LEU B CA 1
ATOM 5506 C C . LEU B 1 329 ? -0.404 8.055 -12.883 1 92.75 329 LEU B C 1
ATOM 5508 O O . LEU B 1 329 ? -0.225 9.227 -12.531 1 92.75 329 LEU B O 1
ATOM 5512 N N . ALA B 1 330 ? -1.483 7.645 -13.484 1 91.31 330 ALA B N 1
ATOM 5513 C CA . ALA B 1 330 ? -2.568 8.57 -13.789 1 91.31 330 ALA B CA 1
ATOM 5514 C C . ALA B 1 330 ? -3.252 9.055 -12.516 1 91.31 330 ALA B C 1
ATOM 5516 O O . ALA B 1 330 ? -3.467 10.258 -12.328 1 91.31 330 ALA B O 1
ATOM 5517 N N . SER B 1 331 ? -3.652 8.133 -11.633 1 94 331 SER B N 1
ATOM 5518 C CA . SER B 1 331 ? -4.379 8.5 -10.414 1 94 331 SER B CA 1
ATOM 5519 C C . SER B 1 331 ? -3.508 9.328 -9.484 1 94 331 SER B C 1
ATOM 5521 O O . SER B 1 331 ? -3.928 10.391 -9.016 1 94 331 SER B O 1
ATOM 5523 N N . ASN B 1 332 ? -2.283 8.852 -9.211 1 93.81 332 ASN B N 1
ATOM 5524 C CA . ASN B 1 332 ? -1.37 9.602 -8.352 1 93.81 332 ASN B CA 1
ATOM 5525 C C . ASN B 1 332 ? -0.951 10.922 -9 1 93.81 332 ASN B C 1
ATOM 5527 O O . ASN B 1 332 ? -0.798 11.93 -8.305 1 93.81 332 ASN B O 1
ATOM 5531 N N . GLY B 1 333 ? -0.715 10.859 -10.305 1 89.5 333 GLY B N 1
ATOM 5532 C CA . GLY B 1 333 ? -0.36 12.078 -11.016 1 89.5 333 GLY B CA 1
ATOM 5533 C C . GLY B 1 333 ? -1.425 13.156 -10.93 1 89.5 333 GLY B C 1
ATOM 5534 O O . GLY B 1 333 ? -1.113 14.328 -10.703 1 89.5 333 GLY B O 1
ATOM 5535 N N . PHE B 1 334 ? -2.66 12.781 -11.156 1 90.44 334 PHE B N 1
ATOM 5536 C CA . PHE B 1 334 ? -3.754 13.742 -11.055 1 90.44 334 PHE B CA 1
ATOM 5537 C C . PHE B 1 334 ? -3.875 14.289 -9.641 1 90.44 334 PHE B C 1
ATOM 5539 O O . PHE B 1 334 ? -4.141 15.477 -9.445 1 90.44 334 PHE B O 1
ATOM 5546 N N . LEU B 1 335 ? -3.729 13.438 -8.695 1 93.25 335 LEU B N 1
ATOM 5547 C CA . LEU B 1 335 ? -3.809 13.852 -7.301 1 93.25 335 LEU B CA 1
ATOM 5548 C C . LEU B 1 335 ? -2.717 14.867 -6.973 1 93.25 335 LEU B C 1
ATOM 5550 O O . LEU B 1 335 ? -2.979 15.883 -6.324 1 93.25 335 LEU B O 1
ATOM 5554 N N . GLU B 1 336 ? -1.515 14.594 -7.387 1 88.31 336 GLU B N 1
ATOM 5555 C CA . GLU B 1 336 ? -0.395 15.508 -7.168 1 88.31 336 GLU B CA 1
ATOM 5556 C C . GLU B 1 336 ? -0.632 16.844 -7.855 1 88.31 336 GLU B C 1
ATOM 5558 O O . GLU B 1 336 ? -0.203 17.891 -7.359 1 88.31 336 GLU B O 1
ATOM 5563 N N . HIS B 1 337 ? -1.277 16.828 -8.977 1 87.75 337 HIS B N 1
ATOM 5564 C CA . HIS B 1 337 ? -1.601 18.031 -9.727 1 87.75 337 HIS B CA 1
ATOM 5565 C C . HIS B 1 337 ? -2.473 18.969 -8.898 1 87.75 337 HIS B C 1
ATOM 5567 O O . HIS B 1 337 ? -2.381 20.188 -9.039 1 87.75 337 HIS B O 1
ATOM 5573 N N . LEU B 1 338 ? -3.236 18.438 -7.984 1 90.5 338 LEU B N 1
ATOM 5574 C CA . LEU B 1 338 ? -4.113 19.266 -7.164 1 90.5 338 LEU B CA 1
ATOM 5575 C C . LEU B 1 338 ? -3.305 20.156 -6.23 1 90.5 338 LEU B C 1
ATOM 5577 O O . LEU B 1 338 ? -3.814 21.156 -5.727 1 90.5 338 LEU B O 1
ATOM 5581 N N . LYS B 1 339 ? -2.07 19.812 -6.016 1 88.38 339 LYS B N 1
ATOM 5582 C CA . LYS B 1 339 ? -1.211 20.594 -5.125 1 88.38 339 LYS B CA 1
ATOM 5583 C C . LYS B 1 339 ? -0.673 21.828 -5.828 1 88.38 339 LYS B C 1
ATOM 5585 O O . LYS B 1 339 ? -0.165 22.75 -5.18 1 88.38 339 LYS B O 1
ATOM 5590 N N . LEU B 1 340 ? -0.807 21.906 -7.148 1 83.19 340 LEU B N 1
ATOM 5591 C CA . LEU B 1 340 ? -0.358 23.078 -7.902 1 83.19 340 LEU B CA 1
ATOM 5592 C C . LEU B 1 340 ? -1.232 24.281 -7.602 1 83.19 340 LEU B C 1
ATOM 5594 O O . LEU B 1 340 ? -2.34 24.141 -7.074 1 83.19 340 LEU B O 1
ATOM 5598 N N . PRO B 1 341 ? -0.718 25.484 -7.926 1 82.56 341 PRO B N 1
ATOM 5599 C CA . PRO B 1 341 ? -1.518 26.672 -7.66 1 82.56 341 PRO B CA 1
ATOM 5600 C C . PRO B 1 341 ? -2.805 26.719 -8.477 1 82.56 341 PRO B C 1
ATOM 5602 O O . PRO B 1 341 ? -2.762 26.641 -9.711 1 82.56 341 PRO B O 1
ATOM 5605 N N . HIS B 1 342 ? -3.887 26.812 -7.777 1 86.5 342 HIS B N 1
ATOM 5606 C CA . HIS B 1 342 ? -5.199 26.922 -8.398 1 86.5 342 HIS B CA 1
ATOM 5607 C C . HIS B 1 342 ? -5.934 28.172 -7.922 1 86.5 342 HIS B C 1
ATOM 5609 O O . HIS B 1 342 ? -7.164 28.203 -7.914 1 86.5 342 HIS B O 1
ATOM 5615 N N . TYR B 1 343 ? -5.191 29.188 -7.555 1 85.62 343 TYR B N 1
ATOM 5616 C CA . TYR B 1 343 ? -5.781 30.359 -6.898 1 85.62 343 TYR B CA 1
ATOM 5617 C C . TYR B 1 343 ? -6.613 31.172 -7.879 1 85.62 343 TYR B C 1
ATOM 5619 O O . TYR B 1 343 ? -7.598 31.812 -7.488 1 85.62 343 TYR B O 1
ATOM 5627 N N . VAL B 1 344 ? -6.254 31.156 -9.234 1 83.62 344 VAL B N 1
ATOM 5628 C CA . VAL B 1 344 ? -7.016 31.906 -10.219 1 83.62 344 VAL B CA 1
ATOM 5629 C C . VAL B 1 344 ? -8.414 31.312 -10.367 1 83.62 344 VAL B C 1
ATOM 5631 O O . VAL B 1 344 ? -9.414 32.031 -10.328 1 83.62 344 VAL B O 1
ATOM 5634 N N . THR B 1 345 ? -8.438 30.016 -10.477 1 85.62 345 THR B N 1
ATOM 5635 C CA . THR B 1 345 ? -9.703 29.312 -10.602 1 85.62 345 THR B CA 1
ATOM 5636 C C . THR B 1 345 ? -10.539 29.469 -9.336 1 85.62 345 THR B C 1
ATOM 5638 O O . THR B 1 345 ? -11.75 29.688 -9.398 1 85.62 345 THR B O 1
ATOM 5641 N N . PHE B 1 346 ? -9.953 29.438 -8.25 1 89.62 346 PHE B N 1
ATOM 5642 C CA . PHE B 1 346 ? -10.688 29.531 -6.992 1 89.62 346 PHE B CA 1
ATOM 5643 C C . PHE B 1 346 ? -11.234 30.938 -6.781 1 89.62 346 PHE B C 1
ATOM 5645 O O . PHE B 1 346 ? -12.336 31.109 -6.266 1 89.62 346 PHE B O 1
ATOM 5652 N N . ARG B 1 347 ? -10.461 31.859 -7.125 1 88.19 347 ARG B N 1
ATOM 5653 C CA . ARG B 1 347 ? -10.922 33.25 -7.027 1 88.19 347 ARG B CA 1
ATOM 5654 C C . ARG B 1 347 ? -12.172 33.469 -7.867 1 88.19 347 ARG B C 1
ATOM 5656 O O . ARG B 1 347 ? -13.086 34.188 -7.449 1 88.19 347 ARG B O 1
ATOM 5663 N N . SER B 1 348 ? -12.148 32.875 -9.023 1 90.5 348 SER B N 1
ATOM 5664 C CA . SER B 1 348 ? -13.336 32.969 -9.867 1 90.5 348 SER B CA 1
ATOM 5665 C C . SER B 1 348 ? -14.547 32.344 -9.18 1 90.5 348 SER B C 1
ATOM 5667 O O . SER B 1 348 ? -15.664 32.875 -9.289 1 90.5 348 SER B O 1
ATOM 5669 N N . MET B 1 349 ? -14.336 31.297 -8.484 1 90.88 349 MET B N 1
ATOM 5670 C CA . MET B 1 349 ? -15.414 30.656 -7.738 1 90.88 349 MET B CA 1
ATOM 5671 C C . MET B 1 349 ? -15.875 31.547 -6.586 1 90.88 349 MET B C 1
ATOM 5673 O O . MET B 1 349 ? -17.078 31.641 -6.316 1 90.88 349 MET B O 1
ATOM 5677 N N . LEU B 1 350 ? -14.953 32.156 -5.984 1 91.5 350 LEU B N 1
ATOM 5678 C CA . LEU B 1 350 ? -15.258 33.062 -4.883 1 91.5 350 LEU B CA 1
ATOM 5679 C C . LEU B 1 350 ? -16.094 34.25 -5.367 1 91.5 350 LEU B C 1
ATOM 5681 O O . LEU B 1 350 ? -17.078 34.625 -4.715 1 91.5 350 LEU B O 1
ATOM 5685 N N . ASP B 1 351 ? -15.688 34.719 -6.48 1 92.62 351 ASP B N 1
ATOM 5686 C CA . ASP B 1 351 ? -16.422 35.844 -7.062 1 92.62 351 ASP B CA 1
ATOM 5687 C C . ASP B 1 351 ? -17.859 35.438 -7.398 1 92.62 351 ASP B C 1
ATOM 5689 O O . ASP B 1 351 ? -18.797 36.219 -7.172 1 92.62 351 ASP B O 1
ATOM 5693 N N . ARG B 1 352 ? -18.016 34.312 -7.852 1 92.81 352 ARG B N 1
ATOM 5694 C CA . ARG B 1 352 ? -19.344 33.812 -8.188 1 92.81 352 ARG B CA 1
ATOM 5695 C C . ARG B 1 352 ? -20.172 33.594 -6.926 1 92.81 352 ARG B C 1
ATOM 5697 O O . ARG B 1 352 ? -21.375 33.875 -6.922 1 92.81 352 ARG B O 1
ATOM 5704 N N . ALA B 1 353 ? -19.594 33.094 -5.949 1 93.69 353 ALA B N 1
ATOM 5705 C CA . ALA B 1 353 ? -20.297 32.875 -4.691 1 93.69 353 ALA B CA 1
ATOM 5706 C C . ALA B 1 353 ? -20.75 34.219 -4.086 1 93.69 353 ALA B C 1
ATOM 5708 O O . ALA B 1 353 ? -21.875 34.312 -3.586 1 93.69 353 ALA B O 1
ATOM 5709 N N . LEU B 1 354 ? -19.906 35.156 -4.148 1 92.38 354 LEU B N 1
ATOM 5710 C CA . LEU B 1 354 ? -20.234 36.469 -3.609 1 92.38 354 LEU B CA 1
ATOM 5711 C C . LEU B 1 354 ? -21.344 37.125 -4.418 1 92.38 354 LEU B C 1
ATOM 5713 O O . LEU B 1 354 ? -22.219 37.812 -3.854 1 92.38 354 LEU B O 1
ATOM 5717 N N . ALA B 1 355 ? -21.25 36.938 -5.684 1 92.69 355 ALA B N 1
ATOM 5718 C CA . ALA B 1 355 ? -22.297 37.469 -6.551 1 92.69 355 ALA B CA 1
ATOM 5719 C C . ALA B 1 355 ? -23.641 36.844 -6.238 1 92.69 355 ALA B C 1
ATOM 5721 O O . ALA B 1 355 ? -24.672 37.5 -6.211 1 92.69 355 ALA B O 1
ATOM 5722 N N . ALA B 1 356 ? -23.641 35.625 -6.023 1 92.31 356 ALA B N 1
ATOM 5723 C CA . ALA B 1 356 ? -24.859 34.906 -5.68 1 92.31 356 ALA B CA 1
ATOM 5724 C C . ALA B 1 356 ? -25.422 35.344 -4.336 1 92.31 356 ALA B C 1
ATOM 5726 O O . ALA B 1 356 ? -26.641 35.438 -4.156 1 92.31 356 ALA B O 1
ATOM 5727 N N . ARG B 1 357 ? -24.531 35.594 -3.457 1 90.56 357 ARG B N 1
ATOM 5728 C CA . ARG B 1 357 ? -24.938 36.094 -2.141 1 90.56 357 ARG B CA 1
ATOM 5729 C C . ARG B 1 357 ? -25.609 37.438 -2.238 1 90.56 357 ARG B C 1
ATOM 5731 O O . ARG B 1 357 ? -26.609 37.719 -1.565 1 90.56 357 ARG B O 1
ATOM 5738 N N . ALA B 1 358 ? -25.078 38.281 -3.029 1 89.38 358 ALA B N 1
ATOM 5739 C CA . ALA B 1 358 ? -25.609 39.625 -3.238 1 89.38 358 ALA B CA 1
ATOM 5740 C C . ALA B 1 358 ? -27 39.562 -3.85 1 89.38 358 ALA B C 1
ATOM 5742 O O . ALA B 1 358 ? -27.859 40.406 -3.537 1 89.38 358 ALA B O 1
ATOM 5743 N N . GLU B 1 359 ? -27.125 38.656 -4.68 1 88.12 359 GLU B N 1
ATOM 5744 C CA . GLU B 1 359 ? -28.438 38.469 -5.309 1 88.12 359 GLU B CA 1
ATOM 5745 C C . GLU B 1 359 ? -29.469 37.969 -4.312 1 88.12 359 GLU B C 1
ATOM 5747 O O . GLU B 1 359 ? -30.656 38.25 -4.438 1 88.12 359 GLU B O 1
ATOM 5752 N N . GLN B 1 360 ? -29.109 37.156 -3.398 1 83.69 360 GLN B N 1
ATOM 5753 C CA . GLN B 1 360 ? -30.016 36.594 -2.404 1 83.69 360 GLN B CA 1
ATOM 5754 C C . GLN B 1 360 ? -30.359 37.594 -1.322 1 83.69 360 GLN B C 1
ATOM 5756 O O . GLN B 1 360 ? -31.406 37.531 -0.692 1 83.69 360 GLN B O 1
ATOM 5761 N N . GLN B 1 361 ? -29.422 38.562 -0.946 1 71.31 361 GLN B N 1
ATOM 5762 C CA . GLN B 1 361 ? -29.672 39.625 0.042 1 71.31 361 GLN B CA 1
ATOM 5763 C C . GLN B 1 361 ? -29.672 41 -0.604 1 71.31 361 GLN B C 1
ATOM 5765 O O . GLN B 1 361 ? -28.688 41.719 -0.513 1 71.31 361 GLN B O 1
ATOM 5770 N N . PRO B 1 362 ? -30.484 41.406 -1.479 1 54.75 362 PRO B N 1
ATOM 5771 C CA . PRO B 1 362 ? -30.438 42.719 -2.143 1 54.75 362 PRO B CA 1
ATOM 5772 C C . PRO B 1 362 ? -30.328 43.875 -1.156 1 54.75 362 PRO B C 1
ATOM 5774 O O . PRO B 1 362 ? -30 45 -1.552 1 54.75 362 PRO B O 1
ATOM 5777 N N . ALA B 1 363 ? -31.062 44.219 -0.065 1 47.47 363 ALA B N 1
ATOM 5778 C CA . ALA B 1 363 ? -31.266 45.5 0.591 1 47.47 363 ALA B CA 1
ATOM 5779 C C . ALA B 1 363 ? -29.969 46 1.211 1 47.47 363 ALA B C 1
ATOM 5781 O O . ALA B 1 363 ? -29.734 47.219 1.305 1 47.47 363 ALA B O 1
ATOM 5782 N N . GLN B 1 364 ? -29.422 45.469 2.428 1 42.03 364 GLN B N 1
ATOM 5783 C CA . GLN B 1 364 ? -28.625 46.312 3.326 1 42.03 364 GLN B CA 1
ATOM 5784 C C . GLN B 1 364 ? -27.281 46.656 2.699 1 42.03 364 GLN B C 1
ATOM 5786 O O . GLN B 1 364 ? -26.75 45.875 1.878 1 42.03 364 GLN B O 1
ATOM 5791 N N . GLN B 1 365 ? -26.625 47.906 3.051 1 38.66 365 GLN B N 1
ATOM 5792 C CA . GLN B 1 365 ? -25.438 48.625 2.59 1 38.66 365 GLN B CA 1
ATOM 5793 C C . GLN B 1 365 ? -24.219 47.719 2.564 1 38.66 365 GLN B C 1
ATOM 5795 O O . GLN B 1 365 ? -23.875 47.094 3.578 1 38.66 365 GLN B O 1
ATOM 5800 N N . ALA B 1 366 ? -23.766 47.25 1.552 1 40.75 366 ALA B N 1
ATOM 5801 C CA . ALA B 1 366 ? -22.578 46.438 1.334 1 40.75 366 ALA B CA 1
ATOM 5802 C C . ALA B 1 366 ? -21.344 47.062 1.987 1 40.75 366 ALA B C 1
ATOM 5804 O O . ALA B 1 366 ? -20.969 48.188 1.665 1 40.75 366 ALA B O 1
ATOM 5805 N N . PRO B 1 367 ? -20.969 46.75 3.213 1 36.75 367 PRO B N 1
ATOM 5806 C CA . PRO B 1 367 ? -19.703 47.406 3.512 1 36.75 367 PRO B CA 1
ATOM 5807 C C . PRO B 1 367 ? -18.688 47.281 2.377 1 36.75 367 PRO B C 1
ATOM 5809 O O . PRO B 1 367 ? -18.766 46.344 1.566 1 36.75 367 PRO B O 1
ATOM 5812 N N . GLN B 1 368 ? -17.906 48.406 2.045 1 33.91 368 GLN B N 1
ATOM 5813 C CA . GLN B 1 368 ? -16.797 48.594 1.124 1 33.91 368 GLN B CA 1
ATOM 5814 C C . GLN B 1 368 ? -15.812 47.438 1.203 1 33.91 368 GLN B C 1
ATOM 5816 O O . GLN B 1 368 ? -15.289 47.125 2.277 1 33.91 368 GLN B O 1
ATOM 5821 N N . GLN B 1 369 ? -15.938 46.406 0.411 1 37.06 369 GLN B N 1
ATOM 5822 C CA . GLN B 1 369 ? -15.031 45.25 0.271 1 37.06 369 GLN B CA 1
ATOM 5823 C C . GLN B 1 369 ? -13.586 45.719 0.165 1 37.06 369 GLN B C 1
ATOM 5825 O O . GLN B 1 369 ? -13.25 46.562 -0.676 1 37.06 369 GLN B O 1
ATOM 5830 N N . PRO B 1 370 ? -12.75 45.719 1.196 1 34.62 370 PRO B N 1
ATOM 5831 C CA . PRO B 1 370 ? -11.359 46.062 0.86 1 34.62 370 PRO B CA 1
ATOM 5832 C C . PRO B 1 370 ? -10.867 45.344 -0.387 1 34.62 370 PRO B C 1
ATOM 5834 O O . PRO B 1 370 ? -11.211 44.156 -0.604 1 34.62 370 PRO B O 1
ATOM 5837 N N . GLU B 1 371 ? -10.727 46 -1.507 1 32.75 371 GLU B N 1
ATOM 5838 C CA . GLU B 1 371 ? -10.047 45.5 -2.707 1 32.75 371 GLU B CA 1
ATOM 5839 C C . GLU B 1 371 ? -8.836 44.656 -2.352 1 32.75 371 GLU B C 1
ATOM 5841 O O . GLU B 1 371 ? -7.965 45.094 -1.595 1 32.75 371 GLU B O 1
ATOM 5846 N N . LEU B 1 372 ? -9.016 43.344 -2.199 1 34.5 372 LEU B N 1
ATOM 5847 C CA . LEU B 1 372 ? -7.777 42.562 -2.262 1 34.5 372 LEU B CA 1
ATOM 5848 C C . LEU B 1 372 ? -6.844 43.125 -3.328 1 34.5 372 LEU B C 1
ATOM 5850 O O . LEU B 1 372 ? -7.125 43.031 -4.523 1 34.5 372 LEU B O 1
ATOM 5854 N N . THR B 1 373 ? -6.262 44.406 -3.113 1 30.66 373 THR B N 1
ATOM 5855 C CA . THR B 1 373 ? -5.246 45.031 -3.965 1 30.66 373 THR B CA 1
ATOM 5856 C C . THR B 1 373 ? -4.246 43.969 -4.441 1 30.66 373 THR B C 1
ATOM 5858 O O . THR B 1 373 ? -3.652 43.25 -3.631 1 30.66 373 THR B O 1
ATOM 5861 N N . ASP B 1 374 ? -4.473 43.438 -5.598 1 34.75 374 ASP B N 1
ATOM 5862 C CA . ASP B 1 374 ? -3.402 42.844 -6.391 1 34.75 374 ASP B CA 1
ATOM 5863 C C . ASP B 1 374 ? -2.145 43.719 -6.355 1 34.75 374 ASP B C 1
ATOM 5865 O O . ASP B 1 374 ? -2.057 44.719 -7.066 1 34.75 374 ASP B O 1
ATOM 5869 N N . GLN B 1 375 ? -1.561 44.156 -5.316 1 27.91 375 GLN B N 1
ATOM 5870 C CA . GLN B 1 375 ? -0.289 44.844 -5.465 1 27.91 375 GLN B CA 1
ATOM 5871 C C . GLN B 1 375 ? 0.673 44.062 -6.352 1 27.91 375 GLN B C 1
ATOM 5873 O O . GLN B 1 375 ? 1.31 43.094 -5.895 1 27.91 375 GLN B O 1
ATOM 5878 N N . ALA B 1 376 ? 0.4 43.906 -7.652 1 31.23 376 ALA B N 1
ATOM 5879 C CA . ALA B 1 376 ? 1.382 43.719 -8.719 1 31.23 376 ALA B CA 1
ATOM 5880 C C . ALA B 1 376 ? 2.506 44.75 -8.617 1 31.23 376 ALA B C 1
ATOM 5882 O O . ALA B 1 376 ? 2.316 45.906 -8.961 1 31.23 376 ALA B O 1
ATOM 5883 N N . GLY B 1 377 ? 3.352 44.844 -7.676 1 27.27 377 GLY B N 1
ATOM 5884 C CA . GLY B 1 377 ? 4.566 45.625 -7.91 1 27.27 377 GLY B CA 1
ATOM 5885 C C . GLY B 1 377 ? 5.172 45.375 -9.281 1 27.27 377 GLY B C 1
ATOM 5886 O O . GLY B 1 377 ? 4.977 44.312 -9.867 1 27.27 377 GLY B O 1
ATOM 5887 N N . ASP B 1 378 ? 5.457 46.5 -10.062 1 27.34 378 ASP B N 1
ATOM 5888 C CA . ASP B 1 378 ? 6.09 46.812 -11.336 1 27.34 378 ASP B CA 1
ATOM 5889 C C . ASP B 1 378 ? 7.395 46.031 -11.508 1 27.34 378 ASP B C 1
ATOM 5891 O O . ASP B 1 378 ? 8.445 46.469 -11.023 1 27.34 378 ASP B O 1
ATOM 5895 N N . LEU B 1 379 ? 7.492 44.844 -11.219 1 24.64 379 LEU B N 1
ATOM 5896 C CA . LEU B 1 379 ? 8.773 44.219 -11.547 1 24.64 379 LEU B CA 1
ATOM 5897 C C . LEU B 1 379 ? 9.047 44.312 -13.039 1 24.64 379 LEU B C 1
ATOM 5899 O O . LEU B 1 379 ? 9.031 43.281 -13.75 1 24.64 379 LEU B O 1
ATOM 5903 N N . ASP B 1 380 ? 8.453 45.281 -13.742 1 26.5 380 ASP B N 1
ATOM 5904 C CA . ASP B 1 380 ? 8.844 45.562 -15.125 1 26.5 380 ASP B CA 1
ATOM 5905 C C . ASP B 1 380 ? 10.344 45.844 -15.219 1 26.5 380 ASP B C 1
ATOM 5907 O O . ASP B 1 380 ? 10.891 45.969 -16.312 1 26.5 380 ASP B O 1
ATOM 5911 N N . ASP B 1 381 ? 11 46.406 -14.164 1 24.73 381 ASP B N 1
ATOM 5912 C CA . ASP B 1 381 ? 12.266 47.062 -14.477 1 24.73 381 ASP B CA 1
ATOM 5913 C C . ASP B 1 381 ? 13.359 46.062 -14.805 1 24.73 381 ASP B C 1
ATOM 5915 O O . ASP B 1 381 ? 14.539 46.406 -14.875 1 24.73 381 ASP B O 1
ATOM 5919 N N . VAL B 1 382 ? 13.125 44.812 -14.688 1 23.58 382 VAL B N 1
ATOM 5920 C CA . VAL B 1 382 ? 14.32 44.031 -15.016 1 23.58 382 VAL B CA 1
ATOM 5921 C C . VAL B 1 382 ? 14.57 44.094 -16.516 1 23.58 382 VAL B C 1
ATOM 5923 O O . VAL B 1 382 ? 14.609 43.062 -17.188 1 23.58 382 VAL B O 1
ATOM 5926 N N . ARG B 1 383 ? 14.023 45.125 -17.203 1 26.95 383 ARG B N 1
ATOM 5927 C CA . ARG B 1 383 ? 14.359 45.25 -18.609 1 26.95 383 ARG B CA 1
ATOM 5928 C C . ARG B 1 383 ? 15.867 45.406 -18.812 1 26.95 383 ARG B C 1
ATOM 5930 O O . ARG B 1 383 ? 16.391 45.094 -19.875 1 26.95 383 ARG B O 1
ATOM 5937 N N . ASP B 1 384 ? 16.531 46.188 -17.938 1 23.38 384 ASP B N 1
ATOM 5938 C CA . ASP B 1 384 ? 17.781 46.812 -18.375 1 23.38 384 ASP B CA 1
ATOM 5939 C C . ASP B 1 384 ? 18.938 45.812 -18.297 1 23.38 384 ASP B C 1
ATOM 5941 O O . ASP B 1 384 ? 20.094 46.188 -18.422 1 23.38 384 ASP B O 1
ATOM 5945 N N . ILE B 1 385 ? 18.781 44.656 -17.844 1 23.12 385 ILE B N 1
ATOM 5946 C CA . ILE B 1 385 ? 20.062 43.969 -17.75 1 23.12 385 ILE B CA 1
ATOM 5947 C C . ILE B 1 385 ? 20.578 43.656 -19.141 1 23.12 385 ILE B C 1
ATOM 5949 O O . ILE B 1 385 ? 21.328 42.688 -19.328 1 23.12 385 ILE B O 1
ATOM 5953 N N . GLN B 1 386 ? 19.812 44.125 -20.234 1 22.47 386 GLN B N 1
ATOM 5954 C CA . GLN B 1 386 ? 20.406 43.812 -21.531 1 22.47 386 GLN B CA 1
ATOM 5955 C C . GLN B 1 386 ? 21.766 44.5 -21.688 1 22.47 386 GLN B C 1
ATOM 5957 O O . GLN B 1 386 ? 22.547 44.125 -22.578 1 22.47 386 GLN B O 1
ATOM 5962 N N . LYS B 1 387 ? 21.938 45.75 -21.281 1 26.14 387 LYS B N 1
ATOM 5963 C CA . LYS B 1 387 ? 22.922 46.594 -21.922 1 26.14 387 LYS B CA 1
ATOM 5964 C C . LYS B 1 387 ? 24.344 46.281 -21.438 1 26.14 387 LYS B C 1
ATOM 5966 O O . LYS B 1 387 ? 25.297 47 -21.734 1 26.14 387 LYS B O 1
ATOM 5971 N N . VAL B 1 388 ? 24.562 45.531 -20.406 1 23.34 388 VAL B N 1
ATOM 5972 C CA . VAL B 1 388 ? 25.906 45.719 -19.875 1 23.34 388 VAL B CA 1
ATOM 5973 C C . VAL B 1 388 ? 26.938 45.125 -20.812 1 23.34 388 VAL B C 1
ATOM 5975 O O . VAL B 1 388 ? 28.141 45.281 -20.625 1 23.34 388 VAL B O 1
ATOM 5978 N N . GLY B 1 389 ? 26.672 44.062 -21.656 1 21.92 389 GLY B N 1
ATOM 5979 C CA . GLY B 1 389 ? 27.891 43.5 -22.172 1 21.92 389 GLY B CA 1
ATOM 5980 C C . GLY B 1 389 ? 28.5 44.281 -23.312 1 21.92 389 GLY B C 1
ATOM 5981 O O . GLY B 1 389 ? 28.562 43.812 -24.453 1 21.92 389 GLY B O 1
ATOM 5982 N N . GLN B 1 390 ? 28.141 45.688 -23.344 1 20.78 390 GLN B N 1
ATOM 5983 C CA . GLN B 1 390 ? 28.922 46.25 -24.422 1 20.78 390 GLN B CA 1
ATOM 5984 C C . GLN B 1 390 ? 30.422 46.156 -24.125 1 20.78 390 GLN B C 1
ATOM 5986 O O . GLN B 1 390 ? 30.859 46.469 -23 1 20.78 390 GLN B O 1
ATOM 5991 N N . PRO B 1 391 ? 31.188 45.438 -24.922 1 23.52 391 PRO B N 1
ATOM 5992 C CA . PRO B 1 391 ? 32.656 45.438 -24.906 1 23.52 391 PRO B CA 1
ATOM 5993 C C . PRO B 1 391 ? 33.25 46.844 -24.953 1 23.52 391 PRO B C 1
ATOM 5995 O O . PRO B 1 391 ? 32.75 47.688 -25.703 1 23.52 391 PRO B O 1
ATOM 5998 N N . ALA B 1 392 ? 33.5 47.438 -23.828 1 19.14 392 ALA B N 1
ATOM 5999 C CA . ALA B 1 392 ? 34.625 48.344 -24.047 1 19.14 392 ALA B CA 1
ATOM 6000 C C . ALA B 1 392 ? 35.875 47.562 -24.438 1 19.14 392 ALA B C 1
ATOM 6002 O O . ALA B 1 392 ? 36.125 46.469 -23.922 1 19.14 392 ALA B O 1
#

InterPro domains:
  IPR008773 Phosphonate metabolism protein PhnI [PF05861] (8-359)
  IPR008773 Phosphonate metabolism protein PhnI [PIRSF007313] (7-366)

Sequence (784 aa):
MTYAGTNKGGTAAIVAAERLVTRNRVAAFRDGTSIPPEQVIATFRASLDRIMGEAGLWDETLAAYAFLQAGGDYAEAVHLLRAHRSTLPRLAVSEPVDARSMQILRRIVPAHRSPDGPQLLGATVDYTARILRRPGEGDPLPIVDDISAQQPPEYADEPFQRYSDFLRERDLLAPHEPHDDPEPIDLALNPPALPAPRSALLSAMSLAETGGLVGMWYRSILGPDGYADESVTLGEVRHGTVALDVTHPHTGKPVRIGSLRVSETECFSHLDERGEDPSRFQAGYGMALGHNERKTIAMANMDLAATRYAGTDEGDSLQQLIMLTTDGLASNGFLEHLKLPHYVTFRSMLDRALAARAEQQPAQQAPQQPELTDQAGDLDDVRDIQKVGQPAMTYAGTNKGGTAAIVAAERLVTRNRVAAFRDGTSIPPEQVIATFRASLDRIMGEAGLWDETLAAYAFLQAGGDYAEAVHLLRAHRSTLPRLAVSEPVDARSMQILRRIVPAHRSPDGPQLLGATVDYTARILRRPGEGDPLPIVDDISAQQPPEYADEPFQRYSDFLRERDLLAPHEPHDDPEPIDLALNPPALPAPRSALLSAMSLAETGGLVGMWYRSILGPDGYADESVTLGEVRHGTVALDVTHPHTGKPVRIGSLRVSETECFSHLDERGEDPSRFQAGYGMALGHNERKTIAMANMDLAATRYAGTDEGDSLQQLIMLTTDGLASNGFLEHLKLPHYVTFRSMLDRALAARAEQQPAQQAPQQPELTDQAGDLDDVRDIQKVGQPA

pLDDT: mean 79.71, std 20.64, range [18.3, 98.44]

Secondary structure (DSSP, 8-state):
--TTS--HHHHHHHHHHHHHHHHHHHHHHHTT-PPPHHHHHHH-HHHHHHHHHHHT---HHHHHHHHHHTTT-HHHHHHHHHHHHTTS----PBPPP-GGG-EEEEEE-TT-SS-SS--B--S-STTS------TTPPPSS---TTS---------SPPPPPHHHHHHHTT-BPPPSS---PPPP-TTTS---SSPPHHHHHHHHHTS-HHHHHHHHHHHHB-TTSPBP--EEEEEEEEEEEEEEEE-TTT--EEEEEEEEEEEEEEEEE--STTS-TT-EEEEEEEEESS-HHHHHHHHHHHHHHHHTTTSHHHHHHHHHHHHH--HHHHHHHHHHTTS--HHHHHHHHHHHHHHHHHH--SS--------------TT-TT-TTGGG---/--TTS--HHHHHHHHHHHHHHHHHHHHHHHTT-PPPHHHHHHH-HHHHHHHHHHHT---HHHHHHHHHHTTT-HHHHHHHHHHHHTTS----PBPPP-GGG-EEEEEE-TT-SS-SS--B--S-GGGS------TTPPPSS---TTS---------SPPPPPHHHHHHHTT-BPPPSS---PPPP-TTTS---SSPPHHHHHHHHHTS-HHHHHHHHHHHHB-TTS-B---EEEEEEEEEEEEEEEE-TTT-SEEEEEEEEEEEEEEEEE--STTS-TT-EEEEEEEEESS-HHHHHHHHHHHHHHHHTTTSHHHHHHHHHHHHH--HHHHHHHHHHTTS--HHHHHHHHHHHHHHHHHHS-SS--------------TT-TTGGGGGG---

Foldseek 3Di:
DPPPVDPPVRVVVVVVVVVVLVVVLVVCVVVVVQDDLVNCCVPVVVLLQLLCQLLVHDDSSLLSVLCSSVVNDSLRSSVSSNVVVVPDDDDFDWDDFDCLLFPFQAKDFQPDPDFFWDHGHHDDCPPPDPDDDDPPDDDPDPPPVPPPPPPDPDDPSDRGDFVVNVCVVVPAADDFPPPDDDDADDCVVPPDDPPDDLSLLQNLLSNFNLVVLLVVLLVVQQDPVRDGNPQKAWGMKTKGKTWTWGQDPPPRDIDTDGIFIKIKTKMWGAQPDPPGDRSHIYMFIHMTGGDDRSSGVSRRSLSRQLRSQPPHPVNRVSSCCSRPPRNSNVVVVVVVVVVDDPPVVVVVVVVVVVVVVCVVPVDDDDPDPPPPPPPPPCPVPVPPVPPPPDDD/DPPPVDPPVRVVVVVVVVVVLVVVLVVCVVVVVQDDLVRCCVPVVVLLQLLCQLLVHDDSSLLSVLCSSVVNDSLRSSVSSNVVVVPDDDDFDWDDFDCLLFPFQAKDFQPDPDFFWDHGHHDDCPPPDPDDDDPPDDDPDPPPVPPPPPPDDDDPSDRGDFVVNVCVVVPAADDFPPPDDDDADDCVVPPDDPPDDLSLLQNLLSNFNLVVLLVVLLVVQQDPVRDGNPQKAWGMKTKGKTWTWGQDPPPRDTDTPGIFIKIKTKMWGQQPDPPGDRSHIYMFIHMTGGDDRSSGVSRRSLSRQLRSQPPHPVNRVSSCCSNPPRNSNVVVVVVVVVVDDPPVVVVVVVVVVVVVVCVVVVDDDPPDPPPPPPPPDCPVPVVPVPPPPPDD

Radius of gyration: 29.29 Å; Cα contacts (8 Å, |Δi|>4): 1256; chains: 2; bounding box: 66×100×79 Å

Solvent-accessible surface area (backbone atoms only — not comparable to full-atom values): 43588 Å² total; per-residue (Å²): 130,75,82,64,82,52,54,74,69,51,47,53,44,46,51,50,12,40,46,43,42,49,47,54,53,50,48,32,49,69,70,63,46,50,75,56,53,69,38,43,53,71,46,26,43,46,38,40,21,50,38,26,15,39,34,70,49,94,48,69,66,63,38,31,26,22,31,59,74,38,23,39,28,59,71,53,16,24,49,18,48,34,48,46,55,72,71,52,82,86,85,77,70,64,53,86,72,61,74,62,69,38,50,71,58,22,28,44,44,14,42,38,87,78,53,74,63,75,79,30,64,32,74,41,69,85,78,47,77,63,68,69,54,56,86,90,56,74,71,86,63,76,70,75,68,74,60,71,77,63,72,73,81,83,66,74,98,54,73,53,71,52,62,67,54,57,36,44,79,66,65,27,47,52,80,68,83,67,83,68,82,69,84,69,57,54,64,91,82,38,74,87,59,85,88,61,56,68,48,40,51,52,48,39,54,33,32,16,28,55,48,23,43,39,30,52,42,43,48,70,31,34,41,96,83,63,49,67,61,76,62,64,43,37,39,36,40,36,27,28,38,35,71,38,32,31,63,34,90,84,79,64,45,76,39,79,78,51,68,45,49,30,13,38,21,35,24,36,28,72,28,70,55,93,91,50,58,41,36,25,26,41,65,16,50,21,52,33,44,23,79,37,57,70,49,12,49,33,31,5,54,49,42,25,49,37,59,75,31,54,91,39,74,67,14,51,53,46,49,49,44,50,66,70,44,27,45,43,66,58,44,53,46,55,56,56,54,51,64,43,82,40,25,69,64,42,46,53,51,49,51,48,16,50,51,43,40,46,67,74,54,71,80,78,83,71,76,83,68,78,69,82,70,76,78,72,75,76,77,64,71,81,60,67,81,68,65,71,80,66,77,131,130,76,80,60,82,50,52,72,70,51,47,54,44,46,51,49,13,41,47,43,41,50,47,55,52,50,49,33,50,69,71,65,46,49,76,55,54,70,37,43,51,72,46,27,44,46,39,41,22,50,36,26,16,40,35,70,47,94,48,69,66,60,38,30,27,21,32,59,74,38,22,39,29,58,71,54,15,23,49,19,45,34,48,46,54,71,71,54,82,86,85,77,69,64,54,85,72,60,76,62,68,40,49,71,58,23,27,45,45,14,42,39,88,80,53,73,65,73,79,32,64,32,72,39,69,86,77,47,78,63,67,67,53,56,86,90,56,74,70,85,63,75,69,74,68,75,62,71,77,63,72,71,80,82,65,76,96,56,72,53,71,52,62,66,55,58,35,45,76,66,65,27,47,52,79,69,82,68,83,69,81,70,84,69,57,55,66,91,81,39,75,86,58,83,88,61,54,69,49,40,50,50,48,38,53,32,32,16,28,52,47,24,41,40,31,51,41,43,48,69,32,34,41,96,81,64,48,66,62,76,62,64,44,38,39,37,42,36,28,26,38,35,71,38,32,30,60,35,90,84,80,66,45,78,39,80,79,51,69,45,48,29,12,38,20,34,25,37,30,71,29,69,55,93,93,48,58,43,36,26,27,43,64,16,52,18,54,33,47,22,80,36,56,71,50,11,49,31,31,5,54,48,43,23,48,38,59,76,31,54,92,36,74,68,14,50,51,47,50,49,45,49,64,72,45,26,45,43,66,58,44,55,47,55,55,57,54,50,64,43,81,41,23,70,64,42,46,54,50,50,51,50,15,51,51,43,41,46,68,74,55,71,78,77,84,70,76,83,68,77,70,82,70,76,77,71,72,77,77,64,69,79,61,64,79,69,66,70,79,62,81,124

Organism: NCBI:txid1891644

Nearest PDB structures (foldseek):
  7z15-assembly1_C  TM=8.578E-01  e=1.995E-26  Escherichia coli
  7z19-assembly1_G  TM=8.519E-01  e=3.475E-26  Escherichia coli
  5i7j-assembly1_A  TM=2.052E-01  e=7.170E-01  Homo sapiens
  7z15-assembly1_C  TM=8.671E-01  e=2.420E-26  Escherichia coli
  7z19-assembly1_G  TM=8.562E-01  e=2.290E-26  Escherichia coli